Protein AF-A0A964C642-F1 (afdb_monomer)

Nearest PDB structures (foldseek):
  5cxl-assembly2_B  TM=8.408E-01  e=1.508E-03  Bordetella pertussis Tohama I
  6urg-assembly1_A  TM=4.905E-01  e=8.412E-07  Homo sapiens
  3a6z-assembly1_A  TM=4.124E-01  e=3.873E-06  Pseudomonas sp. MIS38
  3a70-assembly1_A  TM=3.440E-01  e=2.773E-06  Pseudomonas sp. MIS38
  7usl-assembly1_C  TM=4.100E-01  e=1.323E-04  Bordetella pertussis

Structure (mmCIF, N/CA/C/O backbone):
data_AF-A0A964C642-F1
#
_entry.id   AF-A0A964C642-F1
#
loop_
_atom_site.group_PDB
_atom_site.id
_atom_site.type_symbol
_atom_site.label_atom_id
_atom_site.label_alt_id
_atom_site.label_comp_id
_atom_site.label_asym_id
_atom_site.label_entity_id
_atom_site.label_seq_id
_atom_site.pdbx_PDB_ins_code
_atom_site.Cartn_x
_atom_site.Cartn_y
_atom_site.Cartn_z
_atom_site.occupancy
_atom_site.B_is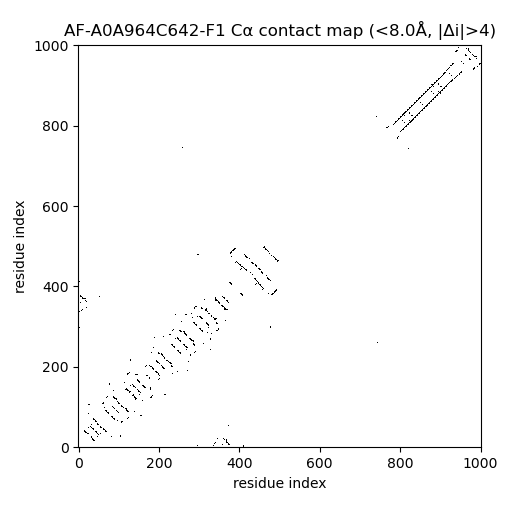o_or_equiv
_atom_site.auth_seq_id
_atom_site.auth_comp_id
_atom_site.auth_asym_id
_atom_site.auth_atom_id
_atom_site.pdbx_PDB_model_num
ATOM 1 N N . MET A 1 1 ? -15.856 13.511 9.702 1.00 34.72 1 MET A N 1
ATOM 2 C CA . MET A 1 1 ? -16.106 12.621 10.858 1.00 34.72 1 MET A CA 1
ATOM 3 C C . MET A 1 1 ? -15.027 11.555 10.798 1.00 34.72 1 MET A C 1
ATOM 5 O O . MET A 1 1 ? -15.091 10.746 9.889 1.00 34.72 1 MET A O 1
ATOM 9 N N . SER A 1 2 ? -13.972 11.632 11.616 1.00 45.75 2 SER A N 1
ATOM 10 C CA . SER A 1 2 ? -12.820 10.730 11.464 1.00 45.75 2 SER A CA 1
ATOM 11 C C . SER A 1 2 ? -13.131 9.355 12.061 1.00 45.75 2 SER A C 1
ATOM 13 O O . SER A 1 2 ? -13.118 9.194 13.283 1.00 45.75 2 SER A O 1
ATOM 15 N N . ASN A 1 3 ? -13.409 8.370 11.208 1.00 66.25 3 ASN A N 1
ATOM 16 C CA . ASN A 1 3 ? -13.066 6.992 11.540 1.00 66.25 3 ASN A CA 1
ATOM 17 C C . ASN A 1 3 ? -11.532 6.935 11.543 1.00 66.25 3 ASN A C 1
ATOM 19 O O . ASN A 1 3 ? -10.898 7.458 10.631 1.00 66.25 3 ASN A O 1
ATOM 23 N N . THR A 1 4 ? -10.928 6.412 12.604 1.00 78.56 4 THR A N 1
ATOM 24 C CA . THR A 1 4 ? -9.478 6.189 12.683 1.00 78.56 4 THR A CA 1
ATOM 25 C C . THR A 1 4 ? -9.256 4.704 12.903 1.00 78.56 4 THR A C 1
ATOM 27 O O . THR A 1 4 ? -10.106 4.042 13.501 1.00 78.56 4 THR A O 1
ATOM 30 N N . VAL A 1 5 ? -8.114 4.197 12.456 1.00 89.38 5 VAL A N 1
ATOM 31 C CA . VAL A 1 5 ? -7.668 2.835 12.754 1.00 89.38 5 VAL A CA 1
ATOM 32 C C . VAL A 1 5 ? -6.572 2.925 13.806 1.00 89.38 5 VAL A C 1
ATOM 34 O O . VAL A 1 5 ? -5.872 3.933 13.893 1.00 89.38 5 VAL A O 1
ATOM 37 N N . ASN A 1 6 ? -6.431 1.902 14.637 1.00 90.56 6 ASN A N 1
ATOM 38 C CA . ASN A 1 6 ? -5.343 1.833 15.594 1.00 90.56 6 ASN A CA 1
ATOM 39 C C . ASN A 1 6 ? -4.524 0.569 15.346 1.00 90.56 6 ASN A C 1
ATOM 41 O O . ASN A 1 6 ? -5.077 -0.511 15.168 1.00 90.56 6 ASN A O 1
ATOM 45 N N . PHE A 1 7 ? -3.206 0.703 15.374 1.00 94.31 7 PHE A N 1
ATOM 46 C CA . PHE A 1 7 ? -2.281 -0.414 15.258 1.00 94.31 7 PHE A CA 1
ATOM 47 C C . PHE A 1 7 ? -1.333 -0.416 16.451 1.00 94.31 7 PHE A C 1
ATOM 49 O O . PHE A 1 7 ? -0.973 0.634 16.990 1.00 94.31 7 PHE A O 1
ATOM 56 N N . SER A 1 8 ? -0.895 -1.605 16.858 1.00 94.06 8 SER A N 1
ATOM 57 C CA . SER A 1 8 ? 0.178 -1.741 17.831 1.00 94.06 8 SER A CA 1
ATOM 58 C C . SER A 1 8 ? 1.447 -1.058 17.312 1.00 94.06 8 SER A C 1
ATOM 60 O O . SER A 1 8 ? 1.675 -1.017 16.100 1.00 94.06 8 SER A O 1
ATOM 62 N N . PRO A 1 9 ? 2.351 -0.613 18.200 1.00 94.81 9 PRO A N 1
ATOM 63 C CA . PRO A 1 9 ? 3.713 -0.305 17.790 1.00 94.81 9 PRO A CA 1
ATOM 64 C C . PRO A 1 9 ? 4.333 -1.480 17.020 1.00 94.81 9 PRO A C 1
ATOM 66 O O . PRO A 1 9 ? 4.059 -2.644 17.333 1.00 94.81 9 PRO A O 1
ATOM 69 N N . ALA A 1 10 ? 5.178 -1.170 16.038 1.00 95.94 10 ALA A N 1
ATOM 70 C CA . ALA A 1 10 ? 5.844 -2.172 15.218 1.00 95.94 10 ALA A CA 1
ATOM 71 C C . ALA A 1 10 ? 6.668 -3.150 16.072 1.00 95.94 10 ALA A C 1
ATOM 73 O O . ALA A 1 10 ? 7.589 -2.752 16.791 1.00 95.94 10 ALA A O 1
ATOM 74 N N . THR A 1 11 ? 6.379 -4.444 15.944 1.00 97.31 11 THR A N 1
ATOM 75 C CA . THR A 1 11 ? 7.234 -5.518 16.457 1.00 97.31 11 THR A CA 1
ATOM 76 C C . THR A 1 11 ? 8.119 -6.021 15.324 1.00 97.31 11 THR A C 1
ATOM 78 O O . THR A 1 11 ? 7.616 -6.481 14.302 1.00 97.31 11 THR A O 1
ATOM 81 N N . ASN A 1 12 ? 9.439 -5.914 15.482 1.00 96.19 12 ASN A N 1
ATOM 82 C CA . ASN A 1 12 ? 10.389 -6.202 14.408 1.00 96.19 12 ASN A CA 1
ATOM 83 C C . ASN A 1 12 ? 11.005 -7.600 14.533 1.00 96.19 12 ASN A C 1
ATOM 85 O O . ASN A 1 12 ? 11.517 -7.961 15.594 1.00 96.19 12 ASN A O 1
ATOM 89 N N . PHE A 1 13 ? 11.040 -8.340 13.425 1.00 96.94 13 PHE A N 1
ATOM 90 C CA . PHE A 1 13 ? 11.681 -9.651 13.321 1.00 96.94 13 PHE A CA 1
ATOM 91 C C . PHE A 1 13 ? 12.785 -9.603 12.275 1.00 96.94 13 PHE A C 1
ATOM 93 O O . PHE A 1 13 ? 12.559 -9.200 11.134 1.00 96.94 13 PHE A O 1
ATOM 100 N N . ASN A 1 14 ? 13.993 -9.996 12.668 1.00 95.00 14 ASN A N 1
ATOM 101 C CA . ASN A 1 14 ? 15.132 -9.982 11.760 1.00 95.00 14 ASN A CA 1
ATOM 102 C C . ASN A 1 14 ? 14.922 -10.975 10.617 1.00 95.00 14 ASN A C 1
ATOM 104 O O . ASN A 1 14 ? 14.481 -12.105 10.823 1.00 95.00 14 ASN A O 1
ATOM 108 N N . THR A 1 15 ? 15.301 -10.540 9.424 1.00 93.88 15 THR A N 1
ATOM 109 C CA . THR A 1 15 ? 15.429 -11.381 8.238 1.00 93.88 15 THR A CA 1
ATOM 110 C C . THR A 1 15 ? 16.914 -11.466 7.887 1.00 93.88 15 THR A C 1
ATOM 112 O O . THR A 1 15 ? 17.777 -11.382 8.762 1.00 93.88 15 THR A O 1
ATOM 115 N N . GLN A 1 16 ? 17.230 -11.603 6.603 1.00 94.19 16 GLN A N 1
ATOM 116 C CA . GLN A 1 16 ? 18.567 -11.331 6.084 1.00 94.19 16 GLN A CA 1
ATOM 117 C C . GLN A 1 16 ? 18.626 -9.909 5.496 1.00 94.19 16 GLN A C 1
ATOM 119 O O . GLN A 1 16 ? 17.682 -9.124 5.627 1.00 94.19 16 GLN A O 1
ATOM 124 N N . SER A 1 17 ? 19.747 -9.550 4.879 1.00 94.38 17 SER A N 1
ATOM 125 C CA . SER A 1 17 ? 20.068 -8.185 4.467 1.00 94.38 17 SER A CA 1
ATOM 126 C C . SER A 1 17 ? 19.232 -7.706 3.276 1.00 94.38 17 SER A C 1
ATOM 128 O O . SER A 1 17 ? 19.173 -8.348 2.219 1.00 94.38 17 SER A O 1
ATOM 130 N N . LYS A 1 18 ? 18.668 -6.502 3.415 1.00 93.06 18 LYS A N 1
ATOM 131 C CA . LYS A 1 18 ? 17.821 -5.805 2.440 1.00 93.06 18 LYS A CA 1
ATOM 132 C C . LYS A 1 18 ? 16.620 -6.642 1.967 1.00 93.06 18 LYS A C 1
ATOM 134 O O . LYS A 1 18 ? 16.553 -6.946 0.769 1.00 93.06 18 LYS A O 1
ATOM 139 N N . PRO A 1 19 ? 15.678 -7.014 2.858 1.00 96.56 19 PRO A N 1
ATOM 140 C CA . PRO A 1 19 ? 14.419 -7.622 2.437 1.00 96.56 19 PRO A CA 1
ATOM 141 C C . PRO A 1 19 ? 13.673 -6.635 1.530 1.00 96.56 19 PRO A C 1
ATOM 143 O O . PRO A 1 19 ? 13.509 -5.470 1.885 1.00 96.56 19 PRO A O 1
ATOM 146 N N . ARG A 1 20 ? 13.293 -7.075 0.326 1.00 95.06 20 ARG A N 1
ATOM 147 C CA . ARG A 1 20 ? 12.647 -6.230 -0.699 1.00 95.06 20 ARG A CA 1
ATOM 148 C C . ARG A 1 20 ? 11.164 -6.507 -0.882 1.00 95.06 20 ARG A C 1
ATOM 150 O O . ARG A 1 20 ? 10.431 -5.630 -1.318 1.00 95.06 20 ARG A O 1
ATOM 157 N N . SER A 1 21 ? 10.740 -7.727 -0.583 1.00 97.81 21 SER A N 1
ATOM 158 C CA . SER A 1 21 ? 9.371 -8.185 -0.774 1.00 97.81 21 SER A CA 1
ATOM 159 C C . SER A 1 21 ? 9.038 -9.215 0.296 1.00 97.81 21 SER A C 1
ATOM 161 O O . SER A 1 21 ? 9.900 -10.031 0.641 1.00 97.81 21 SER A O 1
ATOM 163 N N . VAL A 1 22 ? 7.821 -9.141 0.836 1.00 98.38 22 VAL A N 1
ATOM 164 C CA . VAL A 1 22 ? 7.278 -10.084 1.818 1.00 98.38 22 VAL A CA 1
ATOM 165 C C . VAL A 1 22 ? 5.971 -10.674 1.305 1.00 98.38 22 VAL A C 1
ATOM 167 O O . VAL A 1 22 ? 5.148 -9.970 0.726 1.00 98.38 22 VAL A O 1
ATOM 170 N N . VAL A 1 23 ? 5.781 -11.971 1.532 1.00 98.31 23 VAL A N 1
ATOM 171 C CA . VAL A 1 23 ? 4.528 -12.685 1.265 1.00 98.31 23 VAL A CA 1
ATOM 172 C C . VAL A 1 23 ? 4.125 -13.531 2.461 1.00 98.31 23 VAL A C 1
ATOM 174 O O . VAL A 1 23 ? 4.962 -13.888 3.292 1.00 98.31 23 VAL A O 1
ATOM 177 N N . VAL A 1 24 ? 2.833 -13.845 2.528 1.00 97.88 24 VAL A N 1
ATOM 178 C CA . VAL A 1 24 ? 2.194 -14.502 3.668 1.00 97.88 24 VAL A CA 1
ATOM 179 C C . VAL A 1 24 ? 1.464 -15.756 3.199 1.00 97.88 24 VAL A C 1
ATOM 181 O O . VAL A 1 24 ? 0.648 -15.676 2.280 1.00 97.88 24 VAL A O 1
ATOM 184 N N . ALA A 1 25 ? 1.728 -16.894 3.837 1.00 96.12 25 ALA A N 1
ATOM 185 C CA . ALA A 1 25 ? 0.993 -18.148 3.655 1.00 96.12 25 ALA A CA 1
ATOM 186 C C . ALA A 1 25 ? 1.282 -19.103 4.820 1.00 96.12 25 ALA A C 1
ATOM 188 O O . ALA A 1 25 ? 2.211 -18.873 5.578 1.00 96.12 25 ALA A O 1
ATOM 189 N N . ASP A 1 26 ? 0.521 -20.185 4.957 1.00 94.62 26 ASP A N 1
ATOM 190 C CA . ASP A 1 26 ? 0.845 -21.271 5.892 1.00 94.62 26 ASP A CA 1
ATOM 191 C C . ASP A 1 26 ? 1.844 -22.241 5.231 1.00 94.62 26 ASP A C 1
ATOM 193 O O . ASP A 1 26 ? 1.455 -23.163 4.511 1.00 94.62 26 ASP A O 1
ATOM 197 N N . PHE A 1 27 ? 3.148 -22.010 5.414 1.00 92.62 27 PHE A N 1
ATOM 198 C CA . PHE A 1 27 ? 4.204 -22.803 4.766 1.00 92.62 27 PHE A CA 1
ATOM 199 C C . PHE A 1 27 ? 4.458 -24.142 5.464 1.00 92.62 27 PHE A C 1
ATOM 201 O O . PHE A 1 27 ? 5.180 -25.004 4.943 1.00 92.62 27 PHE A O 1
ATOM 208 N N . ASN A 1 28 ? 3.904 -24.328 6.661 1.00 90.06 28 ASN A N 1
ATOM 209 C CA . ASN A 1 28 ? 4.179 -25.487 7.495 1.00 90.06 28 ASN A CA 1
ATOM 210 C C . ASN A 1 28 ? 2.960 -26.407 7.711 1.00 90.06 28 ASN A C 1
ATOM 212 O O . ASN A 1 28 ? 3.155 -27.579 8.051 1.00 90.06 28 ASN A O 1
ATOM 216 N N . GLY A 1 29 ? 1.758 -25.935 7.382 1.00 90.12 29 GLY A N 1
ATOM 217 C CA . GLY A 1 29 ? 0.497 -26.667 7.430 1.00 90.12 29 GLY A CA 1
ATOM 218 C C . GLY A 1 29 ? -0.177 -26.671 8.806 1.00 90.12 29 GLY A C 1
ATOM 219 O O . GLY A 1 29 ? -1.003 -27.553 9.058 1.00 90.12 29 GLY A O 1
ATOM 220 N N . ASP A 1 30 ? 0.187 -25.761 9.715 1.00 91.88 30 ASP A N 1
ATOM 221 C CA . ASP A 1 30 ? -0.379 -25.674 11.069 1.00 91.88 30 ASP A CA 1
ATOM 222 C C . ASP A 1 30 ? -1.565 -24.704 11.192 1.00 91.88 30 ASP A C 1
ATOM 224 O O . ASP A 1 30 ? -2.068 -24.472 12.296 1.00 91.88 30 ASP A O 1
ATOM 228 N N . SER A 1 31 ? -2.069 -24.214 10.055 1.00 91.94 31 SER A N 1
ATOM 229 C CA . SER A 1 31 ? -3.160 -23.242 9.935 1.00 91.94 31 SER A CA 1
ATOM 230 C C . SER A 1 31 ? -2.842 -21.868 10.524 1.00 91.94 31 SER A C 1
ATOM 232 O O . SER A 1 31 ? -3.764 -21.090 10.778 1.00 91.94 31 SER A O 1
ATOM 234 N N . LYS A 1 32 ? -1.562 -21.554 10.736 1.00 94.69 32 LYS A N 1
ATOM 235 C CA . LYS A 1 32 ? -1.103 -20.221 11.123 1.00 94.69 32 LYS A CA 1
ATOM 236 C C . LYS A 1 32 ? -0.362 -19.591 9.960 1.00 94.69 32 LYS A C 1
ATOM 238 O O . LYS A 1 32 ? 0.229 -20.262 9.123 1.00 94.69 32 LYS A O 1
ATOM 243 N N . LEU A 1 33 ? -0.442 -18.271 9.887 1.00 96.44 33 LEU A N 1
ATOM 244 C CA . LEU A 1 33 ? 0.224 -17.535 8.829 1.00 96.44 33 LEU A CA 1
ATOM 245 C C . LEU A 1 33 ? 1.715 -17.413 9.132 1.00 96.44 33 LEU A C 1
ATOM 247 O O . LEU A 1 33 ? 2.104 -16.935 10.195 1.00 96.44 33 LEU A O 1
ATOM 251 N N . ASP A 1 34 ? 2.523 -17.798 8.155 1.00 96.50 34 ASP A N 1
ATOM 252 C CA . ASP A 1 34 ? 3.972 -17.667 8.123 1.00 96.50 34 ASP A CA 1
ATOM 253 C C . ASP A 1 34 ? 4.371 -16.579 7.107 1.00 96.50 34 ASP A C 1
ATOM 255 O O . ASP A 1 34 ? 3.566 -16.133 6.282 1.00 96.50 34 ASP A O 1
ATOM 259 N N . LEU A 1 35 ? 5.637 -16.158 7.137 1.00 97.69 35 LEU A N 1
ATOM 260 C CA . LEU A 1 35 ? 6.183 -15.135 6.241 1.00 97.69 35 LEU A CA 1
ATOM 261 C C . LEU A 1 35 ? 7.332 -15.694 5.408 1.00 97.69 35 LEU A C 1
ATOM 263 O O . LEU A 1 35 ? 8.164 -16.453 5.909 1.00 97.69 35 LEU A O 1
ATOM 267 N N . ALA A 1 36 ? 7.434 -15.233 4.163 1.00 97.44 36 ALA A N 1
ATOM 268 C CA . ALA A 1 36 ? 8.624 -15.405 3.341 1.00 97.44 36 ALA A CA 1
ATOM 269 C C . ALA A 1 36 ? 9.122 -14.048 2.834 1.00 97.44 36 ALA A C 1
ATOM 271 O O . ALA A 1 36 ? 8.326 -13.251 2.335 1.00 97.44 36 ALA A O 1
ATOM 272 N N . THR A 1 37 ? 10.429 -13.781 2.935 1.00 98.06 37 THR A N 1
ATOM 273 C CA . THR A 1 37 ? 11.024 -12.510 2.482 1.00 98.06 37 THR A CA 1
ATOM 274 C C . THR A 1 37 ? 12.146 -12.716 1.484 1.00 98.06 37 THR A C 1
ATOM 276 O O . THR A 1 37 ? 13.067 -13.488 1.734 1.00 98.06 37 THR A O 1
ATOM 279 N N . ALA A 1 38 ? 12.113 -11.989 0.367 1.00 97.31 38 ALA A N 1
ATOM 280 C CA . ALA A 1 38 ? 13.192 -11.976 -0.619 1.00 97.31 38 ALA A CA 1
ATOM 281 C C . ALA A 1 38 ? 14.292 -10.992 -0.182 1.00 97.31 38 ALA A C 1
ATOM 283 O O . ALA A 1 38 ? 14.067 -9.780 -0.151 1.00 97.31 38 ALA A O 1
ATOM 284 N N . ASN A 1 39 ? 15.481 -11.497 0.155 1.00 95.75 39 ASN A N 1
ATOM 285 C CA . ASN A 1 39 ? 16.574 -10.701 0.715 1.00 95.75 39 ASN A CA 1
ATOM 286 C C . ASN A 1 39 ? 17.621 -10.397 -0.358 1.00 95.75 39 ASN A C 1
ATOM 288 O O . ASN A 1 39 ? 18.432 -11.248 -0.744 1.00 95.75 39 ASN A O 1
ATOM 292 N N . ARG A 1 40 ? 17.593 -9.162 -0.863 1.00 93.81 40 ARG A N 1
ATOM 293 C CA . ARG A 1 40 ? 18.329 -8.771 -2.067 1.00 93.81 40 ARG A CA 1
ATOM 294 C C . ARG A 1 40 ? 19.838 -8.924 -1.911 1.00 93.81 40 ARG A C 1
ATOM 296 O O . ARG A 1 40 ? 20.487 -9.417 -2.827 1.00 93.81 40 ARG A O 1
ATOM 303 N N . ALA A 1 41 ? 20.402 -8.458 -0.797 1.00 92.31 41 ALA A N 1
ATOM 304 C CA . ALA A 1 41 ? 21.856 -8.404 -0.639 1.00 92.31 41 ALA A CA 1
ATOM 305 C C . ALA A 1 41 ? 22.467 -9.792 -0.384 1.00 92.31 41 ALA A C 1
ATOM 307 O O . ALA A 1 41 ? 23.551 -10.079 -0.891 1.00 92.31 41 ALA A O 1
ATOM 308 N N . ASP A 1 42 ? 21.740 -10.667 0.314 1.00 93.69 42 ASP A N 1
ATOM 309 C CA . ASP A 1 42 ? 22.218 -12.012 0.655 1.00 93.69 42 ASP A CA 1
ATOM 310 C C . ASP A 1 42 ? 21.810 -13.094 -0.358 1.00 93.69 42 ASP A C 1
ATOM 312 O O . ASP A 1 42 ? 22.215 -14.249 -0.227 1.00 93.69 42 ASP A O 1
ATOM 316 N N . ASN A 1 43 ? 21.078 -12.727 -1.418 1.00 92.62 43 ASN A N 1
ATOM 317 C CA . ASN A 1 43 ? 20.667 -13.623 -2.509 1.00 92.62 43 ASN A CA 1
ATOM 318 C C . ASN A 1 43 ? 19.876 -14.852 -2.021 1.00 92.62 43 ASN A C 1
ATOM 320 O O . ASN A 1 43 ? 20.092 -15.978 -2.479 1.00 92.62 43 ASN A O 1
ATOM 324 N N . ASN A 1 44 ? 18.990 -14.654 -1.047 1.00 93.62 44 ASN A N 1
ATOM 325 C CA . ASN A 1 44 ? 18.253 -15.735 -0.401 1.00 93.62 44 ASN A CA 1
ATOM 326 C C . ASN A 1 44 ? 16.815 -15.323 -0.048 1.00 93.62 44 ASN A C 1
ATOM 328 O O . ASN A 1 44 ? 16.420 -14.171 -0.235 1.00 93.62 44 ASN A O 1
ATOM 332 N N . VAL A 1 45 ? 16.037 -16.286 0.438 1.00 95.75 45 VAL A N 1
ATOM 333 C CA . VAL A 1 45 ? 14.694 -16.092 0.987 1.00 95.75 45 VAL A CA 1
ATOM 334 C C . VAL A 1 45 ? 14.686 -16.521 2.451 1.00 95.75 45 VAL A C 1
ATOM 336 O O . VAL A 1 45 ? 15.096 -17.639 2.759 1.00 95.75 45 VAL A O 1
ATOM 339 N N . SER A 1 46 ? 14.220 -15.665 3.358 1.00 95.75 46 SER A N 1
ATOM 340 C CA . SER A 1 46 ? 13.966 -16.061 4.752 1.00 95.75 46 SER A CA 1
ATOM 341 C C . SER A 1 46 ? 12.565 -16.635 4.882 1.00 95.75 46 SER A C 1
ATOM 343 O O . SER A 1 46 ? 11.650 -16.100 4.265 1.00 95.75 46 SER A O 1
ATOM 345 N N . ILE A 1 47 ? 12.397 -17.669 5.710 1.00 95.62 47 ILE A N 1
ATOM 346 C CA . ILE A 1 47 ? 11.083 -18.194 6.107 1.00 95.62 47 ILE A CA 1
ATOM 347 C C . ILE A 1 47 ? 10.934 -18.019 7.617 1.00 95.62 47 ILE A C 1
ATOM 349 O O . ILE A 1 47 ? 11.773 -18.493 8.388 1.00 95.62 47 ILE A O 1
ATOM 353 N N . LEU A 1 48 ? 9.870 -17.340 8.032 1.00 96.12 48 LEU A N 1
ATOM 354 C CA . LEU A 1 48 ? 9.550 -17.054 9.425 1.00 96.12 48 LEU A CA 1
ATOM 355 C C . LEU A 1 48 ? 8.205 -17.708 9.770 1.00 96.12 48 LEU A C 1
ATOM 357 O O . LEU A 1 48 ? 7.176 -17.309 9.236 1.00 96.12 48 LEU A O 1
ATOM 361 N N . LEU A 1 49 ? 8.220 -18.703 10.654 1.00 95.62 49 LEU A N 1
ATOM 362 C CA . LEU A 1 49 ? 7.035 -19.435 11.094 1.00 95.62 49 LEU A CA 1
ATOM 363 C C . LEU A 1 49 ? 6.276 -18.648 12.165 1.00 95.62 49 LEU A C 1
ATOM 365 O O . LEU A 1 49 ? 6.871 -18.229 13.166 1.00 95.62 49 LEU A O 1
ATOM 369 N N . GLY A 1 50 ? 4.980 -18.455 11.957 1.00 96.12 50 GLY A N 1
ATOM 370 C CA . GLY A 1 50 ? 4.095 -17.728 12.853 1.00 96.12 50 GLY A CA 1
ATOM 371 C C . GLY A 1 50 ? 3.576 -18.600 13.989 1.00 96.12 50 GLY A C 1
ATOM 372 O O . GLY A 1 50 ? 3.276 -19.780 13.835 1.00 96.12 50 GLY A O 1
ATOM 373 N N . ASN A 1 51 ? 3.424 -18.017 15.177 1.00 95.38 51 ASN A N 1
ATOM 374 C CA . ASN A 1 51 ? 2.827 -18.717 16.315 1.00 95.38 51 ASN A CA 1
ATOM 375 C C . ASN A 1 51 ? 1.304 -18.520 16.433 1.00 95.38 51 ASN A C 1
ATOM 377 O O . ASN A 1 51 ? 0.698 -19.156 17.305 1.00 95.38 51 ASN A O 1
ATOM 381 N N . GLY A 1 52 ? 0.700 -17.709 15.555 1.00 94.81 52 GLY A N 1
ATOM 382 C CA . GLY A 1 52 ? -0.725 -17.358 15.559 1.00 94.81 52 GLY A CA 1
ATOM 383 C C . GLY A 1 52 ? -1.110 -16.308 16.606 1.00 94.81 52 GLY A C 1
ATOM 384 O O . GLY A 1 52 ? -2.268 -16.225 16.980 1.00 94.81 52 GLY A O 1
ATOM 385 N N . ALA A 1 53 ? -0.135 -15.577 17.143 1.00 93.88 53 ALA A N 1
ATOM 386 C CA . ALA A 1 53 ? -0.328 -14.456 18.063 1.00 93.88 53 ALA A CA 1
ATOM 387 C C . ALA A 1 53 ? 0.498 -13.236 17.612 1.00 93.88 53 ALA A C 1
ATOM 389 O O . ALA A 1 53 ? 1.017 -12.493 18.447 1.00 93.88 53 ALA A O 1
ATOM 390 N N . GLY A 1 54 ? 0.739 -13.106 16.301 1.00 93.38 54 GLY A N 1
ATOM 391 C CA . GLY A 1 54 ? 1.572 -12.039 15.739 1.00 93.38 54 GLY A CA 1
ATOM 392 C C . GLY A 1 54 ? 3.082 -12.157 15.987 1.00 93.38 54 GLY A C 1
ATOM 393 O O . GLY A 1 54 ? 3.813 -11.205 15.716 1.00 93.38 54 GLY A O 1
ATOM 394 N N . LEU A 1 55 ? 3.578 -13.287 16.513 1.00 95.06 55 LEU A N 1
ATOM 395 C CA . LEU A 1 55 ? 5.014 -13.511 16.720 1.00 95.06 55 LEU A CA 1
ATOM 396 C C . LEU A 1 55 ? 5.567 -14.549 15.749 1.00 95.06 55 LEU A C 1
ATOM 398 O O . LEU A 1 55 ? 4.912 -15.545 15.444 1.00 95.06 55 LEU A O 1
ATOM 402 N N . PHE A 1 56 ? 6.822 -14.346 15.351 1.00 96.31 56 PHE A N 1
ATOM 403 C CA . PHE A 1 56 ? 7.476 -15.144 14.324 1.00 96.31 56 PHE A CA 1
ATOM 404 C C . PHE A 1 56 ? 8.848 -15.657 14.768 1.00 96.31 56 PHE A C 1
ATOM 406 O O . PHE A 1 56 ? 9.585 -14.979 15.489 1.00 96.31 56 PHE A O 1
ATOM 413 N N . GLY A 1 57 ? 9.199 -16.863 14.323 1.00 92.75 57 GLY A N 1
ATOM 414 C CA . GLY A 1 57 ? 10.509 -17.481 14.533 1.00 92.75 57 GLY A CA 1
ATOM 415 C C . GLY A 1 57 ? 11.070 -18.063 13.240 1.00 92.75 57 GLY A C 1
ATOM 416 O O . GLY A 1 57 ? 10.322 -18.450 12.355 1.00 92.75 57 GLY A O 1
ATOM 417 N N . GLU A 1 58 ? 12.390 -18.132 13.104 1.00 90.12 58 GLU A N 1
ATOM 418 C CA . GLU A 1 58 ? 13.013 -18.635 11.876 1.00 90.12 58 GLU A CA 1
ATOM 419 C C . GLU A 1 58 ? 12.748 -20.137 11.654 1.00 90.12 58 GLU A C 1
ATOM 421 O O . GLU A 1 58 ? 12.867 -20.951 12.576 1.00 90.12 58 GLU A O 1
ATOM 426 N N . ALA A 1 59 ? 12.398 -20.512 10.419 1.00 87.31 59 ALA A N 1
ATOM 427 C CA . ALA A 1 59 ? 12.204 -21.907 10.037 1.00 87.31 59 ALA A CA 1
ATOM 428 C C . ALA A 1 59 ? 13.540 -22.681 10.014 1.00 87.31 59 ALA A C 1
ATOM 430 O O . ALA A 1 59 ? 14.571 -22.116 9.647 1.00 87.31 59 ALA A O 1
ATOM 431 N N . PRO A 1 60 ? 13.558 -23.999 10.297 1.00 80.00 60 PRO A N 1
ATOM 432 C CA . PRO A 1 60 ? 14.803 -24.772 10.403 1.00 80.00 60 PRO A CA 1
ATOM 433 C C . PRO A 1 60 ? 15.711 -24.774 9.160 1.00 80.00 60 PRO A C 1
ATOM 435 O O . PRO A 1 60 ? 16.921 -24.945 9.296 1.00 80.00 60 PRO A O 1
ATOM 438 N N . THR A 1 61 ? 15.147 -24.627 7.957 1.00 79.19 61 THR A N 1
ATOM 439 C CA . THR A 1 61 ? 15.896 -24.594 6.685 1.00 79.19 61 THR A CA 1
ATOM 440 C C . THR A 1 61 ? 16.092 -23.186 6.124 1.00 79.19 61 THR A C 1
ATOM 442 O O . THR A 1 61 ? 16.589 -23.047 5.009 1.00 79.19 61 THR A O 1
ATOM 445 N N . SER A 1 62 ? 15.691 -22.149 6.861 1.00 86.44 62 SER A N 1
ATOM 446 C CA . SER A 1 62 ? 15.944 -20.755 6.493 1.00 86.44 62 SER A CA 1
ATOM 447 C C . SER A 1 62 ? 17.403 -20.361 6.802 1.00 86.44 62 SER A C 1
ATOM 449 O O . SER A 1 62 ? 17.987 -20.885 7.754 1.00 86.44 62 SER A O 1
ATOM 451 N N . PRO A 1 63 ? 18.013 -19.454 6.013 1.00 91.62 63 PRO A N 1
ATOM 452 C CA . PRO A 1 63 ? 17.504 -18.910 4.755 1.00 91.62 63 PRO A CA 1
ATOM 453 C C . PRO A 1 63 ? 17.709 -19.877 3.575 1.00 91.62 63 PRO A C 1
ATOM 455 O O . PRO A 1 63 ? 18.697 -20.607 3.488 1.00 91.62 63 PRO A O 1
ATOM 458 N N . LEU A 1 64 ? 16.784 -19.840 2.620 1.00 90.94 64 LEU A N 1
ATOM 459 C CA . LEU A 1 64 ? 16.793 -20.648 1.403 1.00 90.94 64 LEU A CA 1
ATOM 460 C C . LEU A 1 64 ? 17.552 -19.922 0.294 1.00 90.94 64 LEU A C 1
ATOM 462 O O . LEU A 1 64 ? 17.281 -18.756 0.016 1.00 90.94 64 LEU A O 1
ATOM 466 N N . ALA A 1 65 ? 18.474 -20.600 -0.387 1.00 89.38 65 ALA A N 1
ATOM 467 C CA . ALA A 1 65 ? 19.172 -19.999 -1.522 1.00 89.38 65 ALA A CA 1
ATOM 468 C C . ALA A 1 65 ? 18.188 -19.614 -2.643 1.00 89.38 65 ALA A C 1
ATOM 470 O O . ALA A 1 65 ? 17.365 -20.431 -3.062 1.00 89.38 65 ALA A O 1
ATOM 471 N N . ALA A 1 66 ? 18.322 -18.392 -3.156 1.00 88.81 66 ALA A N 1
ATOM 472 C CA . ALA A 1 66 ? 17.612 -17.897 -4.330 1.00 88.81 66 ALA A CA 1
ATOM 473 C C . ALA A 1 66 ? 18.618 -17.562 -5.447 1.00 88.81 66 ALA A C 1
ATOM 475 O O . ALA A 1 66 ? 19.813 -17.855 -5.345 1.00 88.81 66 ALA A O 1
ATOM 476 N N . GLY A 1 67 ? 18.143 -16.972 -6.545 1.00 86.75 67 GLY A N 1
ATOM 477 C CA . GLY A 1 67 ? 19.038 -16.366 -7.527 1.00 86.75 67 GLY A CA 1
ATOM 478 C C . GLY A 1 67 ? 19.640 -15.053 -7.016 1.00 86.75 67 GLY A C 1
ATOM 479 O O . GLY A 1 67 ? 19.424 -14.632 -5.881 1.00 86.75 67 GLY A O 1
ATOM 480 N N . LYS A 1 68 ? 20.439 -14.393 -7.860 1.00 88.88 68 LYS A N 1
ATOM 481 C CA . LYS A 1 68 ? 21.120 -13.144 -7.485 1.00 88.88 68 LYS A CA 1
ATOM 482 C C . LYS A 1 68 ? 20.156 -11.954 -7.431 1.00 88.88 68 LYS A C 1
ATOM 484 O O . LYS A 1 68 ? 19.381 -11.762 -8.360 1.00 88.88 68 LYS A O 1
ATOM 489 N N . ASN A 1 69 ? 20.281 -11.128 -6.393 1.00 89.88 69 ASN A N 1
ATOM 490 C CA . ASN A 1 69 ? 19.453 -9.958 -6.093 1.00 89.88 69 ASN A CA 1
ATOM 491 C C . ASN A 1 69 ? 17.942 -10.236 -6.213 1.00 89.88 69 ASN A C 1
ATOM 493 O O . ASN A 1 69 ? 17.287 -9.647 -7.078 1.00 89.88 69 ASN A O 1
ATOM 497 N N . PRO A 1 70 ? 17.365 -11.115 -5.381 1.00 93.69 70 PRO A N 1
ATOM 498 C CA . PRO A 1 70 ? 15.924 -11.320 -5.377 1.00 93.69 70 PRO A CA 1
ATOM 499 C C . PRO A 1 70 ? 15.213 -9.999 -5.036 1.00 93.69 70 PRO A C 1
ATOM 501 O O . PRO A 1 70 ? 15.578 -9.330 -4.065 1.00 93.69 70 PRO A O 1
ATOM 504 N N . LEU A 1 71 ? 14.249 -9.592 -5.866 1.00 93.19 71 LEU A N 1
ATOM 505 C CA . LEU A 1 71 ? 13.506 -8.333 -5.698 1.00 93.19 71 LEU A CA 1
ATOM 506 C C . LEU A 1 71 ? 12.049 -8.552 -5.306 1.00 93.19 71 LEU A C 1
ATOM 508 O O . LEU A 1 71 ? 11.562 -7.865 -4.413 1.00 93.19 71 LEU A O 1
ATOM 512 N N . ALA A 1 72 ? 11.381 -9.514 -5.936 1.00 96.00 72 ALA A N 1
ATOM 513 C CA . ALA A 1 72 ? 9.982 -9.827 -5.686 1.00 96.00 72 ALA A CA 1
ATOM 514 C C . ALA A 1 72 ? 9.800 -11.324 -5.455 1.00 96.00 72 ALA A C 1
ATOM 516 O O . ALA A 1 72 ? 10.505 -12.142 -6.055 1.00 96.00 72 ALA A O 1
ATOM 517 N N . ILE A 1 73 ? 8.848 -11.667 -4.595 1.00 97.12 73 ILE A N 1
ATOM 518 C CA . ILE A 1 73 ? 8.454 -13.037 -4.285 1.00 97.12 73 ILE A CA 1
ATOM 519 C C . ILE A 1 73 ? 6.930 -13.149 -4.357 1.00 97.12 73 ILE A C 1
ATOM 521 O O . ILE A 1 73 ? 6.224 -12.206 -4.013 1.00 97.12 73 ILE A O 1
ATOM 525 N N . VAL A 1 74 ? 6.426 -14.291 -4.819 1.00 97.44 74 VAL A N 1
ATOM 526 C CA . VAL A 1 74 ? 4.993 -14.594 -4.889 1.00 97.44 74 VAL A CA 1
ATOM 527 C C . VAL A 1 74 ? 4.732 -16.011 -4.387 1.00 97.44 74 VAL A C 1
ATOM 529 O O . VAL A 1 74 ? 5.563 -16.903 -4.573 1.00 97.44 74 VAL A O 1
ATOM 532 N N . VAL A 1 75 ? 3.579 -16.204 -3.747 1.00 96.88 75 VAL A N 1
ATOM 533 C CA . VAL A 1 75 ? 3.076 -17.520 -3.340 1.00 96.88 75 VAL A CA 1
ATOM 534 C C . VAL A 1 75 ? 2.213 -18.087 -4.457 1.00 96.88 75 VAL A C 1
ATOM 536 O O . VAL A 1 75 ? 1.369 -17.380 -5.006 1.00 96.88 75 VAL A O 1
ATOM 539 N N . GLY A 1 76 ? 2.389 -19.366 -4.764 1.00 94.06 76 GLY A N 1
ATOM 540 C CA . GLY A 1 76 ? 1.547 -20.079 -5.713 1.00 94.06 76 GLY A CA 1
ATOM 541 C C . GLY A 1 76 ? 1.536 -21.575 -5.447 1.00 94.06 76 GLY A C 1
ATOM 542 O O . GLY A 1 76 ? 2.187 -22.062 -4.531 1.00 94.06 76 GLY A O 1
ATOM 543 N N . ASN A 1 77 ? 0.784 -22.310 -6.252 1.00 92.12 77 ASN A N 1
ATOM 544 C CA . ASN A 1 77 ? 0.824 -23.766 -6.286 1.00 92.12 77 ASN A CA 1
ATOM 545 C C . ASN A 1 77 ? 1.336 -24.195 -7.662 1.00 92.12 77 ASN A C 1
ATOM 547 O O . ASN A 1 77 ? 0.584 -24.215 -8.640 1.00 92.12 77 ASN A O 1
ATOM 551 N N . PHE A 1 78 ? 2.630 -24.498 -7.752 1.00 92.06 78 PHE A N 1
ATOM 552 C CA . PHE A 1 78 ? 3.311 -24.716 -9.030 1.00 92.06 78 PHE A CA 1
ATOM 553 C C . PHE A 1 78 ? 3.454 -26.199 -9.382 1.00 92.06 78 PHE A C 1
ATOM 555 O O . PHE A 1 78 ? 3.805 -26.545 -10.517 1.00 92.06 78 PHE A O 1
ATOM 562 N N . ASN A 1 79 ? 3.172 -27.086 -8.429 1.00 90.44 79 ASN A N 1
ATOM 563 C CA . ASN A 1 79 ? 3.272 -28.539 -8.569 1.00 90.44 79 ASN A CA 1
ATOM 564 C C . ASN A 1 79 ? 1.929 -29.279 -8.341 1.00 90.44 79 ASN A C 1
ATOM 566 O O . ASN A 1 79 ? 1.894 -30.510 -8.379 1.00 90.44 79 ASN A O 1
ATOM 570 N N . SER A 1 80 ? 0.832 -28.535 -8.146 1.00 88.56 80 SER A N 1
ATOM 571 C CA . SER A 1 80 ? -0.521 -29.042 -7.872 1.00 88.56 80 SER A CA 1
ATOM 572 C C . SER A 1 80 ? -0.664 -29.857 -6.576 1.00 88.56 80 SER A C 1
ATOM 574 O O . SER A 1 80 ? -1.530 -30.734 -6.501 1.00 88.56 80 SER A O 1
ATOM 576 N N . ASP A 1 81 ? 0.159 -29.594 -5.559 1.00 88.94 81 ASP A N 1
ATOM 577 C CA . ASP A 1 81 ? -0.026 -30.148 -4.214 1.00 88.94 81 ASP A CA 1
ATOM 578 C C . ASP A 1 81 ? -0.873 -29.214 -3.320 1.00 88.94 81 ASP A C 1
ATOM 580 O O . ASP A 1 81 ? -1.593 -28.352 -3.818 1.00 88.94 81 ASP A O 1
ATOM 584 N N . THR A 1 82 ? -0.931 -29.455 -2.009 1.00 88.25 82 THR A N 1
ATOM 585 C CA . THR A 1 82 ? -1.713 -28.616 -1.077 1.00 88.25 82 THR A CA 1
ATOM 586 C C . THR A 1 82 ? -0.867 -27.583 -0.340 1.00 88.25 82 THR A C 1
ATOM 588 O O . THR A 1 82 ? -1.398 -26.869 0.506 1.00 88.25 82 THR A O 1
ATOM 591 N N . LEU A 1 83 ? 0.441 -27.563 -0.579 1.00 90.69 83 LEU A N 1
ATOM 592 C CA . LEU A 1 83 ? 1.393 -26.710 0.106 1.00 90.69 83 LEU A CA 1
ATOM 593 C C . LEU A 1 83 ? 1.656 -25.450 -0.736 1.00 90.69 83 LEU A C 1
ATOM 595 O O . LEU A 1 83 ? 1.742 -25.522 -1.959 1.00 90.69 83 LEU A O 1
ATOM 599 N N . PRO A 1 84 ? 1.780 -24.276 -0.102 1.00 94.00 84 PRO A N 1
ATOM 600 C CA . PRO A 1 84 ? 2.135 -23.060 -0.819 1.00 94.00 84 PRO A CA 1
ATOM 601 C C . PRO A 1 84 ? 3.611 -23.088 -1.234 1.00 94.00 84 PRO A C 1
ATOM 603 O O . PRO A 1 84 ? 4.511 -23.105 -0.394 1.00 94.00 84 PRO A O 1
ATOM 606 N N . ASP A 1 85 ? 3.851 -23.049 -2.541 1.00 94.38 85 ASP A N 1
ATOM 607 C CA . ASP A 1 85 ? 5.163 -22.896 -3.161 1.00 94.38 85 ASP A CA 1
ATOM 608 C C . ASP A 1 85 ? 5.526 -21.406 -3.327 1.00 94.38 85 ASP A C 1
ATOM 610 O O . ASP A 1 85 ? 4.684 -20.510 -3.213 1.00 94.38 85 ASP A O 1
ATOM 614 N N . LEU A 1 86 ? 6.792 -21.130 -3.654 1.00 95.56 86 LEU A N 1
ATOM 615 C CA . LEU A 1 86 ? 7.301 -19.773 -3.867 1.00 95.56 86 LEU A CA 1
ATOM 616 C C . LEU A 1 86 ? 7.943 -19.618 -5.246 1.00 95.56 86 LEU A C 1
ATOM 618 O O . LEU A 1 86 ? 8.689 -20.487 -5.700 1.00 95.56 86 LEU A O 1
ATOM 622 N N . ALA A 1 87 ? 7.715 -18.471 -5.883 1.00 95.19 87 ALA A N 1
ATOM 623 C CA . ALA A 1 87 ? 8.468 -18.031 -7.052 1.00 95.19 87 ALA A CA 1
ATOM 624 C C . ALA A 1 87 ? 9.110 -16.664 -6.783 1.00 95.19 87 ALA A C 1
ATOM 626 O O . ALA A 1 87 ? 8.506 -15.797 -6.158 1.00 95.19 87 ALA A O 1
ATOM 627 N N . VAL A 1 88 ? 10.351 -16.477 -7.235 1.00 95.00 88 VAL A N 1
ATOM 628 C CA . VAL A 1 88 ? 11.184 -15.307 -6.918 1.00 95.00 88 VAL A CA 1
ATOM 629 C C . VAL A 1 88 ? 11.776 -14.724 -8.195 1.00 95.00 88 VAL A C 1
ATOM 631 O O . VAL A 1 88 ? 12.422 -15.448 -8.955 1.00 95.00 88 VAL A O 1
ATOM 634 N N . ALA A 1 89 ? 11.608 -13.419 -8.413 1.00 93.75 89 ALA A N 1
ATOM 635 C CA . ALA A 1 89 ? 12.276 -12.679 -9.483 1.00 93.75 89 ALA A CA 1
ATOM 636 C C . ALA A 1 89 ? 13.689 -12.262 -9.049 1.00 93.75 89 ALA A C 1
ATOM 638 O O . ALA A 1 89 ? 13.856 -11.562 -8.047 1.00 93.75 89 ALA A O 1
ATOM 639 N N . ASN A 1 90 ? 14.705 -12.669 -9.814 1.00 90.62 90 ASN A N 1
ATOM 640 C CA . ASN A 1 90 ? 16.110 -12.411 -9.506 1.00 90.62 90 ASN A CA 1
ATOM 641 C C . ASN A 1 90 ? 16.699 -11.378 -10.478 1.00 90.62 90 ASN A C 1
ATOM 643 O O . ASN A 1 90 ? 16.871 -11.644 -11.675 1.00 90.62 90 ASN A O 1
ATOM 647 N N . TYR A 1 91 ? 17.043 -10.204 -9.953 1.00 86.50 91 TYR A N 1
ATOM 648 C CA . TYR A 1 91 ? 17.522 -9.071 -10.736 1.00 86.50 91 TYR A CA 1
ATOM 649 C C . TYR A 1 91 ? 19.014 -9.195 -11.074 1.00 86.50 91 TYR A C 1
ATOM 651 O O . TYR A 1 91 ? 19.909 -9.008 -10.243 1.00 86.50 91 TYR A O 1
ATOM 659 N N . ILE A 1 92 ? 19.318 -9.472 -12.337 1.00 78.75 92 ILE A N 1
ATOM 660 C CA . ILE A 1 92 ? 20.694 -9.487 -12.838 1.00 78.75 92 ILE A CA 1
ATOM 661 C C . ILE A 1 92 ? 20.725 -9.112 -14.324 1.00 78.75 92 ILE A C 1
ATOM 663 O O . ILE A 1 92 ? 19.814 -9.444 -15.084 1.00 78.75 92 ILE A O 1
ATOM 667 N N . ASN A 1 93 ? 21.794 -8.426 -14.729 1.00 67.19 93 ASN A N 1
ATOM 668 C CA . ASN A 1 93 ? 22.060 -8.043 -16.110 1.00 67.19 93 ASN A CA 1
ATOM 669 C C . ASN A 1 93 ? 23.560 -8.255 -16.430 1.00 67.19 93 ASN A C 1
ATOM 671 O O . ASN A 1 93 ? 24.388 -7.596 -15.797 1.00 67.19 93 ASN A O 1
ATOM 675 N N . PRO A 1 94 ? 23.943 -9.158 -17.361 1.00 66.44 94 PRO A N 1
ATOM 676 C CA . PRO A 1 94 ? 23.128 -10.198 -18.003 1.00 66.44 94 PRO A CA 1
ATOM 677 C C . PRO A 1 94 ? 22.904 -11.415 -17.081 1.00 66.44 94 PRO A C 1
ATOM 679 O O . PRO A 1 94 ? 23.632 -11.618 -16.109 1.00 66.44 94 PRO A O 1
ATOM 682 N N . GLY A 1 95 ? 21.938 -12.274 -17.424 1.00 68.75 95 GLY A N 1
ATOM 683 C CA . GLY A 1 95 ? 21.706 -13.561 -16.739 1.00 68.75 95 GLY A CA 1
ATOM 684 C C . GLY A 1 95 ? 20.424 -13.635 -15.908 1.00 68.75 95 GLY A C 1
ATOM 685 O O . GLY A 1 95 ? 20.368 -14.419 -14.960 1.00 68.75 95 GLY A O 1
ATOM 686 N N . ALA A 1 96 ? 19.448 -12.778 -16.228 1.00 73.81 96 ALA A N 1
ATOM 687 C CA . ALA A 1 96 ? 18.132 -12.702 -15.602 1.00 73.81 96 ALA A CA 1
ATOM 688 C C . ALA A 1 96 ? 17.528 -14.087 -15.345 1.00 73.81 96 ALA A C 1
ATOM 690 O O . ALA A 1 96 ? 17.579 -14.967 -16.207 1.00 73.81 96 ALA A O 1
ATOM 691 N N . SER A 1 97 ? 16.956 -14.288 -14.157 1.00 85.38 97 SER A N 1
ATOM 692 C CA . SER A 1 97 ? 16.357 -15.572 -13.795 1.00 85.38 97 SER A CA 1
ATOM 693 C C . SER A 1 97 ? 15.176 -15.406 -12.848 1.00 85.38 97 SER A C 1
ATOM 695 O O . SER A 1 97 ? 15.054 -14.399 -12.155 1.00 85.38 97 SER A O 1
ATOM 697 N N . ALA A 1 98 ? 14.335 -16.431 -12.795 1.00 89.06 98 ALA A N 1
ATOM 698 C CA . ALA A 1 98 ? 13.385 -16.635 -11.718 1.00 89.06 98 ALA A CA 1
ATOM 699 C C . ALA A 1 98 ? 13.719 -17.954 -11.015 1.00 89.06 98 ALA A C 1
ATOM 701 O O . ALA A 1 98 ? 14.211 -18.898 -11.643 1.00 89.06 98 ALA A O 1
ATOM 702 N N . SER A 1 99 ? 13.484 -18.006 -9.712 1.00 90.81 99 SER A N 1
ATOM 703 C CA . SER A 1 99 ? 13.666 -19.198 -8.886 1.00 90.81 99 SER A CA 1
ATOM 704 C C . SER A 1 99 ? 12.308 -19.719 -8.448 1.00 90.81 99 SER A C 1
ATOM 706 O O . SER A 1 99 ? 11.479 -18.930 -8.017 1.00 90.81 99 SER A O 1
ATOM 708 N N . VAL A 1 100 ? 12.105 -21.032 -8.514 1.00 92.44 100 VAL A N 1
ATOM 709 C CA . VAL A 1 100 ? 10.909 -21.709 -7.999 1.00 92.44 100 VAL A CA 1
ATOM 710 C C . VAL A 1 100 ? 11.340 -22.606 -6.845 1.00 92.44 100 VAL A C 1
ATOM 712 O O . VAL A 1 100 ? 12.227 -23.449 -7.006 1.00 92.44 100 VAL A O 1
ATOM 715 N N . LEU A 1 101 ? 10.749 -22.396 -5.673 1.00 92.38 101 LEU A N 1
ATOM 716 C CA . LEU A 1 101 ? 11.011 -23.150 -4.456 1.00 92.38 101 LEU A CA 1
ATOM 717 C C . LEU A 1 101 ? 9.741 -23.920 -4.110 1.00 92.38 101 LEU A C 1
ATOM 719 O O . LEU A 1 101 ? 8.749 -23.334 -3.686 1.00 92.38 101 LEU A O 1
ATOM 723 N N . LEU A 1 102 ? 9.787 -25.235 -4.314 1.00 91.44 102 LEU A N 1
ATOM 724 C CA . LEU A 1 102 ? 8.658 -26.112 -4.022 1.00 91.44 102 LEU A CA 1
ATOM 725 C C . LEU A 1 102 ? 8.655 -26.487 -2.544 1.00 91.44 102 LEU A C 1
ATOM 727 O O . LEU A 1 102 ? 9.689 -26.934 -2.025 1.00 91.44 102 LEU A O 1
ATOM 731 N N . ALA A 1 103 ? 7.516 -26.322 -1.886 1.00 90.75 103 ALA A N 1
ATOM 732 C CA . ALA A 1 103 ? 7.353 -26.683 -0.492 1.00 90.75 103 ALA A CA 1
ATOM 733 C C . ALA A 1 103 ? 7.406 -28.207 -0.311 1.00 90.75 103 ALA A C 1
ATOM 735 O O . ALA A 1 103 ? 7.007 -28.997 -1.162 1.00 90.75 103 ALA A O 1
ATOM 736 N N . THR A 1 104 ? 7.949 -28.637 0.823 1.00 88.25 104 THR A N 1
ATOM 737 C CA . THR A 1 104 ? 8.059 -30.058 1.203 1.00 88.25 104 THR A CA 1
ATOM 738 C C . THR A 1 104 ? 7.377 -30.359 2.540 1.00 88.25 104 THR A C 1
ATOM 740 O O . THR A 1 104 ? 7.350 -31.511 2.974 1.00 88.25 104 THR A O 1
ATOM 743 N N . GLY A 1 105 ? 6.792 -29.333 3.170 1.00 81.69 105 GLY A N 1
ATOM 744 C CA . GLY A 1 105 ? 6.067 -29.403 4.437 1.00 81.69 105 GLY A CA 1
ATOM 745 C C . GLY A 1 105 ? 6.917 -28.998 5.641 1.00 81.69 105 GLY A C 1
ATOM 746 O O . GLY A 1 105 ? 8.150 -28.972 5.577 1.00 81.69 105 GLY A O 1
ATOM 747 N N . ALA A 1 106 ? 6.251 -28.671 6.754 1.00 82.12 106 ALA A N 1
ATOM 748 C CA . ALA A 1 106 ? 6.881 -28.214 7.998 1.00 82.12 106 ALA A CA 1
ATOM 749 C C . ALA A 1 106 ? 7.843 -27.013 7.811 1.00 82.12 106 ALA A C 1
ATOM 751 O O . ALA A 1 106 ? 8.876 -26.937 8.477 1.00 82.12 106 ALA A O 1
ATOM 752 N N . GLY A 1 107 ? 7.538 -26.113 6.866 1.00 80.06 107 GLY A N 1
ATOM 753 C CA . GLY A 1 107 ? 8.348 -24.931 6.556 1.00 80.06 107 GLY A CA 1
ATOM 754 C C . GLY A 1 107 ? 9.600 -25.206 5.714 1.00 80.06 107 GLY A C 1
ATOM 755 O O . GLY A 1 107 ? 10.441 -24.320 5.567 1.00 80.06 107 GLY A O 1
ATOM 756 N N . ASN A 1 108 ? 9.756 -26.422 5.176 1.00 86.25 108 ASN A N 1
ATOM 757 C CA . ASN A 1 108 ? 10.916 -26.812 4.373 1.00 86.25 108 ASN A CA 1
ATOM 758 C C . ASN A 1 108 ? 10.635 -26.692 2.873 1.00 86.25 108 ASN A C 1
ATOM 760 O O . ASN A 1 108 ? 9.534 -27.000 2.414 1.00 86.25 108 ASN A O 1
ATOM 764 N N . PHE A 1 109 ? 11.667 -26.371 2.094 1.00 89.56 109 PHE A N 1
ATOM 765 C CA . PHE A 1 109 ? 11.587 -26.226 0.640 1.00 89.56 109 PHE A CA 1
ATOM 766 C C . PHE A 1 109 ? 12.704 -26.997 -0.061 1.00 89.56 109 PHE A C 1
ATOM 768 O O . PHE A 1 109 ? 13.810 -27.152 0.465 1.00 89.56 109 PHE A O 1
ATOM 775 N N . ASN A 1 110 ? 12.428 -27.448 -1.282 1.00 84.94 110 ASN A N 1
ATOM 776 C CA . ASN A 1 110 ? 13.457 -27.973 -2.169 1.00 84.94 110 ASN A CA 1
ATOM 777 C C . ASN A 1 110 ? 14.451 -26.871 -2.564 1.00 84.94 110 ASN A C 1
ATOM 779 O O . ASN A 1 110 ? 14.137 -25.680 -2.541 1.00 84.94 110 ASN A O 1
ATOM 783 N N . SER A 1 111 ? 15.658 -27.272 -2.977 1.00 73.12 111 SER A N 1
ATOM 784 C CA . SER A 1 111 ? 16.600 -26.330 -3.586 1.00 73.12 111 SER A CA 1
ATOM 785 C C . SER A 1 111 ? 15.951 -25.642 -4.784 1.00 73.12 111 SER A C 1
ATOM 787 O O . SER A 1 111 ? 15.322 -26.310 -5.605 1.00 73.12 111 SER A O 1
ATOM 789 N N . ALA A 1 112 ? 16.126 -24.323 -4.876 1.00 71.38 112 ALA A N 1
ATOM 790 C CA . ALA A 1 112 ? 15.517 -23.513 -5.918 1.00 71.38 112 ALA A CA 1
ATOM 791 C C . ALA A 1 112 ? 15.824 -24.074 -7.315 1.00 71.38 112 ALA A C 1
ATOM 793 O O . ALA A 1 112 ? 16.983 -24.127 -7.737 1.00 71.38 112 ALA A O 1
ATOM 794 N N . ALA A 1 113 ? 14.778 -24.455 -8.047 1.00 74.44 113 ALA A N 1
ATOM 795 C CA . ALA A 1 113 ? 14.889 -24.728 -9.468 1.00 74.44 113 ALA A CA 1
ATOM 796 C C . ALA A 1 113 ? 14.903 -23.381 -10.198 1.00 74.44 113 ALA A C 1
ATOM 798 O O . ALA A 1 113 ? 13.980 -22.576 -10.068 1.00 74.44 113 ALA A O 1
ATOM 799 N N . THR A 1 114 ? 15.972 -23.093 -10.937 1.00 69.06 114 THR A N 1
ATOM 800 C CA . THR A 1 114 ? 16.015 -21.902 -11.790 1.00 69.06 114 THR A CA 1
ATOM 801 C C . THR A 1 114 ? 15.158 -22.151 -13.022 1.00 69.06 114 THR A C 1
ATOM 803 O O . THR A 1 114 ? 15.351 -23.163 -13.699 1.00 69.06 114 THR A O 1
ATOM 806 N N . VAL A 1 115 ? 14.248 -21.228 -13.337 1.00 73.25 115 VAL A N 1
ATOM 807 C CA . VAL A 1 115 ? 13.491 -21.270 -14.592 1.00 73.25 115 VAL A CA 1
ATOM 808 C C . VAL A 1 115 ? 14.491 -21.199 -15.757 1.00 73.25 115 VAL A C 1
ATOM 810 O O . VAL A 1 115 ? 15.242 -20.220 -15.842 1.00 73.25 115 VAL A O 1
ATOM 813 N N . PRO A 1 116 ? 14.572 -22.222 -16.631 1.00 55.91 116 PRO A N 1
ATOM 814 C CA . PRO A 1 116 ? 15.556 -22.234 -17.709 1.00 55.91 116 PRO A CA 1
ATOM 815 C C . PRO A 1 116 ? 15.308 -21.094 -18.720 1.00 55.91 116 PRO A C 1
ATOM 817 O O . PRO A 1 116 ? 14.236 -21.024 -19.304 1.00 55.91 116 PRO A O 1
ATOM 820 N N . THR A 1 117 ? 16.321 -20.232 -18.893 1.00 55.59 117 THR A N 1
ATOM 821 C CA . THR A 1 117 ? 16.602 -19.182 -19.916 1.00 55.59 117 THR A CA 1
ATOM 822 C C . THR A 1 117 ? 15.645 -18.955 -21.116 1.00 55.59 117 THR A C 1
ATOM 824 O O . THR A 1 117 ? 15.218 -19.945 -21.707 1.00 55.59 117 THR A O 1
ATOM 827 N N . PRO A 1 118 ? 15.520 -17.717 -21.667 1.00 56.31 118 PRO A N 1
ATOM 828 C CA . PRO A 1 118 ? 16.022 -16.425 -21.198 1.00 56.31 118 PRO A CA 1
ATOM 829 C C . PRO A 1 118 ? 14.847 -15.520 -20.795 1.00 56.31 118 PRO A C 1
ATOM 831 O O . PRO A 1 118 ? 14.085 -15.056 -21.642 1.00 56.31 118 PRO A O 1
ATOM 834 N N . LEU A 1 119 ? 14.722 -15.226 -19.502 1.00 69.50 119 LEU A N 1
ATOM 835 C CA . LEU A 1 119 ? 14.001 -14.012 -19.128 1.00 69.50 119 LEU A CA 1
ATOM 836 C C . LEU A 1 119 ? 14.729 -12.816 -19.748 1.00 69.50 119 LEU A C 1
ATOM 838 O O . LEU A 1 119 ? 15.961 -12.837 -19.876 1.00 69.50 119 LEU A O 1
ATOM 842 N N . ALA A 1 120 ? 13.974 -11.794 -20.142 1.00 70.94 120 ALA A N 1
ATOM 843 C CA . ALA A 1 120 ? 14.576 -10.538 -20.556 1.00 70.94 120 ALA A CA 1
ATOM 844 C C . ALA A 1 120 ? 15.353 -9.918 -19.377 1.00 70.94 120 ALA A C 1
ATOM 846 O O . ALA A 1 120 ? 15.195 -10.310 -18.218 1.00 70.94 120 ALA A O 1
ATOM 847 N N . ASN A 1 121 ? 16.272 -8.998 -19.667 1.00 77.56 121 ASN A N 1
ATOM 848 C CA . ASN A 1 121 ? 17.180 -8.474 -18.651 1.00 77.56 121 ASN A CA 1
ATOM 849 C C . ASN A 1 121 ? 16.409 -7.758 -17.532 1.00 77.56 121 ASN A C 1
ATOM 851 O O . ASN A 1 121 ? 15.538 -6.930 -17.803 1.00 77.56 121 ASN A O 1
ATOM 855 N N . SER A 1 122 ? 16.819 -8.029 -16.289 1.00 84.62 122 SER A N 1
ATOM 856 C CA . SER A 1 122 ? 16.315 -7.406 -15.059 1.00 84.62 122 SER A CA 1
ATOM 857 C C . SER A 1 122 ? 14.838 -7.644 -14.695 1.00 84.62 122 SER A C 1
ATOM 859 O O . SER A 1 122 ? 14.080 -6.678 -14.595 1.00 84.62 122 SER A O 1
ATOM 861 N N . PRO A 1 123 ? 14.452 -8.893 -14.370 1.00 90.19 123 PRO A N 1
ATOM 862 C CA . PRO A 1 123 ? 13.203 -9.206 -13.682 1.00 90.19 123 PRO A CA 1
ATOM 863 C C . PRO A 1 123 ? 13.065 -8.344 -12.429 1.00 90.19 123 PRO A C 1
ATOM 865 O O . PRO A 1 123 ? 13.948 -8.362 -11.564 1.00 90.19 123 PRO A O 1
ATOM 868 N N . HIS A 1 124 ? 11.991 -7.566 -12.352 1.00 90.50 124 HIS A N 1
ATOM 869 C CA . HIS A 1 124 ? 11.773 -6.624 -11.254 1.00 90.50 124 HIS A CA 1
ATOM 870 C C . HIS A 1 124 ? 10.667 -7.082 -10.314 1.00 90.50 124 HIS A C 1
ATOM 872 O O . HIS A 1 124 ? 10.810 -6.997 -9.095 1.00 90.50 124 HIS A O 1
ATOM 878 N N . PHE A 1 125 ? 9.601 -7.626 -10.893 1.00 95.44 125 PHE A N 1
ATOM 879 C CA . PHE A 1 125 ? 8.435 -8.113 -10.177 1.00 95.44 125 PHE A CA 1
ATOM 880 C C . PHE A 1 125 ? 8.013 -9.488 -10.701 1.00 95.44 125 PHE A C 1
ATOM 882 O O . PHE A 1 125 ? 8.534 -9.962 -11.714 1.00 95.44 125 PHE A O 1
ATOM 889 N N . ILE A 1 126 ? 7.095 -10.149 -10.002 1.00 95.50 126 ILE A N 1
ATOM 890 C CA . ILE A 1 126 ? 6.526 -11.426 -10.429 1.00 95.50 126 ILE A CA 1
ATOM 891 C C . ILE A 1 126 ? 5.091 -11.554 -9.924 1.00 95.50 126 ILE A C 1
ATOM 893 O O . ILE A 1 126 ? 4.818 -11.291 -8.756 1.00 95.50 126 ILE A O 1
ATOM 897 N N . ALA A 1 127 ? 4.189 -11.965 -10.808 1.00 97.12 127 ALA A N 1
ATOM 898 C CA . ALA A 1 127 ? 2.808 -12.291 -10.481 1.00 97.12 127 ALA A CA 1
ATOM 899 C C . ALA A 1 127 ? 2.456 -13.693 -10.988 1.00 97.12 127 ALA A C 1
ATOM 901 O O . ALA A 1 127 ? 3.182 -14.279 -11.798 1.00 97.12 127 ALA A O 1
ATOM 902 N N . VAL A 1 128 ? 1.338 -14.220 -10.496 1.00 96.25 128 VAL A N 1
ATOM 903 C CA . VAL A 1 128 ? 0.877 -15.586 -10.747 1.00 96.25 128 VAL A CA 1
ATOM 904 C C . VAL A 1 128 ? -0.577 -15.590 -11.222 1.00 96.25 128 VAL A C 1
ATOM 906 O O . VAL A 1 128 ? -1.383 -14.793 -10.748 1.00 96.25 128 VAL A O 1
ATOM 909 N N . GLY A 1 129 ? -0.917 -16.487 -12.147 1.00 95.44 129 GLY A N 1
ATOM 910 C CA . GLY A 1 129 ? -2.286 -16.684 -12.633 1.00 95.44 129 GLY A CA 1
ATOM 911 C C . GLY A 1 129 ? -2.368 -17.800 -13.673 1.00 95.44 129 GLY A C 1
ATOM 912 O O . GLY A 1 129 ? -1.359 -18.144 -14.268 1.00 95.44 129 GLY A O 1
ATOM 913 N N . ASP A 1 130 ? -3.545 -18.382 -13.898 1.00 96.06 130 ASP A N 1
ATOM 914 C CA . ASP A 1 130 ? -3.773 -19.327 -15.006 1.00 96.06 130 ASP A CA 1
ATOM 915 C C . ASP A 1 130 ? -4.077 -18.538 -16.291 1.00 96.06 130 ASP A C 1
ATOM 917 O O . ASP A 1 130 ? -5.207 -18.117 -16.529 1.00 96.06 130 ASP A O 1
ATOM 921 N N . LEU A 1 131 ? -3.046 -18.236 -17.084 1.00 95.44 131 LEU A N 1
ATOM 922 C CA . LEU A 1 131 ? -3.138 -17.284 -18.205 1.00 95.44 131 LEU A CA 1
ATOM 923 C C . LEU A 1 131 ? -3.578 -17.964 -19.509 1.00 95.44 131 LEU A C 1
ATOM 925 O O . LEU A 1 131 ? -3.896 -17.304 -20.508 1.00 95.44 131 LEU A O 1
ATOM 929 N N . ASN A 1 132 ? -3.549 -19.296 -19.533 1.00 94.56 132 ASN A N 1
ATOM 930 C CA . ASN A 1 132 ? -3.913 -20.121 -20.679 1.00 94.56 132 ASN A CA 1
ATOM 931 C C . ASN A 1 132 ? -5.098 -21.067 -20.404 1.00 94.56 132 ASN A C 1
ATOM 933 O O . ASN A 1 132 ? -5.429 -21.881 -21.271 1.00 94.56 132 ASN A O 1
ATOM 937 N N . ASN A 1 133 ? -5.744 -20.922 -19.243 1.00 95.19 133 ASN A N 1
ATOM 938 C CA . ASN A 1 133 ? -6.894 -21.693 -18.784 1.00 95.19 133 ASN A CA 1
ATOM 939 C C . ASN A 1 133 ? -6.654 -23.216 -18.796 1.00 95.19 133 ASN A C 1
ATOM 941 O O . ASN A 1 133 ? -7.572 -23.990 -19.099 1.00 95.19 133 ASN A O 1
ATOM 945 N N . ASP A 1 134 ? -5.428 -23.664 -18.507 1.00 94.12 134 ASP A N 1
ATOM 946 C CA . ASP A 1 134 ? -5.084 -25.088 -18.414 1.00 94.12 134 ASP A CA 1
ATOM 947 C C . ASP A 1 134 ? -5.184 -25.658 -16.986 1.00 94.12 134 ASP A C 1
ATOM 949 O O . ASP A 1 134 ? -4.971 -26.860 -16.775 1.00 94.12 134 ASP A O 1
ATOM 953 N N . GLY A 1 135 ? -5.583 -24.818 -16.027 1.00 92.94 135 GLY A N 1
ATOM 954 C CA . GLY A 1 135 ? -5.759 -25.145 -14.619 1.00 92.94 135 GLY A CA 1
ATOM 955 C C . GLY A 1 135 ? -4.477 -25.049 -13.796 1.00 92.94 135 GLY A C 1
ATOM 956 O O . GLY A 1 135 ? -4.486 -25.462 -12.633 1.00 92.94 135 GLY A O 1
ATOM 957 N N . LYS A 1 136 ? -3.375 -24.552 -14.366 1.00 93.25 136 LYS A N 1
ATOM 958 C CA . LYS A 1 136 ? -2.090 -24.410 -13.677 1.00 93.25 136 LYS A CA 1
ATOM 959 C C . LYS A 1 136 ? -1.714 -22.947 -13.559 1.00 93.25 136 LYS A C 1
ATOM 961 O O . LYS A 1 136 ? -2.060 -22.111 -14.379 1.00 93.25 136 LYS A O 1
ATOM 966 N N . GLN A 1 137 ? -0.969 -22.651 -12.508 1.00 94.00 137 GLN A N 1
ATOM 967 C CA . GLN A 1 137 ? -0.517 -21.300 -12.237 1.00 94.00 137 GLN A CA 1
ATOM 968 C C . GLN A 1 137 ? 0.739 -20.974 -13.052 1.00 94.00 137 GLN A C 1
ATOM 970 O O . GLN A 1 137 ? 1.822 -21.486 -12.766 1.00 94.00 137 GLN A O 1
ATOM 975 N N . ASP A 1 138 ? 0.574 -20.116 -14.052 1.00 94.50 138 ASP A N 1
ATOM 976 C CA . ASP A 1 138 ? 1.627 -19.517 -14.868 1.00 94.50 138 ASP A CA 1
ATOM 977 C C . ASP A 1 138 ? 2.257 -18.304 -14.157 1.00 94.50 138 ASP A C 1
ATOM 979 O O . ASP A 1 138 ? 1.725 -17.792 -13.168 1.00 94.50 138 ASP A O 1
ATOM 983 N N . LEU A 1 139 ? 3.393 -17.818 -14.671 1.00 94.50 139 LEU A N 1
ATOM 984 C CA . LEU A 1 139 ? 4.079 -16.632 -14.142 1.00 94.50 139 LEU A CA 1
ATOM 985 C C . LEU A 1 139 ? 4.091 -15.484 -15.153 1.00 94.50 139 LEU A C 1
ATOM 987 O O . LEU A 1 139 ? 4.332 -15.681 -16.347 1.00 94.50 139 LEU A O 1
ATOM 991 N N . VAL A 1 140 ? 3.926 -14.269 -14.635 1.00 95.44 140 VAL A N 1
ATOM 992 C CA . VAL A 1 140 ? 4.067 -13.003 -15.363 1.00 95.44 140 VAL A CA 1
ATOM 993 C C . VAL A 1 140 ? 5.222 -12.227 -14.747 1.00 95.44 140 VAL A C 1
ATOM 995 O O . VAL A 1 140 ? 5.216 -11.955 -13.547 1.00 95.44 140 VAL A O 1
ATOM 998 N N . VAL A 1 141 ? 6.224 -11.879 -15.552 1.00 94.31 141 VAL A N 1
ATOM 999 C CA . VAL A 1 141 ? 7.477 -11.277 -15.074 1.00 94.31 141 VAL A CA 1
ATOM 1000 C C . VAL A 1 141 ? 7.779 -9.992 -15.847 1.00 94.31 141 VAL A C 1
ATOM 1002 O O . VAL A 1 141 ? 8.280 -10.067 -16.973 1.00 94.31 141 VAL A O 1
ATOM 1005 N N . PRO A 1 142 ? 7.496 -8.813 -15.267 1.00 93.31 142 PRO A N 1
ATOM 1006 C CA . PRO A 1 142 ? 7.968 -7.532 -15.779 1.00 93.31 142 PRO A CA 1
ATOM 1007 C C . PRO A 1 142 ? 9.492 -7.404 -15.693 1.00 93.31 142 PRO A C 1
ATOM 1009 O O . PRO A 1 142 ? 10.096 -7.681 -14.649 1.00 93.31 142 PRO A O 1
ATOM 1012 N N . ASN A 1 143 ? 10.108 -6.952 -16.784 1.00 88.44 143 ASN A N 1
ATOM 1013 C CA . ASN A 1 143 ? 11.553 -6.793 -16.912 1.00 88.44 143 ASN A CA 1
ATOM 1014 C C . ASN A 1 143 ? 11.905 -5.309 -17.073 1.00 88.44 143 ASN A C 1
ATOM 1016 O O . ASN A 1 143 ? 11.626 -4.700 -18.106 1.00 88.44 143 ASN A O 1
ATOM 1020 N N . LEU A 1 144 ? 12.555 -4.745 -16.051 1.00 85.50 144 LEU A N 1
ATOM 1021 C CA . LEU A 1 144 ? 12.736 -3.301 -15.872 1.00 85.50 144 LEU A CA 1
ATOM 1022 C C . LEU A 1 144 ? 13.397 -2.629 -17.072 1.00 85.50 144 LEU A C 1
ATOM 1024 O O . LEU A 1 144 ? 12.781 -1.791 -17.713 1.00 85.50 144 LEU A O 1
ATOM 1028 N N . TRP A 1 145 ? 14.631 -3.020 -17.396 1.00 80.12 145 TRP A N 1
ATOM 1029 C CA . TRP A 1 145 ? 15.425 -2.364 -18.444 1.00 80.12 145 TRP A CA 1
ATOM 1030 C C . TRP A 1 145 ? 15.137 -2.878 -19.851 1.00 80.12 145 TRP A C 1
ATOM 1032 O O . TRP A 1 145 ? 15.600 -2.285 -20.818 1.00 80.12 145 TRP A O 1
ATOM 1042 N N . SER A 1 146 ? 14.419 -3.996 -19.971 1.00 83.00 146 SER A N 1
ATOM 1043 C CA . SER A 1 146 ? 13.990 -4.505 -21.281 1.00 83.00 146 SER A CA 1
ATOM 1044 C C . SER A 1 146 ? 12.652 -3.902 -21.718 1.00 83.00 146 SER A C 1
ATOM 1046 O O . SER A 1 146 ? 12.267 -4.071 -22.871 1.00 83.00 146 SER A O 1
ATOM 1048 N N . ASN A 1 147 ? 11.967 -3.196 -20.808 1.00 84.25 147 ASN A N 1
ATOM 1049 C CA . ASN A 1 147 ? 10.643 -2.610 -21.003 1.00 84.25 147 ASN A CA 1
ATOM 1050 C C . ASN A 1 147 ? 9.629 -3.602 -21.602 1.00 84.25 147 ASN A C 1
ATOM 1052 O O . ASN A 1 147 ? 8.900 -3.309 -22.556 1.00 84.25 147 ASN A O 1
ATOM 1056 N N . ASP A 1 148 ? 9.639 -4.824 -21.075 1.00 89.31 148 ASP A N 1
ATOM 1057 C CA . ASP A 1 148 ? 8.778 -5.901 -21.531 1.00 89.31 148 ASP A CA 1
ATOM 1058 C C . ASP A 1 148 ? 8.250 -6.743 -20.365 1.00 89.31 148 ASP A C 1
ATOM 1060 O O . ASP A 1 148 ? 8.702 -6.645 -19.221 1.00 89.31 148 ASP A O 1
ATOM 1064 N N . VAL A 1 149 ? 7.263 -7.580 -20.666 1.00 93.00 149 VAL A N 1
ATOM 1065 C CA . VAL A 1 149 ? 6.713 -8.567 -19.739 1.00 93.00 149 VAL A CA 1
ATOM 1066 C C . VAL A 1 149 ? 6.892 -9.954 -20.334 1.00 93.00 149 VAL A C 1
ATOM 1068 O O . VAL A 1 149 ? 6.430 -10.237 -21.438 1.00 93.00 149 VAL A O 1
ATOM 1071 N N . SER A 1 150 ? 7.554 -10.837 -19.595 1.00 92.19 150 SER A N 1
ATOM 1072 C CA . SER A 1 150 ? 7.709 -12.247 -19.950 1.00 92.19 150 SER A CA 1
ATOM 1073 C C . SER A 1 150 ? 6.571 -13.079 -19.361 1.00 92.19 150 SER A C 1
ATOM 1075 O O . SER A 1 150 ? 6.327 -13.030 -18.157 1.00 92.19 150 SER A O 1
ATOM 1077 N N . ILE A 1 151 ? 5.913 -13.878 -20.200 1.00 93.06 151 ILE A N 1
ATOM 1078 C CA . ILE A 1 151 ? 4.901 -14.858 -19.796 1.00 93.06 151 ILE A CA 1
ATOM 1079 C C . ILE A 1 151 ? 5.542 -16.246 -19.776 1.00 93.06 151 ILE A C 1
ATOM 1081 O O . ILE A 1 151 ? 6.117 -16.686 -20.776 1.00 93.06 151 ILE A O 1
ATOM 1085 N N . LEU A 1 152 ? 5.446 -16.947 -18.650 1.00 91.88 152 LEU A N 1
ATOM 1086 C CA . LEU A 1 152 ? 6.013 -18.278 -18.457 1.00 91.88 152 LEU A CA 1
ATOM 1087 C C . LEU A 1 152 ? 4.902 -19.279 -18.150 1.00 91.88 152 LEU A C 1
ATOM 1089 O O . LEU A 1 152 ? 4.267 -19.196 -17.103 1.00 91.88 152 LEU A O 1
ATOM 1093 N N . LEU A 1 153 ? 4.706 -20.247 -19.042 1.00 91.62 153 LEU A N 1
ATOM 1094 C CA . LEU A 1 153 ? 3.634 -21.230 -18.928 1.00 91.62 153 LEU A CA 1
ATOM 1095 C C . LEU A 1 153 ? 4.084 -22.448 -18.121 1.00 91.62 153 LEU A C 1
ATOM 1097 O O . LEU A 1 153 ? 5.130 -23.044 -18.420 1.00 91.62 153 LEU A O 1
ATOM 1101 N N . ALA A 1 154 ? 3.293 -22.827 -17.125 1.00 91.25 154 ALA A N 1
ATOM 1102 C CA . ALA A 1 154 ? 3.580 -23.914 -16.207 1.00 91.25 154 ALA A CA 1
ATOM 1103 C C . ALA A 1 154 ? 3.265 -25.287 -16.809 1.00 91.25 154 ALA A C 1
ATOM 1105 O O . ALA A 1 154 ? 2.269 -25.507 -17.495 1.00 91.25 154 ALA A O 1
ATOM 1106 N N . ASN A 1 155 ? 4.094 -26.282 -16.488 1.00 88.31 155 ASN A N 1
ATOM 1107 C CA . ASN A 1 155 ? 3.781 -27.678 -16.793 1.00 88.31 155 ASN A CA 1
ATOM 1108 C C . ASN A 1 155 ? 3.047 -28.405 -15.653 1.00 88.31 155 ASN A C 1
ATOM 1110 O O . ASN A 1 155 ? 2.585 -29.527 -15.862 1.00 88.31 155 ASN A O 1
ATOM 1114 N N . GLY A 1 156 ? 2.930 -27.772 -14.479 1.00 85.25 156 GLY A N 1
ATOM 1115 C CA . GLY A 1 156 ? 2.236 -28.306 -13.299 1.00 85.25 156 GLY A CA 1
ATOM 1116 C C . GLY A 1 156 ? 3.091 -29.233 -12.438 1.00 85.25 156 GLY A C 1
ATOM 1117 O O . GLY A 1 156 ? 2.579 -29.871 -11.531 1.00 85.25 156 GLY A O 1
ATOM 1118 N N . ALA A 1 157 ? 4.388 -29.332 -12.727 1.00 87.12 157 ALA A N 1
ATOM 1119 C CA . ALA A 1 157 ? 5.371 -30.080 -11.948 1.00 87.12 157 ALA A CA 1
ATOM 1120 C C . ALA A 1 157 ? 6.506 -29.162 -11.457 1.00 87.12 157 ALA A C 1
ATOM 1122 O O . ALA A 1 157 ? 7.655 -29.594 -11.359 1.00 87.12 157 ALA A O 1
ATOM 1123 N N . GLY A 1 158 ? 6.215 -27.873 -11.257 1.00 85.25 158 GLY A N 1
ATOM 1124 C CA . GLY A 1 158 ? 7.185 -26.853 -10.858 1.00 85.25 158 GLY A CA 1
ATOM 1125 C C . GLY A 1 158 ? 8.150 -26.403 -11.958 1.00 85.25 158 GLY A C 1
ATOM 1126 O O . GLY A 1 158 ? 9.139 -25.743 -11.654 1.00 85.25 158 GLY A O 1
ATOM 1127 N N . ASN A 1 159 ? 7.905 -26.757 -13.228 1.00 87.25 159 ASN A N 1
ATOM 1128 C CA . ASN A 1 159 ? 8.715 -26.272 -14.348 1.00 87.25 159 ASN A CA 1
ATOM 1129 C C . ASN A 1 159 ? 7.899 -25.362 -15.260 1.00 87.25 159 ASN A C 1
ATOM 1131 O O . ASN A 1 159 ? 6.693 -25.541 -15.434 1.00 87.25 159 ASN A O 1
ATOM 1135 N N . PHE A 1 160 ? 8.609 -24.446 -15.910 1.00 88.31 160 PHE A N 1
ATOM 1136 C CA . PHE A 1 160 ? 8.028 -23.420 -16.757 1.00 88.31 160 PHE A CA 1
ATOM 1137 C C . PHE A 1 160 ? 8.699 -23.417 -18.124 1.00 88.31 160 PHE A C 1
ATOM 1139 O O . PHE A 1 160 ? 9.902 -23.660 -18.248 1.00 88.31 160 PHE A O 1
ATOM 1146 N N . SER A 1 161 ? 7.904 -23.139 -19.147 1.00 86.06 161 SER A N 1
ATOM 1147 C CA . SER A 1 161 ? 8.365 -22.896 -20.510 1.00 86.06 161 SER A CA 1
ATOM 1148 C C . SER A 1 161 ? 8.084 -21.449 -20.888 1.00 86.06 161 SER A C 1
ATOM 1150 O O . SER A 1 161 ? 7.098 -20.871 -20.432 1.00 86.06 161 SER A O 1
ATOM 1152 N N . GLN A 1 162 ? 8.942 -20.847 -21.710 1.00 80.38 162 GLN A N 1
ATOM 1153 C CA . GLN A 1 162 ? 8.681 -19.499 -22.202 1.00 80.38 162 GLN A CA 1
ATOM 1154 C C . GLN A 1 162 ? 7.438 -19.509 -23.099 1.00 80.38 162 GLN A C 1
ATOM 1156 O O . GLN A 1 162 ? 7.379 -20.258 -24.076 1.00 80.38 162 GLN A O 1
ATOM 1161 N N . GLY A 1 163 ? 6.456 -18.685 -22.740 1.00 80.56 163 GLY A N 1
ATOM 1162 C CA . GLY A 1 163 ? 5.310 -18.357 -23.571 1.00 80.56 163 GLY A CA 1
ATOM 1163 C C . GLY A 1 163 ? 5.671 -17.229 -24.533 1.00 80.56 163 GLY A C 1
ATOM 1164 O O . GLY A 1 163 ? 6.521 -17.393 -25.409 1.00 80.56 163 GLY A O 1
ATOM 1165 N N . ILE A 1 164 ? 5.027 -16.075 -24.364 1.00 86.44 164 ILE A N 1
ATOM 1166 C CA . ILE A 1 164 ? 5.297 -14.869 -25.154 1.00 86.44 164 ILE A CA 1
ATOM 1167 C C . ILE A 1 164 ? 5.998 -13.793 -24.318 1.00 86.44 164 ILE A C 1
ATOM 1169 O O . ILE A 1 164 ? 5.911 -13.788 -23.092 1.00 86.44 164 ILE A O 1
ATOM 1173 N N . THR A 1 165 ? 6.645 -12.851 -25.001 1.00 88.94 165 THR A N 1
ATOM 1174 C CA . THR A 1 165 ? 7.118 -11.596 -24.409 1.00 88.94 165 THR A CA 1
ATOM 1175 C C . THR A 1 165 ? 6.292 -10.449 -24.983 1.00 88.94 165 THR A C 1
ATOM 1177 O O . THR A 1 165 ? 6.120 -10.356 -26.200 1.00 88.94 165 THR A O 1
ATOM 1180 N N . ILE A 1 166 ? 5.760 -9.598 -24.110 1.00 90.19 166 ILE A N 1
ATOM 1181 C CA . ILE A 1 166 ? 4.952 -8.431 -24.462 1.00 90.19 166 ILE A CA 1
ATOM 1182 C C . ILE A 1 166 ? 5.839 -7.199 -24.320 1.00 90.19 166 ILE A C 1
ATOM 1184 O O . ILE A 1 166 ? 6.147 -6.791 -23.205 1.00 90.19 166 ILE A O 1
ATOM 1188 N N . SER A 1 167 ? 6.258 -6.609 -25.436 1.00 88.25 167 SER A N 1
ATOM 1189 C CA . SER A 1 167 ? 6.989 -5.339 -25.420 1.00 88.25 167 SER A CA 1
ATOM 1190 C C . SER A 1 167 ? 6.032 -4.177 -25.177 1.00 88.25 167 SER A C 1
ATOM 1192 O O . SER A 1 167 ? 4.973 -4.097 -25.811 1.00 88.25 167 SER A O 1
ATOM 1194 N N . LEU A 1 168 ? 6.410 -3.266 -24.285 1.00 84.19 168 LEU A N 1
ATOM 1195 C CA . LEU A 1 168 ? 5.654 -2.048 -24.029 1.00 84.19 168 LEU A CA 1
ATOM 1196 C C . LEU A 1 168 ? 6.174 -0.901 -24.903 1.00 84.19 168 LEU A C 1
ATOM 1198 O O . LEU A 1 168 ? 7.350 -0.881 -25.269 1.00 84.19 168 LEU A O 1
ATOM 1202 N N . PRO A 1 169 ? 5.306 0.055 -25.282 1.00 67.25 169 PRO A N 1
ATOM 1203 C CA . PRO A 1 169 ? 5.754 1.230 -26.011 1.00 67.25 169 PRO A CA 1
ATOM 1204 C C . PRO A 1 169 ? 6.720 2.051 -25.154 1.00 67.25 169 PRO A C 1
ATOM 1206 O O . PRO A 1 169 ? 6.466 2.309 -23.978 1.00 67.25 169 PRO A O 1
ATOM 1209 N N . SER A 1 170 ? 7.796 2.488 -25.782 1.00 64.75 170 SER A N 1
ATOM 1210 C CA . SER A 1 170 ? 8.744 3.484 -25.301 1.00 64.75 170 SER A CA 1
ATOM 1211 C C . SER A 1 170 ? 8.496 4.795 -26.048 1.00 64.75 170 SER A C 1
ATOM 1213 O O . SER A 1 170 ? 8.171 4.801 -27.240 1.00 64.75 170 SER A O 1
ATOM 1215 N N . ILE A 1 171 ? 8.630 5.924 -25.355 1.00 51.00 171 ILE A N 1
ATOM 1216 C CA . ILE A 1 171 ? 8.724 7.228 -26.010 1.00 51.00 171 ILE A CA 1
ATOM 1217 C C . ILE A 1 171 ? 10.208 7.559 -26.122 1.00 51.00 171 ILE A C 1
ATOM 1219 O O . ILE A 1 171 ? 10.948 7.516 -25.143 1.00 51.00 171 ILE A O 1
ATOM 1223 N N . SER A 1 172 ? 10.656 7.836 -27.344 1.00 45.81 172 SER A N 1
ATOM 1224 C CA . SER A 1 172 ? 12.016 8.296 -27.608 1.00 45.81 172 SER A CA 1
ATOM 1225 C C . SER A 1 172 ? 12.060 9.808 -27.421 1.00 45.81 172 SER A C 1
ATOM 1227 O O . SER A 1 172 ? 11.573 10.547 -28.280 1.00 45.81 172 SER A O 1
ATOM 1229 N N . PHE A 1 173 ? 12.704 10.267 -26.353 1.00 38.06 173 PHE A N 1
ATOM 1230 C CA . PHE A 1 173 ? 13.115 11.659 -26.210 1.00 38.06 173 PHE A CA 1
ATOM 1231 C C . PHE A 1 173 ? 14.577 11.774 -26.664 1.00 38.06 173 PHE A C 1
ATOM 1233 O O . PHE A 1 173 ? 15.425 10.996 -26.234 1.00 38.06 173 PHE A O 1
ATOM 1240 N N . LEU A 1 174 ? 14.870 12.664 -27.620 1.00 32.75 174 LEU A N 1
ATOM 1241 C CA . LEU A 1 174 ? 16.220 12.874 -28.186 1.00 32.75 174 LEU A CA 1
ATOM 1242 C C . LEU A 1 174 ? 16.928 11.610 -28.740 1.00 32.75 174 LEU A C 1
ATOM 1244 O O . LEU A 1 174 ? 18.146 11.591 -28.897 1.00 32.75 174 LEU A O 1
ATOM 1248 N N . GLY A 1 175 ? 16.180 10.558 -29.089 1.00 33.34 175 GLY A N 1
ATOM 1249 C CA . GLY A 1 175 ? 16.738 9.307 -29.620 1.00 33.34 175 GLY A CA 1
ATOM 1250 C C . GLY A 1 175 ? 17.207 8.311 -28.555 1.00 33.34 175 GLY A C 1
ATOM 1251 O O . GLY A 1 175 ? 17.799 7.293 -28.917 1.00 33.34 175 GLY A O 1
ATOM 1252 N N . GLN A 1 176 ? 16.941 8.574 -27.271 1.00 39.31 176 GLN A N 1
ATOM 1253 C CA . GLN A 1 176 ? 17.186 7.635 -26.181 1.00 39.31 176 GLN A CA 1
ATOM 1254 C C . GLN A 1 176 ? 15.846 7.064 -25.694 1.00 39.31 176 GLN A C 1
ATOM 1256 O O . GLN A 1 176 ? 14.957 7.799 -25.265 1.00 39.31 176 GLN A O 1
ATOM 1261 N N . GLU A 1 177 ? 15.669 5.747 -25.816 1.00 48.94 177 GLU A N 1
ATOM 1262 C CA . GLU A 1 177 ? 14.507 5.059 -25.252 1.00 48.94 177 GLU A CA 1
ATOM 1263 C C . GLU A 1 177 ? 14.740 4.811 -23.763 1.00 48.94 177 GLU A C 1
ATOM 1265 O O . GLU A 1 177 ? 15.643 4.066 -23.389 1.00 48.94 177 GLU A O 1
ATOM 1270 N N . SER A 1 178 ? 13.920 5.444 -22.927 1.00 61.25 178 SER A N 1
ATOM 1271 C CA . SER A 1 178 ? 14.096 5.470 -21.474 1.00 61.25 178 SER A CA 1
ATOM 1272 C C . SER A 1 178 ? 12.789 5.118 -20.765 1.00 61.25 178 SER A C 1
ATOM 1274 O O . SER A 1 178 ? 12.321 5.854 -19.908 1.00 61.25 178 SER A O 1
ATOM 1276 N N . ALA A 1 179 ? 12.158 4.007 -21.149 1.00 71.06 179 ALA A N 1
ATOM 1277 C CA . ALA A 1 179 ? 10.991 3.464 -20.453 1.00 71.06 179 ALA A CA 1
ATOM 1278 C C . ALA A 1 179 ? 11.382 2.216 -19.656 1.00 71.06 179 ALA A C 1
ATOM 1280 O O . ALA A 1 179 ? 12.187 1.406 -20.118 1.00 71.06 179 ALA A O 1
ATOM 1281 N N . VAL A 1 180 ? 10.805 2.060 -18.467 1.00 82.88 180 VAL A N 1
ATOM 1282 C CA . VAL A 1 180 ? 11.027 0.918 -17.582 1.00 82.88 180 VAL A CA 1
ATOM 1283 C C . VAL A 1 180 ? 9.710 0.304 -17.130 1.00 82.88 180 VAL A C 1
ATOM 1285 O O . VAL A 1 180 ? 8.739 1.012 -16.875 1.00 82.88 180 VAL A O 1
ATOM 1288 N N . THR A 1 181 ? 9.672 -1.022 -17.004 1.00 89.25 181 THR A N 1
ATOM 1289 C CA . THR A 1 181 ? 8.486 -1.760 -16.535 1.00 89.25 181 THR A CA 1
ATOM 1290 C C . THR A 1 181 ? 8.702 -2.287 -15.118 1.00 89.25 181 THR A C 1
ATOM 1292 O O . THR A 1 181 ? 9.645 -3.035 -14.867 1.00 89.25 181 THR A O 1
ATOM 1295 N N . THR A 1 182 ? 7.842 -1.912 -14.175 1.00 90.44 182 THR A N 1
ATOM 1296 C CA . THR A 1 182 ? 8.110 -2.097 -12.738 1.00 90.44 182 THR A CA 1
ATOM 1297 C C . THR A 1 182 ? 7.292 -3.219 -12.109 1.00 90.44 182 THR A C 1
ATOM 1299 O O . THR A 1 182 ? 7.873 -4.056 -11.422 1.00 90.44 182 THR A O 1
ATOM 1302 N N . SER A 1 183 ? 5.978 -3.267 -12.335 1.00 95.81 183 SER A N 1
ATOM 1303 C CA . SER A 1 183 ? 5.048 -4.184 -11.668 1.00 95.81 183 SER A CA 1
ATOM 1304 C C . SER A 1 183 ? 3.884 -4.581 -12.581 1.00 95.81 183 SER A C 1
ATOM 1306 O O . SER A 1 183 ? 3.700 -4.037 -13.672 1.00 95.81 183 SER A O 1
ATOM 1308 N N . VAL A 1 184 ? 3.123 -5.588 -12.156 1.00 97.56 184 VAL A N 1
ATOM 1309 C CA . VAL A 1 184 ? 1.952 -6.100 -12.867 1.00 97.56 184 VAL A CA 1
ATOM 1310 C C . VAL A 1 184 ? 0.913 -6.638 -11.888 1.00 97.56 184 VAL A C 1
ATOM 1312 O O . VAL A 1 184 ? 1.258 -7.307 -10.914 1.00 97.56 184 VAL A O 1
ATOM 1315 N N . SER A 1 185 ? -0.359 -6.390 -12.189 1.00 97.56 185 SER A N 1
ATOM 1316 C CA . SER A 1 185 ? -1.509 -7.028 -11.553 1.00 97.56 185 SER A CA 1
ATOM 1317 C C . SER A 1 185 ? -2.266 -7.886 -12.568 1.00 97.56 185 SER A C 1
ATOM 1319 O O . SER A 1 185 ? -2.278 -7.572 -13.761 1.00 97.56 185 SER A O 1
ATOM 1321 N N . VAL A 1 186 ? -2.866 -8.979 -12.091 1.00 97.75 186 VAL A N 1
ATOM 1322 C CA . VAL A 1 186 ? -3.559 -9.986 -12.903 1.00 97.75 186 VAL A CA 1
ATOM 1323 C C . VAL A 1 186 ? -4.989 -10.139 -12.388 1.00 97.75 186 VAL A C 1
ATOM 1325 O O . VAL A 1 186 ? -5.182 -10.529 -11.238 1.00 97.75 186 VAL A O 1
ATOM 1328 N N . ALA A 1 187 ? -5.982 -9.841 -13.225 1.00 97.00 187 ALA A N 1
ATOM 1329 C CA . ALA A 1 187 ? -7.408 -9.991 -12.914 1.00 97.00 187 ALA A CA 1
ATOM 1330 C C . ALA A 1 187 ? -8.242 -10.000 -14.202 1.00 97.00 187 ALA A C 1
ATOM 1332 O O . ALA A 1 187 ? -7.735 -9.664 -15.261 1.00 97.00 187 ALA A O 1
ATOM 1333 N N . ASP A 1 188 ? -9.512 -10.390 -14.123 1.00 97.00 188 ASP A N 1
ATOM 1334 C CA . ASP A 1 188 ? -10.458 -10.290 -15.243 1.00 97.00 188 ASP A CA 1
ATOM 1335 C C . ASP A 1 188 ? -11.100 -8.890 -15.257 1.00 97.00 188 ASP A C 1
ATOM 1337 O O . ASP A 1 188 ? -12.041 -8.623 -14.508 1.00 97.00 188 ASP A O 1
ATOM 1341 N N . PHE A 1 189 ? -10.572 -7.973 -16.074 1.00 96.75 189 PHE A N 1
ATOM 1342 C CA . PHE A 1 189 ? -11.015 -6.573 -16.104 1.00 96.75 189 PHE A CA 1
ATOM 1343 C C . PHE A 1 189 ? -12.240 -6.349 -17.002 1.00 96.75 189 PHE A C 1
ATOM 1345 O O . PHE A 1 189 ? -12.841 -5.266 -16.973 1.00 96.75 189 PHE A O 1
ATOM 1352 N N . ASN A 1 190 ? -12.607 -7.333 -17.828 1.00 95.44 190 ASN A N 1
ATOM 1353 C CA . ASN A 1 190 ? -13.689 -7.221 -18.810 1.00 95.44 190 ASN A CA 1
ATOM 1354 C C . ASN A 1 190 ? -14.854 -8.214 -18.594 1.00 95.44 190 ASN A C 1
ATOM 1356 O O . ASN A 1 190 ? -15.839 -8.173 -19.339 1.00 95.44 190 ASN A O 1
ATOM 1360 N N . GLY A 1 191 ? -14.762 -9.074 -17.578 1.00 95.31 191 GLY A N 1
ATOM 1361 C CA . GLY A 1 191 ? -15.783 -10.044 -17.192 1.00 95.31 191 GLY A CA 1
ATOM 1362 C C . GLY A 1 191 ? -15.906 -11.249 -18.130 1.00 95.31 191 GLY A C 1
ATOM 1363 O O . GLY A 1 191 ? -16.977 -11.865 -18.180 1.00 95.31 191 GLY A O 1
ATOM 1364 N N . ASP A 1 192 ? -14.872 -11.575 -18.914 1.00 95.62 192 ASP A N 1
ATOM 1365 C CA . ASP A 1 192 ? -14.882 -12.691 -19.869 1.00 95.62 192 ASP A CA 1
ATOM 1366 C C . ASP A 1 192 ? -14.319 -14.014 -19.314 1.00 95.62 192 ASP A C 1
ATOM 1368 O O . ASP A 1 192 ? -14.255 -15.016 -20.041 1.00 95.62 192 ASP A O 1
ATOM 1372 N N . ALA A 1 193 ? -14.006 -14.038 -18.014 1.00 94.75 193 ALA A N 1
ATOM 1373 C CA . ALA A 1 193 ? -13.419 -15.140 -17.260 1.00 94.75 193 ALA A CA 1
ATOM 1374 C C . ALA A 1 193 ? -12.011 -15.547 -17.723 1.00 94.75 193 ALA A C 1
ATOM 1376 O O . ALA A 1 193 ? -11.587 -16.685 -17.493 1.00 94.75 193 ALA A O 1
ATOM 1377 N N . LYS A 1 194 ? -11.278 -14.642 -18.374 1.00 96.44 194 LYS A N 1
ATOM 1378 C CA . LYS A 1 194 ? -9.856 -14.802 -18.680 1.00 96.44 194 LYS A CA 1
ATOM 1379 C C . LYS A 1 194 ? -9.072 -13.742 -17.929 1.00 96.44 194 LYS A C 1
ATOM 1381 O O . LYS A 1 194 ? -9.542 -12.637 -17.697 1.00 96.44 194 LYS A O 1
ATOM 1386 N N . LEU A 1 195 ? -7.863 -14.104 -17.528 1.00 97.50 195 LEU A N 1
ATOM 1387 C CA . LEU A 1 195 ? -7.004 -13.181 -16.807 1.00 97.50 195 LEU A CA 1
ATOM 1388 C C . LEU A 1 195 ? -6.370 -12.172 -17.769 1.00 97.50 195 LEU A C 1
ATOM 1390 O O . LEU A 1 195 ? -5.701 -12.548 -18.734 1.00 97.50 195 LEU A O 1
ATOM 1394 N N . ASP A 1 196 ? -6.560 -10.899 -17.454 1.00 97.69 196 ASP A N 1
ATOM 1395 C CA . ASP A 1 196 ? -5.972 -9.729 -18.091 1.00 97.69 196 ASP A CA 1
ATOM 1396 C C . ASP A 1 196 ? -4.795 -9.201 -17.250 1.00 97.69 196 ASP A C 1
ATOM 1398 O O . ASP A 1 196 ? -4.580 -9.619 -16.109 1.00 97.69 196 ASP A O 1
ATOM 1402 N N . LEU A 1 197 ? -4.021 -8.264 -17.807 1.00 97.88 197 LEU A N 1
ATOM 1403 C CA . LEU A 1 197 ? -2.864 -7.654 -17.147 1.00 97.88 197 LEU A CA 1
ATOM 1404 C C . LEU A 1 197 ? -3.003 -6.133 -17.070 1.00 97.88 197 LEU A C 1
ATOM 1406 O O . LEU A 1 197 ? -3.281 -5.478 -18.076 1.00 97.88 197 LEU A O 1
ATOM 1410 N N . ALA A 1 198 ? -2.706 -5.576 -15.899 1.00 97.62 198 ALA A N 1
ATOM 1411 C CA . ALA A 1 198 ? -2.439 -4.157 -15.706 1.00 97.62 198 ALA A CA 1
ATOM 1412 C C . ALA A 1 198 ? -0.956 -4.003 -15.364 1.00 97.62 198 ALA A C 1
ATOM 1414 O O . ALA A 1 198 ? -0.509 -4.480 -14.324 1.00 97.62 198 ALA A O 1
ATOM 1415 N N . VAL A 1 199 ? -0.181 -3.396 -16.259 1.00 96.62 199 VAL A N 1
ATOM 1416 C CA . VAL A 1 199 ? 1.285 -3.341 -16.176 1.00 96.62 199 VAL A CA 1
ATOM 1417 C C . VAL A 1 199 ? 1.725 -1.905 -15.949 1.00 96.62 199 VAL A C 1
ATOM 1419 O O . VAL A 1 199 ? 1.406 -1.038 -16.762 1.00 96.62 199 VAL A O 1
ATOM 1422 N N . THR A 1 200 ? 2.480 -1.642 -14.885 1.00 93.44 200 THR A N 1
ATOM 1423 C CA . THR A 1 200 ? 3.041 -0.310 -14.643 1.00 93.44 200 THR A CA 1
ATOM 1424 C C . THR A 1 200 ? 4.324 -0.115 -15.430 1.00 93.44 200 THR A C 1
ATOM 1426 O O . THR A 1 200 ? 5.235 -0.950 -15.417 1.00 93.44 200 THR A O 1
ATOM 1429 N N . ASN A 1 201 ? 4.393 1.016 -16.120 1.00 86.88 201 ASN A N 1
ATOM 1430 C CA . ASN A 1 201 ? 5.548 1.420 -16.893 1.00 86.88 201 ASN A CA 1
ATOM 1431 C C . ASN A 1 201 ? 5.788 2.918 -16.721 1.00 86.88 201 ASN A C 1
ATOM 1433 O O . ASN A 1 201 ? 4.851 3.711 -16.769 1.00 86.88 201 ASN A O 1
ATOM 1437 N N . SER A 1 202 ? 7.043 3.300 -16.548 1.00 81.75 202 SER A N 1
ATOM 1438 C CA . SER A 1 202 ? 7.439 4.680 -16.272 1.00 81.75 202 SER A CA 1
ATOM 1439 C C . SER A 1 202 ? 8.535 5.098 -17.230 1.00 81.75 202 SER A C 1
ATOM 1441 O O . SER A 1 202 ? 9.388 4.291 -17.593 1.00 81.75 202 SER A O 1
ATOM 1443 N N . GLU A 1 203 ? 8.518 6.354 -17.644 1.00 73.31 203 GLU A N 1
ATOM 1444 C CA . GLU A 1 203 ? 9.622 6.954 -18.387 1.00 73.31 203 GLU A CA 1
ATOM 1445 C C . GLU A 1 203 ? 10.641 7.519 -17.374 1.00 73.31 203 GLU A C 1
ATOM 1447 O O . GLU A 1 203 ? 10.260 8.014 -16.316 1.00 73.31 203 GLU A O 1
ATOM 1452 N N . LEU A 1 204 ? 11.946 7.377 -17.638 1.00 57.66 204 LEU A N 1
ATOM 1453 C CA . LEU A 1 204 ? 13.023 7.815 -16.731 1.00 57.66 204 LEU A CA 1
ATOM 1454 C C . LEU A 1 204 ? 13.183 9.342 -16.700 1.00 57.66 204 LEU A C 1
ATOM 1456 O O . LEU A 1 204 ? 13.912 9.852 -15.856 1.00 57.66 204 LEU A O 1
ATOM 1460 N N . LEU A 1 205 ? 12.522 10.056 -17.615 1.00 54.06 205 LEU A N 1
ATOM 1461 C CA . LEU A 1 205 ? 12.454 11.513 -17.645 1.00 54.06 205 LEU A CA 1
ATOM 1462 C C . LEU A 1 205 ? 11.005 11.943 -17.363 1.00 54.06 205 LEU A C 1
ATOM 1464 O O . LEU A 1 205 ? 10.094 11.410 -18.004 1.00 54.06 205 LEU A O 1
ATOM 1468 N N . PRO A 1 206 ? 10.771 12.876 -16.422 1.00 51.00 206 PRO A N 1
ATOM 1469 C CA . PRO A 1 206 ? 9.446 13.424 -16.176 1.00 51.00 206 PRO A CA 1
ATOM 1470 C C . PRO A 1 206 ? 8.842 14.093 -17.419 1.00 51.00 206 PRO A C 1
ATOM 1472 O O . PRO A 1 206 ? 9.574 14.588 -18.278 1.00 51.00 206 PRO A O 1
ATOM 1475 N N . PRO A 1 207 ? 7.506 14.208 -17.472 1.00 47.25 207 PRO A N 1
ATOM 1476 C CA . PRO A 1 207 ? 6.519 13.534 -16.626 1.00 47.25 207 PRO A CA 1
ATOM 1477 C C . PRO A 1 207 ? 6.136 12.182 -17.259 1.00 47.25 207 PRO A C 1
ATOM 1479 O O . PRO A 1 207 ? 6.302 12.036 -18.463 1.00 47.25 207 PRO A O 1
ATOM 1482 N N . ASN A 1 208 ? 5.577 11.227 -16.500 1.00 69.25 208 ASN A N 1
ATOM 1483 C CA . ASN A 1 208 ? 4.603 10.186 -16.922 1.00 69.25 208 ASN A CA 1
ATOM 1484 C C . ASN A 1 208 ? 4.941 8.765 -16.418 1.00 69.25 208 ASN A C 1
ATOM 1486 O O . ASN A 1 208 ? 5.441 7.917 -17.164 1.00 69.25 208 ASN A O 1
ATOM 1490 N N . GLY A 1 209 ? 4.515 8.448 -15.194 1.00 80.19 209 GLY A N 1
ATOM 1491 C CA . GLY A 1 209 ? 4.140 7.082 -14.844 1.00 80.19 209 GLY A CA 1
ATOM 1492 C C . GLY A 1 209 ? 2.865 6.691 -15.594 1.00 80.19 209 GLY A C 1
ATOM 1493 O O . GLY A 1 209 ? 1.975 7.517 -15.827 1.00 80.19 209 GLY A O 1
ATOM 1494 N N . ARG A 1 210 ? 2.769 5.430 -16.015 1.00 87.81 210 ARG A N 1
ATOM 1495 C CA . ARG A 1 210 ? 1.609 4.894 -16.731 1.00 87.81 210 ARG A CA 1
ATOM 1496 C C . ARG A 1 210 ? 1.246 3.504 -16.230 1.00 87.81 210 ARG A C 1
ATOM 1498 O O . ARG A 1 210 ? 2.094 2.754 -15.749 1.00 87.81 210 ARG A O 1
ATOM 1505 N N . VAL A 1 211 ? -0.012 3.134 -16.438 1.00 92.94 211 VAL A N 1
ATOM 1506 C CA . VAL A 1 211 ? -0.470 1.745 -16.395 1.00 92.94 211 VAL A CA 1
ATOM 1507 C C . VAL A 1 211 ? -1.035 1.355 -17.762 1.00 92.94 211 VAL A C 1
ATOM 1509 O O . VAL A 1 211 ? -1.907 2.029 -18.313 1.00 92.94 211 VAL A O 1
ATOM 1512 N N . SER A 1 212 ? -0.487 0.290 -18.344 1.00 92.81 212 SER A N 1
ATOM 1513 C CA . SER A 1 212 ? -0.879 -0.275 -19.637 1.00 92.81 212 SER A CA 1
ATOM 1514 C C . SER A 1 212 ? -1.751 -1.513 -19.423 1.00 92.81 212 SER A C 1
ATOM 1516 O O . SER A 1 212 ? -1.368 -2.410 -18.671 1.00 92.81 212 SER A O 1
ATOM 1518 N N . ILE A 1 213 ? -2.898 -1.583 -20.101 1.00 95.50 213 ILE A N 1
ATOM 1519 C CA . ILE A 1 213 ? -3.870 -2.676 -19.959 1.00 95.50 213 ILE A CA 1
ATOM 1520 C C . ILE A 1 213 ? -3.788 -3.637 -21.145 1.00 95.50 213 ILE A C 1
ATOM 1522 O O . ILE A 1 213 ? -3.805 -3.226 -22.311 1.00 95.50 213 ILE A O 1
ATOM 1526 N N . PHE A 1 214 ? -3.744 -4.933 -20.845 1.00 96.06 214 PHE A N 1
ATOM 1527 C CA . PHE A 1 214 ? -3.689 -6.010 -21.824 1.00 96.06 214 PHE A CA 1
ATOM 1528 C C . PHE A 1 214 ? -4.765 -7.054 -21.540 1.00 96.06 214 PHE A C 1
ATOM 1530 O O . PHE A 1 214 ? -4.734 -7.701 -20.500 1.00 96.06 214 PHE A O 1
ATOM 1537 N N . LEU A 1 215 ? -5.673 -7.260 -22.492 1.00 96.38 215 LEU A N 1
ATOM 1538 C CA . LEU A 1 215 ? -6.727 -8.261 -22.382 1.00 96.38 215 LEU A CA 1
ATOM 1539 C C . LEU A 1 215 ? -6.209 -9.651 -22.753 1.00 96.38 215 LEU A C 1
ATOM 1541 O O . LEU A 1 215 ? -5.581 -9.825 -23.804 1.00 96.38 215 LEU A O 1
ATOM 1545 N N . GLY A 1 216 ? -6.474 -10.637 -21.907 1.00 96.06 216 GLY A N 1
ATOM 1546 C CA . GLY A 1 216 ? -6.091 -12.024 -22.089 1.00 96.06 216 GLY A CA 1
ATOM 1547 C C . GLY A 1 216 ? -6.986 -12.740 -23.093 1.00 96.06 216 GLY A C 1
ATOM 1548 O O . GLY A 1 216 ? -8.210 -12.725 -23.021 1.00 96.06 216 GLY A O 1
ATOM 1549 N N . ASN A 1 217 ? -6.377 -13.465 -24.027 1.00 95.19 217 ASN A N 1
ATOM 1550 C CA . ASN A 1 217 ? -7.119 -14.335 -24.943 1.00 95.19 217 ASN A CA 1
ATOM 1551 C C . ASN A 1 217 ? -7.374 -15.736 -24.356 1.00 95.19 217 ASN A C 1
ATOM 1553 O O . ASN A 1 217 ? -8.019 -16.557 -25.012 1.00 95.19 217 ASN A O 1
ATOM 1557 N N . GLY A 1 218 ? -6.887 -16.019 -23.138 1.00 93.88 218 GLY A N 1
ATOM 1558 C CA . GLY A 1 218 ? -7.087 -17.295 -22.432 1.00 93.88 218 GLY A CA 1
ATOM 1559 C C . GLY A 1 218 ? -6.275 -18.448 -23.018 1.00 93.88 218 GLY A C 1
ATOM 1560 O O . GLY A 1 218 ? -6.623 -19.609 -22.858 1.00 93.88 218 GLY A O 1
ATOM 1561 N N . ASN A 1 219 ? -5.220 -18.132 -23.764 1.00 92.06 219 ASN A N 1
ATOM 1562 C CA . ASN A 1 219 ? -4.282 -19.091 -24.350 1.00 92.06 219 ASN A CA 1
ATOM 1563 C C . ASN A 1 219 ? -2.819 -18.662 -24.118 1.00 92.06 219 ASN A C 1
ATOM 1565 O O . ASN A 1 219 ? -1.933 -19.069 -24.869 1.00 92.06 219 ASN A O 1
ATOM 1569 N N . GLY A 1 220 ? -2.583 -17.784 -23.136 1.00 90.50 220 GLY A N 1
ATOM 1570 C CA . GLY A 1 220 ? -1.286 -17.164 -22.866 1.00 90.50 220 GLY A CA 1
ATOM 1571 C C . GLY A 1 220 ? -0.911 -16.004 -23.798 1.00 90.50 220 GLY A C 1
ATOM 1572 O O . GLY A 1 220 ? 0.190 -15.473 -23.673 1.00 90.50 220 GLY A O 1
ATOM 1573 N N . SER A 1 221 ? -1.781 -15.603 -24.736 1.00 93.44 221 SER A N 1
ATOM 1574 C CA . SER A 1 221 ? -1.592 -14.397 -25.558 1.00 93.44 221 SER A CA 1
ATOM 1575 C C . SER A 1 221 ? -2.477 -13.241 -25.105 1.00 93.44 221 SER A C 1
ATOM 1577 O O . SER A 1 221 ? -3.553 -13.460 -24.551 1.00 93.44 221 SER A O 1
ATOM 1579 N N . PHE A 1 222 ? -2.038 -12.016 -25.402 1.00 94.38 222 PHE A N 1
ATOM 1580 C CA . PHE A 1 222 ? -2.672 -10.795 -24.921 1.00 94.38 222 PHE A CA 1
ATOM 1581 C C . PHE A 1 222 ? -2.851 -9.763 -26.033 1.00 94.38 222 PHE A C 1
ATOM 1583 O O . PHE A 1 222 ? -2.014 -9.644 -26.931 1.00 94.38 222 PHE A O 1
ATOM 1590 N N . GLN A 1 223 ? -3.934 -8.995 -25.954 1.00 91.81 223 GLN A N 1
ATOM 1591 C CA . GLN A 1 223 ? -4.200 -7.844 -26.804 1.00 91.81 223 GLN A CA 1
ATOM 1592 C C . GLN A 1 223 ? -4.084 -6.567 -25.975 1.00 91.81 223 GLN A C 1
ATOM 1594 O O . GLN A 1 223 ? -4.791 -6.397 -24.988 1.00 91.81 223 GLN A O 1
ATOM 1599 N N . LYS A 1 224 ? -3.239 -5.629 -26.407 1.00 86.56 224 LYS A N 1
ATOM 1600 C CA . LYS A 1 224 ? -3.188 -4.303 -25.790 1.00 86.56 224 LYS A CA 1
ATOM 1601 C C . LYS A 1 224 ? -4.520 -3.571 -25.988 1.00 86.56 224 LYS A C 1
ATOM 1603 O O . LYS A 1 224 ? -5.005 -3.506 -27.120 1.00 86.56 224 LYS A O 1
ATOM 1608 N N . LEU A 1 225 ? -5.062 -3.008 -24.911 1.00 84.81 225 LEU A N 1
ATOM 1609 C CA . LEU A 1 225 ? -6.264 -2.183 -24.942 1.00 84.81 225 LEU A CA 1
ATOM 1610 C C . LEU A 1 225 ? -5.904 -0.696 -24.893 1.00 84.81 225 LEU A C 1
ATOM 1612 O O . LEU A 1 225 ? -5.958 -0.036 -25.925 1.00 84.81 225 LEU A O 1
ATOM 1616 N N . ASP A 1 226 ? -5.468 -0.205 -23.732 1.00 83.94 226 ASP A N 1
ATOM 1617 C CA . ASP A 1 226 ? -5.281 1.224 -23.459 1.00 83.94 226 ASP A CA 1
ATOM 1618 C C . ASP A 1 226 ? -4.123 1.486 -22.485 1.00 83.94 226 ASP A C 1
ATOM 1620 O O . ASP A 1 226 ? -3.601 0.568 -21.850 1.00 83.94 226 ASP A O 1
ATOM 1624 N N . ASN A 1 227 ? -3.726 2.758 -22.385 1.00 87.50 227 ASN A N 1
ATOM 1625 C CA . ASN A 1 227 ? -2.744 3.259 -21.426 1.00 87.50 227 ASN A CA 1
ATOM 1626 C C . ASN A 1 227 ? -3.351 4.420 -20.631 1.00 87.50 227 ASN A C 1
ATOM 1628 O O . ASN A 1 227 ? -3.938 5.326 -21.223 1.00 87.50 227 ASN A O 1
ATOM 1632 N N . TYR A 1 228 ? -3.114 4.442 -19.324 1.00 89.06 228 TYR A N 1
ATOM 1633 C CA . TYR A 1 228 ? -3.554 5.510 -18.431 1.00 89.06 228 TYR A CA 1
ATOM 1634 C C . TYR A 1 228 ? -2.339 6.172 -17.796 1.00 89.06 228 TYR A C 1
ATOM 1636 O O . TYR A 1 228 ? -1.475 5.486 -17.254 1.00 89.06 228 TYR A O 1
ATOM 1644 N N . ASN A 1 229 ? -2.258 7.498 -17.881 1.00 88.31 229 ASN A N 1
ATOM 1645 C CA . ASN A 1 229 ? -1.228 8.259 -17.178 1.00 88.31 229 ASN A CA 1
ATOM 1646 C C . ASN A 1 229 ? -1.596 8.329 -15.694 1.00 88.31 229 ASN A C 1
ATOM 1648 O O . ASN A 1 229 ? -2.762 8.551 -15.378 1.00 88.31 229 ASN A O 1
ATOM 1652 N N . VAL A 1 230 ? -0.616 8.156 -14.814 1.00 89.31 230 VAL A N 1
ATOM 1653 C CA . VAL A 1 230 ? -0.771 8.179 -13.351 1.00 89.31 230 VAL A CA 1
ATOM 1654 C C . VAL A 1 230 ? 0.209 9.195 -12.744 1.00 89.31 230 VAL A C 1
ATOM 1656 O O . VAL A 1 230 ? 0.431 10.254 -13.341 1.00 89.31 230 VAL A O 1
ATOM 1659 N N . GLY A 1 231 ? 0.731 8.968 -11.538 1.00 79.88 231 GLY A N 1
ATOM 1660 C CA . GLY A 1 231 ? 1.734 9.837 -10.923 1.00 79.88 231 GLY A CA 1
ATOM 1661 C C . GLY A 1 231 ? 3.109 9.770 -11.603 1.00 79.88 231 GLY A C 1
ATOM 1662 O O . GLY A 1 231 ? 3.244 9.338 -12.748 1.00 79.88 231 GLY A O 1
ATOM 1663 N N . LEU A 1 232 ? 4.140 10.267 -10.915 1.00 77.44 232 LEU A N 1
ATOM 1664 C CA . LEU A 1 232 ? 5.472 10.492 -11.494 1.00 77.44 232 LEU A CA 1
ATOM 1665 C C . LEU A 1 232 ? 6.184 9.196 -11.896 1.00 77.44 232 LEU A C 1
ATOM 1667 O O . LEU A 1 232 ? 6.630 9.085 -13.035 1.00 77.44 232 LEU A O 1
ATOM 1671 N N . PHE A 1 233 ? 6.258 8.215 -10.994 1.00 82.81 233 PHE A N 1
ATOM 1672 C CA . PHE A 1 233 ? 6.880 6.923 -11.267 1.00 82.81 233 PHE A CA 1
ATOM 1673 C C . PHE A 1 233 ? 6.003 5.784 -10.740 1.00 82.81 233 PHE A C 1
ATOM 1675 O O . PHE A 1 233 ? 6.012 5.456 -9.558 1.00 82.81 233 PHE A O 1
ATOM 1682 N N . ALA A 1 234 ? 5.245 5.145 -11.631 1.00 90.38 234 ALA A N 1
ATOM 1683 C CA . ALA A 1 234 ? 4.379 4.021 -11.289 1.00 90.38 234 ALA A CA 1
ATOM 1684 C C . ALA A 1 234 ? 5.230 2.811 -10.858 1.00 90.38 234 ALA A C 1
ATOM 1686 O O . ALA A 1 234 ? 5.804 2.115 -11.699 1.00 90.38 234 ALA A O 1
ATOM 1687 N N . TYR A 1 235 ? 5.360 2.567 -9.554 1.00 90.31 235 TYR A N 1
ATOM 1688 C CA . TYR A 1 235 ? 6.257 1.546 -9.003 1.00 90.31 235 TYR A CA 1
ATOM 1689 C C . TYR A 1 235 ? 5.554 0.201 -8.800 1.00 90.31 235 TYR A C 1
ATOM 1691 O O . TYR A 1 235 ? 6.116 -0.855 -9.094 1.00 90.31 235 TYR A O 1
ATOM 1699 N N . PHE A 1 236 ? 4.318 0.237 -8.305 1.00 95.69 236 PHE A N 1
ATOM 1700 C CA . PHE A 1 236 ? 3.547 -0.948 -7.941 1.00 95.69 236 PHE A CA 1
ATOM 1701 C C . PHE A 1 236 ? 2.075 -0.773 -8.301 1.00 95.69 236 PHE A C 1
ATOM 1703 O O . PHE A 1 236 ? 1.554 0.329 -8.182 1.00 95.69 236 PHE A O 1
ATOM 1710 N N . VAL A 1 237 ? 1.400 -1.857 -8.689 1.00 97.81 237 VAL A N 1
A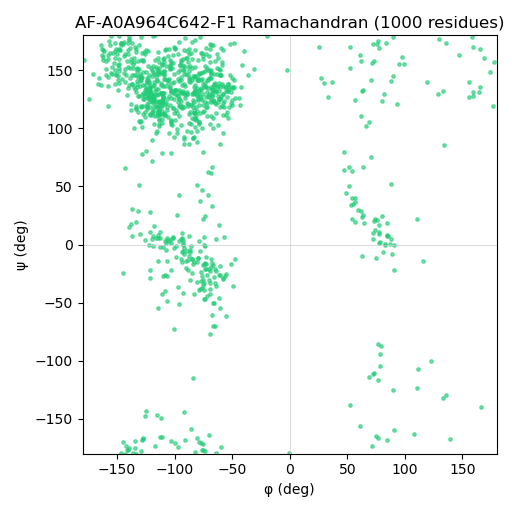TOM 1711 C CA . VAL A 1 237 ? -0.045 -1.875 -8.947 1.00 97.81 237 VAL A CA 1
ATOM 1712 C C . VAL A 1 237 ? -0.712 -3.032 -8.212 1.00 97.81 237 VAL A C 1
ATOM 1714 O O . VAL A 1 237 ? -0.218 -4.159 -8.224 1.00 97.81 237 VAL A O 1
ATOM 1717 N N . ALA A 1 238 ? -1.860 -2.754 -7.603 1.00 97.56 238 ALA A N 1
ATOM 1718 C CA . ALA A 1 238 ? -2.781 -3.747 -7.067 1.00 97.56 238 ALA A CA 1
ATOM 1719 C C . ALA A 1 238 ? -4.185 -3.538 -7.641 1.00 97.56 238 ALA A C 1
ATOM 1721 O O . ALA A 1 238 ? -4.499 -2.486 -8.199 1.00 97.56 238 ALA A O 1
ATOM 1722 N N . THR A 1 239 ? -5.020 -4.564 -7.497 1.00 97.50 239 THR A N 1
ATOM 1723 C CA . THR A 1 239 ? -6.409 -4.554 -7.953 1.00 97.50 239 THR A CA 1
ATOM 1724 C C . THR A 1 239 ? -7.339 -5.013 -6.841 1.00 97.50 239 THR A C 1
ATOM 1726 O O . THR A 1 239 ? -7.000 -5.920 -6.077 1.00 97.50 239 THR A O 1
ATOM 1729 N N . ALA A 1 240 ? -8.487 -4.355 -6.739 1.00 97.25 240 ALA A N 1
ATOM 1730 C CA . ALA A 1 240 ? -9.584 -4.675 -5.836 1.00 97.25 240 ALA A CA 1
ATOM 1731 C C . ALA A 1 240 ? -10.847 -3.945 -6.314 1.00 97.25 240 ALA A C 1
ATOM 1733 O O . ALA A 1 240 ? -10.758 -3.123 -7.212 1.00 97.25 240 ALA A O 1
ATOM 1734 N N . ASP A 1 241 ? -12.007 -4.230 -5.733 1.00 97.25 241 ASP A N 1
ATOM 1735 C CA . ASP A 1 241 ? -13.250 -3.496 -6.002 1.00 97.25 241 ASP A CA 1
ATOM 1736 C C . ASP A 1 241 ? -13.457 -2.441 -4.901 1.00 97.25 241 ASP A C 1
ATOM 1738 O O . ASP A 1 241 ? -13.920 -2.759 -3.803 1.00 97.25 241 ASP A O 1
ATOM 1742 N N . PHE A 1 242 ? -13.035 -1.200 -5.153 1.00 97.00 242 PHE A N 1
ATOM 1743 C CA . PHE A 1 242 ? -13.035 -0.120 -4.157 1.00 97.00 242 PHE A CA 1
ATOM 1744 C C . PHE A 1 242 ? -14.396 0.577 -4.030 1.00 97.00 242 PHE A C 1
ATOM 1746 O O . PHE A 1 242 ? -14.621 1.314 -3.067 1.00 97.00 242 PHE A O 1
ATOM 1753 N N . ASN A 1 243 ? -15.299 0.365 -4.991 1.00 95.69 243 ASN A N 1
ATOM 1754 C CA . ASN A 1 243 ? -16.625 0.988 -5.028 1.00 95.69 243 ASN A CA 1
ATOM 1755 C C . ASN A 1 243 ? -17.797 -0.014 -4.912 1.00 95.69 243 ASN A C 1
ATOM 1757 O O . ASN A 1 243 ? -18.962 0.380 -5.014 1.00 95.69 243 ASN A O 1
ATOM 1761 N N . GLN A 1 244 ? -17.488 -1.292 -4.670 1.00 95.69 244 GLN A N 1
ATOM 1762 C CA . GLN A 1 244 ? -18.427 -2.405 -4.503 1.00 95.69 244 GLN A CA 1
ATOM 1763 C C . GLN A 1 244 ? -19.342 -2.660 -5.714 1.00 95.69 244 GLN A C 1
ATOM 1765 O O . GLN A 1 244 ? -20.476 -3.137 -5.562 1.00 95.69 244 GLN A O 1
ATOM 1770 N N . ASP A 1 245 ? -18.885 -2.354 -6.929 1.00 95.69 245 ASP A N 1
ATOM 1771 C CA . ASP A 1 245 ? -19.657 -2.578 -8.152 1.00 95.69 245 ASP A CA 1
ATOM 1772 C C . ASP A 1 245 ? -19.391 -3.942 -8.826 1.00 95.69 245 ASP A C 1
ATOM 1774 O O . ASP A 1 245 ? -20.022 -4.273 -9.838 1.00 95.69 245 ASP A O 1
ATOM 1778 N N . ASN A 1 246 ? -18.571 -4.784 -8.187 1.00 94.44 246 ASN A N 1
ATOM 1779 C CA . ASN A 1 246 ? -18.075 -6.092 -8.622 1.00 94.44 246 ASN A CA 1
ATOM 1780 C C . ASN A 1 246 ? -17.201 -6.049 -9.879 1.00 94.44 246 ASN A C 1
ATOM 1782 O O . ASN A 1 246 ? -17.118 -7.048 -10.603 1.00 94.44 246 ASN A O 1
ATOM 1786 N N . LYS A 1 247 ? -16.550 -4.920 -10.155 1.00 95.75 247 LYS A N 1
ATOM 1787 C CA . LYS A 1 247 ? -15.550 -4.808 -11.215 1.00 95.75 247 LYS A CA 1
ATOM 1788 C C . LYS A 1 247 ? -14.198 -4.509 -10.582 1.00 95.75 247 LYS A C 1
ATOM 1790 O O . LYS A 1 247 ? -14.130 -3.749 -9.622 1.00 95.75 247 LYS A O 1
ATOM 1795 N N . PRO A 1 248 ? -13.106 -5.096 -11.091 1.00 96.75 248 PRO A N 1
ATOM 1796 C CA . PRO A 1 248 ? -11.804 -4.783 -10.537 1.00 96.75 248 PRO A CA 1
ATOM 1797 C C . PRO A 1 248 ? -11.387 -3.357 -10.911 1.00 96.75 248 PRO A C 1
ATOM 1799 O O . PRO A 1 248 ? -11.348 -2.989 -12.087 1.00 96.75 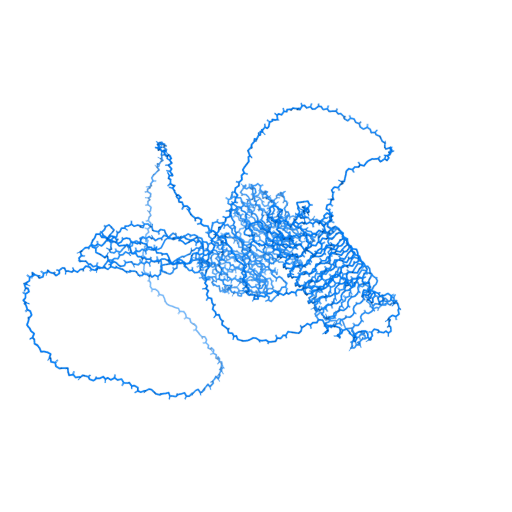248 PRO A O 1
ATOM 1802 N N . ASP A 1 249 ? -11.026 -2.592 -9.894 1.00 98.25 249 ASP A N 1
ATOM 1803 C CA . ASP A 1 249 ? -10.382 -1.289 -9.961 1.00 98.25 249 ASP A CA 1
ATOM 1804 C C . ASP A 1 249 ? -8.860 -1.446 -9.803 1.00 98.25 249 ASP A C 1
ATOM 1806 O O . ASP A 1 249 ? -8.343 -2.537 -9.524 1.00 98.25 249 ASP A O 1
ATOM 1810 N N . LEU A 1 250 ? -8.121 -0.349 -9.969 1.00 98.31 250 LEU A N 1
ATOM 1811 C CA . LEU A 1 250 ? -6.668 -0.307 -9.815 1.00 98.31 250 LEU A CA 1
ATOM 1812 C C . LEU A 1 250 ? -6.246 0.720 -8.774 1.00 98.31 250 LEU A C 1
ATOM 1814 O O . LEU A 1 250 ? -6.785 1.824 -8.717 1.00 98.31 250 LEU A O 1
ATOM 1818 N N . VAL A 1 251 ? -5.213 0.369 -8.013 1.00 97.94 251 VAL A N 1
ATOM 1819 C CA . VAL A 1 251 ? -4.451 1.293 -7.174 1.00 97.94 251 VAL A CA 1
ATOM 1820 C C . VAL A 1 251 ? -2.974 1.192 -7.531 1.00 97.94 251 VAL A C 1
ATOM 1822 O O . VAL A 1 251 ? -2.434 0.092 -7.668 1.00 97.94 251 VAL A O 1
ATOM 1825 N N . ILE A 1 252 ? -2.323 2.337 -7.714 1.00 96.94 252 ILE A N 1
ATOM 1826 C CA . ILE A 1 252 ? -0.926 2.439 -8.119 1.00 96.94 252 ILE A CA 1
ATOM 1827 C C . ILE A 1 252 ? -0.156 3.203 -7.047 1.00 96.94 252 ILE A C 1
ATOM 1829 O O . ILE A 1 252 ? -0.555 4.299 -6.662 1.00 96.94 252 ILE A O 1
ATOM 1833 N N . ALA A 1 253 ? 0.958 2.633 -6.586 1.00 94.50 253 ALA A N 1
ATOM 1834 C CA . ALA A 1 253 ? 1.963 3.371 -5.833 1.00 94.50 253 ALA A CA 1
ATOM 1835 C C . ALA A 1 253 ? 2.811 4.164 -6.828 1.00 94.50 253 ALA A C 1
ATOM 1837 O O . ALA A 1 253 ? 3.626 3.585 -7.554 1.00 94.50 253 ALA A O 1
ATOM 1838 N N . ASP A 1 254 ? 2.597 5.472 -6.880 1.00 89.88 254 ASP A N 1
ATOM 1839 C CA . ASP A 1 254 ? 3.396 6.371 -7.693 1.00 89.88 254 ASP A CA 1
ATOM 1840 C C . ASP A 1 254 ? 4.536 6.890 -6.826 1.00 89.88 254 ASP A C 1
ATOM 1842 O O . ASP A 1 254 ? 4.389 7.885 -6.110 1.00 89.88 254 ASP A O 1
ATOM 1846 N N . SER A 1 255 ? 5.671 6.191 -6.850 1.00 82.06 255 SER A N 1
ATOM 1847 C CA . SER A 1 255 ? 6.833 6.652 -6.108 1.00 82.06 255 SER A CA 1
ATOM 1848 C C . SER A 1 255 ? 7.237 8.031 -6.631 1.00 82.06 255 SER A C 1
ATOM 1850 O O . SER A 1 255 ? 7.140 8.317 -7.831 1.00 82.06 255 SER A O 1
ATOM 1852 N N . GLY A 1 256 ? 7.729 8.885 -5.736 1.00 68.94 256 GLY A N 1
ATOM 1853 C CA . GLY A 1 256 ? 8.564 9.991 -6.177 1.00 68.94 256 GLY A CA 1
ATOM 1854 C C . GLY A 1 256 ? 9.795 9.437 -6.892 1.00 68.94 256 GLY A C 1
ATOM 1855 O O . GLY A 1 256 ? 10.050 8.224 -6.892 1.00 68.94 256 GLY A O 1
ATOM 1856 N N . LEU A 1 257 ? 10.551 10.307 -7.547 1.00 57.03 257 LEU A N 1
ATOM 1857 C CA . LEU A 1 257 ? 11.838 9.930 -8.117 1.00 57.03 257 LEU A CA 1
ATOM 1858 C C . LEU A 1 257 ? 12.899 10.082 -7.018 1.00 57.03 257 LEU A C 1
ATOM 1860 O O . LEU A 1 257 ? 13.296 11.205 -6.727 1.00 57.03 257 LEU A O 1
ATOM 1864 N N . PRO A 1 258 ? 13.390 9.002 -6.382 1.00 39.75 258 PRO A N 1
ATOM 1865 C CA . PRO A 1 258 ? 14.598 9.109 -5.583 1.00 39.75 258 PRO A CA 1
ATOM 1866 C C . PRO A 1 258 ? 15.773 9.390 -6.535 1.00 39.75 258 PRO A C 1
ATOM 1868 O O . PRO A 1 258 ? 15.935 8.644 -7.508 1.00 39.75 258 PRO A O 1
ATOM 1871 N N . PRO A 1 259 ? 16.590 10.427 -6.296 1.00 38.66 259 PRO A N 1
ATOM 1872 C CA . PRO A 1 259 ? 16.738 11.165 -5.040 1.00 38.66 259 PRO A CA 1
ATOM 1873 C C . PRO A 1 259 ? 16.122 12.579 -4.987 1.00 38.66 259 PRO A C 1
ATOM 1875 O O . PRO A 1 259 ? 16.280 13.235 -3.968 1.00 38.66 259 PRO A O 1
ATOM 1878 N N . VAL A 1 260 ? 15.418 13.046 -6.022 1.00 36.62 260 VAL A N 1
ATOM 1879 C CA . VAL A 1 260 ? 14.997 14.455 -6.223 1.00 36.62 260 VAL A CA 1
ATOM 1880 C C . VAL A 1 260 ? 13.845 14.948 -5.323 1.00 36.62 260 VAL A C 1
ATOM 1882 O O . VAL A 1 260 ? 13.094 15.825 -5.730 1.00 36.62 260 VAL A O 1
ATOM 1885 N N . GLY A 1 261 ? 13.629 14.339 -4.153 1.00 45.12 261 GLY A N 1
ATOM 1886 C CA . GLY A 1 261 ? 12.684 14.817 -3.126 1.00 45.12 261 GLY A CA 1
ATOM 1887 C C . GLY A 1 261 ? 11.188 14.871 -3.491 1.00 45.12 261 GLY A C 1
ATOM 1888 O O . GLY A 1 261 ? 10.362 15.042 -2.599 1.00 45.12 261 GLY A O 1
ATOM 1889 N N . LEU A 1 262 ? 10.805 14.686 -4.764 1.00 54.16 262 LEU A N 1
ATOM 1890 C CA . LEU A 1 262 ? 9.431 14.894 -5.226 1.00 54.16 262 LEU A CA 1
ATOM 1891 C C . LEU A 1 262 ? 8.440 14.015 -4.448 1.00 54.16 262 LEU A C 1
ATOM 1893 O O . LEU A 1 262 ? 8.639 12.794 -4.372 1.00 54.16 262 LEU A O 1
ATOM 1897 N N . PRO A 1 263 ? 7.346 14.589 -3.914 1.00 63.12 263 PRO A N 1
ATOM 1898 C CA . PRO A 1 263 ? 6.377 13.823 -3.155 1.00 63.12 263 PRO A CA 1
ATOM 1899 C C . PRO A 1 263 ? 5.751 12.750 -4.048 1.00 63.12 263 PRO A C 1
ATOM 1901 O O . PRO A 1 263 ? 5.259 13.009 -5.150 1.00 63.12 263 PRO A O 1
ATOM 1904 N N . GLY A 1 264 ? 5.788 11.511 -3.564 1.00 75.00 264 GLY A N 1
ATOM 1905 C CA . GLY A 1 264 ? 5.062 10.414 -4.185 1.00 75.00 264 GLY A CA 1
ATOM 1906 C C . GLY A 1 264 ? 3.557 10.527 -3.933 1.00 75.00 264 GLY A C 1
ATOM 1907 O O . GLY A 1 264 ? 3.098 11.254 -3.056 1.00 75.00 264 GLY A O 1
ATOM 1908 N N . SER A 1 265 ? 2.771 9.784 -4.704 1.00 87.50 265 SER A N 1
ATOM 1909 C CA . SER A 1 265 ? 1.311 9.766 -4.583 1.00 87.50 265 SER A CA 1
ATOM 1910 C C . SER A 1 265 ? 0.768 8.353 -4.762 1.00 87.50 265 SER A C 1
ATOM 1912 O O . SER A 1 265 ? 1.502 7.418 -5.085 1.00 87.50 265 SER A O 1
ATOM 1914 N N . VAL A 1 266 ? -0.527 8.183 -4.536 1.00 93.75 266 VAL A N 1
ATOM 1915 C CA . VAL A 1 266 ? -1.242 6.960 -4.893 1.00 93.75 266 VAL A CA 1
ATOM 1916 C C . VAL A 1 266 ? -2.330 7.310 -5.897 1.00 93.75 266 VAL A C 1
ATOM 1918 O O . VAL A 1 266 ? -3.162 8.169 -5.619 1.00 93.75 266 VAL A O 1
ATOM 1921 N N . SER A 1 267 ? -2.342 6.651 -7.053 1.00 94.50 267 SER A N 1
ATOM 1922 C CA . SER A 1 267 ? -3.399 6.820 -8.056 1.00 94.50 267 SER A CA 1
ATOM 1923 C C . SER A 1 267 ? -4.420 5.692 -7.964 1.00 94.50 267 SER A C 1
ATOM 1925 O O . SER A 1 267 ? -4.048 4.522 -8.012 1.00 94.50 267 SER A O 1
ATOM 1927 N N . VAL A 1 268 ? -5.708 6.029 -7.897 1.00 96.88 268 VAL A N 1
ATOM 1928 C CA . VAL A 1 268 ? -6.829 5.075 -7.948 1.00 96.88 268 VAL A CA 1
ATOM 1929 C C . VAL A 1 268 ? -7.605 5.261 -9.246 1.00 96.88 268 VAL A C 1
ATOM 1931 O O . VAL A 1 268 ? -7.967 6.383 -9.597 1.00 96.88 268 VAL A O 1
ATOM 1934 N N . LEU A 1 269 ? -7.864 4.177 -9.976 1.00 97.69 269 LEU A N 1
ATOM 1935 C CA . LEU A 1 269 ? -8.654 4.197 -11.206 1.00 97.69 269 LEU A CA 1
ATOM 1936 C C . LEU A 1 269 ? -9.783 3.172 -11.112 1.00 97.69 269 LEU A C 1
ATOM 1938 O O . LEU A 1 269 ? -9.524 1.987 -10.909 1.00 97.69 269 LEU A O 1
ATOM 1942 N N . LEU A 1 270 ? -11.021 3.617 -11.322 1.00 97.88 270 LEU A N 1
ATOM 1943 C CA . LEU A 1 270 ? -12.203 2.764 -11.235 1.00 97.88 270 LEU A CA 1
ATOM 1944 C C . LEU A 1 270 ? -12.455 2.039 -12.558 1.00 97.88 270 LEU A C 1
ATOM 1946 O O . LEU A 1 270 ? -12.487 2.664 -13.624 1.00 97.88 270 LEU A O 1
ATOM 1950 N N . GLY A 1 271 ? -12.634 0.726 -12.491 1.00 96.56 271 GLY A N 1
ATOM 1951 C CA . GLY A 1 271 ? -12.890 -0.154 -13.614 1.00 96.56 271 GLY A CA 1
ATOM 1952 C C . GLY A 1 271 ? -14.305 0.021 -14.156 1.00 96.56 271 GLY A C 1
ATOM 1953 O O . GLY A 1 271 ? -15.298 0.059 -13.437 1.00 96.56 271 GLY A O 1
ATOM 1954 N N . ASN A 1 272 ? -14.432 0.090 -15.478 1.00 94.38 272 ASN A N 1
ATOM 1955 C CA . ASN A 1 272 ? -15.738 0.129 -16.135 1.00 94.38 272 ASN A CA 1
ATOM 1956 C C . ASN A 1 272 ? -16.295 -1.272 -16.455 1.00 94.38 272 ASN A C 1
ATOM 1958 O O . ASN A 1 272 ? -17.442 -1.381 -16.898 1.00 94.38 272 ASN A O 1
ATOM 1962 N N . GLY A 1 273 ? -15.504 -2.330 -16.220 1.00 93.31 273 GLY A N 1
ATOM 1963 C CA . GLY A 1 273 ? -15.877 -3.736 -16.426 1.00 93.31 273 GLY A CA 1
ATOM 1964 C C . GLY A 1 273 ? -15.838 -4.194 -17.881 1.00 93.31 273 GLY A C 1
ATOM 1965 O O . GLY A 1 273 ? -16.350 -5.256 -18.206 1.00 93.31 273 GLY A O 1
ATOM 1966 N N . SER A 1 274 ? -15.269 -3.387 -18.775 1.00 91.75 274 SER A N 1
ATOM 1967 C CA . SER A 1 274 ? -14.991 -3.738 -20.175 1.00 91.75 274 SER A CA 1
ATOM 1968 C C . SER A 1 274 ? -13.490 -3.710 -20.490 1.00 91.75 274 SER A C 1
ATOM 1970 O O . SER A 1 274 ? -13.102 -3.665 -21.655 1.00 91.75 274 SER A O 1
ATOM 1972 N N . GLY A 1 275 ? -12.650 -3.703 -19.449 1.00 90.56 275 GLY A N 1
ATOM 1973 C CA . GLY A 1 275 ? -11.201 -3.513 -19.529 1.00 90.56 275 GLY A CA 1
ATOM 1974 C C . GLY A 1 275 ? -10.736 -2.055 -19.455 1.00 90.56 275 GLY A C 1
ATOM 1975 O O . GLY A 1 275 ? -9.538 -1.811 -19.371 1.00 90.56 275 GLY A O 1
ATOM 1976 N N . GLY A 1 276 ? -11.652 -1.082 -19.496 1.00 93.81 276 GLY A N 1
ATOM 1977 C CA . GLY A 1 276 ? -11.313 0.338 -19.388 1.00 93.81 276 GLY A CA 1
ATOM 1978 C C . GLY A 1 276 ? -11.431 0.872 -17.960 1.00 93.81 276 GLY A C 1
ATOM 1979 O O . GLY A 1 276 ? -12.176 0.331 -17.146 1.00 93.81 276 GLY A O 1
ATOM 1980 N N . PHE A 1 277 ? -10.747 1.980 -17.689 1.00 96.12 277 PHE A N 1
ATOM 1981 C CA . PHE A 1 277 ? -10.659 2.611 -16.373 1.00 96.12 277 PHE A CA 1
ATOM 1982 C C . PHE A 1 277 ? -10.982 4.112 -16.413 1.00 96.12 277 PHE A C 1
ATOM 1984 O O . PHE A 1 277 ? -10.921 4.750 -17.470 1.00 96.12 277 PHE A O 1
ATOM 1991 N N . SER A 1 278 ? -11.356 4.679 -15.263 1.00 94.44 278 SER A N 1
ATOM 1992 C CA . SER A 1 278 ? -11.565 6.118 -15.082 1.00 94.44 278 SER A CA 1
ATOM 1993 C C . SER A 1 278 ? -10.259 6.912 -15.203 1.00 94.44 278 SER A C 1
ATOM 1995 O O . SER A 1 278 ? -9.160 6.358 -15.225 1.00 94.44 278 SER A O 1
ATOM 1997 N N . SER A 1 279 ? -10.364 8.244 -15.223 1.00 90.38 279 SER A N 1
ATOM 1998 C CA . SER A 1 279 ? -9.214 9.094 -14.904 1.00 90.38 279 SER A CA 1
ATOM 1999 C C . SER A 1 279 ? -8.713 8.794 -13.482 1.00 90.38 279 SER A C 1
ATOM 2001 O O . SER A 1 279 ? -9.548 8.504 -12.617 1.00 90.38 279 SER A O 1
ATOM 2003 N N . PRO A 1 280 ? -7.397 8.882 -13.224 1.00 91.38 280 PRO A N 1
ATOM 2004 C CA . PRO A 1 280 ? -6.833 8.610 -11.907 1.00 91.38 280 PRO A CA 1
ATOM 2005 C C . PRO A 1 280 ? -7.266 9.657 -10.877 1.00 91.38 280 PRO A C 1
ATOM 2007 O O . PRO A 1 280 ? -7.124 10.861 -11.099 1.00 91.38 280 PRO A O 1
ATOM 2010 N N . LEU A 1 281 ? -7.745 9.188 -9.730 1.00 91.38 281 LEU A N 1
ATOM 2011 C CA . LEU A 1 281 ? -7.833 9.960 -8.497 1.00 91.38 281 LEU A CA 1
ATOM 2012 C C . LEU A 1 281 ? -6.470 9.899 -7.803 1.00 91.38 281 LEU A C 1
ATOM 2014 O O . LEU A 1 281 ? -6.040 8.820 -7.403 1.00 91.38 281 LEU A O 1
ATOM 2018 N N . LYS A 1 282 ? -5.791 11.042 -7.673 1.00 88.25 282 LYS A N 1
ATOM 2019 C CA . LYS A 1 282 ? -4.506 11.133 -6.970 1.00 88.25 282 LYS A CA 1
ATOM 2020 C C . LYS A 1 282 ? -4.730 11.407 -5.490 1.00 88.25 282 LYS A C 1
ATOM 2022 O O . LYS A 1 282 ? -5.450 12.336 -5.131 1.00 88.25 282 LYS A O 1
ATOM 2027 N N . LEU A 1 283 ? -4.096 10.601 -4.654 1.00 87.81 283 LEU A N 1
ATOM 2028 C CA . LEU A 1 283 ? -4.167 10.655 -3.204 1.00 87.81 283 LEU A CA 1
ATOM 2029 C C . LEU A 1 283 ? -2.780 10.952 -2.642 1.00 87.81 283 LEU A C 1
ATOM 2031 O O . LEU A 1 283 ? -1.779 10.389 -3.096 1.00 87.81 283 LEU A O 1
ATOM 2035 N N . ASN A 1 284 ? -2.739 11.795 -1.616 1.00 81.25 284 ASN A N 1
ATOM 2036 C CA . ASN A 1 284 ? -1.517 12.042 -0.869 1.00 81.25 284 ASN A CA 1
ATOM 2037 C C . ASN A 1 284 ? -1.250 10.842 0.046 1.00 81.25 284 ASN A C 1
ATOM 2039 O O . ASN A 1 284 ? -2.067 10.501 0.902 1.00 81.25 284 ASN A O 1
ATOM 2043 N N . ALA A 1 285 ? -0.106 10.197 -0.149 1.00 75.56 285 ALA A N 1
ATOM 2044 C CA . ALA A 1 285 ? 0.413 9.164 0.740 1.00 75.56 285 ALA A CA 1
ATOM 2045 C C . ALA A 1 285 ? 1.664 9.694 1.465 1.00 75.56 285 ALA A C 1
ATOM 2047 O O . ALA A 1 285 ? 1.888 10.904 1.520 1.00 75.56 285 ALA A O 1
ATOM 2048 N N . GLY A 1 286 ? 2.455 8.820 2.091 1.00 72.44 286 GLY A N 1
ATOM 2049 C CA . GLY A 1 286 ? 3.746 9.223 2.636 1.00 72.44 286 GLY A CA 1
ATOM 2050 C C . GLY A 1 286 ? 4.821 9.376 1.556 1.00 72.44 286 GLY A C 1
ATOM 2051 O O . GLY A 1 286 ? 4.558 9.354 0.354 1.00 72.44 286 GLY A O 1
ATOM 2052 N N . ILE A 1 287 ? 6.061 9.554 2.009 1.00 75.94 287 ILE A N 1
ATOM 2053 C CA . ILE A 1 287 ? 7.222 9.792 1.147 1.00 75.94 287 ILE A CA 1
ATOM 2054 C C . ILE A 1 287 ? 7.499 8.530 0.322 1.00 75.94 287 ILE A C 1
ATOM 2056 O O . ILE A 1 287 ? 7.710 7.459 0.885 1.00 75.94 287 ILE A O 1
ATOM 2060 N N . ASN A 1 288 ? 7.518 8.666 -1.007 1.00 82.50 288 ASN A N 1
ATOM 2061 C CA . ASN A 1 288 ? 7.795 7.596 -1.973 1.00 82.50 288 ASN A CA 1
ATOM 2062 C C . ASN A 1 288 ? 7.030 6.278 -1.713 1.00 82.50 288 ASN A C 1
ATOM 2064 O O . ASN A 1 288 ? 7.609 5.305 -1.222 1.00 82.50 288 ASN A O 1
ATOM 2068 N N . PRO A 1 289 ? 5.752 6.188 -2.103 1.00 90.94 289 PRO A N 1
ATOM 2069 C CA . PRO A 1 289 ? 4.987 4.945 -2.076 1.00 90.94 289 PRO A CA 1
ATOM 2070 C C . PRO A 1 289 ? 5.654 3.844 -2.913 1.00 90.94 289 PRO A C 1
ATOM 2072 O O . PRO A 1 289 ? 5.864 4.012 -4.112 1.00 90.94 289 PRO A O 1
ATOM 2075 N N . PHE A 1 290 ? 5.981 2.703 -2.301 1.00 91.50 290 PHE A N 1
ATOM 2076 C CA . PHE A 1 290 ? 6.618 1.565 -2.992 1.00 91.50 290 PHE A CA 1
ATOM 2077 C C . PHE A 1 290 ? 5.695 0.353 -3.156 1.00 91.50 290 PHE A C 1
ATOM 2079 O O . PHE A 1 290 ? 5.887 -0.456 -4.058 1.00 91.50 290 PHE A O 1
ATOM 2086 N N . SER A 1 291 ? 4.713 0.182 -2.276 1.00 96.12 291 SER A N 1
ATOM 2087 C CA . SER A 1 291 ? 3.826 -0.984 -2.269 1.00 96.12 291 SER A CA 1
ATOM 2088 C C . SER A 1 291 ? 2.513 -0.621 -1.600 1.00 96.12 291 SER A C 1
ATOM 2090 O O . SER A 1 291 ? 2.512 0.155 -0.646 1.00 96.12 291 SER A O 1
ATOM 2092 N N . VAL A 1 292 ? 1.419 -1.233 -2.056 1.00 97.69 292 VAL A N 1
ATOM 2093 C CA . VAL A 1 292 ? 0.082 -1.064 -1.471 1.00 97.69 292 VAL A CA 1
ATOM 2094 C C . VAL A 1 292 ? -0.490 -2.427 -1.096 1.00 97.69 292 VAL A C 1
ATOM 2096 O O . VAL A 1 292 ? -0.433 -3.360 -1.895 1.00 97.69 292 VAL A O 1
ATOM 2099 N N . ALA A 1 293 ? -1.051 -2.535 0.104 1.00 98.06 293 ALA A N 1
ATOM 2100 C CA . ALA A 1 293 ? -1.911 -3.632 0.524 1.00 98.06 293 ALA A CA 1
ATOM 2101 C C . ALA A 1 293 ? -3.343 -3.117 0.700 1.00 98.06 293 ALA A C 1
ATOM 2103 O O . ALA A 1 293 ? -3.548 -1.968 1.086 1.00 98.06 293 ALA A O 1
ATOM 2104 N N . VAL A 1 294 ? -4.318 -3.979 0.419 1.00 97.81 294 VAL A N 1
ATOM 2105 C CA . VAL A 1 294 ? -5.745 -3.648 0.468 1.00 97.81 294 VAL A CA 1
ATOM 2106 C C . VAL A 1 294 ? -6.440 -4.573 1.460 1.00 97.81 294 VAL A C 1
ATOM 2108 O O . VAL A 1 294 ? -6.295 -5.795 1.359 1.00 97.81 294 VAL A O 1
ATOM 2111 N N . ALA A 1 295 ? -7.176 -4.000 2.408 1.00 96.94 295 ALA A N 1
ATOM 2112 C CA . ALA A 1 295 ? -8.033 -4.710 3.356 1.00 96.94 295 ALA A CA 1
ATOM 2113 C C . ALA A 1 295 ? -9.015 -3.724 4.001 1.00 96.94 295 ALA A C 1
ATOM 2115 O O . ALA A 1 295 ? -8.786 -2.527 3.957 1.00 96.94 295 ALA A O 1
ATOM 2116 N N . ASP A 1 296 ? -10.083 -4.217 4.619 1.00 94.69 296 ASP A N 1
ATOM 2117 C CA . ASP A 1 296 ? -10.922 -3.411 5.514 1.00 94.69 296 ASP A CA 1
ATOM 2118 C C . ASP A 1 296 ? -10.250 -3.370 6.899 1.00 94.69 296 ASP A C 1
ATOM 2120 O O . ASP A 1 296 ? -10.265 -4.363 7.637 1.00 94.69 296 ASP A O 1
ATOM 2124 N N . PHE A 1 297 ? -9.573 -2.266 7.227 1.00 94.25 297 PHE A N 1
ATOM 2125 C CA . PHE A 1 297 ? -8.804 -2.152 8.469 1.00 94.25 297 PHE A CA 1
ATOM 2126 C C . PHE A 1 297 ? -9.644 -1.647 9.639 1.00 94.25 297 PHE A C 1
ATOM 2128 O O . PHE A 1 297 ? -9.258 -1.869 10.789 1.00 94.25 297 PHE A O 1
ATOM 2135 N N . ASN A 1 298 ? -10.763 -0.970 9.373 1.00 90.50 298 ASN A N 1
ATOM 2136 C CA . ASN A 1 298 ? -11.620 -0.373 10.397 1.00 90.50 298 ASN A CA 1
ATOM 2137 C C . ASN A 1 298 ? -12.966 -1.123 10.579 1.00 90.50 298 ASN A C 1
ATOM 2139 O O . ASN A 1 298 ? -13.789 -0.720 11.402 1.00 90.50 298 ASN A O 1
ATOM 2143 N N . ALA A 1 299 ? -13.175 -2.228 9.861 1.00 89.94 299 ALA A N 1
ATOM 2144 C CA . ALA A 1 299 ? -14.385 -3.046 9.864 1.00 89.94 299 ALA A CA 1
ATOM 2145 C C . ALA A 1 299 ? -15.675 -2.280 9.506 1.00 89.94 299 ALA A C 1
ATOM 2147 O O . ALA A 1 299 ? -16.741 -2.548 10.080 1.00 89.94 299 ALA A O 1
ATOM 2148 N N . ASP A 1 300 ? -15.599 -1.318 8.582 1.00 87.81 300 ASP A N 1
ATOM 2149 C CA . ASP A 1 300 ? -16.757 -0.602 8.033 1.00 87.81 300 ASP A CA 1
ATOM 2150 C C . ASP A 1 300 ? -17.292 -1.200 6.720 1.00 87.81 300 ASP A C 1
ATOM 2152 O O . ASP A 1 300 ? -18.296 -0.721 6.186 1.00 87.81 300 ASP A O 1
ATOM 2156 N N . SER A 1 301 ? -16.724 -2.335 6.296 1.00 90.44 301 SER A N 1
ATOM 2157 C CA . SER A 1 301 ? -17.010 -3.071 5.059 1.00 90.44 301 SER A CA 1
ATOM 2158 C C . SER A 1 301 ? -16.495 -2.413 3.779 1.00 90.44 301 SER A C 1
ATOM 2160 O O . SER A 1 301 ? -16.765 -2.940 2.695 1.00 90.44 301 SER A O 1
ATOM 2162 N N . TYR A 1 302 ? -15.753 -1.309 3.866 1.00 93.69 302 TYR A N 1
ATOM 2163 C CA . TYR A 1 302 ? -15.073 -0.705 2.727 1.00 93.69 302 TYR A CA 1
ATOM 2164 C C . TYR A 1 302 ? -13.594 -1.083 2.719 1.00 93.69 302 TYR A C 1
ATOM 2166 O O . TYR A 1 302 ? -12.975 -1.325 3.749 1.00 93.69 302 TYR A O 1
ATOM 2174 N N . LEU A 1 303 ? -13.033 -1.217 1.518 1.00 96.44 303 LEU A N 1
ATOM 2175 C CA . LEU A 1 303 ? -11.620 -1.536 1.375 1.00 96.44 303 LEU A CA 1
ATOM 2176 C C . LEU A 1 303 ? -10.782 -0.277 1.581 1.00 96.44 303 LEU A C 1
ATOM 2178 O O . LEU A 1 303 ? -10.990 0.734 0.913 1.00 96.44 303 LEU A O 1
ATOM 2182 N N . ASP A 1 304 ? -9.793 -0.391 2.454 1.00 96.50 304 ASP A N 1
ATOM 2183 C CA . ASP A 1 304 ? -8.809 0.630 2.774 1.00 96.50 304 ASP A CA 1
ATOM 2184 C C . ASP A 1 304 ? -7.454 0.297 2.128 1.00 96.50 304 ASP A C 1
ATOM 2186 O O . ASP A 1 304 ? -7.206 -0.821 1.658 1.00 96.50 304 ASP A O 1
ATOM 2190 N N . LEU A 1 305 ? -6.537 1.266 2.146 1.00 97.69 305 LEU A N 1
ATOM 2191 C CA . LEU A 1 305 ? -5.179 1.121 1.625 1.00 97.69 305 LEU A CA 1
ATOM 2192 C C . LEU A 1 305 ? -4.156 1.226 2.751 1.00 97.69 305 LEU A C 1
ATOM 2194 O O . LEU A 1 305 ? -4.194 2.171 3.534 1.00 97.69 305 LEU A O 1
ATOM 2198 N N . ALA A 1 306 ? -3.192 0.310 2.771 1.00 97.81 306 ALA A N 1
ATOM 2199 C CA . ALA A 1 306 ? -1.950 0.442 3.523 1.00 97.81 306 ALA A CA 1
ATOM 2200 C C . ALA A 1 306 ? -0.783 0.606 2.547 1.00 97.81 306 ALA A C 1
ATOM 2202 O O . ALA A 1 306 ? -0.580 -0.237 1.674 1.00 97.81 306 ALA A O 1
ATOM 2203 N N . VAL A 1 307 ? -0.014 1.680 2.690 1.00 97.19 307 VAL A N 1
ATOM 2204 C CA . VAL A 1 307 ? 1.011 2.106 1.732 1.00 97.19 307 VAL A CA 1
ATOM 2205 C C . VAL A 1 307 ? 2.374 2.111 2.411 1.00 97.19 307 VAL A C 1
ATOM 2207 O O . VAL A 1 307 ? 2.552 2.783 3.420 1.00 97.19 307 VAL A O 1
ATOM 2210 N N . ALA A 1 308 ? 3.336 1.353 1.884 1.00 95.25 308 ALA A N 1
ATOM 2211 C CA . ALA A 1 308 ? 4.716 1.378 2.366 1.00 95.25 308 ALA A CA 1
ATOM 2212 C C . ALA A 1 308 ? 5.440 2.618 1.819 1.00 95.25 308 ALA A C 1
ATOM 2214 O O . ALA A 1 308 ? 5.689 2.696 0.612 1.00 95.25 308 ALA A O 1
ATOM 2215 N N . ASP A 1 309 ? 5.796 3.547 2.707 1.00 89.56 309 ASP A N 1
ATOM 2216 C CA . ASP A 1 309 ? 6.387 4.842 2.363 1.00 89.56 309 ASP A CA 1
ATOM 2217 C C . ASP A 1 309 ? 7.915 4.779 2.506 1.00 89.56 309 ASP A C 1
ATOM 2219 O O . ASP A 1 309 ? 8.479 4.830 3.609 1.00 89.56 309 ASP A O 1
ATOM 2223 N N . ASN A 1 310 ? 8.611 4.593 1.385 1.00 84.56 310 ASN A N 1
ATOM 2224 C CA . ASN A 1 310 ? 10.047 4.373 1.384 1.00 84.56 310 ASN A CA 1
ATOM 2225 C C . ASN A 1 310 ? 10.830 5.684 1.525 1.00 84.56 310 ASN A C 1
ATOM 2227 O O . ASN A 1 310 ? 11.140 6.355 0.543 1.00 84.56 310 ASN A O 1
ATOM 2231 N N . ASN A 1 311 ? 11.265 6.006 2.739 1.00 74.06 311 ASN A N 1
ATOM 2232 C CA . ASN A 1 311 ? 12.195 7.114 2.935 1.00 74.06 311 ASN A CA 1
ATOM 2233 C C . ASN A 1 311 ? 13.625 6.728 2.495 1.00 74.06 311 ASN A C 1
ATOM 2235 O O . ASN A 1 311 ? 14.469 6.372 3.310 1.00 74.06 311 ASN A O 1
ATOM 2239 N N . THR A 1 312 ? 13.911 6.755 1.190 1.00 61.22 312 THR A N 1
ATOM 2240 C CA . THR A 1 312 ? 15.247 6.445 0.646 1.00 61.22 312 THR A CA 1
ATOM 2241 C C . THR A 1 312 ? 16.330 7.434 1.071 1.00 61.22 312 THR A C 1
ATOM 2243 O O . THR A 1 312 ? 17.512 7.079 1.006 1.00 61.22 312 THR A O 1
ATOM 2246 N N . ASN A 1 313 ? 15.927 8.640 1.473 1.00 50.72 313 ASN A N 1
ATOM 2247 C CA . ASN A 1 313 ? 16.801 9.788 1.703 1.00 50.72 313 ASN A CA 1
ATOM 2248 C C . ASN A 1 313 ? 17.414 9.761 3.110 1.00 50.72 313 ASN A C 1
ATOM 2250 O O . ASN A 1 313 ? 18.456 10.366 3.340 1.00 50.72 313 ASN A O 1
ATOM 2254 N N . ASP A 1 314 ? 16.849 8.960 4.019 1.00 52.94 314 ASP A N 1
ATOM 2255 C CA . ASP A 1 314 ? 17.355 8.810 5.376 1.00 52.94 314 ASP A CA 1
ATOM 2256 C C . ASP A 1 314 ? 17.534 7.337 5.774 1.00 52.94 314 ASP A C 1
ATOM 2258 O O . ASP A 1 314 ? 16.591 6.605 6.064 1.00 52.94 314 ASP A O 1
ATOM 2262 N N . ARG A 1 315 ? 18.796 6.893 5.835 1.00 56.34 315 ARG A N 1
ATOM 2263 C CA . ARG A 1 315 ? 19.156 5.521 6.244 1.00 56.34 315 ARG A CA 1
ATOM 2264 C C . ARG A 1 315 ? 19.116 5.297 7.758 1.00 56.34 315 ARG A C 1
ATOM 2266 O O . ARG A 1 315 ? 19.508 4.219 8.211 1.00 56.34 315 ARG A O 1
ATOM 2273 N N . THR A 1 316 ? 18.722 6.300 8.532 1.00 57.91 316 THR A N 1
ATOM 2274 C CA . THR A 1 316 ? 18.744 6.294 9.997 1.00 57.91 316 THR A CA 1
ATOM 2275 C C . THR A 1 316 ? 17.372 6.527 10.619 1.00 57.91 316 THR A C 1
ATOM 2277 O O . THR A 1 316 ? 17.110 5.959 11.682 1.00 57.91 316 THR A O 1
ATOM 2280 N N . ASN A 1 317 ? 16.477 7.259 9.950 1.00 69.44 317 ASN A N 1
ATOM 2281 C CA . ASN A 1 317 ? 15.112 7.453 10.425 1.00 69.44 317 ASN A CA 1
ATOM 2282 C C . ASN A 1 317 ? 14.195 6.263 10.093 1.00 69.44 317 ASN A C 1
ATOM 2284 O O . ASN A 1 317 ? 14.293 5.660 9.019 1.00 69.44 317 ASN A O 1
ATOM 2288 N N . PRO A 1 318 ? 13.286 5.898 11.017 1.00 74.56 318 PRO A N 1
ATOM 2289 C CA . PRO A 1 318 ? 12.264 4.899 10.740 1.00 74.56 318 PRO A CA 1
ATOM 2290 C C . PRO A 1 318 ? 11.373 5.375 9.586 1.00 74.56 318 PRO A C 1
ATOM 2292 O O . PRO A 1 318 ? 10.964 6.534 9.550 1.00 74.56 318 PRO A O 1
ATOM 2295 N N . GLY A 1 319 ? 11.067 4.479 8.646 1.00 84.94 319 GLY A N 1
ATOM 2296 C CA . GLY A 1 319 ? 10.068 4.751 7.616 1.00 84.94 319 GLY A CA 1
ATOM 2297 C C . GLY A 1 319 ? 8.647 4.647 8.172 1.00 84.94 319 GLY A C 1
ATOM 2298 O O . GLY A 1 319 ? 8.446 4.372 9.361 1.00 84.94 319 GLY A O 1
ATOM 2299 N N . SER A 1 320 ? 7.650 4.815 7.303 1.00 91.38 320 SER A N 1
ATOM 2300 C CA . SER A 1 320 ? 6.239 4.700 7.684 1.00 91.38 320 SER A CA 1
ATOM 2301 C C . SER A 1 320 ? 5.449 3.743 6.800 1.00 91.38 320 SER A C 1
ATOM 2303 O O . SER A 1 320 ? 5.816 3.435 5.665 1.00 91.38 320 SER A O 1
ATOM 2305 N N . VAL A 1 321 ? 4.331 3.280 7.349 1.00 95.19 321 VAL A N 1
ATOM 2306 C CA . VAL A 1 321 ? 3.190 2.810 6.570 1.00 95.19 321 VAL A CA 1
ATOM 2307 C C . VAL A 1 321 ? 2.046 3.813 6.732 1.00 95.19 321 VAL A C 1
ATOM 2309 O O . VAL A 1 321 ? 1.690 4.170 7.858 1.00 95.19 321 VAL A O 1
ATOM 2312 N N . SER A 1 322 ? 1.496 4.291 5.619 1.00 94.38 322 SER A N 1
ATOM 2313 C CA . SER A 1 322 ? 0.348 5.202 5.574 1.00 94.38 322 SER A CA 1
ATOM 2314 C C . SER A 1 322 ? -0.948 4.421 5.369 1.00 94.38 322 SER A C 1
ATOM 2316 O O . SER A 1 322 ? -1.018 3.587 4.471 1.00 94.38 322 SER A O 1
ATOM 2318 N N . ILE A 1 323 ? -1.987 4.715 6.154 1.00 95.56 323 ILE A N 1
ATOM 2319 C CA . ILE A 1 323 ? -3.333 4.153 5.984 1.00 95.56 323 ILE A CA 1
ATOM 2320 C C . ILE A 1 323 ? -4.276 5.207 5.416 1.00 95.56 323 ILE A C 1
ATOM 2322 O O . ILE A 1 323 ? -4.421 6.282 6.005 1.00 95.56 323 ILE A O 1
ATOM 2326 N N . LEU A 1 324 ? -4.936 4.884 4.304 1.00 94.94 324 LEU A N 1
ATOM 2327 C CA . LEU A 1 324 ? -5.994 5.689 3.699 1.00 94.94 324 LEU A CA 1
ATOM 2328 C C . LEU A 1 324 ? -7.302 4.903 3.775 1.00 94.94 324 LEU A C 1
ATOM 2330 O O . LEU A 1 324 ? -7.388 3.806 3.228 1.00 94.94 324 LEU A O 1
ATOM 2334 N N . LEU A 1 325 ? -8.299 5.455 4.464 1.00 93.69 325 LEU A N 1
ATOM 2335 C CA . LEU A 1 325 ? -9.574 4.773 4.679 1.00 93.69 325 LEU A CA 1
ATOM 2336 C C . LEU A 1 325 ? -10.506 4.986 3.489 1.00 93.69 325 LEU A C 1
ATOM 2338 O O . LEU A 1 325 ? -10.684 6.130 3.062 1.00 93.69 325 LEU A O 1
ATOM 2342 N N . GLY A 1 326 ? -11.081 3.910 2.968 1.00 94.06 326 GLY A N 1
ATOM 2343 C CA . GLY A 1 326 ? -12.030 3.939 1.865 1.00 94.06 326 GLY A CA 1
ATOM 2344 C C . GLY A 1 326 ? -13.397 4.457 2.303 1.00 94.06 326 GLY A C 1
ATOM 2345 O O . GLY A 1 326 ? -13.822 4.278 3.441 1.00 94.06 326 GLY A O 1
ATOM 2346 N N . ASP A 1 327 ? -14.111 5.108 1.388 1.00 91.50 327 ASP A N 1
ATOM 2347 C CA . ASP A 1 327 ? -15.492 5.558 1.620 1.00 91.50 327 ASP A CA 1
ATOM 2348 C C . ASP A 1 327 ? -16.552 4.677 0.936 1.00 91.50 327 ASP A C 1
ATOM 2350 O O . ASP A 1 327 ? -17.750 4.962 1.015 1.00 91.50 327 ASP A O 1
ATOM 2354 N N . GLY A 1 328 ? -16.110 3.619 0.247 1.00 92.12 328 GLY A N 1
ATOM 2355 C CA . GLY A 1 328 ? -16.965 2.690 -0.492 1.00 92.12 328 GLY A CA 1
ATOM 2356 C C . GLY A 1 328 ? -17.465 3.198 -1.840 1.00 92.12 328 GLY A C 1
ATOM 2357 O O . GLY A 1 328 ? -18.221 2.500 -2.507 1.00 92.12 328 GLY A O 1
ATOM 2358 N N . THR A 1 329 ? -17.075 4.402 -2.256 1.00 92.50 329 THR A N 1
ATOM 2359 C CA . THR A 1 329 ? -17.425 4.981 -3.562 1.00 92.50 329 THR A CA 1
ATOM 2360 C C . THR A 1 329 ? -16.252 4.964 -4.544 1.00 92.50 329 THR A C 1
ATOM 2362 O O . THR A 1 329 ? -16.373 5.464 -5.664 1.00 92.50 329 THR A O 1
ATOM 2365 N N . GLY A 1 330 ? -15.119 4.381 -4.134 1.00 89.81 330 GLY A N 1
ATOM 2366 C CA . GLY A 1 330 ? -13.823 4.528 -4.793 1.00 89.81 330 GLY A CA 1
ATOM 2367 C C . GLY A 1 330 ? -13.026 5.751 -4.321 1.00 89.81 330 GLY A C 1
ATOM 2368 O O . GLY A 1 330 ? -11.927 5.991 -4.823 1.00 89.81 330 GLY A O 1
ATOM 2369 N N . GLY A 1 331 ? -13.575 6.530 -3.382 1.00 91.00 331 GLY A N 1
ATOM 2370 C CA . GLY A 1 331 ? -12.892 7.618 -2.696 1.00 91.00 331 GLY A CA 1
ATOM 2371 C C . GLY A 1 331 ? -12.186 7.139 -1.428 1.00 91.00 331 GLY A C 1
ATOM 2372 O O . GLY A 1 331 ? -12.492 6.081 -0.874 1.00 91.00 331 GLY A O 1
ATOM 2373 N N . PHE A 1 332 ? -11.225 7.939 -0.971 1.00 92.81 332 PHE A N 1
ATOM 2374 C CA . PHE A 1 332 ? -10.414 7.654 0.210 1.00 92.81 332 PHE A CA 1
ATOM 2375 C C . PHE A 1 332 ? -10.230 8.912 1.060 1.00 92.81 332 PHE A C 1
ATOM 2377 O O . PHE A 1 332 ? -10.369 10.039 0.579 1.00 92.81 332 PHE A O 1
ATOM 2384 N N . SER A 1 333 ? -9.886 8.724 2.332 1.00 85.19 333 SER A N 1
ATOM 2385 C CA . SER A 1 333 ? -9.556 9.810 3.251 1.00 85.19 333 SER A CA 1
ATOM 2386 C C . SER A 1 333 ? -8.439 10.701 2.698 1.00 85.19 333 SER A C 1
ATOM 2388 O O . SER A 1 333 ? -7.387 10.206 2.302 1.00 85.19 333 SER A O 1
ATOM 2390 N N . THR A 1 334 ? -8.633 12.021 2.749 1.00 74.44 334 THR A N 1
ATOM 2391 C CA . THR A 1 334 ? -7.648 13.011 2.273 1.00 74.44 334 THR A CA 1
ATOM 2392 C C . THR A 1 334 ? -6.401 13.112 3.152 1.00 74.44 334 THR A C 1
ATOM 2394 O O . THR A 1 334 ? -5.363 13.573 2.691 1.00 74.44 334 THR A O 1
ATOM 2397 N N . LEU A 1 335 ? -6.495 12.677 4.411 1.00 75.50 335 LEU A N 1
ATOM 2398 C CA . LEU A 1 335 ? -5.378 12.586 5.347 1.00 75.50 335 LEU A CA 1
ATOM 2399 C C . LEU A 1 335 ? -5.052 11.117 5.600 1.00 75.50 335 LEU A C 1
ATOM 2401 O O . LEU A 1 335 ? -5.936 10.354 5.997 1.00 75.50 335 LEU A O 1
ATOM 2405 N N . SER A 1 336 ? -3.787 10.738 5.416 1.00 83.06 336 SER A N 1
ATOM 2406 C CA . SER A 1 336 ? -3.309 9.405 5.767 1.00 83.06 336 SER A CA 1
ATOM 2407 C C . SER A 1 336 ? -2.918 9.315 7.246 1.00 83.06 336 SER A C 1
ATOM 2409 O O . SER A 1 336 ? -2.351 10.242 7.828 1.00 83.06 336 SER A O 1
ATOM 2411 N N . GLN A 1 337 ? -3.216 8.178 7.875 1.00 90.62 337 GLN A N 1
ATOM 2412 C CA . GLN A 1 337 ? -2.714 7.849 9.212 1.00 90.62 337 GLN A CA 1
ATOM 2413 C C . GLN A 1 337 ? -1.363 7.148 9.077 1.00 90.62 337 GLN A C 1
ATOM 2415 O O . GLN A 1 337 ? -1.288 6.086 8.467 1.00 90.62 337 GLN A O 1
ATOM 2420 N N . LYS A 1 338 ? -0.298 7.728 9.635 1.00 90.88 338 LYS A N 1
ATOM 2421 C CA . LYS A 1 338 ? 1.067 7.196 9.517 1.00 90.88 338 LYS A CA 1
ATOM 2422 C C . LYS A 1 338 ? 1.466 6.401 10.757 1.00 90.88 338 LYS A C 1
ATOM 2424 O O . LYS A 1 338 ? 1.325 6.887 11.878 1.00 90.88 338 LYS A O 1
ATOM 2429 N N . PHE A 1 339 ? 2.027 5.215 10.547 1.00 93.19 339 PHE A N 1
ATOM 2430 C CA . PHE A 1 339 ? 2.582 4.369 11.602 1.00 93.19 339 PHE A CA 1
ATOM 2431 C C . PHE A 1 339 ? 4.057 4.083 11.331 1.00 93.19 339 PHE A C 1
ATOM 2433 O O . PHE A 1 339 ? 4.427 3.699 10.223 1.00 93.19 339 PHE A O 1
ATOM 2440 N N . ASN A 1 340 ? 4.901 4.256 12.349 1.00 93.31 340 ASN A N 1
ATOM 2441 C CA . ASN A 1 340 ? 6.342 4.044 12.220 1.00 93.31 340 ASN A CA 1
ATOM 2442 C C . ASN A 1 340 ? 6.669 2.555 12.076 1.00 93.31 340 ASN A C 1
ATOM 2444 O O . ASN A 1 340 ? 6.188 1.722 12.848 1.00 93.31 340 ASN A O 1
ATOM 2448 N N . VAL A 1 341 ? 7.547 2.246 11.128 1.00 95.06 341 VAL A N 1
ATOM 2449 C CA . VAL A 1 341 ? 8.064 0.901 10.850 1.00 95.06 341 VAL A CA 1
ATOM 2450 C C . VAL A 1 341 ? 9.595 0.931 10.815 1.00 95.06 341 VAL A C 1
ATOM 2452 O O . VAL A 1 341 ? 10.226 1.885 11.273 1.00 95.06 341 VAL A O 1
ATOM 2455 N N . GLY A 1 342 ? 10.224 -0.141 10.336 1.00 91.00 342 GLY A N 1
ATOM 2456 C CA . GLY A 1 342 ? 11.664 -0.153 10.098 1.00 91.00 342 GLY A CA 1
ATOM 2457 C C . GLY A 1 342 ? 12.112 0.838 9.015 1.00 91.00 342 GLY A C 1
ATOM 2458 O O . GLY A 1 342 ? 11.332 1.575 8.418 1.00 91.00 342 GLY A O 1
ATOM 2459 N N . ILE A 1 343 ? 13.415 0.860 8.758 1.00 90.75 343 ILE A N 1
ATOM 2460 C CA . ILE A 1 343 ? 14.048 1.811 7.837 1.00 90.75 343 ILE A CA 1
ATOM 2461 C C . ILE A 1 343 ? 13.856 1.324 6.390 1.00 90.75 343 ILE A C 1
ATOM 2463 O O . ILE A 1 343 ? 14.079 0.145 6.096 1.00 90.75 343 ILE A O 1
ATOM 2467 N N . ASN A 1 344 ? 13.483 2.229 5.482 1.00 89.19 344 ASN A N 1
ATOM 2468 C CA . ASN A 1 344 ? 13.204 1.993 4.055 1.00 89.19 344 ASN A CA 1
ATOM 2469 C C . ASN A 1 344 ? 12.209 0.837 3.809 1.00 89.19 344 ASN A C 1
ATOM 2471 O O . ASN A 1 344 ? 12.603 -0.199 3.252 1.00 89.19 344 ASN A O 1
ATOM 2475 N N . PRO A 1 345 ? 10.932 0.977 4.204 1.00 94.00 345 PRO A N 1
ATOM 2476 C CA . PRO A 1 345 ? 9.902 -0.021 3.935 1.00 94.00 345 PRO A CA 1
ATOM 2477 C C . PRO A 1 345 ? 9.665 -0.161 2.425 1.00 94.00 345 PRO A C 1
ATOM 2479 O O . PRO A 1 345 ? 9.559 0.820 1.699 1.00 94.00 345 PRO A O 1
ATOM 2482 N N . THR A 1 346 ? 9.641 -1.390 1.918 1.00 93.88 346 THR A N 1
ATOM 2483 C CA . THR A 1 346 ? 9.627 -1.679 0.466 1.00 93.88 346 THR A CA 1
ATOM 2484 C C . THR A 1 346 ? 8.427 -2.491 0.008 1.00 93.88 346 THR A C 1
ATOM 2486 O O . THR A 1 346 ? 8.089 -2.463 -1.169 1.00 93.88 346 THR A O 1
ATOM 2489 N N . SER A 1 347 ? 7.795 -3.224 0.918 1.00 97.94 347 SER A N 1
ATOM 2490 C CA . SER A 1 347 ? 6.675 -4.109 0.621 1.00 97.94 347 SER A CA 1
ATOM 2491 C C . SER A 1 347 ? 5.795 -4.213 1.853 1.00 97.94 347 SER A C 1
ATOM 2493 O O . SER A 1 347 ? 6.320 -4.304 2.961 1.00 97.94 347 SER A O 1
ATOM 2495 N N . VAL A 1 348 ? 4.481 -4.186 1.652 1.00 98.38 348 VAL A N 1
ATOM 2496 C CA . VAL A 1 348 ? 3.469 -4.331 2.703 1.00 98.38 348 VAL A CA 1
ATOM 2497 C C . VAL A 1 348 ? 2.468 -5.408 2.296 1.00 98.38 348 VAL A C 1
ATOM 2499 O O . VAL A 1 348 ? 2.107 -5.508 1.124 1.00 98.38 348 VAL A O 1
ATOM 2502 N N . ALA A 1 349 ? 2.020 -6.210 3.259 1.00 98.31 349 ALA A N 1
ATOM 2503 C CA . ALA A 1 349 ? 0.921 -7.155 3.098 1.00 98.31 349 ALA A CA 1
ATOM 2504 C C . ALA A 1 349 ? -0.016 -7.094 4.312 1.00 98.31 349 ALA A C 1
ATOM 2506 O O . ALA A 1 349 ? 0.422 -6.773 5.418 1.00 98.31 349 ALA A O 1
ATOM 2507 N N . ALA A 1 350 ? -1.295 -7.416 4.091 1.00 97.94 350 ALA A N 1
ATOM 2508 C CA . ALA A 1 350 ? -2.342 -7.355 5.108 1.00 97.94 350 ALA A CA 1
ATOM 2509 C C . ALA A 1 350 ? -3.030 -8.713 5.307 1.00 97.94 350 ALA A C 1
ATOM 2511 O O . ALA A 1 350 ? -3.563 -9.291 4.349 1.00 97.94 350 ALA A O 1
ATOM 2512 N N . ARG A 1 351 ? -3.011 -9.226 6.540 1.00 97.25 351 ARG A N 1
ATOM 2513 C CA . ARG A 1 351 ? -3.652 -10.480 6.975 1.00 97.25 351 ARG A CA 1
ATOM 2514 C C . ARG A 1 351 ? -3.837 -10.474 8.491 1.00 97.25 351 ARG A C 1
ATOM 2516 O O . ARG A 1 351 ? -3.103 -9.783 9.168 1.00 97.25 351 ARG A O 1
ATOM 2523 N N . ASP A 1 352 ? -4.767 -11.267 9.004 1.00 96.69 352 ASP A N 1
ATOM 2524 C CA . ASP A 1 352 ? -4.964 -11.484 10.445 1.00 96.69 352 ASP A CA 1
ATOM 2525 C C . ASP A 1 352 ? -3.912 -12.479 10.991 1.00 96.69 352 ASP A C 1
ATOM 2527 O O . ASP A 1 352 ? -3.967 -13.677 10.695 1.00 96.69 352 ASP A O 1
ATOM 2531 N N . PHE A 1 353 ? -2.905 -11.984 11.720 1.00 96.81 353 PHE A N 1
ATOM 2532 C CA . PHE A 1 353 ? -1.785 -12.772 12.252 1.00 96.81 353 PHE A CA 1
ATOM 2533 C C . PHE A 1 353 ? -2.010 -13.267 13.688 1.00 96.81 353 PHE A C 1
ATOM 2535 O O . PHE A 1 353 ? -1.251 -14.136 14.150 1.00 96.81 353 PHE A O 1
ATOM 2542 N N . ASP A 1 354 ? -2.992 -12.722 14.409 1.00 94.94 354 ASP A N 1
ATOM 2543 C CA . ASP A 1 354 ? -3.323 -13.109 15.787 1.00 94.94 354 ASP A CA 1
ATOM 2544 C C . ASP A 1 354 ? -4.694 -13.803 15.943 1.00 94.94 354 ASP A C 1
ATOM 2546 O O . ASP A 1 354 ? -5.022 -14.304 17.024 1.00 94.94 354 ASP A O 1
ATOM 2550 N N . GLY A 1 355 ? -5.434 -13.944 14.843 1.00 93.00 355 GLY A N 1
ATOM 2551 C CA . GLY A 1 355 ? -6.698 -14.664 14.751 1.00 93.00 355 GLY A CA 1
ATOM 2552 C C . GLY A 1 355 ? -7.878 -13.911 15.361 1.00 93.00 355 GLY A C 1
ATOM 2553 O O . GLY A 1 355 ? -8.857 -14.556 15.757 1.00 93.00 355 GLY A O 1
ATOM 2554 N N . ASP A 1 356 ? -7.787 -12.588 15.511 1.00 90.25 356 ASP A N 1
ATOM 2555 C CA . ASP A 1 356 ? -8.826 -11.774 16.139 1.00 90.25 356 ASP A CA 1
ATOM 2556 C C . ASP A 1 356 ? -9.940 -11.311 15.181 1.00 90.25 356 ASP A C 1
ATOM 2558 O O . ASP A 1 356 ? -10.947 -10.749 15.632 1.00 90.25 356 ASP A O 1
ATOM 2562 N N . GLY A 1 357 ? -9.803 -11.615 13.888 1.00 91.31 357 GLY A N 1
ATOM 2563 C CA . GLY A 1 357 ? -10.745 -11.282 12.825 1.00 91.31 357 GLY A CA 1
ATOM 2564 C C . GLY A 1 357 ? -10.488 -9.941 12.137 1.00 91.31 357 GLY A C 1
ATOM 2565 O O . GLY A 1 357 ? -11.237 -9.606 11.216 1.00 91.31 357 GLY A O 1
ATOM 2566 N N . PHE A 1 358 ? -9.466 -9.184 12.540 1.00 93.38 358 PHE A N 1
ATOM 2567 C CA . PHE A 1 358 ? -9.091 -7.906 11.941 1.00 93.38 358 PHE A CA 1
ATOM 2568 C C . PHE A 1 358 ? -7.779 -8.051 11.168 1.00 93.38 358 PHE A C 1
ATOM 2570 O O . PHE A 1 358 ? -6.873 -8.780 11.550 1.00 93.38 358 PHE A O 1
ATOM 2577 N N . SER A 1 359 ? -7.671 -7.375 10.021 1.00 95.88 359 SER A N 1
ATOM 2578 C CA . SER A 1 359 ? -6.447 -7.467 9.220 1.00 95.88 359 SER A CA 1
ATOM 2579 C C . SER A 1 359 ? -5.316 -6.676 9.874 1.00 95.88 359 SER A C 1
ATOM 2581 O O . SER A 1 359 ? -5.436 -5.463 10.059 1.00 95.88 359 SER A O 1
ATOM 2583 N N . ASP A 1 360 ? -4.212 -7.359 10.155 1.00 98.00 360 ASP A N 1
ATOM 2584 C CA . ASP A 1 360 ? -2.942 -6.798 10.606 1.00 98.00 360 ASP A CA 1
ATOM 2585 C C . ASP A 1 360 ? -2.032 -6.473 9.415 1.00 98.00 360 ASP A C 1
ATOM 2587 O O . ASP A 1 360 ? -2.354 -6.759 8.258 1.00 98.00 360 ASP A O 1
ATOM 2591 N N . LEU A 1 361 ? -0.855 -5.907 9.696 1.00 98.56 361 LEU A N 1
ATOM 2592 C CA . LEU A 1 361 ? 0.129 -5.531 8.684 1.00 98.56 361 LEU A CA 1
ATOM 2593 C C . LEU A 1 361 ? 1.493 -6.175 8.920 1.00 98.56 361 LEU A C 1
ATOM 2595 O O . LEU A 1 361 ? 1.997 -6.222 10.044 1.00 98.56 361 LEU A O 1
ATOM 2599 N N . VAL A 1 362 ? 2.125 -6.592 7.821 1.00 98.69 362 VAL A N 1
ATOM 2600 C CA . VAL A 1 362 ? 3.551 -6.930 7.755 1.00 98.69 362 VAL A CA 1
ATOM 2601 C C . VAL A 1 362 ? 4.248 -6.060 6.719 1.00 98.69 362 VAL A C 1
ATOM 2603 O O . VAL A 1 362 ? 3.751 -5.896 5.606 1.00 98.69 362 VAL A O 1
ATOM 2606 N N . ILE A 1 363 ? 5.407 -5.506 7.077 1.00 98.44 363 ILE A N 1
ATOM 2607 C CA . ILE A 1 363 ? 6.185 -4.610 6.219 1.00 98.44 363 ILE A CA 1
ATOM 2608 C C . ILE A 1 363 ? 7.628 -5.104 6.125 1.00 98.44 363 ILE A C 1
ATOM 2610 O O . ILE A 1 363 ? 8.261 -5.321 7.153 1.00 98.44 363 ILE A O 1
ATOM 2614 N N . ALA A 1 364 ? 8.172 -5.252 4.915 1.00 98.12 364 ALA A N 1
ATOM 2615 C CA . ALA A 1 364 ? 9.591 -5.536 4.685 1.00 98.12 364 ALA A CA 1
ATOM 2616 C C . ALA A 1 364 ? 10.422 -4.249 4.667 1.00 98.12 364 ALA A C 1
ATOM 2618 O O . ALA A 1 364 ? 10.216 -3.389 3.807 1.00 98.12 364 ALA A O 1
ATOM 2619 N N . ASN A 1 365 ? 11.406 -4.146 5.560 1.00 95.38 365 ASN A N 1
ATOM 2620 C CA . ASN A 1 365 ? 12.218 -2.945 5.741 1.00 95.38 365 ASN A CA 1
ATOM 2621 C C . ASN A 1 365 ? 13.652 -3.180 5.265 1.00 95.38 365 ASN A C 1
ATOM 2623 O O . ASN A 1 365 ? 14.466 -3.834 5.929 1.00 95.38 365 ASN A O 1
ATOM 2627 N N . ALA A 1 366 ? 13.976 -2.636 4.095 1.00 92.75 366 ALA A N 1
ATOM 2628 C CA . ALA A 1 366 ? 15.246 -2.900 3.437 1.00 92.75 366 ALA A CA 1
ATOM 2629 C C . ALA A 1 366 ? 16.442 -2.267 4.165 1.00 92.75 366 ALA A C 1
ATOM 2631 O O . ALA A 1 366 ? 17.548 -2.799 4.090 1.00 92.75 366 ALA A O 1
ATOM 2632 N N . GLY A 1 367 ? 16.241 -1.135 4.841 1.00 90.25 367 GLY A N 1
ATOM 2633 C CA . GLY A 1 367 ? 17.291 -0.412 5.559 1.00 90.25 367 GLY A CA 1
ATOM 2634 C C . GLY A 1 367 ? 17.634 -1.048 6.904 1.00 90.25 367 GLY A C 1
ATOM 2635 O O . GLY A 1 367 ? 18.808 -1.140 7.255 1.00 90.25 367 GLY A O 1
ATOM 2636 N N . SER A 1 368 ? 16.630 -1.554 7.627 1.00 91.62 368 SER A N 1
ATOM 2637 C CA . SER A 1 368 ? 16.808 -2.175 8.948 1.00 91.62 368 SER A CA 1
ATOM 2638 C C . SER A 1 368 ? 16.930 -3.703 8.928 1.00 91.62 368 SER A C 1
ATOM 2640 O O . SER A 1 368 ? 17.056 -4.305 9.992 1.00 91.62 368 SER A O 1
ATOM 2642 N N . ASN A 1 369 ? 16.934 -4.337 7.747 1.00 94.19 369 ASN A N 1
ATOM 2643 C CA . ASN A 1 369 ? 17.112 -5.788 7.559 1.00 94.19 369 ASN A CA 1
ATOM 2644 C C . ASN A 1 369 ? 16.124 -6.649 8.371 1.00 94.19 369 ASN A C 1
ATOM 2646 O O . ASN A 1 369 ? 16.491 -7.667 8.964 1.00 94.19 369 ASN A O 1
ATOM 2650 N N . ASN A 1 370 ? 14.872 -6.207 8.442 1.00 95.31 370 ASN A N 1
ATOM 2651 C CA . ASN A 1 370 ? 13.834 -6.859 9.229 1.00 95.31 370 ASN A CA 1
ATOM 2652 C C . ASN A 1 370 ? 12.461 -6.726 8.564 1.00 95.31 370 ASN A C 1
ATOM 2654 O O . ASN A 1 370 ? 12.293 -6.003 7.578 1.00 95.31 370 ASN A O 1
ATOM 2658 N N . VAL A 1 371 ? 11.477 -7.412 9.136 1.00 98.19 371 VAL A N 1
ATOM 2659 C CA . VAL A 1 371 ? 10.058 -7.138 8.910 1.00 98.19 371 VAL A CA 1
ATOM 2660 C C . VAL A 1 371 ? 9.434 -6.513 10.153 1.00 98.19 371 VAL A C 1
ATOM 2662 O O . VAL A 1 371 ? 9.775 -6.906 11.268 1.00 98.19 371 VAL A O 1
ATOM 2665 N N . SER A 1 372 ? 8.525 -5.559 9.968 1.00 98.06 372 SER A N 1
ATOM 2666 C CA . SER A 1 372 ? 7.692 -4.980 11.029 1.00 98.06 372 SER A CA 1
ATOM 2667 C C . SER A 1 372 ? 6.306 -5.610 11.008 1.00 98.06 372 SER A C 1
ATOM 2669 O O . SER A 1 372 ? 5.699 -5.674 9.944 1.00 98.06 372 SER A O 1
ATOM 2671 N N . ILE A 1 373 ? 5.803 -6.025 12.171 1.00 98.44 373 ILE A N 1
ATOM 2672 C CA . ILE A 1 373 ? 4.427 -6.494 12.380 1.00 98.44 373 ILE A CA 1
ATOM 2673 C C . ILE A 1 373 ? 3.667 -5.464 13.204 1.00 98.44 373 ILE A C 1
ATOM 2675 O O . ILE A 1 373 ? 4.134 -5.058 14.272 1.00 98.44 373 ILE A O 1
ATOM 2679 N N . LEU A 1 374 ? 2.513 -5.040 12.700 1.00 98.38 374 LEU A N 1
ATOM 2680 C CA . LEU A 1 374 ? 1.600 -4.124 13.371 1.00 98.38 374 LEU A CA 1
ATOM 2681 C C . LEU A 1 374 ? 0.256 -4.831 13.507 1.00 98.38 374 LEU A C 1
ATOM 2683 O O . LEU A 1 374 ? -0.410 -5.070 12.502 1.00 98.38 374 LEU A O 1
ATOM 2687 N N . LEU A 1 375 ? -0.118 -5.167 14.741 1.00 97.19 375 LEU A N 1
ATOM 2688 C CA . LEU A 1 375 ? -1.396 -5.809 15.033 1.00 97.19 375 LEU A CA 1
ATOM 2689 C C . LEU A 1 375 ? -2.494 -4.759 15.113 1.00 97.19 375 LEU A C 1
ATOM 2691 O O . LEU A 1 375 ? -2.315 -3.725 15.760 1.00 97.19 375 LEU A O 1
ATOM 2695 N N . ASN A 1 376 ? -3.613 -5.013 14.460 1.00 95.44 376 ASN A N 1
ATOM 2696 C CA . ASN A 1 376 ? -4.780 -4.161 14.453 1.00 95.44 376 ASN A CA 1
ATOM 2697 C C . ASN A 1 376 ? -5.409 -4.143 15.859 1.00 95.44 376 ASN A C 1
ATOM 2699 O O . ASN A 1 376 ? -5.528 -5.163 16.536 1.00 95.44 376 ASN A O 1
ATOM 2703 N N . GLN A 1 377 ? -5.754 -2.957 16.361 1.00 92.44 377 GLN A N 1
ATOM 2704 C CA . GLN A 1 377 ? -6.227 -2.754 17.732 1.00 92.44 377 GLN A CA 1
ATOM 2705 C C . GLN A 1 377 ? -7.641 -2.161 17.760 1.00 92.44 377 GLN A C 1
ATOM 2707 O O . GLN A 1 377 ? -7.817 -1.000 18.150 1.00 92.44 377 GLN A O 1
ATOM 2712 N N . PRO A 1 378 ? -8.670 -2.954 17.401 1.00 92.44 378 PRO A N 1
ATOM 2713 C CA . PRO A 1 378 ? -10.062 -2.544 17.533 1.00 92.44 378 PRO A CA 1
ATOM 2714 C C . PRO A 1 378 ? -10.445 -2.307 19.001 1.00 92.44 378 PRO A C 1
ATOM 2716 O O . PRO A 1 378 ? -9.789 -2.763 19.943 1.00 92.44 378 PRO A O 1
ATOM 2719 N N . SER A 1 379 ? -11.567 -1.616 19.212 1.00 92.19 379 SER A N 1
ATOM 2720 C CA . SER A 1 379 ? -12.089 -1.371 20.562 1.00 92.19 379 SER A CA 1
ATOM 2721 C C . SER A 1 379 ? -12.471 -2.681 21.257 1.00 92.19 379 SER A C 1
ATOM 2723 O O . SER A 1 379 ? -12.972 -3.609 20.639 1.00 92.19 379 SER A O 1
ATOM 2725 N N . ILE A 1 380 ? -12.311 -2.757 22.570 1.00 93.38 380 ILE A N 1
ATOM 2726 C CA . ILE A 1 380 ? -12.639 -3.944 23.358 1.00 93.38 380 ILE A CA 1
ATOM 2727 C C . ILE A 1 380 ? -13.954 -3.711 24.097 1.00 93.38 380 ILE A C 1
ATOM 2729 O O . ILE A 1 380 ? -14.083 -2.734 24.840 1.00 93.38 380 ILE A O 1
ATOM 2733 N N . LEU A 1 381 ? -14.911 -4.626 23.920 1.00 96.00 381 LEU A N 1
ATOM 2734 C CA . LEU A 1 381 ? -16.202 -4.637 24.612 1.00 96.00 381 LEU A CA 1
ATOM 2735 C C . LEU A 1 381 ? -16.276 -5.810 25.596 1.00 96.00 381 LEU A C 1
ATOM 2737 O O . LEU A 1 381 ? -16.135 -6.973 25.215 1.00 96.00 381 LEU A O 1
ATOM 2741 N N . GLU A 1 382 ? -16.515 -5.514 26.872 1.00 97.12 382 GLU A N 1
ATOM 2742 C CA . GLU A 1 382 ? -16.674 -6.522 27.930 1.00 97.12 382 GLU A CA 1
ATOM 2743 C C . GLU A 1 382 ? -17.542 -6.001 29.082 1.00 97.12 382 GLU A C 1
ATOM 2745 O O . GLU A 1 382 ? -17.771 -4.795 29.214 1.00 97.12 382 GLU A O 1
ATOM 2750 N N . PHE A 1 383 ? -18.024 -6.895 29.945 1.00 97.56 383 PHE A N 1
ATOM 2751 C CA . PHE A 1 383 ? -18.665 -6.480 31.191 1.00 97.56 383 PHE A CA 1
ATOM 2752 C C . PHE A 1 383 ? -17.651 -5.849 32.152 1.00 97.56 383 PHE A C 1
ATOM 2754 O O . PHE A 1 383 ? -16.470 -6.200 32.176 1.00 97.56 383 PHE A O 1
ATOM 2761 N N . THR A 1 384 ? -18.110 -4.919 32.990 1.00 97.06 384 THR A N 1
ATOM 2762 C CA . THR A 1 384 ? -17.263 -4.324 34.040 1.00 97.06 384 THR A CA 1
ATOM 2763 C C . THR A 1 384 ? -16.977 -5.287 35.194 1.00 97.06 384 THR A C 1
ATOM 2765 O O . THR A 1 384 ? -16.008 -5.088 35.924 1.00 97.06 384 THR A O 1
ATOM 2768 N N . SER A 1 385 ? -17.813 -6.316 35.365 1.00 95.88 385 SER A N 1
ATOM 2769 C CA . SER A 1 385 ? -17.694 -7.363 36.380 1.00 95.88 385 SER A CA 1
ATOM 2770 C C . SER A 1 385 ? -18.282 -8.679 35.848 1.00 95.88 385 SER A C 1
ATOM 2772 O O . SER A 1 385 ? -19.293 -8.638 35.148 1.00 95.88 385 SER A O 1
ATOM 2774 N N . PRO A 1 386 ? -17.719 -9.851 36.194 1.00 96.06 386 PRO A N 1
ATOM 2775 C CA . PRO A 1 386 ? -18.333 -11.146 35.884 1.00 96.06 386 PRO A CA 1
ATOM 2776 C C . PRO A 1 386 ? -19.550 -11.459 36.770 1.00 96.06 386 PRO A C 1
ATOM 2778 O O . PRO A 1 386 ? -20.311 -12.377 36.475 1.00 96.06 386 PRO A O 1
ATOM 2781 N N . ILE A 1 387 ? -19.721 -10.738 37.882 1.00 95.00 387 ILE A N 1
ATOM 2782 C CA . ILE A 1 387 ? -20.815 -10.947 38.835 1.00 95.00 387 ILE A CA 1
ATOM 2783 C C . ILE A 1 387 ? -21.428 -9.596 39.194 1.00 95.00 387 ILE A C 1
ATOM 2785 O O . ILE A 1 387 ? -20.719 -8.654 39.561 1.00 95.00 387 ILE A O 1
ATOM 2789 N N . TYR A 1 388 ? -22.749 -9.529 39.122 1.00 95.19 388 TYR A N 1
ATOM 2790 C CA . TYR A 1 388 ? -23.574 -8.436 39.616 1.00 95.19 388 TYR A CA 1
ATOM 2791 C C . TYR A 1 388 ? -24.579 -9.001 40.613 1.00 95.19 388 TYR A C 1
ATOM 2793 O O . TYR A 1 388 ? -24.932 -10.175 40.547 1.00 95.19 388 TYR A O 1
ATOM 2801 N N . SER A 1 389 ? -25.039 -8.180 41.548 1.00 93.69 389 SER A N 1
ATOM 2802 C CA . SER A 1 389 ? -26.053 -8.606 42.504 1.00 93.69 389 SER A CA 1
ATOM 2803 C C . SER A 1 389 ? -26.782 -7.412 43.084 1.00 93.69 389 SER A C 1
ATOM 2805 O O . SER A 1 389 ? -26.149 -6.392 43.366 1.00 93.69 389 SER A O 1
ATOM 2807 N N . ASP A 1 390 ? -28.071 -7.571 43.335 1.00 91.75 390 ASP A N 1
ATOM 2808 C CA . ASP A 1 390 ? -28.891 -6.617 44.074 1.00 91.75 390 ASP A CA 1
ATOM 2809 C C . ASP A 1 390 ? -30.110 -7.358 44.635 1.00 91.75 390 ASP A C 1
ATOM 2811 O O . ASP A 1 390 ? -30.400 -8.481 44.214 1.00 91.75 390 ASP A O 1
ATOM 2815 N N . SER A 1 391 ? -30.794 -6.761 45.608 1.00 88.12 391 SER A N 1
ATOM 2816 C CA . SER A 1 391 ? -31.989 -7.376 46.184 1.00 88.12 391 SER A CA 1
ATOM 2817 C C . SER A 1 391 ? -33.174 -7.353 45.222 1.00 88.12 391 SER A C 1
ATOM 2819 O O . SER A 1 391 ? -33.267 -6.432 44.403 1.00 88.12 391 SER A O 1
ATOM 2821 N N . GLU A 1 392 ? -34.075 -8.327 45.316 1.00 86.62 392 GLU A N 1
ATOM 2822 C CA . GLU A 1 392 ? -35.296 -8.361 44.499 1.00 86.62 392 GLU A CA 1
ATOM 2823 C C . GLU A 1 392 ? -36.257 -7.200 44.810 1.00 86.62 392 GLU A C 1
ATOM 2825 O O . GLU A 1 392 ? -36.844 -6.620 43.892 1.00 86.62 392 GLU A O 1
ATOM 2830 N N . GLY A 1 393 ? -36.295 -6.753 46.072 1.00 82.25 393 GLY A N 1
ATOM 2831 C CA . GLY A 1 393 ? -37.090 -5.616 46.526 1.00 82.25 393 GLY A CA 1
ATOM 2832 C C . GLY A 1 393 ? -38.551 -5.964 46.836 1.00 82.25 393 GLY A C 1
ATOM 2833 O O . GLY A 1 393 ? -39.021 -7.065 46.593 1.00 82.25 393 GLY A O 1
ATOM 2834 N N . ASP A 1 394 ? -39.293 -4.992 47.381 1.00 72.38 394 ASP A N 1
ATOM 2835 C CA . ASP A 1 394 ? -40.635 -5.237 47.929 1.00 72.38 394 ASP A CA 1
ATOM 2836 C C . ASP A 1 394 ? -41.709 -5.579 46.868 1.00 72.38 394 ASP A C 1
ATOM 2838 O O . ASP A 1 394 ? -41.769 -5.001 45.775 1.00 72.38 394 ASP A O 1
ATOM 2842 N N . THR A 1 395 ? -42.660 -6.418 47.287 1.00 70.50 395 THR A N 1
ATOM 2843 C CA . THR A 1 395 ? -43.760 -6.996 46.499 1.00 70.50 395 THR A CA 1
ATOM 2844 C C . THR A 1 395 ? -44.486 -6.020 45.571 1.00 70.50 395 THR A C 1
ATOM 2846 O O . THR A 1 395 ? -45.083 -5.026 46.001 1.00 70.50 395 THR A O 1
ATOM 2849 N N . GLY A 1 396 ? -44.563 -6.386 44.289 1.00 63.09 396 GLY A N 1
ATOM 2850 C CA . GLY A 1 396 ? -45.403 -5.711 43.294 1.00 63.09 396 GLY A CA 1
ATOM 2851 C C . GLY A 1 396 ? -44.745 -4.523 42.588 1.00 63.09 396 GLY A C 1
ATOM 2852 O O . GLY A 1 396 ? -45.407 -3.869 41.778 1.00 63.09 396 GLY A O 1
ATOM 2853 N N . ASN A 1 397 ? -43.461 -4.267 42.850 1.00 68.88 397 ASN A N 1
ATOM 2854 C CA . ASN A 1 397 ? -42.649 -3.324 42.090 1.00 68.88 397 ASN A CA 1
ATOM 2855 C C . ASN A 1 397 ? -41.669 -4.069 41.176 1.00 68.88 397 ASN A C 1
ATOM 2857 O O . ASN A 1 397 ? -41.046 -5.047 41.572 1.00 68.88 397 ASN A O 1
ATOM 2861 N N . VAL A 1 398 ? -41.503 -3.565 39.952 1.00 79.00 398 VAL A N 1
ATOM 2862 C CA . VAL A 1 398 ? -40.411 -3.986 39.070 1.00 79.00 398 VAL A CA 1
ATOM 2863 C C . VAL A 1 398 ? -39.199 -3.120 39.395 1.00 79.00 398 VAL A C 1
ATOM 2865 O O . VAL A 1 398 ? -39.231 -1.905 39.176 1.00 79.00 398 VAL A O 1
ATOM 2868 N N . LYS A 1 399 ? -38.140 -3.726 39.930 1.00 82.31 399 LYS A N 1
ATOM 2869 C CA . LYS A 1 399 ? -36.874 -3.046 40.204 1.00 82.31 399 LYS A CA 1
ATOM 2870 C C . LYS A 1 399 ? -35.996 -3.120 38.962 1.00 82.31 399 LYS A C 1
ATOM 2872 O O . LYS A 1 399 ? -35.672 -4.202 38.487 1.00 82.31 399 LYS A O 1
ATOM 2877 N N . ILE A 1 400 ? -35.601 -1.968 38.427 1.00 81.75 400 ILE A N 1
ATOM 2878 C CA . ILE A 1 400 ? -34.611 -1.926 37.349 1.00 81.75 400 ILE A CA 1
ATOM 2879 C C . ILE A 1 400 ? -33.227 -1.993 37.975 1.00 81.75 400 ILE A C 1
ATOM 2881 O O . ILE A 1 400 ? -32.809 -1.067 38.672 1.00 81.75 400 ILE A O 1
ATOM 2885 N N . VAL A 1 401 ? -32.530 -3.092 37.720 1.00 81.69 401 VAL A N 1
ATOM 2886 C CA . VAL A 1 401 ? -31.146 -3.270 38.142 1.00 81.69 401 VAL A CA 1
ATOM 2887 C C . VAL A 1 401 ? -30.191 -3.105 36.968 1.00 81.69 401 VAL A C 1
ATOM 2889 O O . VAL A 1 401 ? -30.580 -3.219 35.807 1.00 81.69 401 VAL A O 1
ATOM 2892 N N . ALA A 1 402 ? -28.929 -2.810 37.273 1.00 86.88 402 ALA A N 1
ATOM 2893 C CA . ALA A 1 402 ? -27.929 -2.436 36.284 1.00 86.88 402 ALA A CA 1
ATOM 2894 C C . ALA A 1 402 ? -26.761 -3.430 36.249 1.00 86.88 402 ALA A C 1
ATOM 2896 O O . ALA A 1 402 ? -25.999 -3.530 37.213 1.00 86.88 402 ALA A O 1
ATOM 2897 N N . ALA A 1 403 ? -26.562 -4.085 35.106 1.00 92.31 403 ALA A N 1
ATOM 2898 C CA . ALA A 1 403 ? -25.234 -4.539 34.691 1.00 92.31 403 ALA A CA 1
ATOM 2899 C C . ALA A 1 403 ? -24.555 -3.425 33.874 1.00 92.31 403 ALA A C 1
ATOM 2901 O O . ALA A 1 403 ? -25.203 -2.450 33.486 1.00 92.31 403 ALA A O 1
ATOM 2902 N N . LYS A 1 404 ? -23.243 -3.519 33.627 1.00 95.94 404 LYS A N 1
ATOM 2903 C CA . LYS A 1 404 ? -22.535 -2.515 32.817 1.00 95.94 404 LYS A CA 1
ATOM 2904 C C . LYS A 1 404 ? -21.607 -3.156 31.801 1.00 95.94 404 LYS A C 1
ATOM 2906 O O . LYS A 1 404 ? -20.816 -4.029 32.147 1.00 95.94 404 LYS A O 1
ATOM 2911 N N . VAL A 1 405 ? -21.667 -2.660 30.573 1.00 97.50 405 VAL A N 1
ATOM 2912 C CA . VAL A 1 405 ? -20.714 -2.974 29.506 1.00 97.50 405 VAL A CA 1
ATOM 2913 C C . VAL A 1 405 ? -19.779 -1.784 29.360 1.00 97.50 405 VAL A C 1
ATOM 2915 O O . VAL A 1 405 ? -20.238 -0.644 29.299 1.00 97.50 405 VAL A O 1
ATOM 2918 N N . LYS A 1 406 ? -18.477 -2.039 29.308 1.00 95.94 406 LYS A N 1
ATOM 2919 C CA . LYS A 1 406 ? -17.457 -1.015 29.081 1.00 95.94 406 LYS A CA 1
ATOM 2920 C C . LYS A 1 406 ? -16.832 -1.172 27.702 1.00 95.94 406 LYS A C 1
ATOM 2922 O O . LYS A 1 406 ? -16.699 -2.291 27.201 1.00 95.94 406 LYS A O 1
ATOM 2927 N N . ARG A 1 407 ? -16.415 -0.040 27.136 1.00 95.06 407 ARG A N 1
ATOM 2928 C CA . ARG A 1 407 ? -15.587 0.056 25.932 1.00 95.06 407 ARG A CA 1
ATOM 2929 C C . ARG A 1 407 ? -14.217 0.593 26.325 1.00 95.06 407 ARG A C 1
ATOM 2931 O O . ARG A 1 407 ? -14.131 1.596 27.026 1.00 95.06 407 ARG A O 1
ATOM 2938 N N . HIS A 1 408 ? -13.147 -0.059 25.886 1.00 92.19 408 HIS A N 1
ATOM 2939 C CA . HIS A 1 408 ? -11.772 0.427 26.064 1.00 92.19 408 HIS A CA 1
ATOM 2940 C C . HIS A 1 408 ? -10.892 0.024 24.874 1.00 92.19 408 HIS A C 1
ATOM 2942 O O . HIS A 1 408 ? -11.403 -0.524 23.906 1.00 92.19 408 HIS A O 1
ATOM 2948 N N . GLY A 1 409 ? -9.601 0.368 24.870 1.00 83.25 409 GLY A N 1
ATOM 2949 C CA . GLY A 1 409 ? -8.701 0.115 23.726 1.00 83.25 409 GLY A CA 1
ATOM 2950 C C . GLY A 1 409 ? -8.893 1.055 22.524 1.00 83.25 409 GLY A C 1
ATOM 2951 O O . GLY A 1 409 ? -8.034 1.117 21.656 1.00 83.25 409 GLY A O 1
ATOM 2952 N N . GLY A 1 410 ? -9.975 1.838 22.508 1.00 84.31 410 GLY A N 1
ATOM 2953 C CA . GLY A 1 410 ? -10.264 2.870 21.516 1.00 84.31 410 GLY A CA 1
ATOM 2954 C C . GLY A 1 410 ? -11.704 3.370 21.652 1.00 84.31 410 GLY A C 1
ATOM 2955 O O . GLY A 1 410 ? -12.548 2.700 22.253 1.00 84.31 410 GLY A O 1
ATOM 2956 N N . SER A 1 411 ? -11.989 4.556 21.115 1.00 86.81 411 SER A N 1
ATOM 2957 C CA . SER A 1 411 ? -13.352 5.108 21.045 1.00 86.81 411 SER A CA 1
ATOM 2958 C C . SER A 1 411 ? -13.773 5.518 19.631 1.00 86.81 411 SER A C 1
ATOM 2960 O O . SER A 1 411 ? -14.882 6.012 19.444 1.00 86.81 411 SER A O 1
ATOM 2962 N N . SER A 1 412 ? -12.933 5.269 18.626 1.00 83.50 412 SER A N 1
ATOM 2963 C CA . SER A 1 412 ? -13.197 5.623 17.231 1.00 83.50 412 SER A CA 1
ATOM 2964 C C . SER A 1 412 ? -14.247 4.726 16.586 1.00 83.50 412 SER A C 1
ATOM 2966 O O . SER A 1 412 ? -14.262 3.513 16.790 1.00 83.50 412 SER A O 1
ATOM 2968 N N . GLY A 1 413 ? -15.131 5.323 15.797 1.00 84.25 413 GLY A N 1
ATOM 2969 C CA . GLY A 1 413 ? -16.236 4.631 15.150 1.00 84.25 413 GLY A CA 1
ATOM 2970 C C . GLY A 1 413 ? -17.356 4.239 16.119 1.00 84.25 413 GLY A C 1
ATOM 2971 O O . GLY A 1 413 ? -17.185 4.136 17.342 1.00 84.25 413 GLY A O 1
ATOM 2972 N N . LYS A 1 414 ? -18.543 4.031 15.549 1.00 90.38 414 LYS A N 1
ATOM 2973 C CA . LYS A 1 414 ? -19.702 3.498 16.266 1.00 90.38 414 LYS A CA 1
ATOM 2974 C C . LYS A 1 414 ? -19.558 1.985 16.399 1.00 90.38 414 LYS A C 1
ATOM 2976 O O . LYS A 1 414 ? -19.345 1.303 15.402 1.00 90.38 414 LYS A O 1
ATOM 2981 N N . VAL A 1 415 ? -19.748 1.459 17.605 1.00 92.88 415 VAL A N 1
ATOM 2982 C CA . VAL A 1 415 ? -19.704 0.014 17.871 1.00 92.88 415 VAL A CA 1
ATOM 2983 C C . VAL A 1 415 ? -20.966 -0.423 18.598 1.00 92.88 415 VAL A C 1
ATOM 2985 O O . VAL A 1 415 ? -21.589 0.350 19.331 1.00 92.88 415 VAL A O 1
ATOM 2988 N N . THR A 1 416 ? -21.402 -1.653 18.357 1.00 94.00 416 THR A N 1
ATOM 2989 C CA . THR A 1 416 ? -22.590 -2.221 19.006 1.00 94.00 416 THR A CA 1
ATOM 2990 C C . THR A 1 416 ? -22.309 -3.650 19.439 1.00 94.00 416 THR A C 1
ATOM 2992 O O . THR A 1 416 ? -21.565 -4.365 18.777 1.00 94.00 416 THR A O 1
ATOM 2995 N N . VAL A 1 417 ? -22.894 -4.050 20.565 1.00 96.69 417 VAL A N 1
ATOM 2996 C CA . VAL A 1 417 ? -22.873 -5.419 21.084 1.00 96.69 417 VAL A CA 1
ATOM 2997 C C . VAL A 1 417 ? -24.247 -5.770 21.639 1.00 96.69 417 VAL A C 1
ATOM 2999 O O . VAL A 1 417 ? -24.920 -4.923 22.225 1.00 96.69 417 VAL A O 1
ATOM 3002 N N . ALA A 1 418 ? -24.683 -7.011 21.460 1.00 96.75 418 ALA A N 1
ATOM 3003 C CA . ALA A 1 418 ? -25.897 -7.521 22.078 1.00 96.75 418 ALA A CA 1
ATOM 3004 C C . ALA A 1 418 ? -25.571 -8.213 23.405 1.00 96.75 418 ALA A C 1
ATOM 3006 O O . ALA A 1 418 ? -24.624 -8.992 23.492 1.00 96.75 418 ALA A O 1
ATOM 3007 N N . VAL A 1 419 ? -26.384 -7.973 24.429 1.00 96.44 419 VAL A N 1
ATOM 3008 C CA . VAL A 1 419 ? -26.437 -8.802 25.634 1.00 96.44 419 VAL A CA 1
ATOM 3009 C C . VAL A 1 419 ? -27.560 -9.811 25.443 1.00 96.44 419 VAL A C 1
ATOM 3011 O O . VAL A 1 419 ? -28.717 -9.423 25.281 1.00 96.44 419 VAL A O 1
ATOM 3014 N N . ASN A 1 420 ? -27.226 -11.097 25.472 1.00 94.62 420 ASN A N 1
ATOM 3015 C CA . ASN A 1 420 ? -28.156 -12.209 25.304 1.00 94.62 420 ASN A CA 1
ATOM 3016 C C . ASN A 1 420 ? -28.222 -13.039 26.583 1.00 94.62 420 ASN A C 1
ATOM 3018 O O . ASN A 1 420 ? -27.235 -13.144 27.308 1.00 94.62 420 ASN A O 1
ATOM 3022 N N . LEU A 1 421 ? -29.351 -13.710 26.815 1.00 91.69 421 LEU A N 1
ATOM 3023 C CA . LEU A 1 421 ? -29.370 -14.825 27.760 1.00 91.69 421 LEU A CA 1
ATOM 3024 C C . LEU A 1 421 ? -28.369 -15.896 27.304 1.00 91.69 421 LEU A C 1
ATOM 3026 O O . LEU A 1 421 ? -28.264 -16.182 26.110 1.00 91.69 421 LEU A O 1
ATOM 3030 N N . SER A 1 422 ? -27.628 -16.459 28.254 1.00 85.56 422 SER A N 1
ATOM 3031 C CA . SER A 1 422 ? -26.729 -17.586 27.986 1.00 85.56 422 SER A CA 1
ATOM 3032 C C . SER A 1 422 ? -27.512 -18.896 27.834 1.00 85.56 422 SER A C 1
ATOM 3034 O O . SER A 1 422 ? -28.663 -18.993 28.264 1.00 85.56 422 SER A O 1
ATOM 3036 N N . ASP A 1 423 ? -26.876 -19.931 27.280 1.00 76.69 423 ASP A N 1
ATOM 3037 C CA . ASP A 1 423 ? -27.498 -21.255 27.095 1.00 76.69 423 ASP A CA 1
ATOM 3038 C C . ASP A 1 423 ? -27.927 -21.907 28.422 1.00 76.69 423 ASP A C 1
ATOM 3040 O O . ASP A 1 423 ? -28.861 -22.708 28.469 1.00 76.69 423 ASP A O 1
ATOM 3044 N N . SER A 1 424 ? -27.262 -21.538 29.519 1.00 84.25 424 SER A N 1
ATOM 3045 C CA . SER A 1 424 ? -27.634 -21.903 30.883 1.00 84.25 424 SER A CA 1
ATOM 3046 C C . SER A 1 424 ? -28.121 -20.659 31.614 1.00 84.25 424 SER A C 1
ATOM 3048 O O . SER A 1 424 ? -27.379 -20.100 32.420 1.00 84.25 424 SER A O 1
ATOM 3050 N N . VAL A 1 425 ? -29.370 -20.260 31.358 1.00 75.88 425 VAL A N 1
ATOM 3051 C CA . VAL A 1 425 ? -29.997 -19.006 31.831 1.00 75.88 425 VAL A CA 1
ATOM 3052 C C . VAL A 1 425 ? -29.895 -18.730 33.335 1.00 75.88 425 VAL A C 1
ATOM 3054 O O . VAL A 1 425 ? -30.047 -17.582 33.731 1.00 75.88 425 VAL A O 1
ATOM 3057 N N . GLY A 1 426 ? -29.574 -19.732 34.154 1.00 86.88 426 GLY A N 1
ATOM 3058 C CA . GLY A 1 426 ? -29.448 -19.626 35.606 1.00 86.88 426 GLY A CA 1
ATOM 3059 C C . GLY A 1 426 ? -30.605 -20.327 36.312 1.00 86.88 426 GLY A C 1
ATOM 3060 O O . GLY A 1 426 ? -31.260 -21.184 35.716 1.00 86.88 426 GLY A O 1
ATOM 3061 N N . SER A 1 427 ? -30.808 -20.020 37.594 1.00 91.94 427 SER A N 1
ATOM 3062 C CA . SER A 1 427 ? -31.911 -20.581 38.389 1.00 91.94 427 SER A CA 1
ATOM 3063 C C . SER A 1 427 ? -33.189 -19.743 38.345 1.00 91.94 427 SER A C 1
ATOM 3065 O O . SER A 1 427 ? -34.247 -20.302 38.611 1.00 91.94 427 SER A O 1
ATOM 3067 N N . ALA A 1 428 ? -33.090 -18.458 37.986 1.00 90.50 428 ALA A N 1
ATOM 3068 C CA . ALA A 1 428 ? -34.230 -17.553 37.911 1.00 90.50 428 ALA A CA 1
ATOM 3069 C C . ALA A 1 428 ? -35.134 -17.884 36.715 1.00 90.50 428 ALA A C 1
ATOM 3071 O O . ALA A 1 428 ? -34.672 -18.204 35.613 1.00 90.50 428 ALA A O 1
ATOM 3072 N N . THR A 1 429 ? -36.437 -17.766 36.916 1.00 89.56 429 THR A N 1
ATOM 3073 C CA . THR A 1 429 ? -37.494 -18.031 35.943 1.00 89.56 429 THR A CA 1
ATOM 3074 C C . THR A 1 429 ? -38.062 -16.724 35.377 1.00 89.56 429 THR A C 1
ATOM 3076 O O . THR A 1 429 ? -38.431 -15.775 36.067 1.00 89.56 429 THR A O 1
ATOM 3079 N N . SER A 1 430 ? -38.159 -16.652 34.047 1.00 90.12 430 SER A N 1
ATOM 3080 C CA . SER A 1 430 ? -38.729 -15.473 33.395 1.00 90.12 430 SER A CA 1
ATOM 3081 C C . SER A 1 430 ? -40.230 -15.340 33.667 1.00 90.12 430 SER A C 1
ATOM 3083 O O . SER A 1 430 ? -40.993 -16.296 33.524 1.00 90.12 430 SER A O 1
ATOM 3085 N N . GLY A 1 431 ? -40.661 -14.121 33.980 1.00 85.62 431 GLY A N 1
ATOM 3086 C CA . GLY A 1 431 ? -42.042 -13.760 34.282 1.00 85.62 431 GLY A CA 1
ATOM 3087 C C . GLY A 1 431 ? -42.400 -13.867 35.764 1.00 85.62 431 GLY A C 1
ATOM 3088 O O . GLY A 1 431 ? -43.347 -13.198 36.172 1.00 85.62 431 GLY A O 1
ATOM 3089 N N . THR A 1 432 ? -41.656 -14.658 36.544 1.00 87.50 432 THR A N 1
ATOM 3090 C CA . THR A 1 432 ? -41.730 -14.692 38.014 1.00 87.50 432 THR A CA 1
ATOM 3091 C C . THR A 1 432 ? -40.667 -13.806 38.632 1.00 87.50 432 THR A C 1
ATOM 3093 O O . THR A 1 432 ? -41.039 -12.904 39.365 1.00 87.50 432 THR A O 1
ATOM 3096 N N . ASP A 1 433 ? -39.409 -13.969 38.221 1.00 87.56 433 ASP A N 1
ATOM 3097 C CA . ASP A 1 433 ? -38.266 -13.387 38.944 1.00 87.56 433 ASP A CA 1
ATOM 3098 C C . ASP A 1 433 ? -37.667 -12.212 38.151 1.00 87.56 433 ASP A C 1
ATOM 3100 O O . ASP A 1 433 ? -37.113 -11.253 38.687 1.00 87.56 433 ASP A O 1
ATOM 3104 N N . TYR A 1 434 ? -37.840 -12.226 36.824 1.00 91.19 434 TYR A N 1
ATOM 3105 C CA . TYR A 1 434 ? -37.454 -11.121 35.944 1.00 91.19 434 TYR A CA 1
ATOM 3106 C C . TYR A 1 434 ? -38.299 -11.039 34.669 1.00 91.19 434 TYR A C 1
ATOM 3108 O O . TYR A 1 434 ? -38.833 -12.034 34.168 1.00 91.19 434 TYR A O 1
ATOM 3116 N N . ILE A 1 435 ? -38.374 -9.850 34.069 1.00 90.94 435 ILE A N 1
ATOM 3117 C CA . ILE A 1 435 ? -39.006 -9.646 32.759 1.00 90.94 435 ILE A CA 1
ATOM 3118 C C . ILE A 1 435 ? -37.957 -9.854 31.666 1.00 90.94 435 ILE A C 1
ATOM 3120 O O . ILE A 1 435 ? -36.946 -9.153 31.623 1.00 90.94 435 ILE A O 1
ATOM 3124 N N . ASN A 1 436 ? -38.198 -10.795 30.748 1.00 89.62 436 ASN A N 1
ATOM 3125 C CA . ASN A 1 436 ? -37.269 -11.036 29.647 1.00 89.62 436 ASN A CA 1
ATOM 3126 C C . ASN A 1 436 ? -37.308 -9.888 28.626 1.00 89.62 436 ASN A C 1
ATOM 3128 O O . ASN A 1 436 ? -38.281 -9.728 27.889 1.00 89.62 436 ASN A O 1
ATOM 3132 N N . VAL A 1 437 ? -36.219 -9.125 28.586 1.00 90.94 437 VAL A N 1
ATOM 3133 C CA . VAL A 1 437 ? -35.972 -8.013 27.655 1.00 90.94 437 VAL A CA 1
ATOM 3134 C C . VAL A 1 437 ? -34.803 -8.300 26.701 1.00 90.94 437 VAL A C 1
ATOM 3136 O O . VAL A 1 437 ? -34.372 -7.414 25.970 1.00 90.94 437 VAL A O 1
ATOM 3139 N N . PHE A 1 438 ? -34.276 -9.528 26.701 1.00 90.81 438 PHE A N 1
ATOM 3140 C CA . PHE A 1 438 ? -33.149 -9.922 25.859 1.00 90.81 438 PHE A CA 1
ATOM 3141 C C . PHE A 1 438 ? -33.617 -10.292 24.436 1.00 90.81 438 PHE A C 1
ATOM 3143 O O . PHE A 1 438 ? -34.685 -10.894 24.281 1.00 90.81 438 PHE A O 1
ATOM 3150 N N . PRO A 1 439 ? -32.821 -10.001 23.388 1.00 94.00 439 PRO A N 1
ATOM 3151 C CA . PRO A 1 439 ? -31.491 -9.389 23.428 1.00 94.00 439 PRO A CA 1
ATOM 3152 C C . PRO A 1 439 ? -31.532 -7.869 23.671 1.00 94.00 439 PRO A C 1
ATOM 3154 O O . PRO A 1 439 ? -32.374 -7.171 23.110 1.00 94.00 439 PRO A O 1
ATOM 3157 N N . ILE A 1 440 ? -30.590 -7.348 24.462 1.00 94.62 440 ILE A N 1
ATOM 3158 C CA . ILE A 1 440 ? -30.437 -5.904 24.706 1.00 94.62 440 ILE A CA 1
ATOM 3159 C C . ILE A 1 440 ? -29.275 -5.389 23.855 1.00 94.62 440 ILE A C 1
ATOM 3161 O O . ILE A 1 440 ? -28.135 -5.807 24.052 1.00 94.62 440 ILE A O 1
ATOM 3165 N N . ALA A 1 441 ? -29.542 -4.479 22.919 1.00 94.94 441 ALA A N 1
ATOM 3166 C CA . ALA A 1 441 ? -28.492 -3.836 22.132 1.00 94.94 441 ALA A CA 1
ATOM 3167 C C . ALA A 1 441 ? -27.824 -2.711 22.935 1.00 94.94 441 ALA A C 1
ATOM 3169 O O . ALA A 1 441 ? -28.492 -1.790 23.405 1.00 94.94 441 ALA A O 1
ATOM 3170 N N . VAL A 1 442 ? -26.502 -2.774 23.060 1.00 96.75 442 VAL A N 1
ATOM 3171 C CA . VAL A 1 442 ? -25.666 -1.746 23.679 1.00 96.75 442 VAL A CA 1
ATOM 3172 C C . VAL A 1 442 ? -24.836 -1.084 22.590 1.00 96.75 442 VAL A C 1
ATOM 3174 O O . VAL A 1 442 ? -24.028 -1.739 21.935 1.00 96.75 442 VAL A O 1
ATOM 3177 N N . THR A 1 443 ? -25.024 0.219 22.408 1.00 96.06 443 THR A N 1
ATOM 3178 C CA . THR A 1 443 ? -24.335 1.008 21.383 1.00 96.06 443 THR A CA 1
ATOM 3179 C C . THR A 1 443 ? -23.447 2.063 22.032 1.00 96.06 443 THR A C 1
ATOM 3181 O O . THR A 1 443 ? -23.877 2.780 22.938 1.00 96.06 443 THR A O 1
ATOM 3184 N N . PHE A 1 444 ? -22.220 2.167 21.529 1.00 94.88 444 PHE A N 1
ATOM 3185 C CA . PHE A 1 444 ? -21.293 3.255 21.810 1.00 94.88 444 PHE A CA 1
A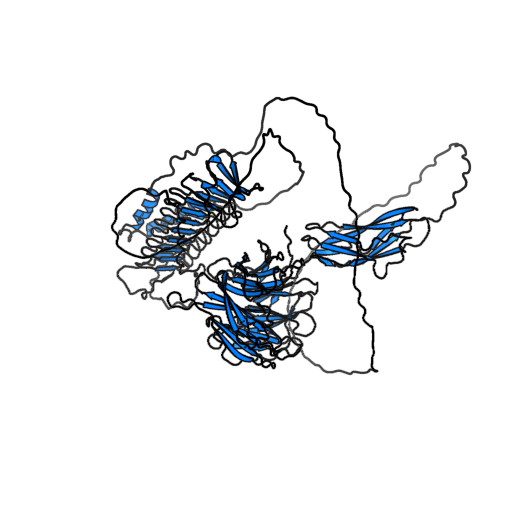TOM 3186 C C . PHE A 1 444 ? -21.122 4.054 20.521 1.00 94.88 444 PHE A C 1
ATOM 3188 O O . PHE A 1 444 ? -20.707 3.502 19.498 1.00 94.88 444 PHE A O 1
ATOM 3195 N N . ASP A 1 445 ? -21.470 5.337 20.555 1.00 93.00 445 ASP A N 1
ATOM 3196 C CA . ASP A 1 445 ? -21.253 6.229 19.418 1.00 93.00 445 ASP A CA 1
ATOM 3197 C C . ASP A 1 445 ? -19.760 6.573 19.266 1.00 93.00 445 ASP A C 1
ATOM 3199 O O . ASP A 1 445 ? -18.932 6.268 20.130 1.00 93.00 445 ASP A O 1
ATOM 3203 N N . ASN A 1 446 ? -19.393 7.198 18.146 1.00 89.00 446 ASN A N 1
ATOM 3204 C CA . ASN A 1 446 ? -18.016 7.634 17.914 1.00 89.00 446 ASN A CA 1
ATOM 3205 C C . ASN A 1 446 ? -17.546 8.596 19.023 1.00 89.00 446 ASN A C 1
ATOM 3207 O O . ASN A 1 446 ? -18.223 9.577 19.329 1.00 89.00 446 ASN A O 1
ATOM 3211 N N . GLY A 1 447 ? -16.378 8.324 19.601 1.00 88.06 447 GLY A N 1
ATOM 3212 C CA . GLY A 1 447 ? -15.791 9.059 20.722 1.00 88.06 447 GLY A CA 1
ATOM 3213 C C . GLY A 1 447 ? -16.335 8.668 22.101 1.00 88.06 447 GLY A C 1
ATOM 3214 O O . GLY A 1 447 ? -15.794 9.117 23.112 1.00 88.06 447 GLY A O 1
ATOM 3215 N N . ASP A 1 448 ? -17.362 7.818 22.176 1.00 91.88 448 ASP A N 1
ATOM 3216 C CA . ASP A 1 448 ? -17.975 7.417 23.439 1.00 91.88 448 ASP A CA 1
ATOM 3217 C C . ASP A 1 448 ? -17.188 6.292 24.121 1.00 91.88 448 ASP A C 1
ATOM 3219 O O . ASP A 1 448 ? -17.135 5.161 23.634 1.00 91.88 448 ASP A O 1
ATOM 3223 N N . ALA A 1 449 ? -16.589 6.615 25.266 1.00 89.19 449 ALA A N 1
ATOM 3224 C CA . ALA A 1 449 ? -15.832 5.690 26.107 1.00 89.19 449 ALA A CA 1
ATOM 3225 C C . ALA A 1 449 ? -16.505 5.420 27.468 1.00 89.19 449 ALA A C 1
ATOM 3227 O O . ALA A 1 449 ? -15.903 4.787 28.333 1.00 89.19 449 ALA A O 1
ATOM 3228 N N . ALA A 1 450 ? -17.720 5.928 27.704 1.00 94.56 450 ALA A N 1
ATOM 3229 C CA . ALA A 1 450 ? -18.390 5.776 28.992 1.00 94.56 450 ALA A CA 1
ATOM 3230 C C . ALA A 1 450 ? -19.111 4.425 29.098 1.00 94.56 450 ALA A C 1
ATOM 3232 O O . ALA A 1 450 ? -19.848 4.039 28.190 1.00 94.56 450 ALA A O 1
ATOM 3233 N N . ASP A 1 451 ? -18.962 3.743 30.239 1.00 96.00 451 ASP A N 1
ATOM 3234 C CA . ASP A 1 451 ? -19.678 2.497 30.533 1.00 96.00 451 ASP A CA 1
ATOM 3235 C C . ASP A 1 451 ? -21.189 2.647 30.300 1.00 96.00 451 ASP A C 1
ATOM 3237 O O . ASP A 1 451 ? -21.837 3.564 30.820 1.00 96.00 451 ASP A O 1
ATOM 3241 N N . LYS A 1 452 ? -21.770 1.698 29.568 1.00 96.00 452 LYS A N 1
ATOM 3242 C CA . LYS A 1 452 ? -23.203 1.648 29.287 1.00 96.00 452 LYS A CA 1
ATOM 3243 C C . LYS A 1 452 ? -23.905 0.741 30.274 1.00 96.00 452 LYS A C 1
ATOM 3245 O O . LYS A 1 452 ? -23.486 -0.390 30.518 1.00 96.00 452 LYS A O 1
ATOM 3250 N N . VAL A 1 453 ? -24.989 1.258 30.836 1.00 93.88 453 VAL A N 1
ATOM 3251 C CA . VAL A 1 453 ? -25.857 0.516 31.745 1.00 93.88 453 VAL A CA 1
ATOM 3252 C C . VAL A 1 453 ? -26.773 -0.397 30.938 1.00 93.88 453 VAL A C 1
ATOM 3254 O O . VAL A 1 453 ? -27.382 0.026 29.960 1.00 93.88 453 VAL A O 1
ATOM 3257 N N . VAL A 1 454 ? -26.862 -1.648 31.374 1.00 93.81 454 VAL A N 1
ATOM 3258 C CA . VAL A 1 454 ? -27.792 -2.659 30.882 1.00 93.81 454 VAL A CA 1
ATOM 3259 C C . VAL A 1 454 ? -28.860 -2.831 31.948 1.00 93.81 454 VAL A C 1
ATOM 3261 O O . VAL A 1 454 ? -28.579 -3.331 33.039 1.00 93.81 454 VAL A O 1
ATOM 3264 N N . GLU A 1 455 ? -30.063 -2.372 31.634 1.00 92.56 455 GLU A N 1
ATOM 3265 C CA . GLU A 1 455 ? -31.203 -2.386 32.544 1.00 92.56 455 GLU A CA 1
ATOM 3266 C C . GLU A 1 455 ? -31.930 -3.733 32.477 1.00 92.56 455 GLU A C 1
ATOM 3268 O O . GLU A 1 455 ? -32.422 -4.137 31.423 1.00 92.56 455 GLU A O 1
ATOM 3273 N N . ILE A 1 456 ? -31.998 -4.427 33.614 1.00 90.81 456 ILE A N 1
ATOM 3274 C CA . ILE A 1 456 ? -32.682 -5.713 33.765 1.00 90.81 456 ILE A CA 1
ATOM 3275 C C . ILE A 1 456 ? -33.857 -5.503 34.731 1.00 90.81 456 ILE A C 1
ATOM 3277 O O . ILE A 1 456 ? -33.632 -5.106 35.875 1.00 90.81 456 ILE A O 1
ATOM 3281 N N . PRO A 1 457 ? -35.114 -5.722 34.312 1.00 92.06 457 PRO A N 1
ATOM 3282 C CA . PRO A 1 457 ? -36.256 -5.590 35.208 1.00 92.06 457 PRO A CA 1
ATOM 3283 C C . PRO A 1 457 ? -36.432 -6.852 36.065 1.00 92.06 457 PRO A C 1
ATOM 3285 O O . PRO A 1 457 ? -36.808 -7.902 35.542 1.00 92.06 457 PRO A O 1
ATOM 3288 N N . ILE A 1 458 ? -36.189 -6.732 37.369 1.00 91.50 458 ILE A N 1
ATOM 3289 C CA . ILE A 1 458 ? -36.409 -7.769 38.388 1.00 91.50 458 ILE A CA 1
ATOM 3290 C C . ILE A 1 458 ? -37.813 -7.613 38.970 1.00 91.50 458 ILE A C 1
ATOM 3292 O O . ILE A 1 458 ? -38.275 -6.491 39.197 1.00 91.50 458 ILE A O 1
ATOM 3296 N N . VAL A 1 459 ? -38.510 -8.727 39.166 1.00 90.06 459 VAL A N 1
ATOM 3297 C CA . VAL A 1 459 ? -39.869 -8.767 39.711 1.00 90.06 459 VAL A CA 1
ATOM 3298 C C . VAL A 1 459 ? -39.763 -9.207 41.168 1.00 90.06 459 VAL A C 1
ATOM 3300 O O . VAL A 1 459 ? -39.523 -10.375 41.418 1.00 90.06 459 VAL A O 1
ATOM 3303 N N . GLY A 1 460 ? -39.907 -8.271 42.109 1.00 85.94 460 GLY A N 1
ATOM 3304 C CA . GLY A 1 460 ? -39.848 -8.592 43.539 1.00 85.94 460 GLY A CA 1
ATOM 3305 C C . GLY A 1 460 ? -41.180 -9.116 44.075 1.00 85.94 460 GLY A C 1
ATOM 3306 O O . GLY A 1 460 ? -42.257 -8.640 43.662 1.00 85.94 460 GLY A O 1
ATOM 3307 N N . ASP A 1 461 ? -41.123 -10.060 45.017 1.00 83.38 461 ASP A N 1
ATOM 3308 C CA . ASP A 1 461 ? -42.307 -10.605 45.674 1.00 83.38 461 ASP A CA 1
ATOM 3309 C C . ASP A 1 461 ? -42.306 -10.521 47.224 1.00 83.38 461 ASP A C 1
ATOM 3311 O O . ASP A 1 461 ? -42.083 -9.445 47.774 1.00 83.38 461 ASP A O 1
ATOM 3315 N N . SER A 1 462 ? -42.840 -11.521 47.926 1.00 86.31 462 SER A N 1
ATOM 3316 C CA . SER A 1 462 ? -42.838 -11.613 49.405 1.00 86.31 462 SER A CA 1
ATOM 3317 C C . SER A 1 462 ? -42.571 -13.052 49.880 1.00 86.31 462 SER A C 1
ATOM 3319 O O . SER A 1 462 ? -42.922 -13.438 51.008 1.00 86.31 462 SER A O 1
ATOM 3321 N N . VAL A 1 463 ? -42.079 -13.898 48.978 1.00 83.94 463 VAL A N 1
ATOM 3322 C CA . VAL A 1 463 ? -41.864 -15.321 49.162 1.00 83.94 463 VAL A CA 1
ATOM 3323 C C . VAL A 1 463 ? -40.431 -15.517 49.624 1.00 83.94 463 VAL A C 1
ATOM 3325 O O . VAL A 1 463 ? -39.465 -15.296 48.917 1.00 83.94 463 VAL A O 1
ATOM 3328 N N . VAL A 1 464 ? -40.277 -16.049 50.836 1.00 86.69 464 VAL A N 1
ATOM 3329 C CA . VAL A 1 464 ? -38.945 -16.421 51.316 1.00 86.69 464 VAL A CA 1
ATOM 3330 C C . VAL A 1 464 ? -38.431 -17.625 50.525 1.00 86.69 464 VAL A C 1
ATOM 3332 O O . VAL A 1 464 ? -38.821 -18.765 50.801 1.00 86.69 464 VAL A O 1
ATOM 3335 N N . GLU A 1 465 ? -37.511 -17.371 49.603 1.00 87.00 465 GLU A N 1
ATOM 3336 C CA . GLU A 1 465 ? -36.829 -18.377 48.794 1.00 87.00 465 GLU A CA 1
ATOM 3337 C C . GLU A 1 465 ? -35.295 -18.261 48.834 1.00 87.00 465 GLU A C 1
ATOM 3339 O O . GLU A 1 465 ? -34.733 -17.653 49.748 1.00 87.00 465 GLU A O 1
ATOM 3344 N N . ASN A 1 466 ? -34.593 -18.962 47.941 1.00 90.19 466 ASN A N 1
ATOM 3345 C CA . ASN A 1 466 ? -33.133 -18.877 47.854 1.00 90.19 466 ASN A CA 1
ATOM 3346 C C . ASN A 1 466 ? -32.745 -17.813 46.829 1.00 90.19 466 ASN A C 1
ATOM 3348 O O . ASN A 1 466 ? -33.473 -17.633 45.864 1.00 90.19 466 ASN A O 1
ATOM 3352 N N . ASP A 1 467 ? -31.559 -17.220 46.977 1.00 92.50 467 ASP A N 1
ATOM 3353 C CA . ASP A 1 467 ? -30.992 -16.351 45.943 1.00 92.50 467 ASP A CA 1
ATOM 3354 C C . ASP A 1 467 ? -30.972 -17.056 44.582 1.00 92.50 467 ASP A C 1
ATOM 3356 O O . ASP A 1 467 ? -30.550 -18.216 44.455 1.00 92.50 467 ASP A O 1
ATOM 3360 N N . GLU A 1 468 ? -31.377 -16.320 43.555 1.00 93.44 468 GLU A N 1
ATOM 3361 C CA . GLU A 1 468 ? -31.485 -16.826 42.199 1.00 93.44 468 GLU A CA 1
ATOM 3362 C C . GLU A 1 468 ? -30.494 -16.153 41.259 1.00 93.44 468 GLU A C 1
ATOM 3364 O O . GLU A 1 468 ? -29.868 -15.145 41.580 1.00 93.44 468 GLU A O 1
ATOM 3369 N N . THR A 1 469 ? -30.298 -16.728 40.075 1.00 94.56 469 THR A N 1
ATOM 3370 C CA . THR A 1 469 ? -29.308 -16.231 39.118 1.00 94.56 469 THR A CA 1
ATOM 3371 C C . THR A 1 469 ? -29.876 -16.105 37.718 1.00 94.56 469 THR A C 1
ATOM 3373 O O . THR A 1 469 ? -30.585 -16.997 37.256 1.00 94.56 469 THR A O 1
ATOM 3376 N N . ILE A 1 470 ? -29.487 -15.029 37.032 1.00 93.75 470 ILE A N 1
ATOM 3377 C CA . ILE A 1 470 ? -29.635 -14.847 35.589 1.00 93.75 470 ILE A CA 1
ATOM 3378 C C . ILE A 1 470 ? -28.233 -14.825 34.978 1.00 93.75 470 ILE A C 1
ATOM 3380 O O . ILE A 1 470 ? -27.411 -13.985 35.339 1.00 93.75 470 ILE A O 1
ATOM 3384 N N . ASN A 1 471 ? -27.954 -15.711 34.029 1.00 94.31 471 ASN A N 1
ATOM 3385 C CA . ASN A 1 471 ? -26.690 -15.744 33.298 1.00 94.31 471 ASN A CA 1
ATOM 3386 C C . ASN A 1 471 ? -26.877 -15.193 31.883 1.00 94.31 471 ASN A C 1
ATOM 3388 O O . ASN A 1 471 ? -27.710 -15.687 31.113 1.00 94.31 471 ASN A O 1
ATOM 3392 N N . PHE A 1 472 ? -26.049 -14.226 31.508 1.00 94.00 472 PHE A N 1
ATOM 3393 C CA . PHE A 1 472 ? -26.072 -13.579 30.198 1.00 94.00 472 PHE A CA 1
ATOM 3394 C C . PHE A 1 472 ? -24.662 -13.427 29.637 1.00 94.00 472 PHE A C 1
ATOM 3396 O O . PHE A 1 472 ? -23.660 -13.497 30.349 1.00 94.00 472 PHE A O 1
ATOM 3403 N N . GLN A 1 473 ? -24.598 -13.244 28.326 1.00 96.06 473 GLN A N 1
ATOM 3404 C CA . GLN A 1 473 ? -23.364 -13.168 27.564 1.00 96.06 473 GLN A CA 1
ATOM 3405 C C . GLN A 1 473 ? -23.445 -12.096 26.483 1.00 96.06 473 GLN A C 1
ATOM 3407 O O . GLN A 1 473 ? -24.524 -11.779 25.979 1.00 96.06 473 GLN A O 1
ATOM 3412 N N . LEU A 1 474 ? -22.292 -11.552 26.118 1.00 96.50 474 LEU A N 1
ATOM 3413 C CA . LEU A 1 474 ? -22.153 -10.677 24.970 1.00 96.50 474 LEU A CA 1
ATOM 3414 C C . LEU A 1 474 ? -22.174 -11.497 23.673 1.00 96.50 474 LEU A C 1
ATOM 3416 O O . LEU A 1 474 ? -21.644 -12.605 23.612 1.00 96.50 474 LEU A O 1
ATOM 3420 N N . ALA A 1 475 ? -22.795 -10.950 22.635 1.00 95.31 475 ALA A N 1
ATOM 3421 C CA . ALA A 1 475 ? -22.921 -11.558 21.316 1.00 95.31 475 ALA A CA 1
ATOM 3422 C C . ALA A 1 475 ? -23.034 -10.475 20.231 1.00 95.31 475 ALA A C 1
ATOM 3424 O O . ALA A 1 475 ? -23.315 -9.318 20.536 1.00 95.31 475 ALA A O 1
ATOM 3425 N N . ASN A 1 476 ? -22.877 -10.867 18.962 1.00 92.69 476 ASN A N 1
ATOM 3426 C CA . ASN A 1 476 ? -23.146 -10.016 17.794 1.00 92.69 476 ASN A CA 1
ATOM 3427 C C . ASN A 1 476 ? -22.453 -8.642 17.865 1.00 92.69 476 ASN A C 1
ATOM 3429 O O . ASN A 1 476 ? -23.109 -7.609 17.727 1.00 92.69 476 ASN A O 1
ATOM 3433 N N . VAL A 1 477 ? -21.145 -8.630 18.137 1.00 92.50 477 VAL A N 1
ATOM 3434 C CA . VAL A 1 477 ? -20.357 -7.393 18.060 1.00 92.50 477 VAL A CA 1
ATOM 3435 C C . VAL A 1 477 ? -20.301 -6.928 16.607 1.00 92.50 477 VAL A C 1
ATOM 3437 O O . VAL A 1 477 ? -20.151 -7.743 15.700 1.00 92.50 477 VAL A O 1
ATOM 3440 N N . SER A 1 478 ? -20.451 -5.625 16.396 1.00 90.62 478 SER A N 1
ATOM 3441 C CA . SER A 1 478 ? -20.368 -4.990 15.081 1.00 90.62 478 SER A CA 1
ATOM 3442 C C . SER A 1 478 ? -19.604 -3.669 15.141 1.00 90.62 478 SER A C 1
ATOM 3444 O O . SER A 1 478 ? -19.694 -2.953 16.149 1.00 90.62 478 SER A O 1
ATOM 3446 N N . GLY A 1 479 ? -18.975 -3.306 14.022 1.00 88.75 479 GLY A N 1
ATOM 3447 C CA . GLY A 1 479 ? -18.067 -2.167 13.897 1.00 88.75 479 GLY A CA 1
ATOM 3448 C C . GLY A 1 479 ? -16.647 -2.533 14.328 1.00 88.75 479 GLY A C 1
ATOM 3449 O O . GLY A 1 479 ? -16.348 -3.703 14.563 1.00 88.75 479 GLY A O 1
ATOM 3450 N N . TYR A 1 480 ? -15.794 -1.520 14.483 1.00 91.88 480 TYR A N 1
ATOM 3451 C CA . TYR A 1 480 ? -14.387 -1.657 14.870 1.00 91.88 480 TYR A CA 1
ATOM 3452 C C . TYR A 1 480 ? -14.189 -2.071 16.344 1.00 91.88 480 TYR A C 1
ATOM 3454 O O . TYR A 1 480 ? -13.661 -1.315 17.173 1.00 91.88 480 TYR A O 1
ATOM 3462 N N . ALA A 1 481 ? -14.686 -3.254 16.712 1.00 92.88 481 ALA A N 1
ATOM 3463 C CA . ALA A 1 481 ? -14.620 -3.788 18.064 1.00 92.88 481 ALA A CA 1
ATOM 3464 C C . ALA A 1 481 ? -14.518 -5.316 18.128 1.00 92.88 481 ALA A C 1
ATOM 3466 O O . ALA A 1 481 ? -15.133 -6.028 17.341 1.00 92.88 481 ALA A O 1
ATOM 3467 N N . LYS A 1 482 ? -13.840 -5.810 19.167 1.00 92.94 482 LYS A N 1
ATOM 3468 C CA . LYS A 1 482 ? -13.777 -7.223 19.553 1.00 92.94 482 LYS A CA 1
ATOM 3469 C C . LYS A 1 482 ? -14.207 -7.445 21.001 1.00 92.94 482 LYS A C 1
ATOM 3471 O O . LYS A 1 482 ? -14.345 -6.510 21.793 1.00 92.94 482 LYS A O 1
ATOM 3476 N N . PHE A 1 483 ? -14.432 -8.705 21.357 1.00 95.06 483 PHE A N 1
ATOM 3477 C CA . PHE A 1 483 ? -14.719 -9.085 22.737 1.00 95.06 483 PHE A CA 1
ATOM 3478 C C . PHE A 1 483 ? -13.487 -8.941 23.635 1.00 95.06 483 PHE A C 1
ATOM 3480 O O . PHE A 1 483 ? -12.365 -9.237 23.230 1.00 95.06 483 PHE A O 1
ATOM 3487 N N . GLY A 1 484 ? -13.712 -8.524 24.880 1.00 93.38 484 GLY A N 1
ATOM 3488 C CA . GLY A 1 484 ? -12.705 -8.602 25.933 1.00 93.38 484 GLY A CA 1
ATOM 3489 C C . GLY A 1 484 ? -12.684 -9.955 26.639 1.00 93.38 484 GLY A C 1
ATOM 3490 O O . GLY A 1 484 ? -13.155 -10.971 26.136 1.00 93.38 484 GLY A O 1
ATOM 3491 N N . THR A 1 485 ? -12.142 -9.958 27.852 1.00 94.38 485 THR A N 1
ATOM 3492 C CA . THR A 1 485 ? -11.984 -11.176 28.661 1.00 94.38 485 THR A CA 1
ATOM 3493 C C . THR A 1 485 ? -13.272 -11.574 29.374 1.00 94.38 485 THR A C 1
ATOM 3495 O O . THR A 1 485 ? -13.535 -12.758 29.572 1.00 94.38 485 THR A O 1
ATOM 3498 N N . THR A 1 486 ? -14.085 -10.587 29.761 1.00 96.38 486 THR A N 1
ATOM 3499 C CA . THR A 1 486 ? -15.315 -10.810 30.533 1.00 96.38 486 THR A CA 1
ATOM 3500 C C . THR A 1 486 ? -16.538 -10.709 29.623 1.00 96.38 486 THR A C 1
ATOM 3502 O O . THR A 1 486 ? -17.217 -9.684 29.574 1.00 96.38 486 THR A O 1
ATOM 3505 N N . THR A 1 487 ? -16.812 -11.775 28.870 1.00 96.50 487 THR A N 1
ATOM 3506 C CA . THR A 1 487 ? -17.929 -11.840 27.905 1.00 96.50 487 THR A CA 1
ATOM 3507 C C . THR A 1 487 ? -19.198 -12.463 28.464 1.00 96.50 487 THR A C 1
ATOM 3509 O O . THR A 1 487 ? -20.248 -12.346 27.843 1.00 96.50 487 THR A O 1
ATOM 3512 N N . ALA A 1 488 ? -19.123 -13.099 29.629 1.00 95.44 488 ALA A N 1
ATOM 3513 C CA . ALA A 1 488 ? -20.264 -13.645 30.345 1.00 95.44 488 ALA A CA 1
ATOM 3514 C C . ALA A 1 488 ? -20.328 -13.033 31.742 1.00 95.44 488 ALA A C 1
ATOM 3516 O O . ALA A 1 488 ? -19.295 -12.748 32.355 1.00 95.44 488 ALA A O 1
ATOM 3517 N N . ALA A 1 489 ? -21.545 -12.841 32.235 1.00 95.62 489 ALA A N 1
ATOM 3518 C CA . ALA A 1 489 ? -21.785 -12.368 33.581 1.00 95.62 489 ALA A CA 1
ATOM 3519 C C . ALA A 1 489 ? -23.020 -13.037 34.189 1.00 95.62 489 ALA A C 1
ATOM 3521 O O . ALA A 1 489 ? -23.968 -13.414 33.495 1.00 95.62 489 ALA A O 1
ATOM 3522 N N . THR A 1 490 ? -22.989 -13.162 35.510 1.00 95.25 490 THR A N 1
ATOM 3523 C CA . THR A 1 490 ? -24.104 -13.648 36.319 1.00 95.25 490 THR A CA 1
ATOM 3524 C C . THR A 1 490 ? -24.668 -12.490 37.126 1.00 95.25 490 THR A C 1
ATOM 3526 O O . THR A 1 490 ? -23.924 -11.781 37.804 1.00 95.25 490 THR A O 1
ATOM 3529 N N . TYR A 1 491 ? -25.982 -12.308 37.077 1.00 94.88 491 TYR A N 1
ATOM 3530 C CA . TYR A 1 491 ? -26.707 -11.433 37.985 1.00 94.88 491 TYR A CA 1
ATOM 3531 C C . TYR A 1 491 ? -27.377 -12.279 39.060 1.00 94.88 491 TYR A C 1
ATOM 3533 O O . TYR A 1 491 ? -28.222 -13.112 38.742 1.00 94.88 491 TYR A O 1
ATOM 3541 N N . THR A 1 492 ? -26.994 -12.080 40.316 1.00 95.06 492 THR A N 1
ATOM 3542 C CA . THR A 1 492 ? -27.619 -12.728 41.470 1.00 95.06 492 THR A CA 1
ATOM 3543 C C . THR A 1 492 ? -28.737 -11.846 42.009 1.00 95.06 492 THR A C 1
ATOM 3545 O O . THR A 1 492 ? -28.492 -10.720 42.445 1.00 95.06 492 THR A O 1
ATOM 3548 N N . ILE A 1 493 ? -29.956 -12.369 41.977 1.00 92.25 493 ILE A N 1
ATOM 3549 C CA . ILE A 1 493 ? -31.127 -11.783 42.618 1.00 92.25 493 ILE A CA 1
ATOM 3550 C C . ILE A 1 493 ? -31.075 -12.224 44.080 1.00 92.25 493 ILE A C 1
ATOM 3552 O O . ILE A 1 493 ? -31.214 -13.411 44.374 1.00 92.25 493 ILE A O 1
ATOM 3556 N N . ILE A 1 494 ? -30.767 -11.290 44.979 1.00 91.56 494 ILE A N 1
ATOM 3557 C CA . ILE A 1 494 ? -30.673 -11.581 46.413 1.00 91.56 494 ILE A CA 1
ATOM 3558 C C . ILE A 1 494 ? -32.076 -11.508 47.005 1.00 91.56 494 ILE A C 1
ATOM 3560 O O . ILE A 1 494 ? -32.711 -10.454 46.926 1.00 91.56 494 ILE A O 1
ATOM 3564 N N . ASN A 1 495 ? -32.513 -12.581 47.657 1.00 88.56 495 ASN A N 1
ATOM 3565 C CA . ASN A 1 495 ? -33.771 -12.561 48.388 1.00 88.56 495 ASN A CA 1
ATOM 3566 C C . ASN A 1 495 ? -33.620 -11.705 49.663 1.00 88.56 495 ASN A C 1
ATOM 3568 O O . ASN A 1 495 ? -32.799 -12.006 50.540 1.00 88.56 495 ASN A O 1
ATOM 3572 N N . ASP A 1 496 ? -34.394 -10.622 49.777 1.00 86.44 496 ASP A N 1
ATOM 3573 C CA . ASP A 1 496 ? -34.443 -9.758 50.963 1.00 86.44 496 ASP A CA 1
ATOM 3574 C C . ASP A 1 496 ? -35.685 -9.960 51.850 1.00 86.44 496 ASP A C 1
ATOM 3576 O O . ASP A 1 496 ? -35.810 -9.310 52.904 1.00 86.44 496 ASP A O 1
ATOM 3580 N N . ASP A 1 497 ? -36.528 -10.941 51.524 1.00 85.12 497 ASP A N 1
ATOM 3581 C CA . ASP A 1 497 ? -37.702 -11.293 52.302 1.00 85.12 497 ASP A CA 1
ATOM 3582 C C . ASP A 1 497 ? -37.374 -11.968 53.627 1.00 85.12 497 ASP A C 1
ATOM 3584 O O . ASP A 1 497 ? -36.489 -12.814 53.799 1.00 85.12 497 ASP A O 1
ATOM 3588 N N . ARG A 1 498 ? -38.166 -11.606 54.635 1.00 78.12 498 ARG A N 1
ATOM 3589 C CA . ARG A 1 498 ? -38.035 -12.141 55.989 1.00 78.12 498 ARG A CA 1
ATOM 3590 C C . ARG A 1 498 ? -39.225 -13.011 56.323 1.00 78.12 498 ARG A C 1
ATOM 3592 O O . ARG A 1 498 ? -40.374 -12.624 56.130 1.00 78.12 498 ARG A O 1
ATOM 3599 N N . VAL A 1 499 ? -38.952 -14.138 56.982 1.00 68.38 499 VAL A N 1
ATOM 3600 C CA . VAL A 1 499 ? -39.993 -14.954 57.616 1.00 68.38 499 VAL A CA 1
ATOM 3601 C C . VAL A 1 499 ? -40.787 -14.062 58.570 1.00 68.38 499 VAL A C 1
ATOM 3603 O O . VAL A 1 499 ? -40.247 -13.569 59.564 1.00 68.38 499 VAL A O 1
ATOM 3606 N N . GLY A 1 500 ? -42.067 -13.843 58.260 1.00 57.19 500 GLY A N 1
ATOM 3607 C CA . GLY A 1 500 ? -42.955 -13.015 59.063 1.00 57.19 500 GLY A CA 1
ATOM 3608 C C . GLY A 1 500 ? -42.964 -13.475 60.519 1.00 57.19 500 GLY A C 1
ATOM 3609 O O . GLY A 1 500 ? -43.504 -14.529 60.853 1.00 57.19 500 GLY A O 1
ATOM 3610 N N . ILE A 1 501 ? -42.372 -12.678 61.409 1.00 55.22 501 ILE A N 1
ATOM 3611 C CA . ILE A 1 501 ? -42.575 -12.847 62.846 1.00 55.22 501 ILE A CA 1
ATOM 3612 C C . ILE A 1 501 ? -44.009 -12.374 63.119 1.00 55.22 501 ILE A C 1
ATOM 3614 O O . ILE A 1 501 ? -44.319 -11.220 62.807 1.00 55.22 501 ILE A O 1
ATOM 3618 N N . PRO A 1 502 ? -44.904 -13.206 63.684 1.00 44.53 502 PRO A N 1
ATOM 3619 C CA . PRO A 1 502 ? -46.251 -12.759 64.002 1.00 44.53 502 PRO A CA 1
ATOM 3620 C C . PRO A 1 502 ? -46.168 -11.597 64.996 1.00 44.53 502 PRO A C 1
ATOM 3622 O O . PRO A 1 502 ? -45.544 -11.697 66.055 1.00 44.53 502 PRO A O 1
ATOM 3625 N N . THR A 1 503 ? -46.785 -10.477 64.634 1.00 41.06 503 THR A N 1
ATOM 3626 C CA . THR A 1 503 ? -46.881 -9.269 65.451 1.00 41.06 503 THR A CA 1
ATOM 3627 C C . THR A 1 503 ? -47.470 -9.602 66.828 1.00 41.06 503 THR A C 1
ATOM 3629 O O . THR A 1 503 ? -48.548 -10.198 66.906 1.00 41.06 503 THR A O 1
ATOM 3632 N N . PRO A 1 504 ? -46.814 -9.230 67.946 1.00 45.78 504 PRO A N 1
ATOM 3633 C CA . PRO A 1 504 ? -47.418 -9.387 69.258 1.00 45.78 504 PRO A CA 1
ATOM 3634 C C . PRO A 1 504 ? -48.607 -8.425 69.393 1.00 45.78 504 PRO A C 1
ATOM 3636 O O . PRO A 1 504 ? -48.525 -7.240 69.071 1.00 45.78 504 PRO A O 1
ATOM 3639 N N . ILE A 1 505 ? -49.720 -8.968 69.881 1.00 47.53 505 ILE A N 1
ATOM 3640 C CA . ILE A 1 505 ? -50.967 -8.270 70.222 1.00 47.53 505 ILE A CA 1
ATOM 3641 C C . ILE A 1 505 ? -50.650 -7.035 71.097 1.00 47.53 505 ILE A C 1
ATOM 3643 O O . ILE A 1 505 ? -49.881 -7.163 72.057 1.00 47.53 505 ILE A O 1
ATOM 3647 N N . PRO A 1 506 ? -51.239 -5.849 70.835 1.00 45.31 506 PRO A N 1
ATOM 3648 C CA . PRO A 1 506 ? -50.921 -4.643 71.588 1.00 45.31 506 PRO A CA 1
ATOM 3649 C C . PRO A 1 506 ? -51.441 -4.788 73.021 1.00 45.31 506 PRO A C 1
ATOM 3651 O O . PRO A 1 506 ? -52.647 -4.798 73.265 1.00 45.31 506 PRO A O 1
ATOM 3654 N N . THR A 1 507 ? -50.527 -4.907 73.983 1.00 41.03 507 THR A N 1
ATOM 3655 C CA . THR A 1 507 ? -50.871 -4.855 75.407 1.00 41.03 507 THR A CA 1
ATOM 3656 C C . THR A 1 507 ? -50.690 -3.427 75.902 1.00 41.03 507 THR A C 1
ATOM 3658 O O . THR A 1 507 ? -49.679 -2.782 75.632 1.00 41.03 507 THR A O 1
ATOM 3661 N N . ALA A 1 508 ? -51.723 -2.939 76.584 1.00 41.41 508 ALA A N 1
ATOM 3662 C CA . ALA A 1 508 ? -51.896 -1.572 77.043 1.00 41.41 508 ALA A CA 1
ATOM 3663 C C . ALA A 1 508 ? -50.692 -0.994 77.805 1.00 41.41 508 ALA A C 1
ATOM 3665 O O . ALA A 1 508 ? -50.057 -1.653 78.627 1.00 41.41 508 ALA A O 1
ATOM 3666 N N . THR A 1 509 ? -50.468 0.294 77.568 1.00 46.22 509 THR A N 1
ATOM 3667 C CA . THR A 1 509 ? -49.591 1.202 78.306 1.00 46.22 509 THR A CA 1
ATOM 3668 C C . THR A 1 509 ? -49.897 1.218 79.809 1.00 46.22 509 THR A C 1
ATOM 3670 O O . THR A 1 509 ? -51.041 1.478 80.191 1.00 46.22 509 THR A O 1
ATOM 3673 N N . PRO A 1 510 ? -48.873 1.097 80.676 1.00 42.06 510 PRO A N 1
ATOM 3674 C CA . PRO A 1 510 ? -48.912 1.673 82.011 1.00 42.06 510 PRO A CA 1
ATOM 3675 C C . PRO A 1 510 ? -47.967 2.879 82.145 1.00 42.06 510 PRO A C 1
ATOM 3677 O O . PRO A 1 510 ? -46.908 2.975 81.533 1.00 42.06 510 PRO A O 1
ATOM 3680 N N . ILE A 1 511 ? -48.435 3.797 82.981 1.00 42.56 511 ILE A N 1
ATOM 3681 C CA . ILE A 1 511 ? -47.961 5.138 83.351 1.00 42.56 511 ILE A CA 1
ATOM 3682 C C . ILE A 1 511 ? -46.548 5.122 83.987 1.00 42.56 511 ILE A C 1
ATOM 3684 O O . ILE A 1 511 ? -46.217 4.158 84.679 1.00 42.56 511 ILE A O 1
ATOM 3688 N N . PRO A 1 512 ? -45.725 6.187 83.834 1.00 45.66 512 PRO A N 1
ATOM 3689 C CA . PRO A 1 512 ? -44.383 6.252 84.412 1.00 45.66 512 PRO A CA 1
ATOM 3690 C C . PRO A 1 512 ? -44.400 6.622 85.906 1.00 45.66 512 PRO A C 1
ATOM 3692 O O . PRO A 1 512 ? -45.139 7.510 86.331 1.00 45.66 512 PRO A O 1
ATOM 3695 N N . ILE A 1 513 ? -43.512 6.001 86.690 1.00 37.97 513 ILE A N 1
ATOM 3696 C CA . ILE A 1 513 ? -43.077 6.471 88.018 1.00 37.97 513 ILE A CA 1
ATOM 3697 C C . ILE A 1 513 ? -41.534 6.398 88.054 1.00 37.97 513 ILE A C 1
ATOM 3699 O O . ILE A 1 513 ? -40.979 5.406 87.579 1.00 37.97 513 ILE A O 1
ATOM 3703 N N . PRO A 1 514 ? -40.821 7.424 88.564 1.00 50.47 514 PRO A N 1
ATOM 3704 C CA . PRO A 1 514 ? -39.376 7.569 88.391 1.00 50.47 514 PRO A CA 1
ATOM 3705 C C . PRO A 1 514 ? -38.595 7.029 89.593 1.00 50.47 514 PRO A C 1
ATOM 3707 O O . PRO A 1 514 ? -38.996 7.302 90.722 1.00 50.47 514 PRO A O 1
ATOM 3710 N N . THR A 1 515 ? -37.430 6.391 89.401 1.00 37.28 515 THR A N 1
ATOM 3711 C CA . THR A 1 515 ? -36.294 6.548 90.340 1.00 37.28 515 THR A CA 1
ATOM 3712 C C . THR A 1 515 ? -34.947 6.017 89.825 1.00 37.28 515 THR A C 1
ATOM 3714 O O . THR A 1 515 ? -34.853 4.908 89.318 1.00 37.28 515 THR A O 1
ATOM 3717 N N . ALA A 1 516 ? -33.921 6.829 90.107 1.00 35.84 516 ALA A N 1
ATOM 3718 C CA . ALA A 1 516 ? -32.538 6.507 90.475 1.00 35.84 516 ALA A CA 1
ATOM 3719 C C . ALA A 1 516 ? -31.596 5.821 89.463 1.00 35.84 516 ALA A C 1
ATOM 3721 O O . ALA A 1 516 ? -31.525 4.604 89.323 1.00 35.84 516 ALA A O 1
ATOM 3722 N N . THR A 1 517 ? -30.740 6.668 88.897 1.00 46.78 517 THR A N 1
ATOM 3723 C CA . THR A 1 517 ? -29.390 6.404 88.386 1.00 46.78 517 THR A CA 1
ATOM 3724 C C . THR A 1 517 ? -28.493 5.662 89.391 1.00 46.78 517 THR A C 1
ATOM 3726 O O . THR A 1 517 ? -28.378 6.106 90.537 1.00 46.78 517 THR A O 1
ATOM 3729 N N . PRO A 1 518 ? -27.741 4.635 88.948 1.00 44.53 518 PRO A N 1
ATOM 3730 C CA . PRO A 1 518 ? -26.490 4.231 89.579 1.00 44.53 518 PRO A CA 1
ATOM 3731 C C . PRO A 1 518 ? -25.256 4.471 88.684 1.00 44.53 518 PRO A C 1
ATOM 3733 O O . PRO A 1 518 ? -25.326 4.595 87.466 1.00 44.53 518 PRO A O 1
ATOM 3736 N N . ILE A 1 519 ? -24.130 4.568 89.383 1.00 43.44 519 ILE A N 1
ATOM 3737 C CA . ILE A 1 519 ? -22.798 5.091 89.045 1.00 43.44 519 ILE A CA 1
ATOM 3738 C C . ILE A 1 519 ? -21.981 4.134 88.141 1.00 43.44 519 ILE A C 1
ATOM 3740 O O . ILE A 1 519 ? -22.104 2.920 88.307 1.00 43.44 519 ILE A O 1
ATOM 3744 N N . PRO A 1 520 ? -21.100 4.636 87.244 1.00 46.84 520 PRO A N 1
ATOM 3745 C CA . PRO A 1 520 ? -20.230 3.807 86.402 1.00 46.84 520 PRO A CA 1
ATOM 3746 C C . PRO A 1 520 ? -18.931 3.364 87.108 1.00 46.84 520 PRO A C 1
ATOM 3748 O O . PRO A 1 520 ? -18.327 4.120 87.869 1.00 46.84 520 PRO A O 1
ATOM 3751 N N . ILE A 1 521 ? -18.474 2.146 86.798 1.00 40.16 521 ILE A N 1
ATOM 3752 C CA . ILE A 1 521 ? -17.161 1.582 87.166 1.00 40.16 521 ILE A CA 1
ATOM 3753 C C . ILE A 1 521 ? -16.261 1.609 85.910 1.00 40.16 521 ILE A C 1
ATOM 3755 O O . ILE A 1 521 ? -16.749 1.254 84.835 1.00 40.16 521 ILE A O 1
ATOM 3759 N N . PRO A 1 522 ? -14.978 2.020 85.993 1.00 46.94 522 PRO A N 1
ATOM 3760 C CA . PRO A 1 522 ? -14.116 2.192 84.823 1.00 46.94 522 PRO A CA 1
ATOM 3761 C C . PRO A 1 522 ? -13.345 0.912 84.457 1.00 46.94 522 PRO A C 1
ATOM 3763 O O . PRO A 1 522 ? -12.915 0.161 85.331 1.00 46.94 522 PRO A O 1
ATOM 3766 N N . THR A 1 523 ? -13.107 0.710 83.158 1.00 40.53 523 THR A N 1
ATOM 3767 C CA . THR A 1 523 ? -12.242 -0.351 82.598 1.00 40.53 523 THR A CA 1
ATOM 3768 C C . THR A 1 523 ? -11.076 0.317 81.846 1.00 40.53 523 THR A C 1
ATOM 3770 O O . THR A 1 523 ? -11.329 1.320 81.175 1.00 40.53 523 THR A O 1
ATOM 3773 N N . PRO A 1 524 ? -9.814 -0.150 81.958 1.00 49.38 524 PRO A N 1
ATOM 3774 C CA . PRO A 1 524 ? -8.661 0.571 81.415 1.00 49.38 524 PRO A CA 1
ATOM 3775 C C . PRO A 1 524 ? -8.337 0.236 79.947 1.00 49.38 524 PRO A C 1
ATOM 3777 O O . PRO A 1 524 ? -8.526 -0.881 79.474 1.00 49.38 524 PRO A O 1
ATOM 3780 N N . ILE A 1 525 ? -7.799 1.254 79.274 1.00 45.91 525 ILE A N 1
ATOM 3781 C CA . ILE A 1 525 ? -7.304 1.334 77.889 1.00 45.91 525 ILE A CA 1
ATOM 3782 C C . ILE A 1 525 ? -5.841 0.848 77.809 1.00 45.91 525 ILE A C 1
ATOM 3784 O O . ILE A 1 525 ? -5.092 1.086 78.760 1.00 45.91 525 ILE A O 1
ATOM 3788 N N . PRO A 1 526 ? -5.378 0.306 76.663 1.00 40.56 526 PRO A N 1
ATOM 3789 C CA . PRO A 1 526 ? -3.963 0.403 76.296 1.00 40.56 526 PRO A CA 1
ATOM 3790 C C . PRO A 1 526 ? -3.712 1.046 74.911 1.00 40.56 526 PRO A C 1
ATOM 3792 O O . PRO A 1 526 ? -4.444 0.831 73.948 1.00 40.56 526 PRO A O 1
ATOM 3795 N N . THR A 1 527 ? -2.633 1.830 74.818 1.00 39.78 527 THR A N 1
ATOM 3796 C CA . THR A 1 527 ? -1.938 2.324 73.598 1.00 39.78 527 THR A CA 1
ATOM 3797 C C . THR A 1 527 ? -0.519 2.811 74.025 1.00 39.78 527 THR A C 1
ATOM 3799 O O . THR A 1 527 ? -0.350 3.067 75.218 1.00 39.78 527 THR A O 1
ATOM 3802 N N . PRO A 1 528 ? 0.477 3.086 73.143 1.00 52.28 528 PRO A N 1
ATOM 3803 C CA . PRO A 1 528 ? 1.256 2.214 72.228 1.00 52.28 528 PRO A CA 1
ATOM 3804 C C . PRO A 1 528 ? 2.822 2.368 72.382 1.00 52.28 528 PRO A C 1
ATOM 3806 O O . PRO A 1 528 ? 3.262 3.056 73.299 1.00 52.28 528 PRO A O 1
ATOM 3809 N N . ILE A 1 529 ? 3.624 1.833 71.413 1.00 35.75 529 ILE A N 1
ATOM 3810 C CA . ILE A 1 529 ? 5.015 2.240 70.953 1.00 35.75 529 ILE A CA 1
ATOM 3811 C C . ILE A 1 529 ? 6.237 1.481 71.588 1.00 35.75 529 ILE A C 1
ATOM 3813 O O . ILE A 1 529 ? 6.067 1.035 72.721 1.00 35.75 529 ILE A O 1
ATOM 3817 N N . PRO A 1 530 ? 7.484 1.345 71.000 1.00 48.81 530 PRO A N 1
ATOM 3818 C CA . PRO A 1 530 ? 8.076 1.622 69.648 1.00 48.81 530 PRO A CA 1
ATOM 3819 C C . PRO A 1 530 ? 8.921 0.487 68.975 1.00 48.81 530 PRO A C 1
ATOM 3821 O O . PRO A 1 530 ? 9.367 -0.463 69.614 1.00 48.81 530 PRO A O 1
ATOM 3824 N N . THR A 1 531 ? 9.282 0.704 67.698 1.00 43.59 531 THR A N 1
ATOM 3825 C CA . THR A 1 531 ? 10.353 0.049 66.896 1.00 43.59 531 THR A CA 1
ATOM 3826 C C . THR A 1 531 ? 11.680 0.844 66.930 1.00 43.59 531 THR A C 1
ATOM 3828 O O . THR A 1 531 ? 11.629 2.067 67.082 1.00 43.59 531 THR A O 1
ATOM 3831 N N . PRO A 1 532 ? 12.852 0.220 66.668 1.00 51.59 532 PRO A N 1
ATOM 3832 C CA . PRO A 1 532 ? 13.940 0.933 65.977 1.00 51.59 532 PRO A CA 1
ATOM 3833 C C . PRO A 1 532 ? 14.656 0.142 64.851 1.00 51.59 532 PRO A C 1
ATOM 3835 O O . PRO A 1 532 ? 14.659 -1.085 64.816 1.00 51.59 532 PRO A O 1
ATOM 3838 N N . ILE A 1 533 ? 15.270 0.916 63.945 1.00 41.84 533 ILE A N 1
ATOM 3839 C CA . ILE A 1 533 ? 16.073 0.589 62.739 1.00 41.84 533 ILE A CA 1
ATOM 3840 C C . ILE A 1 533 ? 17.556 0.328 63.131 1.00 41.84 533 ILE A C 1
ATOM 3842 O O . ILE A 1 533 ? 17.956 0.787 64.206 1.00 41.84 533 ILE A O 1
ATOM 3846 N N . PRO A 1 534 ? 18.392 -0.376 62.322 1.00 46.62 534 PRO A N 1
ATOM 3847 C CA . PRO A 1 534 ? 19.408 0.329 61.496 1.00 46.62 534 PRO A CA 1
ATOM 3848 C C . PRO A 1 534 ? 19.798 -0.329 60.129 1.00 46.62 534 PRO A C 1
ATOM 3850 O O . PRO A 1 534 ? 19.723 -1.541 59.956 1.00 46.62 534 PRO A O 1
ATOM 3853 N N . THR A 1 535 ? 20.264 0.501 59.179 1.00 46.00 535 THR A N 1
ATOM 3854 C CA . THR A 1 535 ? 21.026 0.246 57.908 1.00 46.00 535 THR A CA 1
ATOM 3855 C C . THR A 1 535 ? 22.557 0.075 58.181 1.00 46.00 535 THR A C 1
ATOM 3857 O O . THR A 1 535 ? 22.895 0.223 59.359 1.00 46.00 535 THR A O 1
ATOM 3860 N N . PRO A 1 536 ? 23.534 -0.140 57.230 1.00 54.59 536 PRO A N 1
ATOM 3861 C CA . PRO A 1 536 ? 23.547 -0.091 55.739 1.00 54.59 536 PRO A CA 1
ATOM 3862 C C . PRO A 1 536 ? 24.353 -1.195 54.941 1.00 54.59 536 PRO A C 1
ATOM 3864 O O . PRO A 1 536 ? 24.988 -2.076 55.508 1.00 54.59 536 PRO A O 1
ATOM 3867 N N . ILE A 1 537 ? 24.288 -1.062 53.598 1.00 40.16 537 ILE A N 1
ATOM 3868 C CA . ILE A 1 537 ? 24.975 -1.606 52.365 1.00 40.16 537 ILE A CA 1
ATOM 3869 C C . ILE A 1 537 ? 26.539 -1.751 52.464 1.00 40.16 537 ILE A C 1
ATOM 3871 O O . ILE A 1 537 ? 27.080 -0.985 53.266 1.00 40.16 537 ILE A O 1
ATOM 3875 N N . PRO A 1 538 ? 27.310 -2.638 51.727 1.00 49.53 538 PRO A N 1
ATOM 3876 C CA . PRO A 1 538 ? 27.475 -2.693 50.239 1.00 49.53 538 PRO A CA 1
ATOM 3877 C C . PRO A 1 538 ? 27.777 -4.030 49.481 1.00 49.53 538 PRO A C 1
ATOM 3879 O O . PRO A 1 538 ? 28.117 -5.055 50.062 1.00 49.53 538 PRO A O 1
ATOM 3882 N N . THR A 1 539 ? 27.655 -3.943 48.139 1.00 45.28 539 THR A N 1
ATOM 3883 C CA . THR A 1 539 ? 27.984 -4.844 46.984 1.00 45.28 539 THR A CA 1
ATOM 3884 C C . THR A 1 539 ? 29.484 -5.256 46.890 1.00 45.28 539 THR A C 1
ATOM 3886 O O . THR A 1 539 ? 30.269 -4.605 47.583 1.00 45.28 539 THR A O 1
ATOM 3889 N N . PRO A 1 540 ? 29.956 -6.254 46.068 1.00 53.56 540 PRO A N 1
ATOM 3890 C CA . PRO A 1 540 ? 29.935 -6.233 44.576 1.00 53.56 540 PRO A CA 1
ATOM 3891 C C . PRO A 1 540 ? 29.865 -7.598 43.796 1.00 53.56 540 PRO A C 1
ATOM 3893 O O . PRO A 1 540 ? 29.968 -8.685 44.355 1.00 53.56 540 PRO A O 1
ATOM 3896 N N . ILE A 1 541 ? 29.705 -7.475 42.466 1.00 38.38 541 ILE A N 1
ATOM 3897 C CA . ILE A 1 541 ? 29.830 -8.413 41.298 1.00 38.38 541 ILE A CA 1
ATOM 3898 C C . ILE A 1 541 ? 31.347 -8.787 41.089 1.00 38.38 541 ILE A C 1
ATOM 3900 O O . ILE A 1 541 ? 32.137 -7.965 41.565 1.00 38.38 541 ILE A O 1
ATOM 3904 N N . PRO A 1 542 ? 31.852 -9.903 40.448 1.00 49.94 542 PRO A N 1
ATOM 3905 C CA . PRO A 1 542 ? 31.611 -10.286 39.034 1.00 49.94 542 PRO A CA 1
ATOM 3906 C C . PRO A 1 542 ? 31.763 -11.758 38.532 1.00 49.94 542 PRO A C 1
ATOM 3908 O O . PRO A 1 542 ? 32.173 -12.677 39.231 1.00 49.94 542 PRO A O 1
ATOM 3911 N N . ALA A 1 543 ? 31.402 -11.882 37.243 1.00 33.97 543 ALA A N 1
ATOM 3912 C CA . ALA A 1 543 ? 31.486 -12.933 36.212 1.00 33.97 543 ALA A CA 1
ATOM 3913 C C . ALA A 1 543 ? 32.655 -13.954 36.195 1.00 33.97 543 ALA A C 1
ATOM 3915 O O . ALA A 1 543 ? 33.790 -13.602 36.497 1.00 33.97 543 ALA A O 1
ATOM 3916 N N . ALA A 1 544 ? 32.387 -15.173 35.679 1.00 31.78 544 ALA A N 1
ATOM 3917 C CA . ALA A 1 544 ? 32.886 -15.717 34.387 1.00 31.78 544 ALA A CA 1
ATOM 3918 C C . ALA A 1 544 ? 32.934 -17.276 34.323 1.00 31.78 544 ALA A C 1
ATOM 3920 O O . ALA A 1 544 ? 33.319 -17.952 35.271 1.00 31.78 544 ALA A O 1
ATOM 3921 N N . THR A 1 545 ? 32.545 -17.798 33.152 1.00 39.91 545 THR A N 1
ATOM 3922 C CA . THR A 1 545 ? 32.610 -19.151 32.515 1.00 39.91 545 THR A CA 1
ATOM 3923 C C . THR A 1 545 ? 34.016 -19.821 32.488 1.00 39.91 545 THR A C 1
ATOM 3925 O O . THR A 1 545 ? 34.957 -19.091 32.797 1.00 39.91 545 THR A O 1
ATOM 3928 N N . PRO A 1 546 ? 34.256 -21.117 32.080 1.00 44.31 546 PRO A N 1
ATOM 3929 C CA . PRO A 1 546 ? 33.604 -21.893 30.988 1.00 44.31 546 PRO A CA 1
ATOM 3930 C C . PRO A 1 546 ? 33.437 -23.450 31.122 1.00 44.31 546 PRO A C 1
ATOM 3932 O O . PRO A 1 546 ? 33.822 -24.072 32.105 1.00 44.31 546 PRO A O 1
ATOM 3935 N N . THR A 1 547 ? 32.826 -24.019 30.065 1.00 42.12 547 THR A N 1
ATOM 3936 C CA . THR A 1 547 ? 32.476 -25.401 29.596 1.00 42.12 547 THR A CA 1
ATOM 3937 C C . THR A 1 547 ? 33.516 -26.538 29.826 1.00 42.12 547 THR A C 1
ATOM 3939 O O . THR A 1 547 ? 34.671 -26.202 30.085 1.00 42.12 547 THR A O 1
ATOM 3942 N N . PRO A 1 548 ? 33.203 -27.871 29.696 1.00 51.06 548 PRO A N 1
ATOM 3943 C CA . PRO A 1 548 ? 32.694 -28.543 28.469 1.00 51.06 548 PRO A CA 1
ATOM 3944 C C . PRO A 1 548 ? 31.693 -29.734 28.633 1.00 51.06 548 PRO A C 1
ATOM 3946 O O . PRO A 1 548 ? 31.419 -30.225 29.723 1.00 51.06 548 PRO A O 1
ATOM 3949 N N . ILE A 1 549 ? 31.172 -30.184 27.479 1.00 41.81 549 ILE A N 1
ATOM 3950 C CA . ILE A 1 549 ? 30.260 -31.319 27.170 1.00 41.81 549 ILE A CA 1
ATOM 3951 C C . ILE A 1 549 ? 30.968 -32.695 27.370 1.00 41.81 549 ILE A C 1
ATOM 3953 O O . ILE A 1 549 ? 32.202 -32.723 27.368 1.00 41.81 549 ILE A O 1
ATOM 3957 N N . PRO A 1 550 ? 30.259 -33.847 27.496 1.00 47.91 550 PRO A N 1
ATOM 3958 C CA . PRO A 1 550 ? 29.974 -34.677 26.305 1.00 47.91 550 PRO A CA 1
ATOM 3959 C C . PRO A 1 550 ? 28.594 -35.392 26.282 1.00 47.91 550 PRO A C 1
ATOM 3961 O O . PRO A 1 550 ? 27.920 -35.562 27.293 1.00 47.91 550 PRO A O 1
ATOM 3964 N N . ALA A 1 551 ? 28.214 -35.812 25.071 1.00 38.34 551 ALA A N 1
ATOM 3965 C CA . ALA A 1 551 ? 26.954 -36.421 24.634 1.00 38.34 551 ALA A CA 1
ATOM 3966 C C . ALA A 1 551 ? 26.728 -37.900 25.029 1.00 38.34 551 ALA A C 1
ATOM 3968 O O . ALA A 1 551 ? 27.699 -38.632 25.205 1.00 38.34 551 ALA A O 1
ATOM 3969 N N . ALA A 1 552 ? 25.456 -38.348 25.023 1.00 34.03 552 ALA A N 1
ATOM 3970 C CA . ALA A 1 552 ? 25.004 -39.650 24.484 1.00 34.03 552 ALA A CA 1
ATOM 3971 C C . ALA A 1 552 ? 23.456 -39.815 24.505 1.00 34.03 552 ALA A C 1
ATOM 3973 O O . ALA A 1 552 ? 22.825 -39.738 25.554 1.00 34.03 552 ALA A O 1
ATOM 3974 N N . THR A 1 553 ? 22.868 -40.119 23.344 1.00 37.81 553 THR A N 1
ATOM 3975 C CA . THR A 1 553 ? 21.592 -40.853 23.097 1.00 37.81 553 THR A CA 1
ATOM 3976 C C . THR A 1 553 ? 21.903 -42.370 22.929 1.00 37.81 553 THR A C 1
ATOM 3978 O O . THR A 1 553 ? 23.095 -42.634 22.732 1.00 37.81 553 THR A O 1
ATOM 3981 N N . PRO A 1 554 ? 20.971 -43.383 22.926 1.00 43.53 554 PRO A N 1
ATOM 3982 C CA . PRO A 1 554 ? 19.627 -43.362 22.287 1.00 43.53 554 PRO A CA 1
ATOM 3983 C C . PRO A 1 554 ? 18.466 -44.304 22.802 1.00 43.53 554 PRO A C 1
ATOM 3985 O O . PRO A 1 554 ? 18.676 -45.231 23.577 1.00 43.53 554 PRO A O 1
ATOM 3988 N N . THR A 1 555 ? 17.257 -44.048 22.247 1.00 37.47 555 THR A N 1
ATOM 3989 C CA . THR A 1 555 ? 16.107 -44.931 21.830 1.00 37.47 555 THR A CA 1
ATOM 3990 C C . THR A 1 555 ? 15.138 -45.684 22.810 1.00 37.47 555 THR A C 1
ATOM 3992 O O . THR A 1 555 ? 15.483 -45.929 23.961 1.00 37.47 555 THR A O 1
ATOM 3995 N N . PRO A 1 556 ? 13.885 -46.027 22.357 1.00 56.75 556 PRO A N 1
ATOM 3996 C CA . PRO A 1 556 ? 12.646 -46.118 23.163 1.00 56.75 556 PRO A CA 1
ATOM 3997 C C . PRO A 1 556 ? 11.987 -47.525 23.244 1.00 56.75 556 PRO A C 1
ATOM 3999 O O . PRO A 1 556 ? 12.441 -48.471 22.602 1.00 56.75 556 PRO A O 1
ATOM 4002 N N . ILE A 1 557 ? 10.857 -47.646 23.972 1.00 34.66 557 ILE A N 1
ATOM 4003 C CA . ILE A 1 557 ? 9.967 -48.836 24.016 1.00 34.66 557 ILE A CA 1
ATOM 4004 C C . ILE A 1 557 ? 8.464 -48.417 23.969 1.00 34.66 557 ILE A C 1
ATOM 4006 O O . ILE A 1 557 ? 8.117 -47.457 24.657 1.00 34.66 557 ILE A O 1
ATOM 4010 N N . PRO A 1 558 ? 7.575 -49.113 23.208 1.00 51.75 558 PRO A N 1
ATOM 4011 C CA . PRO A 1 558 ? 6.146 -48.774 23.017 1.00 51.75 558 PRO A CA 1
ATOM 4012 C C . PRO A 1 558 ? 5.125 -49.781 23.638 1.00 51.75 558 PRO A C 1
ATOM 4014 O O . PRO A 1 558 ? 5.524 -50.688 24.370 1.00 51.75 558 PRO A O 1
ATOM 4017 N N . THR A 1 559 ? 3.839 -49.659 23.217 1.00 38.38 559 THR A N 1
ATOM 4018 C CA . THR A 1 559 ? 2.622 -50.557 23.234 1.00 38.38 559 THR A CA 1
ATOM 4019 C C . THR A 1 559 ? 1.545 -50.375 24.343 1.00 38.38 559 THR A C 1
ATOM 4021 O O . THR A 1 559 ? 1.939 -50.002 25.445 1.00 38.38 559 THR A O 1
ATOM 4024 N N . PRO A 1 560 ? 0.233 -50.763 24.171 1.00 55.06 560 PRO A N 1
ATOM 4025 C CA . PRO A 1 560 ? -0.626 -51.074 22.982 1.00 55.06 560 PRO A CA 1
ATOM 4026 C C . PRO A 1 560 ? -2.093 -50.486 22.964 1.00 55.06 560 PRO A C 1
ATOM 4028 O O . PRO A 1 560 ? -2.530 -49.820 23.896 1.00 55.06 560 PRO A O 1
ATOM 4031 N N . ILE A 1 561 ? -2.826 -50.812 21.873 1.00 41.38 561 ILE A N 1
ATOM 4032 C CA . ILE A 1 561 ? -4.198 -50.482 21.348 1.00 41.38 561 ILE A CA 1
ATOM 4033 C C . ILE A 1 561 ? -5.353 -51.343 21.976 1.00 41.38 561 ILE A C 1
ATOM 4035 O O . ILE A 1 561 ? -5.002 -52.238 22.751 1.00 41.38 561 ILE A O 1
ATOM 4039 N N . PRO A 1 562 ? -6.689 -51.156 21.697 1.00 50.50 562 PRO A N 1
ATOM 4040 C CA . PRO A 1 562 ? -7.410 -51.649 20.465 1.00 50.50 562 PRO A CA 1
ATOM 4041 C C . PRO A 1 562 ? -8.569 -50.725 19.921 1.00 50.50 562 PRO A C 1
ATOM 4043 O O . PRO A 1 562 ? -9.145 -49.969 20.693 1.00 50.50 562 PRO A O 1
ATOM 4046 N N . THR A 1 563 ? -8.815 -50.532 18.601 1.00 40.75 563 THR A N 1
ATOM 4047 C CA . THR A 1 563 ? -9.688 -51.260 17.599 1.00 40.75 563 THR A CA 1
ATOM 4048 C C . THR A 1 563 ? -11.191 -51.347 17.998 1.00 40.75 563 THR A C 1
ATOM 4050 O O . THR A 1 563 ? -11.457 -51.769 19.112 1.00 40.75 563 THR A O 1
ATOM 4053 N N . GLU A 1 564 ? -12.226 -50.910 17.238 1.00 36.00 564 GLU A N 1
ATOM 4054 C CA . GLU A 1 564 ? -12.728 -51.356 15.906 1.00 36.00 564 GLU A CA 1
ATOM 4055 C C . GLU A 1 564 ? -13.667 -50.345 15.151 1.00 36.00 564 GLU A C 1
ATOM 4057 O O . GLU A 1 564 ? -14.246 -49.438 15.738 1.00 36.00 564 GLU A O 1
ATOM 4062 N N . THR A 1 565 ? -13.798 -50.565 13.829 1.00 33.16 565 THR A N 1
ATOM 4063 C CA . THR A 1 565 ? -14.621 -49.992 12.705 1.00 33.16 565 THR A CA 1
ATOM 4064 C C . THR A 1 565 ? -16.087 -50.546 12.615 1.00 33.16 565 THR A C 1
ATOM 4066 O O . THR A 1 565 ? -16.398 -51.327 13.509 1.00 33.16 565 THR A O 1
ATOM 4069 N N . PRO A 1 566 ? -16.968 -50.398 11.556 1.00 46.31 566 PRO A N 1
ATOM 4070 C CA . PRO A 1 566 ? -17.139 -49.484 10.373 1.00 46.31 566 PRO A CA 1
ATOM 4071 C C . PRO A 1 566 ? -18.614 -48.973 10.036 1.00 46.31 566 PRO A C 1
ATOM 4073 O O . PRO A 1 566 ? -19.582 -49.443 10.619 1.00 46.31 566 PRO A O 1
ATOM 4076 N N . THR A 1 567 ? -18.724 -48.039 9.051 1.00 34.78 567 THR A N 1
ATOM 4077 C CA . THR A 1 567 ? -19.755 -47.563 8.024 1.00 34.78 567 THR A CA 1
ATOM 4078 C C . THR A 1 567 ? -21.189 -48.194 7.842 1.00 34.78 567 THR A C 1
ATOM 4080 O O . THR A 1 567 ? -21.415 -49.258 8.405 1.00 34.78 567 THR A O 1
ATOM 4083 N N . PRO A 1 568 ? -22.123 -47.772 6.904 1.00 54.91 568 PRO A N 1
ATOM 4084 C CA . PRO A 1 568 ? -22.560 -46.474 6.262 1.00 54.91 568 PRO A CA 1
ATOM 4085 C C . PRO A 1 568 ? -24.125 -46.243 6.008 1.00 54.91 568 PRO A C 1
ATOM 4087 O O . PRO A 1 568 ? -24.851 -47.221 5.891 1.00 54.91 568 PRO A O 1
ATOM 4090 N N . ILE A 1 569 ? -24.582 -44.976 5.740 1.00 34.34 569 ILE A N 1
ATOM 4091 C CA . ILE A 1 569 ? -25.664 -44.446 4.787 1.00 34.34 569 ILE A CA 1
ATOM 4092 C C . ILE A 1 569 ? -27.175 -44.907 4.968 1.00 34.34 569 ILE A C 1
ATOM 4094 O O . ILE A 1 569 ? -27.332 -45.948 5.597 1.00 34.34 569 ILE A O 1
ATOM 4098 N N . PRO A 1 570 ? -28.318 -44.304 4.443 1.00 47.28 570 PRO A N 1
ATOM 4099 C CA . PRO A 1 570 ? -28.677 -43.051 3.671 1.00 47.28 570 PRO A CA 1
ATOM 4100 C C . PRO A 1 570 ? -29.910 -42.160 4.132 1.00 47.28 570 PRO A C 1
ATOM 4102 O O . PRO A 1 570 ? -30.739 -42.629 4.898 1.00 47.28 570 PRO A O 1
ATOM 4105 N N . THR A 1 571 ? -30.026 -40.927 3.551 1.00 37.41 571 THR A N 1
ATOM 4106 C CA . THR A 1 571 ? -31.161 -40.052 3.007 1.00 37.41 571 THR A CA 1
ATOM 4107 C C . THR A 1 571 ? -32.647 -40.171 3.504 1.00 37.41 571 THR A C 1
ATOM 4109 O O . THR A 1 571 ? -32.964 -41.189 4.106 1.00 37.41 571 THR A O 1
ATOM 4112 N N . PRO A 1 572 ? -33.653 -39.280 3.184 1.00 48.88 572 PRO A N 1
ATOM 4113 C CA . PRO A 1 572 ? -33.705 -37.984 2.446 1.00 48.88 572 PRO A CA 1
ATOM 4114 C C . PRO A 1 572 ? -34.634 -36.861 3.026 1.00 48.88 572 PRO A C 1
ATOM 4116 O O . PRO A 1 572 ? -35.399 -37.098 3.954 1.00 48.88 572 PRO A O 1
ATOM 4119 N N . ILE A 1 573 ? -34.663 -35.656 2.417 1.00 35.44 573 ILE A N 1
ATOM 4120 C CA . ILE A 1 573 ? -35.715 -34.622 2.631 1.00 35.44 573 ILE A CA 1
ATOM 4121 C C . ILE A 1 573 ? -36.144 -33.984 1.282 1.00 35.44 573 ILE A C 1
ATOM 4123 O O . ILE A 1 573 ? -35.269 -33.730 0.452 1.00 35.44 573 ILE A O 1
ATOM 4127 N N . PRO A 1 574 ? -37.455 -33.740 1.032 1.00 43.56 574 PRO A N 1
ATOM 4128 C CA . PRO A 1 574 ? -37.984 -33.234 -0.237 1.00 43.56 574 PRO A CA 1
ATOM 4129 C C . PRO A 1 574 ? -38.288 -31.720 -0.267 1.00 43.56 574 PRO A C 1
ATOM 4131 O O . PRO A 1 574 ? -38.350 -31.033 0.748 1.00 43.56 574 PRO A O 1
ATOM 4134 N N . THR A 1 575 ? -38.527 -31.256 -1.493 1.00 44.34 575 THR A N 1
ATOM 4135 C CA . THR A 1 575 ? -38.841 -29.908 -1.997 1.00 44.34 575 THR A CA 1
ATOM 4136 C C . THR A 1 575 ? -40.309 -29.488 -1.790 1.00 44.34 575 THR A C 1
ATOM 4138 O O . THR A 1 575 ? -41.193 -30.321 -1.979 1.00 44.34 575 THR A O 1
ATOM 4141 N N . ALA A 1 576 ? -40.586 -28.192 -1.555 1.00 33.19 576 ALA A N 1
ATOM 4142 C CA . ALA A 1 576 ? -41.816 -27.504 -2.001 1.00 33.19 576 ALA A CA 1
ATOM 4143 C C . ALA A 1 576 ? -41.693 -25.959 -1.941 1.00 33.19 576 ALA A C 1
ATOM 4145 O O . ALA A 1 576 ? -41.191 -25.403 -0.970 1.00 33.19 576 ALA A O 1
ATOM 4146 N N . THR A 1 577 ? -42.181 -25.287 -2.988 1.00 41.28 577 THR A N 1
ATOM 4147 C CA . THR A 1 577 ? -42.327 -23.827 -3.204 1.00 41.28 577 THR A CA 1
ATOM 4148 C C . THR A 1 577 ? -43.637 -23.256 -2.630 1.00 41.28 577 THR A C 1
ATOM 4150 O O . THR A 1 577 ? -44.574 -24.022 -2.394 1.00 41.28 577 THR A O 1
ATOM 4153 N N . PRO A 1 578 ? -43.760 -21.914 -2.472 1.00 37.69 578 PRO A N 1
ATOM 4154 C CA . PRO A 1 578 ? -44.965 -21.228 -2.990 1.00 37.69 578 PRO A CA 1
ATOM 4155 C C . PRO A 1 578 ? -44.790 -19.761 -3.489 1.00 37.69 578 PRO A C 1
ATOM 4157 O O . PRO A 1 578 ? -43.804 -19.085 -3.218 1.00 37.69 578 PRO A O 1
ATOM 4160 N N . THR A 1 579 ? -45.820 -19.269 -4.194 1.00 39.81 579 THR A N 1
ATOM 4161 C CA . THR A 1 579 ? -46.164 -17.878 -4.629 1.00 39.81 579 THR A CA 1
ATOM 4162 C C . THR A 1 579 ? -47.647 -17.608 -4.198 1.00 39.81 579 THR A C 1
ATOM 4164 O O . THR A 1 579 ? -48.274 -18.595 -3.805 1.00 39.81 579 THR A O 1
ATOM 4167 N N . PRO A 1 580 ? -48.370 -16.473 -4.452 1.00 55.31 580 PRO A N 1
ATOM 4168 C CA . PRO A 1 580 ? -48.220 -15.000 -4.218 1.00 55.31 580 PRO A CA 1
ATOM 4169 C C . PRO A 1 580 ? -49.383 -14.295 -3.391 1.00 55.31 580 PRO A C 1
ATOM 4171 O O . PRO A 1 580 ? -50.474 -14.846 -3.346 1.00 55.31 580 PRO A O 1
ATOM 4174 N N . ILE A 1 581 ? -49.183 -13.029 -2.901 1.00 35.88 581 ILE A N 1
ATOM 4175 C CA . ILE A 1 581 ? -50.115 -11.819 -2.753 1.00 35.88 581 ILE A CA 1
ATOM 4176 C C . ILE A 1 581 ? -51.404 -11.911 -1.831 1.00 35.88 581 ILE A C 1
ATOM 4178 O O . ILE A 1 581 ? -51.861 -13.040 -1.685 1.00 35.88 581 ILE A O 1
ATOM 4182 N N . PRO A 1 582 ? -52.095 -10.848 -1.245 1.00 46.03 582 PRO A N 1
ATOM 4183 C CA . PRO A 1 582 ? -52.022 -9.338 -1.263 1.00 46.03 582 PRO A CA 1
ATOM 4184 C C . PRO A 1 582 ? -52.105 -8.527 0.098 1.00 46.03 582 PRO A C 1
ATOM 4186 O O . PRO A 1 582 ? -52.290 -9.086 1.171 1.00 46.03 582 PRO A O 1
ATOM 4189 N N . THR A 1 583 ? -52.033 -7.177 -0.028 1.00 38.50 583 THR A N 1
ATOM 4190 C CA . THR A 1 583 ? -52.275 -5.956 0.838 1.00 38.50 583 THR A CA 1
ATOM 4191 C C . THR A 1 583 ? -53.608 -5.883 1.657 1.00 38.50 583 THR A C 1
ATOM 4193 O O . THR A 1 583 ? -54.441 -6.743 1.365 1.00 38.50 583 THR A O 1
ATOM 4196 N N . PRO A 1 584 ? -53.926 -4.906 2.598 1.00 49.28 584 PRO A N 1
ATOM 4197 C CA . PRO A 1 584 ? -53.825 -3.402 2.505 1.00 49.28 584 PRO A CA 1
ATOM 4198 C C . PRO A 1 584 ? -53.594 -2.505 3.802 1.00 49.28 584 PRO A C 1
ATOM 4200 O O . PRO A 1 584 ? -53.863 -2.940 4.911 1.00 49.28 584 PRO A O 1
ATOM 4203 N N . ILE A 1 585 ? -53.114 -1.240 3.619 1.00 38.47 585 ILE A N 1
ATOM 4204 C CA . ILE A 1 585 ? -53.554 0.143 4.090 1.00 38.47 585 ILE A CA 1
ATOM 4205 C C . ILE A 1 585 ? -54.165 0.318 5.534 1.00 38.47 585 ILE A C 1
ATOM 4207 O O . ILE A 1 585 ? -55.017 -0.505 5.858 1.00 38.47 585 ILE A O 1
ATOM 4211 N N . PRO A 1 586 ? -53.894 1.378 6.384 1.00 44.06 586 PRO A N 1
ATOM 4212 C CA . PRO A 1 586 ? -54.133 2.821 6.095 1.00 44.06 586 PRO A CA 1
ATOM 4213 C C . PRO A 1 586 ? -53.261 3.957 6.712 1.00 44.06 586 PRO A C 1
ATOM 4215 O O . PRO A 1 586 ? -52.572 3.825 7.714 1.00 44.06 586 PRO A O 1
ATOM 4218 N N . THR A 1 587 ? -53.425 5.122 6.065 1.00 42.69 587 THR A N 1
ATOM 4219 C CA . THR A 1 587 ? -53.070 6.541 6.330 1.00 42.69 587 THR A CA 1
ATOM 4220 C C . THR A 1 587 ? -53.721 7.216 7.553 1.00 42.69 587 THR A C 1
ATOM 4222 O O . THR A 1 587 ? -54.900 6.969 7.794 1.00 42.69 587 THR A O 1
ATOM 4225 N N . ALA A 1 588 ? -53.044 8.220 8.154 1.00 30.73 588 ALA A N 1
ATOM 4226 C CA . ALA A 1 588 ? -53.652 9.470 8.675 1.00 30.73 588 ALA A CA 1
ATOM 4227 C C . ALA A 1 588 ? -52.624 10.603 8.991 1.00 30.73 588 ALA A C 1
ATOM 4229 O O . ALA A 1 588 ? -51.545 10.352 9.514 1.00 30.73 588 ALA A O 1
ATOM 4230 N N . THR A 1 589 ? -53.023 11.852 8.719 1.00 33.38 589 THR A N 1
ATOM 4231 C CA . THR A 1 589 ? -52.513 13.199 9.131 1.00 33.38 589 THR A CA 1
ATOM 4232 C C . THR A 1 589 ? -53.732 14.009 9.683 1.00 33.38 589 THR A C 1
ATOM 4234 O O . THR A 1 589 ? -54.829 13.455 9.539 1.00 33.38 589 THR A O 1
ATOM 4237 N N . PRO A 1 590 ? -53.718 15.286 10.201 1.00 46.56 590 PRO A N 1
ATOM 4238 C CA . PRO A 1 590 ? -52.680 16.262 10.683 1.00 46.56 590 PRO A CA 1
ATOM 4239 C C . PRO A 1 590 ? -53.025 17.144 11.973 1.00 46.56 590 PRO A C 1
ATOM 4241 O O . PRO A 1 590 ? -54.154 17.118 12.454 1.00 46.56 590 PRO A O 1
ATOM 4244 N N . THR A 1 591 ? -52.113 18.083 12.384 1.00 32.50 591 THR A N 1
ATOM 4245 C CA . THR A 1 591 ? -52.286 19.482 13.000 1.00 32.50 591 THR A CA 1
ATOM 4246 C C . THR A 1 591 ? -52.659 19.731 14.521 1.00 32.50 591 THR A C 1
ATOM 4248 O O . THR A 1 591 ? -53.169 18.798 15.127 1.00 32.50 591 THR A O 1
ATOM 4251 N N . PRO A 1 592 ? -52.611 20.972 15.145 1.00 51.44 592 PRO A N 1
ATOM 4252 C CA . PRO A 1 592 ? -51.519 21.964 15.484 1.00 51.44 592 PRO A CA 1
ATOM 4253 C C . PRO A 1 592 ? -51.577 22.701 16.907 1.00 51.44 592 PRO A C 1
ATOM 4255 O O . PRO A 1 592 ? -52.544 22.532 17.635 1.00 51.44 592 PRO A O 1
ATOM 4258 N N . ILE A 1 593 ? -50.552 23.542 17.256 1.00 32.53 593 ILE A N 1
ATOM 4259 C CA . ILE A 1 593 ? -50.424 24.885 17.992 1.00 32.53 593 ILE A CA 1
ATOM 4260 C C . ILE A 1 593 ? -51.436 25.315 19.125 1.00 32.53 593 ILE A C 1
ATOM 4262 O O . ILE A 1 593 ? -52.627 25.140 18.867 1.00 32.53 593 ILE A O 1
ATOM 4266 N N . PRO A 1 594 ? -51.081 25.943 20.317 1.00 40.47 594 PRO A N 1
ATOM 4267 C CA . PRO A 1 594 ? -50.739 27.409 20.559 1.00 40.47 594 PRO A CA 1
ATOM 4268 C C . PRO A 1 594 ? -49.810 27.801 21.773 1.00 40.47 594 PRO A C 1
ATOM 4270 O O . PRO A 1 594 ? -49.709 27.047 22.730 1.00 40.47 594 PRO A O 1
ATOM 4273 N N . THR A 1 595 ? -48.943 28.847 21.744 1.00 33.78 595 THR A N 1
ATOM 4274 C CA . THR A 1 595 ? -49.038 30.345 21.947 1.00 33.78 595 THR A CA 1
ATOM 4275 C C . THR A 1 595 ? -49.077 30.882 23.408 1.00 33.78 595 THR A C 1
ATOM 4277 O O . THR A 1 595 ? -50.035 30.569 24.103 1.00 33.78 595 THR A O 1
ATOM 4280 N N . ALA A 1 596 ? -48.143 31.784 23.820 1.00 29.12 596 ALA A N 1
ATOM 4281 C CA . ALA A 1 596 ? -48.381 33.067 24.562 1.00 29.12 596 ALA A CA 1
ATOM 4282 C C . ALA A 1 596 ? -47.097 33.835 25.036 1.00 29.12 596 ALA A C 1
ATOM 4284 O O . ALA A 1 596 ? -46.089 33.235 25.381 1.00 29.12 596 ALA A O 1
ATOM 4285 N N . ILE A 1 597 ? -47.208 35.178 25.077 1.00 29.69 597 ILE A N 1
ATOM 4286 C CA . ILE A 1 597 ? -46.281 36.319 25.377 1.00 29.69 597 ILE A CA 1
ATOM 4287 C C . ILE A 1 597 ? -46.861 37.069 26.628 1.00 29.69 597 ILE A C 1
ATOM 4289 O O . ILE A 1 597 ? -48.083 36.948 26.777 1.00 29.69 597 ILE A O 1
ATOM 4293 N N . PRO A 1 598 ? -46.140 37.812 27.535 1.00 35.09 598 PRO A N 1
ATOM 4294 C CA . PRO A 1 598 ? -45.740 39.226 27.311 1.00 35.09 598 PRO A CA 1
ATOM 4295 C C . PRO A 1 598 ? -44.525 39.854 28.044 1.00 35.09 598 PRO A C 1
ATOM 4297 O O . PRO A 1 598 ? -43.994 39.366 29.034 1.00 35.09 598 PRO A O 1
ATOM 4300 N N . THR A 1 599 ? -44.148 41.002 27.468 1.00 29.84 599 THR A N 1
ATOM 4301 C CA . THR A 1 599 ? -43.028 41.952 27.625 1.00 29.84 599 THR A CA 1
ATOM 4302 C C . THR A 1 599 ? -43.153 42.950 28.796 1.00 29.84 599 THR A C 1
ATOM 4304 O O . THR A 1 599 ? -44.270 43.318 29.155 1.00 29.84 599 THR A O 1
ATOM 4307 N N . ALA A 1 600 ? -42.024 43.526 29.258 1.00 27.20 600 ALA A N 1
ATOM 4308 C CA . ALA A 1 600 ? -41.922 44.905 29.788 1.00 27.20 600 ALA A CA 1
ATOM 4309 C C . ALA A 1 600 ? -40.473 45.482 29.726 1.00 27.20 600 ALA A C 1
ATOM 4311 O O . ALA A 1 600 ? -39.508 44.804 30.055 1.00 27.20 600 ALA A O 1
ATOM 4312 N N . THR A 1 601 ? -40.374 46.745 29.290 1.00 23.81 601 THR A N 1
ATOM 4313 C CA . THR A 1 601 ? -39.263 47.740 29.144 1.00 23.81 601 THR A CA 1
ATOM 4314 C C . THR A 1 601 ? -38.794 48.380 30.490 1.00 23.81 601 THR A C 1
ATOM 4316 O O . THR A 1 601 ? -39.411 48.025 31.494 1.00 23.81 601 THR A O 1
ATOM 4319 N N . PRO A 1 602 ? -37.913 49.436 30.598 1.00 37.66 602 PRO A N 1
ATOM 4320 C CA . PRO A 1 602 ? -36.873 50.060 29.718 1.00 37.66 602 PRO A CA 1
ATOM 4321 C C . PRO A 1 602 ? -35.555 50.564 30.440 1.00 37.66 602 PRO A C 1
ATOM 4323 O O . PRO A 1 602 ? -35.441 50.511 31.662 1.00 37.66 602 PRO A O 1
ATOM 4326 N N . THR A 1 603 ? -34.664 51.253 29.684 1.00 26.88 603 THR A N 1
ATOM 4327 C CA . THR A 1 603 ? -33.912 52.530 29.980 1.00 26.88 603 THR A CA 1
ATOM 4328 C C . THR A 1 603 ? -32.362 52.517 30.007 1.00 26.88 603 THR A C 1
ATOM 4330 O O . THR A 1 603 ? -31.730 51.601 30.510 1.00 26.88 603 THR A O 1
ATOM 4333 N N . ALA A 1 604 ? -31.778 53.590 29.447 1.00 26.66 604 ALA A N 1
ATOM 4334 C CA . ALA A 1 604 ? -30.374 53.835 29.091 1.00 26.66 604 ALA A CA 1
ATOM 4335 C C . ALA A 1 604 ? -29.538 54.632 30.126 1.00 26.66 604 ALA A C 1
ATOM 4337 O O . ALA A 1 604 ? -30.103 55.389 30.914 1.00 26.66 604 ALA A O 1
ATOM 4338 N N . GLY A 1 605 ? -28.198 54.589 29.986 1.00 24.89 605 GLY A N 1
ATOM 4339 C CA . GLY A 1 605 ? -27.282 55.711 30.283 1.00 24.89 605 GLY A CA 1
ATOM 4340 C C . GLY A 1 605 ? -26.020 55.401 31.114 1.00 24.89 605 GLY A C 1
ATOM 4341 O O . GLY A 1 605 ? -26.129 54.852 32.203 1.00 24.89 605 GLY A O 1
ATOM 4342 N N . GLY A 1 606 ? -24.848 55.880 30.658 1.00 24.84 606 GLY A N 1
ATOM 4343 C CA . GLY A 1 606 ? -23.721 56.270 31.533 1.00 24.84 606 GLY A CA 1
ATOM 4344 C C . GLY A 1 606 ? -22.337 55.677 31.219 1.00 24.84 606 GLY A C 1
ATOM 4345 O O . GLY A 1 606 ? -22.195 54.472 31.094 1.00 24.84 606 GLY A O 1
ATOM 4346 N N . ALA A 1 607 ? -21.322 56.544 31.128 1.00 25.55 607 ALA A N 1
ATOM 4347 C CA . ALA A 1 607 ? -19.938 56.296 30.704 1.00 25.55 607 ALA A CA 1
ATOM 4348 C C . ALA A 1 607 ? -18.909 56.176 31.860 1.00 25.55 607 ALA A C 1
ATOM 4350 O O . ALA A 1 607 ? -19.147 56.718 32.937 1.00 25.55 607 ALA A O 1
ATOM 4351 N N . GLY A 1 608 ? -17.727 55.602 31.550 1.00 25.42 608 GLY A N 1
ATOM 4352 C CA . GLY A 1 608 ? -16.434 55.705 32.276 1.00 25.42 608 GLY A CA 1
ATOM 4353 C C . GLY A 1 608 ? -16.216 54.666 33.396 1.00 25.42 608 GLY A C 1
ATOM 4354 O O . GLY A 1 608 ? -17.154 54.382 34.123 1.00 25.42 608 GLY A O 1
ATOM 4355 N N . THR A 1 609 ? -15.050 54.050 33.652 1.00 26.78 609 THR A N 1
ATOM 4356 C CA . THR A 1 609 ? -13.629 54.275 33.288 1.00 26.78 609 THR A CA 1
ATOM 4357 C C . THR A 1 609 ? -12.758 53.064 33.714 1.00 26.78 609 THR A C 1
ATOM 4359 O O . THR A 1 609 ? -12.997 52.568 34.811 1.00 26.78 609 THR A O 1
ATOM 4362 N N . GLY A 1 610 ? -11.695 52.725 32.950 1.00 24.06 610 GLY A N 1
ATOM 4363 C CA . GLY A 1 610 ? -10.432 52.042 33.371 1.00 24.06 610 GLY A CA 1
ATOM 4364 C C . GLY A 1 610 ? -10.512 50.547 33.757 1.00 24.06 610 GLY A C 1
ATOM 4365 O O . GLY A 1 610 ? -11.469 50.146 34.395 1.00 24.06 610 GLY A O 1
ATOM 4366 N N . THR A 1 611 ? -9.573 49.641 33.445 1.00 28.67 611 THR A N 1
ATOM 4367 C CA . THR A 1 611 ? -8.132 49.725 33.110 1.00 28.67 611 THR A CA 1
ATOM 4368 C C . THR A 1 611 ? -7.647 48.458 32.360 1.00 28.67 611 THR A C 1
ATOM 4370 O O . THR A 1 611 ? -8.107 47.364 32.674 1.00 28.67 611 THR A O 1
ATOM 4373 N N . SER A 1 612 ? -6.694 48.643 31.428 1.00 26.92 612 SER A N 1
ATOM 4374 C CA . SER A 1 612 ? -5.903 47.661 30.627 1.00 26.92 612 SER A CA 1
ATOM 4375 C C . SER A 1 612 ? -4.898 46.836 31.480 1.00 26.92 612 SER A C 1
ATOM 4377 O O . SER A 1 612 ? -4.769 47.188 32.659 1.00 26.92 612 SER A O 1
ATOM 4379 N N . PRO A 1 613 ? -4.188 45.779 30.989 1.00 36.31 613 PRO A N 1
ATOM 4380 C CA . PRO A 1 613 ? -3.170 45.792 29.893 1.00 36.31 613 PRO A CA 1
ATOM 4381 C C . PRO A 1 613 ? -3.281 44.564 28.924 1.00 36.31 613 PRO A C 1
ATOM 4383 O O . PRO A 1 613 ? -4.025 43.644 29.228 1.00 36.31 613 PRO A O 1
ATOM 4386 N N . LEU A 1 614 ? -2.646 44.400 27.750 1.00 25.92 614 LEU A N 1
ATOM 4387 C CA . LEU A 1 614 ? -1.451 44.937 27.081 1.00 25.92 614 LEU A CA 1
ATOM 4388 C C . LEU A 1 614 ? -1.743 45.155 25.577 1.00 25.92 614 LEU A C 1
ATOM 4390 O O . LEU A 1 614 ? -2.240 44.259 24.905 1.00 25.92 614 LEU A O 1
ATOM 4394 N N . GLN A 1 615 ? -1.344 46.311 25.049 1.00 26.42 615 GLN A N 1
ATOM 4395 C CA . GLN A 1 615 ? -1.229 46.609 23.620 1.00 26.42 615 GLN A CA 1
ATOM 4396 C C . GLN A 1 615 ? 0.157 47.240 23.429 1.00 26.42 615 GLN A C 1
ATOM 4398 O O . GLN A 1 615 ? 0.505 48.163 24.170 1.00 26.42 615 GLN A O 1
ATOM 4403 N N . ILE A 1 616 ? 0.961 46.719 22.499 1.00 25.36 616 ILE A N 1
ATOM 4404 C CA . ILE A 1 616 ? 2.227 47.334 22.074 1.00 25.36 616 ILE A CA 1
ATOM 4405 C C . ILE A 1 616 ? 1.868 48.462 21.092 1.00 25.36 616 ILE A C 1
ATOM 4407 O O . ILE A 1 616 ? 1.160 48.191 20.123 1.00 25.36 616 ILE A O 1
ATOM 4411 N N . PRO A 1 617 ? 2.293 49.717 21.318 1.00 25.73 617 PRO A N 1
ATOM 4412 C CA . PRO A 1 617 ? 2.106 50.792 20.355 1.00 25.73 617 PRO A CA 1
ATOM 4413 C C . PRO A 1 617 ? 3.337 50.912 19.448 1.00 25.73 617 PRO A C 1
ATOM 4415 O O . PRO A 1 617 ? 4.458 51.039 19.940 1.00 25.73 617 PRO A O 1
ATOM 4418 N N . ILE A 1 618 ? 3.120 50.949 18.134 1.00 27.22 618 ILE A N 1
ATOM 4419 C CA . ILE A 1 618 ? 4.096 51.463 17.169 1.00 27.22 618 ILE A CA 1
ATOM 4420 C C . ILE A 1 618 ? 3.422 52.639 16.461 1.00 27.22 618 ILE A C 1
ATOM 4422 O O . ILE A 1 618 ? 2.726 52.472 15.466 1.00 27.22 618 ILE A O 1
ATOM 4426 N N . ASP A 1 619 ? 3.585 53.835 17.024 1.00 25.70 619 ASP A N 1
ATOM 4427 C CA . ASP A 1 619 ? 3.362 55.082 16.297 1.00 25.70 619 ASP A CA 1
ATOM 4428 C C . ASP A 1 619 ? 4.701 55.525 15.691 1.00 25.70 619 ASP A C 1
ATOM 4430 O O . ASP A 1 619 ? 5.716 55.615 16.384 1.00 25.70 619 ASP A O 1
ATOM 4434 N N . SER A 1 620 ? 4.665 55.876 14.404 1.00 27.23 620 SER A N 1
ATOM 4435 C CA . SER A 1 620 ? 5.715 56.540 13.615 1.00 27.23 620 SER A CA 1
ATOM 4436 C C . SER A 1 620 ? 6.978 55.735 13.271 1.00 27.23 620 SER A C 1
ATOM 4438 O O . SER A 1 620 ? 8.076 56.036 13.727 1.00 27.23 620 SER A O 1
ATOM 4440 N N . ILE A 1 621 ? 6.854 54.822 12.307 1.00 25.44 621 ILE A N 1
ATOM 4441 C CA . ILE A 1 621 ? 7.888 54.705 11.272 1.00 25.44 621 ILE A CA 1
ATOM 4442 C C . ILE A 1 621 ? 7.296 55.370 10.035 1.00 25.44 621 ILE A C 1
ATOM 4444 O O . ILE A 1 621 ? 6.331 54.898 9.440 1.00 25.44 621 ILE A O 1
ATOM 4448 N N . ALA A 1 622 ? 7.806 56.555 9.718 1.00 22.73 622 ALA A N 1
ATOM 4449 C CA . ALA A 1 622 ? 7.554 57.166 8.431 1.00 22.73 622 ALA A CA 1
ATOM 4450 C C . ALA A 1 622 ? 8.151 56.244 7.358 1.00 22.73 622 ALA A C 1
ATOM 4452 O O . ALA A 1 622 ? 9.351 55.990 7.386 1.00 22.73 622 ALA A O 1
ATOM 4453 N N . PHE A 1 623 ? 7.336 55.791 6.405 1.00 30.02 623 PHE A N 1
ATOM 4454 C CA . PHE A 1 623 ? 7.791 55.247 5.120 1.00 30.02 623 PHE A CA 1
ATOM 4455 C C . PHE A 1 623 ? 8.405 56.373 4.266 1.00 30.02 623 PHE A C 1
ATOM 4457 O O . PHE A 1 623 ? 7.902 56.755 3.214 1.00 30.02 623 PHE A O 1
ATOM 4464 N N . GLN A 1 624 ? 9.476 56.977 4.771 1.00 26.53 624 GLN A N 1
ATOM 4465 C CA . GLN A 1 624 ? 10.411 57.791 4.012 1.00 26.53 624 GLN A CA 1
ATOM 4466 C C . GLN A 1 624 ? 11.806 57.421 4.499 1.00 26.53 624 GLN A C 1
ATOM 4468 O O . GLN A 1 624 ? 12.110 57.592 5.679 1.00 26.53 624 GLN A O 1
ATOM 4473 N N . ASN A 1 625 ? 12.633 56.947 3.566 1.00 26.45 625 ASN A N 1
ATOM 4474 C CA . ASN A 1 625 ? 13.985 56.409 3.743 1.00 26.45 625 ASN A CA 1
ATOM 4475 C C . ASN A 1 625 ? 14.054 54.901 4.050 1.00 26.45 625 ASN A C 1
ATOM 4477 O O . ASN A 1 625 ? 14.769 54.485 4.956 1.00 26.45 625 ASN A O 1
ATOM 4481 N N . ILE A 1 626 ? 13.394 54.077 3.232 1.00 25.53 626 ILE A N 1
ATOM 4482 C CA . ILE A 1 626 ? 14.107 52.890 2.732 1.00 25.53 626 ILE A CA 1
ATOM 4483 C C . ILE A 1 626 ? 15.159 53.453 1.765 1.00 25.53 626 ILE A C 1
ATOM 4485 O O . ILE A 1 626 ? 14.797 54.324 0.960 1.00 25.53 626 ILE A O 1
ATOM 4489 N N . PRO A 1 627 ? 16.451 53.096 1.865 1.00 23.77 627 PRO A N 1
ATOM 4490 C CA . PRO A 1 627 ? 17.418 53.539 0.878 1.00 23.77 627 PRO A CA 1
ATOM 4491 C C . PRO A 1 627 ? 16.998 52.962 -0.476 1.00 23.77 627 PRO A C 1
ATOM 4493 O O . PRO A 1 627 ? 17.212 51.796 -0.761 1.00 23.77 627 PRO A O 1
ATOM 4496 N N . THR A 1 628 ? 16.409 53.797 -1.325 1.00 35.34 628 THR A N 1
ATOM 4497 C CA . THR A 1 628 ? 16.238 53.548 -2.763 1.00 35.34 628 THR A CA 1
ATOM 4498 C C . THR A 1 628 ? 17.574 53.770 -3.476 1.00 35.34 628 THR A C 1
ATOM 4500 O O . THR A 1 628 ? 17.662 54.518 -4.446 1.00 35.34 628 THR A O 1
ATOM 4503 N N . SER A 1 629 ? 18.656 53.203 -2.935 1.00 29.20 629 SER A N 1
ATOM 4504 C CA . SER A 1 629 ? 20.006 53.447 -3.428 1.00 29.20 629 SER A CA 1
ATOM 4505 C C . SER A 1 629 ? 20.605 52.156 -3.982 1.00 29.20 629 SER A C 1
ATOM 4507 O O . SER A 1 629 ? 20.849 51.235 -3.204 1.00 29.20 629 SER A O 1
ATOM 4509 N N . PRO A 1 630 ? 20.961 52.130 -5.277 1.00 33.38 630 PRO A N 1
ATOM 4510 C CA . PRO A 1 630 ? 21.846 51.135 -5.879 1.00 33.38 630 PRO A CA 1
ATOM 4511 C C . PRO A 1 630 ? 23.236 51.039 -5.215 1.00 33.38 630 PRO A C 1
ATOM 4513 O O . PRO A 1 630 ? 24.108 50.376 -5.748 1.00 33.38 630 PRO A O 1
ATOM 4516 N N . GLU A 1 631 ? 23.521 51.727 -4.103 1.00 31.42 631 GLU A N 1
ATOM 4517 C CA . GLU A 1 631 ? 24.862 51.824 -3.507 1.00 31.42 631 GLU A CA 1
ATOM 4518 C C . GLU A 1 631 ? 25.328 50.577 -2.748 1.00 31.42 631 GLU A C 1
ATOM 4520 O O . GLU A 1 631 ? 26.538 50.362 -2.698 1.00 31.42 631 GLU A O 1
ATOM 4525 N N . LEU A 1 632 ? 24.432 49.753 -2.185 1.00 31.14 632 LEU A N 1
ATOM 4526 C CA . LEU A 1 632 ? 24.841 48.509 -1.508 1.00 31.14 632 LEU A CA 1
ATOM 4527 C C . LEU A 1 632 ? 25.205 47.416 -2.526 1.00 31.14 632 LEU A C 1
ATOM 4529 O O . LEU A 1 632 ? 26.196 46.715 -2.355 1.00 31.14 632 LEU A O 1
ATOM 4533 N N . ILE A 1 633 ? 24.451 47.362 -3.629 1.00 37.69 633 ILE A N 1
ATOM 4534 C CA . ILE A 1 633 ? 24.703 46.479 -4.770 1.00 37.69 633 ILE A CA 1
ATOM 4535 C C . ILE A 1 633 ? 25.896 47.009 -5.572 1.00 37.69 633 ILE A C 1
ATOM 4537 O O . ILE A 1 633 ? 26.853 46.275 -5.748 1.00 37.69 633 ILE A O 1
ATOM 4541 N N . ASN A 1 634 ? 25.981 48.308 -5.893 1.00 31.36 634 ASN A N 1
ATOM 4542 C CA . ASN A 1 634 ? 27.134 48.867 -6.619 1.00 31.36 634 ASN A CA 1
ATOM 4543 C C . ASN A 1 634 ? 28.471 48.716 -5.876 1.00 31.36 634 ASN A C 1
ATOM 4545 O O . ASN A 1 634 ? 29.500 48.654 -6.541 1.00 31.36 634 ASN A O 1
ATOM 4549 N N . THR A 1 635 ? 28.500 48.631 -4.537 1.00 29.20 635 THR A N 1
ATOM 4550 C CA . THR A 1 635 ? 29.759 48.338 -3.820 1.00 29.20 635 THR A CA 1
ATOM 4551 C C . THR A 1 635 ? 30.194 46.875 -3.924 1.00 29.20 635 THR A C 1
ATOM 4553 O O . THR A 1 635 ? 31.372 46.600 -3.711 1.00 29.20 635 THR A O 1
ATOM 4556 N N . LEU A 1 636 ? 29.299 45.962 -4.306 1.00 31.23 636 LEU A N 1
ATOM 4557 C CA . LEU A 1 636 ? 29.597 44.558 -4.604 1.00 31.23 636 LEU A CA 1
ATOM 4558 C C . LEU A 1 636 ? 29.777 44.335 -6.123 1.00 31.23 636 LEU A C 1
ATOM 4560 O O . LEU A 1 636 ? 30.711 43.650 -6.535 1.00 31.23 636 LEU A O 1
ATOM 4564 N N . THR A 1 637 ? 29.012 45.028 -6.975 1.00 33.38 637 THR A N 1
ATOM 4565 C CA . THR A 1 637 ? 29.120 44.963 -8.446 1.00 33.38 637 THR A CA 1
ATOM 4566 C C . THR A 1 637 ? 30.338 45.727 -9.008 1.00 33.38 637 THR A C 1
ATOM 4568 O O . THR A 1 637 ? 30.918 45.301 -10.012 1.00 33.38 637 THR A O 1
ATOM 4571 N N . GLU A 1 638 ? 30.815 46.816 -8.373 1.00 29.69 638 GLU A N 1
ATOM 4572 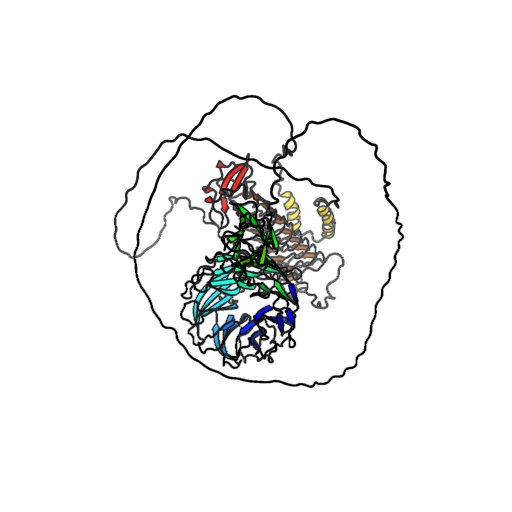C CA . GLU A 1 638 ? 32.101 47.456 -8.751 1.00 29.69 638 GLU A CA 1
ATOM 4573 C C . GLU A 1 638 ? 33.319 46.582 -8.400 1.00 29.69 638 GLU A C 1
ATOM 4575 O O . GLU A 1 638 ? 34.379 46.730 -9.014 1.00 29.69 638 GLU A O 1
ATOM 4580 N N . VAL A 1 639 ? 33.189 45.650 -7.448 1.00 30.42 639 VAL A N 1
ATOM 4581 C CA . VAL A 1 639 ? 34.268 44.713 -7.088 1.00 30.42 639 VAL A CA 1
ATOM 4582 C C . VAL A 1 639 ? 34.394 43.590 -8.128 1.00 30.42 639 VAL A C 1
ATOM 4584 O O . VAL A 1 639 ? 35.513 43.163 -8.415 1.00 30.42 639 VAL A O 1
ATOM 4587 N N . ALA A 1 640 ? 33.290 43.192 -8.770 1.00 32.28 640 ALA A N 1
ATOM 4588 C CA . ALA A 1 640 ? 33.240 42.104 -9.754 1.00 32.28 640 ALA A CA 1
ATOM 4589 C C . ALA A 1 640 ? 33.699 42.491 -11.178 1.00 32.28 640 ALA A C 1
ATOM 4591 O O . ALA A 1 640 ? 33.990 41.622 -11.995 1.00 32.28 640 ALA A O 1
ATOM 4592 N N . THR A 1 641 ? 33.810 43.786 -11.505 1.00 31.94 641 THR A N 1
ATOM 4593 C CA . THR A 1 641 ? 34.081 44.239 -12.891 1.00 31.94 641 THR A CA 1
ATOM 4594 C C . THR A 1 641 ? 35.471 44.847 -13.116 1.00 31.94 641 THR A C 1
ATOM 4596 O O . THR A 1 641 ? 35.831 45.185 -14.248 1.00 31.94 641 THR A O 1
ATOM 4599 N N . SER A 1 642 ? 36.307 44.963 -12.078 1.00 28.89 642 SER A N 1
ATOM 4600 C CA . SER A 1 642 ? 37.652 45.542 -12.195 1.00 28.89 642 SER A CA 1
ATOM 4601 C C . SER A 1 642 ? 38.732 44.471 -12.378 1.00 28.89 642 SER A C 1
ATOM 4603 O O . SER A 1 642 ? 39.132 43.789 -11.437 1.00 28.89 642 SER A O 1
ATOM 4605 N N . THR A 1 643 ? 39.322 44.409 -13.575 1.00 33.38 643 THR A N 1
ATOM 4606 C CA . THR A 1 643 ? 40.503 43.591 -13.936 1.00 33.38 643 THR A CA 1
ATOM 4607 C C . THR A 1 643 ? 41.795 43.922 -13.151 1.00 33.38 643 THR A C 1
ATOM 4609 O O . THR A 1 643 ? 42.888 43.574 -13.591 1.00 33.38 643 THR A O 1
ATOM 4612 N N . GLN A 1 644 ? 41.720 44.627 -12.016 1.00 34.22 644 GLN A N 1
ATOM 4613 C CA . GLN A 1 644 ? 42.875 44.993 -11.181 1.00 34.22 644 GLN A CA 1
ATOM 4614 C C . GLN A 1 644 ? 42.906 44.348 -9.784 1.00 34.22 644 GLN A C 1
ATOM 4616 O O . GLN A 1 644 ? 43.808 44.660 -9.010 1.00 34.22 644 GLN A O 1
ATOM 4621 N N . LEU A 1 645 ? 41.991 43.433 -9.441 1.00 33.88 645 LEU A N 1
ATOM 4622 C CA . LEU A 1 645 ? 41.928 42.870 -8.080 1.00 33.88 645 LEU A CA 1
ATOM 4623 C C . LEU A 1 645 ? 42.812 41.639 -7.798 1.00 33.88 645 LEU A C 1
ATOM 4625 O O . LEU A 1 645 ? 42.740 41.089 -6.703 1.00 33.88 645 LEU A O 1
ATOM 4629 N N . ILE A 1 646 ? 43.688 41.230 -8.720 1.00 34.81 646 ILE A N 1
ATOM 4630 C CA . ILE A 1 646 ? 44.513 40.014 -8.550 1.00 34.81 646 ILE A CA 1
ATOM 4631 C C . ILE A 1 646 ? 45.551 40.155 -7.408 1.00 34.81 646 ILE A C 1
ATOM 4633 O O . ILE A 1 646 ? 46.000 39.153 -6.861 1.00 34.81 646 ILE A O 1
ATOM 4637 N N . ASP A 1 647 ? 45.859 41.375 -6.950 1.00 31.61 647 ASP A N 1
ATOM 4638 C CA . ASP A 1 647 ? 46.931 41.607 -5.967 1.00 31.61 647 ASP A CA 1
ATOM 4639 C C . ASP A 1 647 ? 46.473 41.814 -4.500 1.00 31.61 647 ASP A C 1
ATOM 4641 O O . ASP A 1 647 ? 47.332 41.939 -3.627 1.00 31.61 647 ASP A O 1
ATOM 4645 N N . ASN A 1 648 ? 45.164 41.844 -4.175 1.00 34.62 648 ASN A N 1
ATOM 4646 C CA . ASN A 1 648 ? 44.683 42.214 -2.819 1.00 34.62 648 ASN A CA 1
ATOM 4647 C C . ASN A 1 648 ? 43.660 41.265 -2.143 1.00 34.62 648 ASN A C 1
ATOM 4649 O O . ASN A 1 648 ? 43.178 41.586 -1.052 1.00 34.62 648 ASN A O 1
ATOM 4653 N N . LEU A 1 649 ? 43.379 40.081 -2.702 1.00 34.44 649 LEU A N 1
ATOM 4654 C CA . LEU A 1 649 ? 42.461 39.080 -2.115 1.00 34.44 649 LEU A CA 1
ATOM 4655 C C . LEU A 1 649 ? 42.695 38.729 -0.618 1.00 34.44 649 LEU A C 1
ATOM 4657 O O . LEU A 1 649 ? 41.712 38.576 0.108 1.00 34.44 649 LEU A O 1
ATOM 4661 N N . PRO A 1 650 ? 43.933 38.674 -0.079 1.00 33.81 650 PRO A N 1
ATOM 4662 C CA . PRO A 1 650 ? 44.142 38.274 1.319 1.00 33.81 650 PRO A CA 1
ATOM 4663 C C . PRO A 1 650 ? 43.617 39.277 2.363 1.00 33.81 650 PRO A C 1
ATOM 4665 O O . PRO A 1 650 ? 43.451 38.927 3.531 1.00 33.81 650 PRO A O 1
ATOM 4668 N N . ALA A 1 651 ? 43.385 40.541 1.992 1.00 30.78 651 ALA A N 1
ATOM 4669 C CA . ALA A 1 651 ? 42.915 41.569 2.926 1.00 30.78 651 ALA A CA 1
ATOM 4670 C C . ALA A 1 651 ? 41.383 41.572 3.097 1.00 30.78 651 ALA A C 1
ATOM 4672 O O . ALA A 1 651 ? 40.885 41.996 4.141 1.00 30.78 651 ALA A O 1
ATOM 4673 N N . ILE A 1 652 ? 40.649 41.070 2.099 1.00 35.59 652 ILE A N 1
ATOM 4674 C CA . ILE A 1 652 ? 39.180 41.047 2.075 1.00 35.59 652 ILE A CA 1
ATOM 4675 C C . ILE A 1 652 ? 38.656 39.825 2.850 1.00 35.59 652 ILE A C 1
ATOM 4677 O O . ILE A 1 652 ? 37.806 39.988 3.724 1.00 35.59 652 ILE A O 1
ATOM 4681 N N . ALA A 1 653 ? 39.270 38.649 2.668 1.00 33.53 653 ALA A N 1
ATOM 4682 C CA . ALA A 1 653 ? 38.930 37.414 3.394 1.00 33.53 653 ALA A CA 1
ATOM 4683 C C . ALA A 1 653 ? 39.041 37.539 4.932 1.00 33.53 653 ALA A C 1
ATOM 4685 O O . ALA A 1 653 ? 38.279 36.933 5.678 1.00 33.53 653 ALA A O 1
ATOM 4686 N N . ASN A 1 654 ? 39.937 38.398 5.435 1.00 32.94 654 ASN A N 1
ATOM 4687 C CA . ASN A 1 654 ? 40.126 38.609 6.877 1.00 32.94 654 ASN A CA 1
ATOM 4688 C C . ASN A 1 654 ? 39.050 39.495 7.545 1.00 32.94 654 ASN A C 1
ATOM 4690 O O . ASN A 1 654 ? 39.085 39.670 8.764 1.00 32.94 654 ASN A O 1
ATOM 4694 N N . SER A 1 655 ? 38.119 40.078 6.780 1.00 32.06 655 SER A N 1
ATOM 4695 C CA . SER A 1 655 ? 37.127 41.042 7.292 1.00 32.06 655 SER A CA 1
ATOM 4696 C C . SER A 1 655 ? 35.703 40.474 7.394 1.00 32.06 655 SER A C 1
ATOM 4698 O O . SER A 1 655 ? 34.864 41.058 8.078 1.00 32.06 655 SER A O 1
ATOM 4700 N N . ILE A 1 656 ? 35.433 39.330 6.760 1.00 34.16 656 ILE A N 1
ATOM 4701 C CA . ILE A 1 656 ? 34.090 38.742 6.615 1.00 34.16 656 ILE A CA 1
ATOM 4702 C C . ILE A 1 656 ? 33.556 38.102 7.917 1.00 34.16 656 ILE A C 1
ATOM 4704 O O . ILE A 1 656 ? 32.412 38.387 8.277 1.00 34.16 656 ILE A O 1
ATOM 4708 N N . PRO A 1 657 ? 34.359 37.401 8.749 1.00 34.12 657 PRO A N 1
ATOM 4709 C CA . PRO A 1 657 ? 33.859 36.854 10.020 1.00 34.12 657 PRO A CA 1
ATOM 4710 C C . PRO A 1 657 ? 33.407 37.932 11.025 1.00 34.12 657 PRO A C 1
ATOM 4712 O O . PRO A 1 657 ? 32.610 37.672 11.926 1.00 34.12 657 PRO A O 1
ATOM 4715 N N . GLN A 1 658 ? 33.914 39.166 10.890 1.00 30.64 658 GLN A N 1
ATOM 4716 C CA . GLN A 1 658 ? 33.522 40.301 11.735 1.00 30.64 658 GLN A CA 1
ATOM 4717 C C . GLN A 1 658 ? 32.160 40.890 11.339 1.00 30.64 658 GLN A C 1
ATOM 4719 O O . GLN A 1 658 ? 31.521 41.490 12.199 1.00 30.64 658 GLN A O 1
ATOM 4724 N N . LEU A 1 659 ? 31.703 40.718 10.090 1.00 30.75 659 LEU A N 1
ATOM 4725 C CA . LEU A 1 659 ? 30.366 41.146 9.659 1.00 30.75 659 LEU A CA 1
ATOM 4726 C C . LEU A 1 659 ? 29.280 40.152 10.103 1.00 30.75 659 LEU A C 1
ATOM 4728 O O . LEU A 1 659 ? 28.233 40.581 10.584 1.00 30.75 659 LEU A O 1
ATOM 4732 N N . ILE A 1 660 ? 29.566 38.848 10.039 1.00 32.56 660 ILE A N 1
ATOM 4733 C CA . ILE A 1 660 ? 28.630 37.768 10.405 1.00 32.56 660 ILE A CA 1
ATOM 4734 C C . ILE A 1 660 ? 28.272 37.819 11.907 1.00 32.56 660 ILE A C 1
ATOM 4736 O O . ILE A 1 660 ? 27.117 37.656 12.294 1.00 32.56 660 ILE A O 1
ATOM 4740 N N . SER A 1 661 ? 29.222 38.188 12.778 1.00 28.11 661 SER A N 1
ATOM 4741 C CA . SER A 1 661 ? 28.982 38.310 14.229 1.00 28.11 661 SER A CA 1
ATOM 4742 C C . SER A 1 661 ? 28.046 39.463 14.640 1.00 28.11 661 SER A C 1
ATOM 4744 O O . SER A 1 661 ? 27.648 39.519 15.807 1.00 28.11 661 SER A O 1
ATOM 4746 N N . ILE A 1 662 ? 27.723 40.407 13.749 1.00 29.50 662 ILE A N 1
ATOM 4747 C CA . ILE A 1 662 ? 26.887 41.578 14.074 1.00 29.50 662 ILE A CA 1
ATOM 4748 C C . ILE A 1 662 ? 25.394 41.277 13.826 1.00 29.50 662 ILE A C 1
ATOM 4750 O O . ILE A 1 662 ? 24.539 41.999 14.341 1.00 29.50 662 ILE A O 1
ATOM 4754 N N . LEU A 1 663 ? 25.069 40.190 13.112 1.00 27.89 663 LEU A N 1
ATOM 4755 C CA . LEU A 1 663 ? 23.712 39.896 12.630 1.00 27.89 663 LEU A CA 1
ATOM 4756 C C . LEU A 1 663 ? 22.984 38.748 13.361 1.00 27.89 663 LEU A C 1
ATOM 4758 O O . LEU A 1 663 ? 21.791 38.569 13.147 1.00 27.89 663 LEU A O 1
ATOM 4762 N N . THR A 1 664 ? 23.622 38.028 14.293 1.00 26.69 664 THR A N 1
ATOM 4763 C CA . THR A 1 664 ? 22.986 36.904 15.018 1.00 26.69 664 THR A CA 1
ATOM 4764 C C . THR A 1 664 ? 22.745 37.203 16.514 1.00 26.69 664 THR A C 1
ATOM 4766 O O . THR A 1 664 ? 23.713 37.474 17.235 1.00 26.69 664 THR A O 1
ATOM 4769 N N . PRO A 1 665 ? 21.514 37.109 17.062 1.00 29.02 665 PRO A N 1
ATOM 4770 C CA . PRO A 1 665 ? 21.287 37.169 18.509 1.00 29.02 665 PRO A CA 1
ATOM 4771 C C . PRO A 1 665 ? 21.540 35.806 19.188 1.00 29.02 665 PRO A C 1
ATOM 4773 O O . PRO A 1 665 ? 21.048 34.769 18.759 1.00 29.02 665 PRO A O 1
ATOM 4776 N N . THR A 1 666 ? 22.299 35.800 20.288 1.00 26.66 666 THR A N 1
ATOM 4777 C CA . THR A 1 666 ? 22.717 34.587 21.027 1.00 26.66 666 THR A CA 1
ATOM 4778 C C . THR A 1 666 ? 21.604 34.035 21.949 1.00 26.66 666 THR A C 1
ATOM 4780 O O . THR A 1 666 ? 20.953 34.834 22.630 1.00 26.66 666 THR A O 1
ATOM 4783 N N . PRO A 1 667 ? 21.408 32.702 22.085 1.00 29.86 667 PRO A N 1
ATOM 4784 C CA . PRO A 1 667 ? 20.347 32.132 22.923 1.00 29.86 667 PRO A CA 1
ATOM 4785 C C . PRO A 1 667 ? 20.758 31.961 24.401 1.00 29.86 667 PRO A C 1
ATOM 4787 O O . PRO A 1 667 ? 21.871 31.540 24.722 1.00 29.86 667 PRO A O 1
ATOM 4790 N N . ALA A 1 668 ? 19.837 32.262 25.326 1.00 28.36 668 ALA A N 1
ATOM 4791 C CA . ALA A 1 668 ? 20.011 32.094 26.775 1.00 28.36 668 ALA A CA 1
ATOM 4792 C C . ALA A 1 668 ? 19.506 30.722 27.277 1.00 28.36 668 ALA A C 1
ATOM 4794 O O . ALA A 1 668 ? 18.527 30.175 26.777 1.00 28.36 668 ALA A O 1
ATOM 4795 N N . THR A 1 669 ? 20.169 30.174 28.298 1.00 31.00 669 THR A N 1
ATOM 4796 C CA . THR A 1 669 ? 20.064 28.784 28.774 1.00 31.00 669 THR A CA 1
ATOM 4797 C C . THR A 1 669 ? 19.064 28.537 29.930 1.00 31.00 669 THR A C 1
ATOM 4799 O O . THR A 1 669 ? 19.039 29.271 30.912 1.00 31.00 669 THR A O 1
ATOM 4802 N N . THR A 1 670 ? 18.369 27.383 29.852 1.00 26.31 670 THR A N 1
ATOM 4803 C CA . THR A 1 670 ? 17.729 26.509 30.893 1.00 26.31 670 THR A CA 1
ATOM 4804 C C . THR A 1 670 ? 16.573 27.001 31.807 1.00 26.31 670 THR A C 1
ATOM 4806 O O . THR A 1 670 ? 16.734 27.994 32.512 1.00 26.31 670 THR A O 1
ATOM 4809 N N . PRO A 1 671 ? 15.464 26.220 31.958 1.00 39.09 671 PRO A N 1
ATOM 4810 C CA . PRO A 1 671 ? 14.368 26.508 32.896 1.00 39.09 671 PRO A CA 1
ATOM 4811 C C . PRO A 1 671 ? 14.273 25.540 34.102 1.00 39.09 671 PRO A C 1
ATOM 4813 O O . PRO A 1 671 ? 14.726 24.396 34.066 1.00 39.09 671 PRO A O 1
ATOM 4816 N N . THR A 1 672 ? 13.608 25.967 35.182 1.00 24.64 672 THR A N 1
ATOM 4817 C CA . THR A 1 672 ? 12.900 25.096 36.157 1.00 24.64 672 THR A CA 1
ATOM 4818 C C . THR A 1 672 ? 11.824 25.924 36.906 1.00 24.64 672 THR A C 1
ATOM 4820 O O . THR A 1 672 ? 11.876 27.151 36.849 1.00 24.64 672 THR A O 1
ATOM 4823 N N . PRO A 1 673 ? 10.791 25.315 37.530 1.00 46.12 673 PRO A N 1
ATOM 4824 C CA . PRO A 1 673 ? 9.385 25.478 37.127 1.00 46.12 673 PRO A CA 1
ATOM 4825 C C . PRO A 1 673 ? 8.512 26.105 38.239 1.00 46.12 673 PRO A C 1
ATOM 4827 O O . PRO A 1 673 ? 9.023 26.332 39.330 1.00 46.12 673 PRO A O 1
ATOM 4830 N N . VAL A 1 674 ? 7.201 26.327 38.004 1.00 23.02 674 VAL A N 1
ATOM 4831 C CA . VAL A 1 674 ? 6.091 26.037 38.961 1.00 23.02 674 VAL A CA 1
ATOM 4832 C C . VAL A 1 674 ? 4.696 26.472 38.437 1.00 23.02 674 VAL A C 1
ATOM 4834 O O . VAL A 1 674 ? 4.426 27.645 38.219 1.00 23.02 674 VAL A O 1
ATOM 4837 N N . GLN A 1 675 ? 3.845 25.443 38.313 1.00 22.22 675 GLN A N 1
ATOM 4838 C CA . GLN A 1 675 ? 2.412 25.235 38.628 1.00 22.22 675 GLN A CA 1
ATOM 4839 C C . GLN A 1 675 ? 1.204 25.969 37.991 1.00 22.22 675 GLN A C 1
ATOM 4841 O O . GLN A 1 675 ? 1.072 27.185 37.961 1.00 22.22 675 GLN A O 1
ATOM 4846 N N . ILE A 1 676 ? 0.257 25.084 37.635 1.00 30.11 676 ILE A N 1
ATOM 4847 C CA . ILE A 1 676 ? -1.126 25.187 37.127 1.00 30.11 676 ILE A CA 1
ATOM 4848 C C . ILE A 1 676 ? -2.100 25.614 38.259 1.00 30.11 676 ILE A C 1
ATOM 4850 O O . ILE A 1 676 ? -1.834 25.287 39.420 1.00 30.11 676 ILE A O 1
ATOM 4854 N N . PRO A 1 677 ? -3.246 26.277 37.967 1.00 24.39 677 PRO A N 1
ATOM 4855 C CA . PRO A 1 677 ? -4.513 25.524 37.875 1.00 24.39 677 PRO A CA 1
ATOM 4856 C C . PRO A 1 677 ? -5.519 26.007 36.792 1.00 24.39 677 PRO A C 1
ATOM 4858 O O . PRO A 1 677 ? -5.649 27.192 36.499 1.00 24.39 677 PRO A O 1
ATOM 4861 N N . THR A 1 678 ? -6.269 25.040 36.255 1.00 23.55 678 THR A N 1
ATOM 4862 C CA . THR A 1 678 ? -7.524 25.083 35.461 1.00 23.55 678 THR A CA 1
ATOM 4863 C C . THR A 1 678 ? -8.771 25.299 36.372 1.00 23.55 678 THR A C 1
ATOM 4865 O O . THR A 1 678 ? -8.600 25.381 37.589 1.00 23.55 678 THR A O 1
ATOM 4868 N N . PRO A 1 679 ? -10.047 25.175 35.922 1.00 44.03 679 PRO A N 1
ATOM 4869 C CA . PRO A 1 679 ? -10.794 25.796 34.796 1.00 44.03 679 PRO A CA 1
ATOM 4870 C C . PRO A 1 679 ? -12.234 26.258 35.210 1.00 44.03 679 PRO A C 1
ATOM 4872 O O . PRO A 1 679 ? -12.816 25.616 36.076 1.00 44.03 679 PRO A O 1
ATOM 4875 N N . VAL A 1 680 ? -12.909 27.242 34.574 1.00 22.28 680 VAL A N 1
ATOM 4876 C CA . VAL A 1 680 ? -14.404 27.373 34.659 1.00 22.28 680 VAL A CA 1
ATOM 4877 C C . VAL A 1 680 ? -15.036 28.023 33.401 1.00 22.28 680 VAL A C 1
ATOM 4879 O O . VAL A 1 680 ? -14.433 28.872 32.758 1.00 22.28 680 VAL A O 1
ATOM 4882 N N . GLN A 1 681 ? -16.256 27.569 33.081 1.00 23.30 681 GLN A N 1
ATOM 4883 C CA . GLN A 1 681 ? -17.019 27.532 31.822 1.00 23.30 681 GLN A CA 1
ATOM 4884 C C . GLN A 1 681 ? -17.910 28.749 31.427 1.00 23.30 681 GLN A C 1
ATOM 4886 O O . GLN A 1 681 ? -18.447 29.425 32.298 1.00 23.30 681 GLN A O 1
ATOM 4891 N N . ILE A 1 682 ? -18.101 28.911 30.096 1.00 31.94 682 ILE A N 1
ATOM 4892 C CA . ILE A 1 682 ? -19.333 29.064 29.241 1.00 31.94 682 ILE A CA 1
ATOM 4893 C C . ILE A 1 682 ? -20.551 29.810 29.866 1.00 31.94 682 ILE A C 1
ATOM 4895 O O . ILE A 1 682 ? -21.018 29.356 30.912 1.00 31.94 682 ILE A O 1
ATOM 4899 N N . PRO A 1 683 ? -21.158 30.868 29.238 1.00 24.89 683 PRO A N 1
ATOM 4900 C CA . PRO A 1 683 ? -22.051 30.672 28.070 1.00 24.89 683 PRO A CA 1
ATOM 4901 C C . PRO A 1 683 ? -22.259 31.808 27.026 1.00 24.89 683 PRO A C 1
ATOM 4903 O O . PRO A 1 683 ? -22.216 32.999 27.314 1.00 24.89 683 PRO A O 1
ATOM 4906 N N . THR A 1 684 ? -22.579 31.381 25.797 1.00 27.52 684 THR A N 1
ATOM 4907 C CA . THR A 1 684 ? -23.369 32.041 24.719 1.00 27.52 684 THR A CA 1
ATOM 4908 C C . THR A 1 684 ? -24.896 31.934 25.011 1.00 27.52 684 THR A C 1
ATOM 4910 O O . THR A 1 684 ? -25.209 31.263 25.995 1.00 27.52 684 THR A O 1
ATOM 4913 N N . PRO A 1 685 ? -25.898 32.456 24.229 1.00 38.28 685 PRO A N 1
ATOM 4914 C CA . PRO A 1 685 ? -25.896 33.025 22.852 1.00 38.28 685 PRO A CA 1
ATOM 4915 C C . PRO A 1 685 ? -26.890 34.221 22.574 1.00 38.28 685 PRO A C 1
ATOM 4917 O O . PRO A 1 685 ? -27.595 34.679 23.470 1.00 38.28 685 PRO A O 1
ATOM 4920 N N . VAL A 1 686 ? -27.035 34.584 21.272 1.00 24.92 686 VAL A N 1
ATOM 4921 C CA . VAL A 1 686 ? -28.210 35.179 20.534 1.00 24.92 686 VAL A CA 1
ATOM 4922 C C . VAL A 1 686 ? -28.315 36.727 20.490 1.00 24.92 686 VAL A C 1
ATOM 4924 O O . VAL A 1 686 ? -28.082 37.367 21.502 1.00 24.92 686 VAL A O 1
ATOM 4927 N N . GLN A 1 687 ? -28.787 37.472 19.468 1.00 27.75 687 GLN A N 1
ATOM 4928 C CA . GLN A 1 687 ? -28.967 37.463 17.988 1.00 27.75 687 GLN A CA 1
ATOM 4929 C C . GLN A 1 687 ? -30.089 38.496 17.623 1.00 27.75 687 GLN A C 1
ATOM 4931 O O . GLN A 1 687 ? -31.184 38.389 18.163 1.00 27.75 687 GLN A O 1
ATOM 4936 N N . ILE A 1 688 ? -29.792 39.421 16.680 1.00 40.72 688 ILE A N 1
ATOM 4937 C CA . ILE A 1 688 ? -30.606 40.139 15.636 1.00 40.72 688 ILE A CA 1
ATOM 4938 C C . ILE A 1 688 ? -31.918 40.900 16.016 1.00 40.72 688 ILE A C 1
ATOM 4940 O O . ILE A 1 688 ? -32.617 40.535 16.956 1.00 40.72 688 ILE A O 1
ATOM 4944 N N . PRO A 1 689 ? -32.311 41.964 15.264 1.00 29.44 689 PRO A N 1
ATOM 4945 C CA . PRO A 1 689 ? -33.371 41.757 14.252 1.00 29.44 689 PRO A CA 1
ATOM 4946 C C . PRO A 1 689 ? -33.304 42.627 12.961 1.00 29.44 689 PRO A C 1
ATOM 4948 O O . PRO A 1 689 ? -32.864 43.773 12.951 1.00 29.44 689 PRO A O 1
ATOM 4951 N N . THR A 1 690 ? -33.850 42.066 11.880 1.00 34.97 690 THR A N 1
ATOM 4952 C CA . THR A 1 690 ? -34.425 42.688 10.652 1.00 34.97 690 THR A CA 1
ATOM 4953 C C . THR A 1 690 ? -35.980 42.622 10.757 1.00 34.97 690 THR A C 1
ATOM 4955 O O . THR A 1 690 ? -36.433 42.207 11.828 1.00 34.97 690 THR A O 1
ATOM 4958 N N . PRO A 1 691 ? -36.874 42.884 9.754 1.00 52.00 691 PRO A N 1
ATOM 4959 C CA . PRO A 1 691 ? -36.804 43.487 8.391 1.00 52.00 691 PRO A CA 1
ATOM 4960 C C . PRO A 1 691 ? -38.011 44.426 8.039 1.00 52.00 691 PRO A C 1
ATOM 4962 O O . PRO A 1 691 ? -38.937 44.566 8.831 1.00 52.00 691 PRO A O 1
ATOM 4965 N N . VAL A 1 692 ? -38.095 44.947 6.794 1.00 24.53 692 VAL A N 1
ATOM 4966 C CA . VAL A 1 692 ? -39.369 45.102 6.026 1.00 24.53 692 VAL A CA 1
ATOM 4967 C C . VAL A 1 692 ? -39.144 44.836 4.516 1.00 24.53 692 VAL A C 1
ATOM 4969 O O . VAL A 1 692 ? -38.132 45.241 3.957 1.00 24.53 692 VAL A O 1
ATOM 4972 N N . GLN A 1 693 ? -40.110 44.137 3.897 1.00 31.03 693 GLN A N 1
ATOM 4973 C CA . GLN A 1 693 ? -40.213 43.620 2.513 1.00 31.03 693 GLN A CA 1
ATOM 4974 C C . GLN A 1 693 ? -40.758 44.617 1.457 1.00 31.03 693 GLN A C 1
ATOM 4976 O O . GLN A 1 693 ? -41.298 45.649 1.837 1.00 31.03 693 GLN A O 1
ATOM 4981 N N . ILE A 1 694 ? -40.757 44.220 0.160 1.00 27.70 694 ILE A N 1
ATOM 4982 C CA . ILE A 1 694 ? -41.937 44.112 -0.756 1.00 27.70 694 ILE A CA 1
ATOM 4983 C C . ILE A 1 694 ? -41.601 43.218 -1.997 1.00 27.70 694 ILE A C 1
ATOM 4985 O O . ILE A 1 694 ? -40.440 42.975 -2.300 1.00 27.70 694 ILE A O 1
ATOM 4989 N N . LEU A 1 695 ? -42.648 42.686 -2.653 1.00 29.70 695 LEU A N 1
ATOM 4990 C CA . LEU A 1 695 ? -42.817 41.432 -3.420 1.00 29.70 695 LEU A CA 1
ATOM 4991 C C . LEU A 1 695 ? -42.895 41.530 -4.984 1.00 29.70 695 LEU A C 1
ATOM 4993 O O . LEU A 1 695 ? -43.692 42.310 -5.490 1.00 29.70 695 LEU A O 1
ATOM 4997 N N . THR A 1 696 ? -42.279 40.551 -5.692 1.00 28.58 696 THR A N 1
ATOM 4998 C CA . THR A 1 696 ? -42.811 39.642 -6.783 1.00 28.58 696 THR A CA 1
ATOM 4999 C C . THR A 1 696 ? -43.134 40.152 -8.238 1.00 28.58 696 THR A C 1
ATOM 5001 O O . THR A 1 696 ? -43.078 41.351 -8.470 1.00 28.58 696 THR A O 1
ATOM 5004 N N . PRO A 1 697 ? -43.471 39.281 -9.248 1.00 50.91 697 PRO A N 1
ATOM 5005 C CA . PRO A 1 697 ? -42.565 38.617 -10.231 1.00 50.91 697 PRO A CA 1
ATOM 5006 C C . PRO A 1 697 ? -43.094 38.668 -11.712 1.00 50.91 697 PRO A C 1
ATOM 5008 O O . PRO A 1 697 ? -44.076 39.358 -11.948 1.00 50.91 697 PRO A O 1
ATOM 5011 N N . ILE A 1 698 ? -42.513 37.933 -12.699 1.00 27.36 698 ILE A N 1
ATOM 5012 C CA . ILE A 1 698 ? -43.183 37.249 -13.867 1.00 27.36 698 ILE A CA 1
ATOM 5013 C C . ILE A 1 698 ? -42.165 36.556 -14.831 1.00 27.36 698 ILE A C 1
ATOM 5015 O O . ILE A 1 698 ? -40.986 36.882 -14.853 1.00 27.36 698 ILE A O 1
ATOM 5019 N N . ARG A 1 699 ? -42.657 35.555 -15.590 1.00 29.53 699 ARG A N 1
ATOM 5020 C CA . ARG A 1 699 ? -42.030 34.391 -16.266 1.00 29.53 699 ARG A CA 1
ATOM 5021 C C . ARG A 1 699 ? -42.134 34.424 -17.825 1.00 29.53 699 ARG A C 1
ATOM 5023 O O . ARG A 1 699 ? -43.180 34.826 -18.312 1.00 29.53 699 ARG A O 1
ATOM 5030 N N . ILE A 1 700 ? -41.081 33.929 -18.521 1.00 34.19 700 ILE A N 1
ATOM 5031 C CA . ILE A 1 700 ? -40.875 33.200 -19.834 1.00 34.19 700 ILE A CA 1
ATOM 5032 C C . ILE A 1 700 ? -41.878 33.383 -21.020 1.00 34.19 700 ILE A C 1
ATOM 5034 O O . ILE A 1 700 ? -43.085 33.395 -20.786 1.00 34.19 700 ILE A O 1
ATOM 5038 N N . PRO A 1 701 ? -41.428 33.407 -22.309 1.00 37.97 701 PRO A N 1
ATOM 5039 C CA . PRO A 1 701 ? -41.475 32.195 -23.180 1.00 37.97 701 PRO A CA 1
ATOM 5040 C C . PRO A 1 701 ? -40.352 32.039 -24.264 1.00 37.97 701 PRO A C 1
ATOM 5042 O O . PRO A 1 701 ? -39.793 33.014 -24.753 1.00 37.97 701 PRO A O 1
ATOM 5045 N N . THR A 1 702 ? -40.085 30.790 -24.683 1.00 34.19 702 THR A N 1
ATOM 5046 C CA . THR A 1 702 ? -39.439 30.305 -25.948 1.00 34.19 702 THR A CA 1
ATOM 5047 C C . THR A 1 702 ? -40.532 29.842 -26.959 1.00 34.19 702 THR A C 1
ATOM 5049 O O . THR A 1 702 ? -41.703 29.984 -26.593 1.00 34.19 702 THR A O 1
ATOM 5052 N N . PRO A 1 703 ? -40.299 29.182 -28.138 1.00 58.62 703 PRO A N 1
ATOM 5053 C CA . PRO A 1 703 ? -39.137 28.988 -29.060 1.00 58.62 703 PRO A CA 1
ATOM 5054 C C . PRO A 1 703 ? -39.500 29.179 -30.581 1.00 58.62 703 PRO A C 1
ATOM 5056 O O . PRO A 1 703 ? -40.653 29.473 -30.881 1.00 58.62 703 PRO A O 1
ATOM 5059 N N . ALA A 1 704 ? -38.566 28.941 -31.542 1.00 30.45 704 ALA A N 1
ATOM 5060 C CA . ALA A 1 704 ? -38.728 28.001 -32.700 1.00 30.45 704 ALA A CA 1
ATOM 5061 C C . ALA A 1 704 ? -37.807 28.212 -33.954 1.00 30.45 704 ALA A C 1
ATOM 5063 O O . ALA A 1 704 ? -37.805 29.272 -34.572 1.00 30.45 704 ALA A O 1
ATOM 5064 N N . THR A 1 705 ? -37.192 27.091 -34.389 1.00 30.53 705 THR A N 1
ATOM 5065 C CA . THR A 1 705 ? -37.016 26.521 -35.765 1.00 30.53 705 THR A CA 1
ATOM 5066 C C . THR A 1 705 ? -35.933 26.959 -36.796 1.00 30.53 705 THR A C 1
ATOM 5068 O O . THR A 1 705 ? -35.803 28.114 -37.176 1.00 30.53 705 THR A O 1
ATOM 5071 N N . THR A 1 706 ? -35.259 25.902 -37.286 1.00 28.48 706 THR A N 1
ATOM 5072 C CA . THR A 1 706 ? -34.320 25.548 -38.400 1.00 28.48 706 THR A CA 1
ATOM 5073 C C . THR A 1 706 ? -34.845 25.778 -39.856 1.00 28.48 706 THR A C 1
ATOM 5075 O O . THR A 1 706 ? -36.006 26.177 -39.947 1.00 28.48 706 THR A O 1
ATOM 5078 N N . PRO A 1 707 ? -34.177 25.405 -41.007 1.00 46.44 707 PRO A N 1
ATOM 5079 C CA . PRO A 1 707 ? -32.772 24.985 -41.329 1.00 46.44 707 PRO A CA 1
ATOM 5080 C C . PRO A 1 707 ? -32.149 25.433 -42.726 1.00 46.44 707 PRO A C 1
ATOM 5082 O O . PRO A 1 707 ? -32.865 25.911 -43.596 1.00 46.44 707 PRO A O 1
ATOM 5085 N N . THR A 1 708 ? -30.824 25.176 -42.926 1.00 30.41 708 THR A N 1
ATOM 5086 C CA . THR A 1 708 ? -30.013 24.771 -44.150 1.00 30.41 708 THR A CA 1
ATOM 5087 C C . THR A 1 708 ? -30.049 25.529 -45.525 1.00 30.41 708 THR A C 1
ATOM 5089 O O . THR A 1 708 ? -30.992 26.256 -45.796 1.00 30.41 708 THR A O 1
ATOM 5092 N N . PRO A 1 709 ? -29.148 25.251 -46.524 1.00 52.00 709 PRO A N 1
ATOM 5093 C CA . PRO A 1 709 ? -27.663 25.148 -46.546 1.00 52.00 709 PRO A CA 1
ATOM 5094 C C . PRO A 1 709 ? -26.968 25.750 -47.829 1.00 52.00 709 PRO A C 1
ATOM 5096 O O . PRO A 1 709 ? -27.633 26.167 -48.771 1.00 52.00 709 PRO A O 1
ATOM 5099 N N . ALA A 1 710 ? -25.628 25.600 -47.905 1.00 28.89 710 ALA A N 1
ATOM 5100 C CA . ALA A 1 710 ? -24.767 25.414 -49.106 1.00 28.89 710 ALA A CA 1
ATOM 5101 C C . ALA A 1 710 ? -24.102 26.639 -49.795 1.00 28.89 710 ALA A C 1
ATOM 5103 O O . ALA A 1 710 ? -24.780 27.531 -50.282 1.00 28.89 710 ALA A O 1
ATOM 5104 N N . THR A 1 711 ? -22.755 26.649 -49.875 1.00 31.33 711 THR A N 1
ATOM 5105 C CA . THR A 1 711 ? -21.898 26.294 -51.048 1.00 31.33 711 THR A CA 1
ATOM 5106 C C . THR A 1 711 ? -20.513 26.980 -50.981 1.00 31.33 711 THR A C 1
ATOM 5108 O O . THR A 1 711 ? -20.435 28.200 -50.896 1.00 31.33 711 THR A O 1
ATOM 5111 N N . THR A 1 712 ? -19.429 26.201 -51.084 1.00 30.48 712 THR A N 1
ATOM 5112 C CA . THR A 1 712 ? -18.054 26.589 -51.512 1.00 30.48 712 THR A CA 1
ATOM 5113 C C . THR A 1 712 ? -18.012 26.777 -53.054 1.00 30.48 712 THR A C 1
ATOM 5115 O O . THR A 1 712 ? -18.922 26.231 -53.686 1.00 30.48 712 THR A O 1
ATOM 5118 N N . PRO A 1 713 ? -17.030 27.458 -53.722 1.00 41.94 713 PRO A N 1
ATOM 5119 C CA . PRO A 1 713 ? -15.569 27.334 -53.520 1.00 41.94 713 PRO A CA 1
ATOM 5120 C C . PRO A 1 713 ? -14.674 28.609 -53.704 1.00 41.94 713 PRO A C 1
ATOM 5122 O O . PRO A 1 713 ? -15.116 29.659 -54.151 1.00 41.94 713 PRO A O 1
ATOM 5125 N N . THR A 1 714 ? -13.398 28.427 -53.320 1.00 29.39 714 THR A N 1
ATOM 5126 C CA . THR A 1 714 ? -12.077 29.096 -53.555 1.00 29.39 714 THR A CA 1
ATOM 5127 C C . THR A 1 714 ? -11.861 30.043 -54.770 1.00 29.39 714 THR A C 1
ATOM 5129 O O . THR A 1 714 ? -12.670 30.043 -55.691 1.00 29.39 714 THR A O 1
ATOM 5132 N N . PRO A 1 715 ? -10.660 30.655 -54.971 1.00 48.91 715 PRO A N 1
ATOM 5133 C CA . PRO A 1 715 ? -9.720 31.378 -54.079 1.00 48.91 715 PRO A CA 1
ATOM 5134 C C . PRO A 1 715 ? -9.227 32.718 -54.718 1.00 48.91 715 PRO A C 1
ATOM 5136 O O . PRO A 1 715 ? -9.347 32.872 -55.927 1.00 48.91 715 PRO A O 1
ATOM 5139 N N . ALA A 1 716 ? -8.607 33.650 -53.968 1.00 27.20 716 ALA A N 1
ATOM 5140 C CA . ALA A 1 716 ? -7.462 34.484 -54.422 1.00 27.20 716 ALA A CA 1
ATOM 5141 C C . ALA A 1 716 ? -7.178 35.714 -53.529 1.00 27.20 716 ALA A C 1
ATOM 5143 O O . ALA A 1 716 ? -8.047 36.540 -53.280 1.00 27.20 716 ALA A O 1
ATOM 5144 N N . THR A 1 717 ? -5.891 35.839 -53.187 1.00 30.77 717 THR A N 1
ATOM 5145 C CA . THR A 1 717 ? -5.071 37.067 -53.117 1.00 30.77 717 THR A CA 1
ATOM 5146 C C . THR A 1 717 ? -5.446 38.194 -52.147 1.00 30.77 717 THR A C 1
ATOM 5148 O O . THR A 1 717 ? -6.350 38.988 -52.386 1.00 30.77 717 THR A O 1
ATOM 5151 N N . ASN A 1 718 ? -4.582 38.327 -51.138 1.00 28.88 718 ASN A N 1
ATOM 5152 C CA . ASN A 1 718 ? -4.254 39.549 -50.395 1.00 28.88 718 ASN A CA 1
ATOM 5153 C C . ASN A 1 718 ? -3.968 40.722 -51.371 1.00 28.88 718 ASN A C 1
ATOM 5155 O O . ASN A 1 718 ? -3.341 40.483 -52.411 1.00 28.88 718 ASN A O 1
ATOM 5159 N N . PRO A 1 719 ? -4.392 41.967 -51.077 1.00 36.38 719 PRO A N 1
ATOM 5160 C CA . PRO A 1 719 ? -3.562 42.812 -50.217 1.00 36.38 719 PRO A CA 1
ATOM 5161 C C . PRO A 1 719 ? -4.341 43.682 -49.209 1.00 36.38 719 PRO A C 1
ATOM 5163 O O . PRO A 1 719 ? -5.507 44.027 -49.386 1.00 36.38 719 PRO A O 1
ATOM 5166 N N . THR A 1 720 ? -3.609 44.056 -48.165 1.00 36.91 720 THR A N 1
ATOM 5167 C CA . THR A 1 720 ? -3.888 44.958 -47.037 1.00 36.91 720 THR A CA 1
ATOM 5168 C C . THR A 1 720 ? -4.737 46.196 -47.373 1.00 36.91 720 THR A C 1
ATOM 5170 O O . THR A 1 720 ? -4.545 46.815 -48.422 1.00 36.91 720 THR A O 1
ATOM 5173 N N . PRO A 1 721 ? -5.591 46.651 -46.434 1.00 33.38 721 PRO A N 1
ATOM 5174 C CA . PRO A 1 721 ? -5.290 47.934 -45.788 1.00 33.38 721 PRO A CA 1
ATOM 5175 C C . PRO A 1 721 ? -5.643 48.010 -44.289 1.00 33.38 721 PRO A C 1
ATOM 5177 O O . PRO A 1 721 ? -6.377 47.202 -43.730 1.00 33.38 721 PRO A O 1
ATOM 5180 N N . ALA A 1 722 ? -5.067 49.031 -43.663 1.00 29.80 722 ALA A N 1
ATOM 5181 C CA . ALA A 1 722 ? -5.018 49.308 -42.240 1.00 29.80 722 ALA A CA 1
ATOM 5182 C C . ALA A 1 722 ? -6.346 49.774 -41.591 1.00 29.80 722 ALA A C 1
ATOM 5184 O O . ALA A 1 722 ? -7.138 50.497 -42.194 1.00 29.80 722 ALA A O 1
ATOM 5185 N N . THR A 1 723 ? -6.446 49.444 -40.294 1.00 33.78 723 THR A N 1
ATOM 5186 C CA . THR A 1 723 ? -7.010 50.203 -39.150 1.00 33.78 723 THR A CA 1
ATOM 5187 C C . THR A 1 723 ? -8.518 50.469 -39.029 1.00 33.78 723 THR A C 1
ATOM 5189 O O . THR A 1 723 ? -9.036 51.428 -39.597 1.00 33.78 723 THR A O 1
ATOM 5192 N N . THR A 1 724 ? -9.175 49.744 -38.110 1.00 27.39 724 THR A N 1
ATOM 5193 C CA . THR A 1 724 ? -10.094 50.250 -37.048 1.00 27.39 724 THR A CA 1
ATOM 5194 C C . THR A 1 724 ? -10.200 49.159 -35.944 1.00 27.39 724 THR A C 1
ATOM 5196 O O . THR A 1 724 ? -9.953 47.998 -36.265 1.00 27.39 724 THR A O 1
ATOM 5199 N N . PRO A 1 725 ? -10.440 49.489 -34.655 1.00 31.88 725 PRO A N 1
ATOM 5200 C CA . PRO A 1 725 ? -9.920 48.747 -33.503 1.00 31.88 725 PRO A CA 1
ATOM 5201 C C . PRO A 1 725 ? -10.813 47.576 -33.065 1.00 31.88 725 PRO A C 1
ATOM 5203 O O . PRO A 1 725 ? -12.040 47.676 -33.076 1.00 31.88 725 PRO A O 1
ATOM 5206 N N . THR A 1 726 ? -10.175 46.488 -32.638 1.00 27.14 726 THR A N 1
ATOM 5207 C CA . THR A 1 726 ? -10.800 45.318 -32.002 1.00 27.14 726 THR A CA 1
ATOM 5208 C C . THR A 1 726 ? -10.872 45.541 -30.479 1.00 27.14 726 THR A C 1
ATOM 5210 O O . THR A 1 726 ? -9.980 46.203 -29.944 1.00 27.14 726 THR A O 1
ATOM 5213 N N . PRO A 1 727 ? -11.90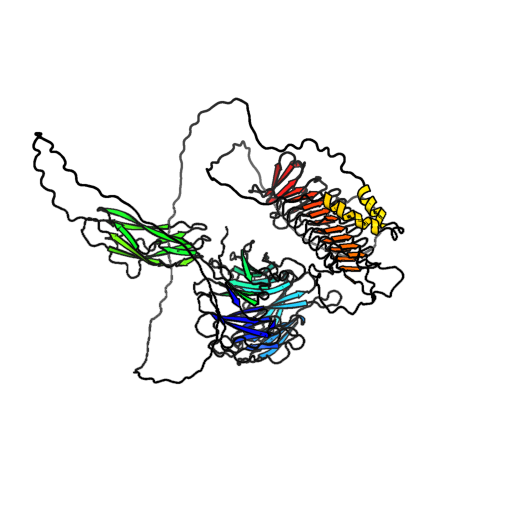7 45.047 -29.770 1.00 29.42 727 PRO A N 1
ATOM 5214 C CA . PRO A 1 727 ? -12.034 45.177 -28.316 1.00 29.42 727 PRO A CA 1
ATOM 5215 C C . PRO A 1 727 ? -10.883 44.484 -27.582 1.00 29.42 727 PRO A C 1
ATOM 5217 O O . PRO A 1 727 ? -10.350 43.498 -28.088 1.00 29.42 727 PRO A O 1
ATOM 5220 N N . ALA A 1 728 ? -10.543 45.007 -26.400 1.00 30.94 728 ALA A N 1
ATOM 5221 C CA . ALA A 1 728 ? -9.529 44.479 -25.495 1.00 30.94 728 ALA A CA 1
ATOM 5222 C C . ALA A 1 728 ? -9.616 42.950 -25.376 1.00 30.94 728 ALA A C 1
ATOM 5224 O O . ALA A 1 728 ? -10.650 42.398 -24.995 1.00 30.94 728 ALA A O 1
ATOM 5225 N N . THR A 1 729 ? -8.525 42.286 -25.744 1.00 28.17 729 THR A N 1
ATOM 5226 C CA . THR A 1 729 ? -8.281 40.880 -25.452 1.00 28.17 729 THR A CA 1
ATOM 5227 C C . THR A 1 729 ? -8.065 40.737 -23.954 1.00 28.17 729 THR A C 1
ATOM 5229 O O . THR A 1 729 ? -7.207 41.404 -23.381 1.00 28.17 729 THR A O 1
ATOM 5232 N N . THR A 1 730 ? -8.866 39.877 -23.341 1.00 28.44 730 THR A N 1
ATOM 5233 C CA . THR A 1 730 ? -8.620 39.262 -22.036 1.00 28.44 730 THR A CA 1
ATOM 5234 C C . THR A 1 730 ? -7.188 38.704 -22.007 1.00 28.44 730 THR A C 1
ATOM 5236 O O . THR A 1 730 ? -6.791 38.111 -23.017 1.00 28.44 730 THR A O 1
ATOM 5239 N N . PRO A 1 731 ? -6.402 38.898 -20.933 1.00 29.58 731 PRO A N 1
ATOM 5240 C CA . PRO A 1 731 ? -5.068 38.317 -20.848 1.00 29.58 731 PRO A CA 1
ATOM 5241 C C . PRO A 1 731 ? -5.179 36.789 -20.902 1.00 29.58 731 PRO A C 1
ATOM 5243 O O . PRO A 1 731 ? -5.949 36.175 -20.166 1.00 29.58 731 PRO A O 1
ATOM 5246 N N . THR A 1 732 ? -4.465 36.184 -21.846 1.00 25.77 732 THR A N 1
ATOM 5247 C CA . THR A 1 732 ? -4.133 34.756 -21.812 1.00 25.77 732 THR A CA 1
ATOM 5248 C C . THR A 1 732 ? -3.202 34.531 -20.620 1.00 25.77 732 THR A C 1
ATOM 5250 O O . THR A 1 732 ? -2.297 35.350 -20.458 1.00 25.77 732 THR A O 1
ATOM 5253 N N . PRO A 1 733 ? -3.378 33.467 -19.816 1.00 27.75 733 PRO A N 1
ATOM 5254 C CA . PRO A 1 733 ? -2.416 33.133 -18.770 1.00 27.75 733 PRO A CA 1
ATOM 5255 C C . PRO A 1 733 ? -1.030 32.954 -19.410 1.00 27.75 733 PRO A C 1
ATOM 5257 O O . PRO A 1 733 ? -0.965 32.332 -20.482 1.00 27.75 733 PRO A O 1
ATOM 5260 N N . PRO A 1 734 ? 0.051 33.496 -18.825 1.00 31.02 734 PRO A N 1
ATOM 5261 C CA . PRO A 1 734 ? 1.394 33.184 -19.283 1.00 31.02 734 PRO A CA 1
ATOM 5262 C C . PRO A 1 734 ? 1.599 31.668 -19.193 1.00 31.02 734 PRO A C 1
ATOM 5264 O O . PRO A 1 734 ? 1.156 31.003 -18.256 1.00 31.02 734 PRO A O 1
ATOM 5267 N N . THR A 1 735 ? 2.200 31.092 -20.230 1.00 28.52 735 THR A N 1
ATOM 5268 C CA . THR A 1 735 ? 2.702 29.722 -20.173 1.00 28.52 735 THR A CA 1
ATOM 5269 C C . THR A 1 735 ? 3.841 29.720 -19.170 1.00 28.52 735 THR A C 1
ATOM 5271 O O . THR A 1 735 ? 4.884 30.288 -19.476 1.00 28.52 735 THR A O 1
ATOM 5274 N N . THR A 1 736 ? 3.634 29.112 -18.005 1.00 30.83 736 THR A N 1
ATOM 5275 C CA . THR A 1 736 ? 4.685 28.907 -17.009 1.00 30.83 736 THR A CA 1
ATOM 5276 C C . THR A 1 736 ? 5.902 28.273 -17.690 1.00 30.83 736 THR A C 1
ATOM 5278 O O . THR A 1 736 ? 5.759 27.191 -18.283 1.00 30.83 736 THR A O 1
ATOM 5281 N N . PRO A 1 737 ? 7.083 28.916 -17.673 1.00 28.80 737 PRO A N 1
ATOM 5282 C CA . PRO A 1 737 ? 8.308 28.235 -18.048 1.00 28.80 737 PRO A CA 1
ATOM 5283 C C . PRO A 1 737 ? 8.460 27.048 -17.093 1.00 28.80 737 PRO A C 1
ATOM 5285 O O . PRO A 1 737 ? 8.433 27.174 -15.875 1.00 28.80 737 PRO A O 1
ATOM 5288 N N . THR A 1 738 ? 8.483 25.843 -17.656 1.00 34.09 738 THR A N 1
ATOM 5289 C CA . THR A 1 738 ? 8.824 24.645 -16.888 1.00 34.09 738 THR A CA 1
ATOM 5290 C C . THR A 1 738 ? 10.340 24.676 -16.712 1.00 34.09 738 THR A C 1
ATOM 5292 O O . THR A 1 738 ? 11.013 24.755 -17.745 1.00 34.09 738 THR A O 1
ATOM 5295 N N . PRO A 1 739 ? 10.877 24.614 -15.480 1.00 31.48 739 PRO A N 1
ATOM 5296 C CA . PRO A 1 739 ? 12.317 24.672 -15.261 1.00 31.48 739 PRO A CA 1
ATOM 5297 C C . PRO A 1 739 ? 13.028 23.606 -16.095 1.00 31.48 739 PRO A C 1
ATOM 5299 O O . PRO A 1 739 ? 12.552 22.467 -16.215 1.00 31.48 739 PRO A O 1
ATOM 5302 N N . ALA A 1 740 ? 14.159 23.969 -16.696 1.00 33.81 740 ALA A N 1
ATOM 5303 C CA . ALA A 1 740 ? 15.053 22.980 -17.274 1.00 33.81 740 ALA A CA 1
ATOM 5304 C C . ALA A 1 740 ? 15.543 22.049 -16.144 1.00 33.81 740 ALA A C 1
ATOM 5306 O O . ALA A 1 740 ? 15.799 22.513 -15.035 1.00 33.81 740 ALA A O 1
ATOM 5307 N N . PRO A 1 741 ? 15.631 20.727 -16.369 1.00 35.19 741 PRO A N 1
ATOM 5308 C CA . PRO A 1 741 ? 16.058 19.803 -15.330 1.00 35.19 741 PRO A CA 1
ATOM 5309 C C . PRO A 1 741 ? 17.505 20.089 -14.927 1.00 35.19 741 PRO A C 1
ATOM 5311 O O . PRO A 1 741 ? 18.416 19.993 -15.750 1.00 35.19 741 PRO A O 1
ATOM 5314 N N . ILE A 1 742 ? 17.684 20.393 -13.647 1.00 33.84 742 ILE A N 1
ATOM 5315 C CA . ILE A 1 742 ? 18.973 20.645 -13.014 1.00 33.84 742 ILE A CA 1
ATOM 5316 C C . ILE A 1 742 ? 19.790 19.338 -13.001 1.00 33.84 742 ILE A C 1
ATOM 5318 O O . ILE A 1 742 ? 19.284 18.324 -12.508 1.00 33.84 742 ILE A O 1
ATOM 5322 N N . PRO A 1 743 ? 21.019 19.289 -13.553 1.00 34.53 743 PRO A N 1
ATOM 5323 C CA . PRO A 1 743 ? 21.812 18.058 -13.625 1.00 34.53 743 PRO A CA 1
ATOM 5324 C C . PRO A 1 743 ? 22.412 17.594 -12.286 1.00 34.53 743 PRO A C 1
ATOM 5326 O O . PRO A 1 743 ? 23.015 16.520 -12.258 1.00 34.53 743 PRO A O 1
ATOM 5329 N N . PHE A 1 744 ? 22.204 18.330 -11.189 1.00 35.62 744 PHE A N 1
ATOM 5330 C CA . PHE A 1 744 ? 22.528 17.889 -9.832 1.00 35.62 744 PHE A CA 1
ATOM 5331 C C . PHE A 1 744 ? 21.260 17.637 -9.024 1.00 35.62 744 PHE A C 1
ATOM 5333 O O . PHE A 1 744 ? 20.438 18.527 -8.835 1.00 35.62 744 PHE A O 1
ATOM 5340 N N . ALA A 1 745 ? 21.106 16.412 -8.526 1.00 36.06 745 ALA A N 1
ATOM 5341 C CA . ALA A 1 745 ? 20.084 16.111 -7.530 1.00 36.06 745 ALA A CA 1
ATOM 5342 C C . ALA A 1 745 ? 20.598 16.495 -6.130 1.00 36.06 745 ALA A C 1
ATOM 5344 O O . ALA A 1 745 ? 21.795 16.363 -5.874 1.00 36.06 745 ALA A O 1
ATOM 5345 N N . GLU A 1 746 ? 19.706 16.833 -5.189 1.00 38.03 746 GLU A N 1
ATOM 5346 C CA . GLU A 1 746 ? 19.997 17.131 -3.762 1.00 38.03 746 GLU A CA 1
ATOM 5347 C C . GLU A 1 746 ? 20.914 16.112 -3.036 1.00 38.03 746 GLU A C 1
ATOM 5349 O O . GLU A 1 746 ? 21.397 16.354 -1.934 1.00 38.03 746 GLU A O 1
ATOM 5354 N N . THR A 1 747 ? 21.176 14.941 -3.626 1.00 37.81 747 THR A N 1
ATOM 5355 C CA . THR A 1 747 ? 22.036 13.894 -3.043 1.00 37.81 747 THR A CA 1
ATOM 5356 C C . THR A 1 747 ? 23.408 13.737 -3.692 1.00 37.81 747 THR A C 1
ATOM 5358 O O . THR A 1 747 ? 24.137 12.821 -3.303 1.00 37.81 747 THR A O 1
ATOM 5361 N N . ASP A 1 748 ? 23.800 14.592 -4.639 1.00 39.78 748 ASP A N 1
ATOM 5362 C CA . ASP A 1 748 ? 25.112 14.461 -5.285 1.00 39.78 748 ASP A CA 1
ATOM 5363 C C . ASP A 1 748 ? 26.301 14.892 -4.412 1.00 39.78 748 ASP A C 1
ATOM 5365 O O . ASP A 1 748 ? 27.445 14.748 -4.833 1.00 39.78 748 ASP A O 1
ATOM 5369 N N . CYS A 1 749 ? 26.080 15.221 -3.133 1.00 45.97 749 CYS A N 1
ATOM 5370 C CA . CYS A 1 749 ? 27.124 15.327 -2.103 1.00 45.97 749 CYS A CA 1
ATOM 5371 C C . CYS A 1 749 ? 27.697 13.941 -1.709 1.00 45.97 749 CYS A C 1
ATOM 5373 O O . CYS A 1 749 ? 27.871 13.601 -0.531 1.00 45.97 749 CYS A O 1
ATOM 5375 N N . ILE A 1 750 ? 27.953 13.070 -2.692 1.00 38.19 750 ILE A N 1
ATOM 5376 C CA . ILE A 1 750 ? 28.486 11.727 -2.489 1.00 38.19 750 ILE A CA 1
ATOM 5377 C C . ILE A 1 750 ? 30.000 11.826 -2.284 1.00 38.19 750 ILE A C 1
ATOM 5379 O O . ILE A 1 750 ? 30.798 11.637 -3.200 1.00 38.19 750 ILE A O 1
ATOM 5383 N N . CYS A 1 751 ? 30.412 12.015 -1.032 1.00 37.03 751 CYS A N 1
ATOM 5384 C CA . CYS A 1 751 ? 31.770 11.723 -0.580 1.00 37.03 751 CYS A CA 1
ATOM 5385 C C . CYS A 1 751 ? 32.085 10.227 -0.785 1.00 37.03 751 CYS A C 1
ATOM 5387 O O . CYS A 1 751 ? 31.934 9.404 0.125 1.00 37.03 751 CYS A O 1
ATOM 5389 N N . GLN A 1 752 ? 32.551 9.835 -1.974 1.00 31.25 752 GLN A N 1
ATOM 5390 C CA . GLN A 1 752 ? 33.285 8.585 -2.101 1.00 31.25 752 GLN A CA 1
ATOM 5391 C C . GLN A 1 752 ? 34.732 8.817 -1.675 1.00 31.25 752 GLN A C 1
ATOM 5393 O O . GLN A 1 752 ? 35.499 9.513 -2.332 1.00 31.25 752 GLN A O 1
ATOM 5398 N N . THR A 1 753 ? 35.144 8.104 -0.630 1.00 30.31 753 THR A N 1
ATOM 5399 C CA . THR A 1 753 ? 36.541 7.690 -0.466 1.00 30.31 753 THR A CA 1
ATOM 5400 C C . THR A 1 753 ? 36.886 6.672 -1.559 1.00 30.31 753 THR A C 1
ATOM 5402 O O . THR A 1 753 ? 37.116 5.491 -1.304 1.00 30.31 753 THR A O 1
ATOM 5405 N N . LEU A 1 754 ? 36.897 7.112 -2.818 1.00 29.22 754 LEU A N 1
ATOM 5406 C CA . LEU A 1 754 ? 37.671 6.423 -3.838 1.00 29.22 754 LEU A CA 1
ATOM 5407 C C . LEU A 1 754 ? 39.151 6.649 -3.506 1.00 29.22 754 LEU A C 1
ATOM 5409 O O . LEU A 1 754 ? 39.511 7.721 -3.015 1.00 29.22 754 LEU A O 1
ATOM 5413 N N . PRO A 1 755 ? 40.030 5.655 -3.717 1.00 26.97 755 PRO A N 1
ATOM 5414 C CA . PRO A 1 755 ? 41.457 5.890 -3.594 1.00 26.97 755 PRO A CA 1
ATOM 5415 C C . PRO A 1 755 ? 41.823 7.001 -4.580 1.00 26.97 755 PRO A C 1
ATOM 5417 O O . PRO A 1 755 ? 41.723 6.802 -5.791 1.00 26.97 755 PRO A O 1
ATOM 5420 N N . LEU A 1 756 ? 42.196 8.167 -4.050 1.00 32.72 756 LEU A N 1
ATOM 5421 C CA . LEU A 1 756 ? 42.667 9.290 -4.849 1.00 32.72 756 LEU A CA 1
ATOM 5422 C C . LEU A 1 756 ? 43.805 8.790 -5.756 1.00 32.72 756 LEU A C 1
ATOM 5424 O O . LEU A 1 756 ? 44.696 8.081 -5.263 1.00 32.72 756 LEU A O 1
ATOM 5428 N N . PRO A 1 757 ? 43.820 9.126 -7.058 1.00 31.66 757 PRO A N 1
ATOM 5429 C CA . PRO A 1 757 ? 45.066 9.065 -7.801 1.00 31.66 757 PRO A CA 1
ATOM 5430 C C . PRO A 1 757 ? 46.104 9.901 -7.040 1.00 31.66 757 PRO A C 1
ATOM 5432 O O . PRO A 1 757 ? 45.786 10.954 -6.492 1.00 31.66 757 PRO A O 1
ATOM 5435 N N . ASP A 1 758 ? 47.327 9.386 -6.941 1.00 34.38 758 ASP A N 1
ATOM 5436 C CA . ASP A 1 758 ? 48.448 10.050 -6.275 1.00 34.38 758 ASP A CA 1
ATOM 5437 C C . ASP A 1 758 ? 48.701 11.419 -6.930 1.00 34.38 758 ASP A C 1
ATOM 5439 O O . ASP A 1 758 ? 49.346 11.517 -7.972 1.00 34.38 758 ASP A O 1
ATOM 5443 N N . LEU A 1 759 ? 48.136 12.468 -6.329 1.00 40.34 759 LEU A N 1
ATOM 5444 C CA . LEU A 1 759 ? 48.231 13.867 -6.749 1.00 40.34 759 LEU A CA 1
ATOM 5445 C C . LEU A 1 759 ? 49.335 14.592 -5.973 1.00 40.34 759 LEU A C 1
ATOM 5447 O O . LEU A 1 759 ? 49.200 15.743 -5.562 1.00 40.34 759 LEU A O 1
ATOM 5451 N N . SER A 1 760 ? 50.476 13.928 -5.798 1.00 32.72 760 SER A N 1
ATOM 5452 C CA . SER A 1 760 ? 51.684 14.524 -5.220 1.00 32.72 760 SER A CA 1
ATOM 5453 C C . SER A 1 760 ? 52.298 15.671 -6.050 1.00 32.72 760 SER A C 1
ATOM 5455 O O . SER A 1 760 ? 53.328 16.212 -5.647 1.00 32.72 760 SER A O 1
ATOM 5457 N N . GLU A 1 761 ? 51.664 16.103 -7.149 1.00 35.59 761 GLU A N 1
ATOM 5458 C CA . GLU A 1 761 ? 52.079 17.264 -7.955 1.00 35.59 761 GLU A CA 1
ATOM 5459 C C . GLU A 1 761 ? 51.131 18.480 -7.931 1.00 35.59 761 GLU A C 1
ATOM 5461 O O . GLU A 1 761 ? 51.384 19.431 -8.668 1.00 35.59 761 GLU A O 1
ATOM 5466 N N . LEU A 1 762 ? 50.115 18.547 -7.058 1.00 35.53 762 LEU A N 1
ATOM 5467 C CA . LEU A 1 762 ? 49.397 19.812 -6.830 1.00 35.53 762 LEU A CA 1
ATOM 5468 C C . LEU A 1 762 ? 49.901 20.475 -5.541 1.00 35.53 762 LEU A C 1
ATOM 5470 O O . LEU A 1 762 ? 49.802 19.929 -4.438 1.00 35.53 762 LEU A O 1
ATOM 5474 N N . ILE A 1 763 ? 50.556 21.623 -5.710 1.00 34.59 763 ILE A N 1
ATOM 5475 C CA . ILE A 1 763 ? 51.234 22.373 -4.653 1.00 34.59 763 ILE A CA 1
ATOM 5476 C C . ILE A 1 763 ? 50.239 22.674 -3.527 1.00 34.59 763 ILE A C 1
ATOM 5478 O O . ILE A 1 763 ? 49.328 23.475 -3.681 1.00 34.59 763 ILE A O 1
ATOM 5482 N N . HIS A 1 764 ? 50.465 22.032 -2.380 1.00 38.69 764 HIS A N 1
ATOM 5483 C CA . HIS A 1 764 ? 49.842 22.375 -1.111 1.00 38.69 764 HIS A CA 1
ATOM 5484 C C . HIS A 1 764 ? 50.292 23.778 -0.679 1.00 38.69 764 HIS A C 1
ATOM 5486 O O . HIS A 1 764 ? 51.449 23.942 -0.278 1.00 38.69 764 HIS A O 1
ATOM 5492 N N . ASP A 1 765 ? 49.377 24.744 -0.648 1.00 33.03 765 ASP A N 1
ATOM 5493 C CA . ASP A 1 765 ? 49.456 25.840 0.318 1.00 33.03 765 ASP A CA 1
ATOM 5494 C C . ASP A 1 765 ? 48.349 25.654 1.362 1.00 33.03 765 ASP A C 1
ATOM 5496 O O . ASP A 1 765 ? 47.161 25.725 1.071 1.00 33.03 765 ASP A O 1
ATOM 5500 N N . ARG A 1 766 ? 48.756 25.344 2.595 1.00 35.78 766 ARG A N 1
ATOM 5501 C CA . ARG A 1 766 ? 47.877 24.976 3.715 1.00 35.78 766 ARG A CA 1
ATOM 5502 C C . ARG A 1 766 ? 47.245 26.197 4.384 1.00 35.78 766 ARG A C 1
ATOM 5504 O O . ARG A 1 766 ? 47.350 26.330 5.606 1.00 35.78 766 ARG A O 1
ATOM 5511 N N . THR A 1 767 ? 46.622 27.088 3.615 1.00 37.59 767 THR A N 1
ATOM 5512 C CA . THR A 1 767 ? 45.884 28.190 4.248 1.00 37.59 767 THR A CA 1
ATOM 5513 C C . THR A 1 767 ? 44.612 28.648 3.537 1.00 37.59 767 THR A C 1
ATOM 5515 O O . THR A 1 767 ? 43.748 29.142 4.243 1.00 37.59 767 THR A O 1
ATOM 5518 N N . TYR A 1 768 ? 44.448 28.457 2.225 1.00 38.50 768 TYR A N 1
ATOM 5519 C CA . TYR A 1 768 ? 43.192 28.700 1.497 1.00 38.50 768 TYR A CA 1
ATOM 5520 C C . TYR A 1 768 ? 43.228 27.860 0.212 1.00 38.50 768 TYR A C 1
ATOM 5522 O O . TYR A 1 768 ? 44.144 28.041 -0.594 1.00 38.50 768 TYR A O 1
ATOM 5530 N N . ASN A 1 769 ? 42.289 26.934 0.026 1.00 44.06 769 ASN A N 1
ATOM 5531 C CA . ASN A 1 769 ? 42.158 26.197 -1.230 1.00 44.06 769 ASN A CA 1
ATOM 5532 C C . ASN A 1 769 ? 41.499 27.129 -2.257 1.00 44.06 769 ASN A C 1
ATOM 5534 O O . ASN A 1 769 ? 40.298 27.370 -2.219 1.00 44.06 769 ASN A O 1
ATOM 5538 N N . VAL A 1 770 ? 42.302 27.715 -3.145 1.00 41.78 770 VAL A N 1
ATOM 5539 C CA . VAL A 1 770 ? 41.805 28.553 -4.244 1.00 41.78 770 VAL A CA 1
ATOM 5540 C C . VAL A 1 770 ? 41.950 27.773 -5.547 1.00 41.78 770 VAL A C 1
ATOM 5542 O O . VAL A 1 770 ? 43.075 27.488 -5.968 1.00 41.78 770 VAL A O 1
ATOM 5545 N N . ILE A 1 771 ? 40.835 27.453 -6.207 1.00 51.19 771 ILE A N 1
ATOM 5546 C CA . ILE A 1 771 ? 40.837 26.881 -7.560 1.00 51.19 771 ILE A CA 1
ATOM 5547 C C . ILE A 1 771 ? 40.668 28.043 -8.549 1.00 51.19 771 ILE A C 1
ATOM 5549 O O . ILE A 1 771 ? 39.580 28.587 -8.701 1.00 51.19 771 ILE A O 1
ATOM 5553 N N . LEU A 1 772 ? 41.759 28.465 -9.204 1.00 46.03 772 LEU A N 1
ATOM 5554 C CA . LEU A 1 772 ? 41.725 29.500 -10.247 1.00 46.03 772 LEU A CA 1
ATOM 5555 C C . LEU A 1 772 ? 41.959 28.882 -11.629 1.00 46.03 772 LEU A C 1
ATOM 5557 O O . LEU A 1 772 ? 43.084 28.495 -11.951 1.00 46.03 772 LEU A O 1
ATOM 5561 N N . GLY A 1 773 ? 40.930 28.875 -12.479 1.00 43.22 773 GLY A N 1
ATOM 5562 C CA . GLY A 1 773 ? 41.108 28.720 -13.923 1.00 43.22 773 GLY A CA 1
ATOM 5563 C C . GLY A 1 773 ? 41.791 29.965 -14.502 1.00 43.22 773 GLY A C 1
ATOM 5564 O O . GLY A 1 773 ? 41.301 31.082 -14.331 1.00 43.22 773 GLY A O 1
ATOM 5565 N N . THR A 1 774 ? 42.941 29.808 -15.169 1.00 33.28 774 THR A N 1
ATOM 5566 C CA . THR A 1 774 ? 43.590 30.917 -15.897 1.00 33.28 774 THR A CA 1
ATOM 5567 C C . THR A 1 774 ? 43.376 30.785 -17.408 1.00 33.28 774 THR A C 1
ATOM 5569 O O . THR A 1 774 ? 43.263 29.663 -17.895 1.00 33.28 774 THR A O 1
ATOM 5572 N N . PRO A 1 775 ? 43.356 31.893 -18.181 1.00 36.38 775 PRO A N 1
ATOM 5573 C CA . PRO A 1 775 ? 42.913 31.873 -19.581 1.00 36.38 775 PRO A CA 1
ATOM 5574 C C . PRO A 1 775 ? 43.903 31.254 -20.589 1.00 36.38 775 PRO A C 1
ATOM 5576 O O . PRO A 1 775 ? 43.623 31.281 -21.784 1.00 36.38 775 PRO A O 1
ATOM 5579 N N . GLU A 1 776 ? 45.083 30.777 -20.164 1.00 33.34 776 GLU A N 1
ATOM 5580 C CA . GLU A 1 776 ? 46.182 30.429 -21.089 1.00 33.34 776 GLU A CA 1
ATOM 5581 C C . GLU A 1 776 ? 46.922 29.103 -20.791 1.00 33.34 776 GLU A C 1
ATOM 5583 O O . GLU A 1 776 ? 47.906 28.808 -21.474 1.00 33.34 776 GLU A O 1
ATOM 5588 N N . ASP A 1 777 ? 46.478 28.271 -19.836 1.00 31.80 777 ASP A N 1
ATOM 5589 C CA . ASP A 1 777 ? 47.155 26.998 -19.508 1.00 31.80 777 ASP A CA 1
ATOM 5590 C C . ASP A 1 777 ? 46.210 25.779 -19.506 1.00 31.80 777 ASP A C 1
ATOM 5592 O O . ASP A 1 777 ? 45.823 25.250 -18.466 1.00 31.80 777 ASP A O 1
ATOM 5596 N N . ASP A 1 778 ? 45.889 25.292 -20.710 1.00 37.38 778 ASP A N 1
ATOM 5597 C CA . ASP A 1 778 ? 45.101 24.075 -21.001 1.00 37.38 778 ASP A CA 1
ATOM 5598 C C . ASP A 1 778 ? 45.798 22.751 -20.595 1.00 37.38 778 ASP A C 1
ATOM 5600 O O . ASP A 1 778 ? 45.682 21.733 -21.287 1.00 37.38 778 ASP A O 1
ATOM 5604 N N . ARG A 1 779 ? 46.598 22.717 -19.520 1.00 32.66 779 ARG A N 1
ATOM 5605 C CA . ARG A 1 779 ? 47.296 21.489 -19.083 1.00 32.66 779 ARG A CA 1
ATOM 5606 C C . ARG A 1 779 ? 47.286 21.214 -17.579 1.00 32.66 779 ARG A C 1
ATOM 5608 O O . ARG A 1 779 ? 48.159 20.496 -17.091 1.00 32.66 779 ARG A O 1
ATOM 5615 N N . ALA A 1 780 ? 46.239 21.650 -16.883 1.00 32.53 780 ALA A N 1
ATOM 5616 C CA . ALA A 1 780 ? 45.847 21.083 -15.592 1.00 32.53 780 ALA A CA 1
ATOM 5617 C C . ALA A 1 780 ? 44.314 21.025 -15.432 1.00 32.53 780 ALA A C 1
ATOM 5619 O O . ALA A 1 780 ? 43.758 21.749 -14.622 1.00 32.53 780 ALA A O 1
ATOM 5620 N N . MET A 1 781 ? 43.664 20.195 -16.255 1.00 35.56 781 MET A N 1
ATOM 5621 C CA . MET A 1 781 ? 42.355 19.514 -16.114 1.00 35.56 781 MET A CA 1
ATOM 5622 C C . MET A 1 781 ? 42.012 19.012 -17.527 1.00 35.56 781 MET A C 1
ATOM 5624 O O . MET A 1 781 ? 42.276 19.701 -18.508 1.00 35.56 781 MET A O 1
ATOM 5628 N N . ASP A 1 782 ? 41.546 17.777 -17.684 1.00 37.81 782 ASP A N 1
ATOM 5629 C CA . ASP A 1 782 ? 41.575 17.047 -18.963 1.00 37.81 782 ASP A CA 1
ATOM 5630 C C . ASP A 1 782 ? 40.542 17.477 -20.029 1.00 37.81 782 ASP A C 1
ATOM 5632 O O . ASP A 1 782 ? 40.261 16.714 -20.952 1.00 37.81 782 ASP A O 1
ATOM 5636 N N . GLY A 1 783 ? 40.012 18.700 -19.959 1.00 37.72 783 GLY A N 1
ATOM 5637 C CA . GLY A 1 783 ? 38.879 19.130 -20.780 1.00 37.72 783 GLY A CA 1
ATOM 5638 C C . GLY A 1 783 ? 37.521 18.651 -20.245 1.00 37.72 783 GLY A C 1
ATOM 5639 O O . GLY A 1 783 ? 36.578 18.532 -21.026 1.00 37.72 783 GLY A O 1
ATOM 5640 N N . SER A 1 784 ? 37.412 18.370 -18.942 1.00 38.00 784 SER A N 1
ATOM 5641 C CA . SER A 1 784 ? 36.161 18.020 -18.259 1.00 38.00 784 SER A CA 1
ATOM 5642 C C . SER A 1 784 ? 35.453 19.256 -17.659 1.00 38.00 784 SER A C 1
ATOM 5644 O O . SER A 1 784 ? 36.103 19.977 -16.903 1.00 38.00 784 SER A O 1
ATOM 5646 N N . PRO A 1 785 ? 34.142 19.469 -17.902 1.00 45.81 785 PRO A N 1
ATOM 5647 C CA . PRO A 1 785 ? 33.337 20.598 -17.393 1.00 45.81 785 PRO A CA 1
ATOM 5648 C C . PRO A 1 785 ? 32.905 20.442 -15.913 1.00 45.81 785 PRO A C 1
ATOM 5650 O O . PRO A 1 785 ? 31.771 20.741 -15.561 1.00 45.81 785 PRO A O 1
ATOM 5653 N N . LEU A 1 786 ? 33.764 19.884 -15.047 1.00 47.16 786 LEU A N 1
ATOM 5654 C CA . LEU A 1 786 ? 33.407 19.492 -13.672 1.00 47.16 786 LEU A CA 1
ATOM 5655 C C . LEU A 1 786 ? 34.325 20.154 -12.630 1.00 47.16 786 LEU A C 1
ATOM 5657 O O . LEU A 1 786 ? 35.536 19.916 -12.644 1.00 47.16 786 LEU A O 1
ATOM 5661 N N . GLY A 1 787 ? 33.746 20.931 -11.707 1.00 57.22 787 GLY A N 1
ATOM 5662 C CA . GLY A 1 787 ? 34.412 21.511 -10.532 1.00 57.22 787 GLY A CA 1
ATOM 5663 C C . GLY A 1 787 ? 33.953 20.844 -9.229 1.00 57.22 787 GLY A C 1
ATOM 5664 O O . GLY A 1 787 ? 32.756 20.715 -8.995 1.00 57.22 787 GLY A O 1
ATOM 5665 N N . TYR A 1 788 ? 34.889 20.420 -8.372 1.00 61.59 788 TYR A N 1
ATOM 5666 C CA . TYR A 1 788 ? 34.588 19.801 -7.072 1.00 61.59 788 TYR A CA 1
ATOM 5667 C C . TYR A 1 788 ? 35.343 20.513 -5.943 1.00 61.59 788 TYR A C 1
ATOM 5669 O O . TYR A 1 788 ? 36.574 20.595 -5.999 1.00 61.59 788 TYR A O 1
ATOM 5677 N N . GLY A 1 789 ? 34.615 20.965 -4.922 1.00 59.81 789 GLY A N 1
ATOM 5678 C CA . GLY A 1 789 ? 35.153 21.390 -3.631 1.00 59.81 789 GLY A CA 1
ATOM 5679 C C . GLY A 1 789 ? 35.577 20.206 -2.754 1.00 59.81 789 GLY A C 1
ATOM 5680 O O . GLY A 1 789 ? 35.569 19.042 -3.173 1.00 59.81 789 GLY A O 1
ATOM 5681 N N . THR A 1 790 ? 36.011 20.496 -1.539 1.00 62.22 790 THR A N 1
ATOM 5682 C CA . THR A 1 790 ? 36.672 19.595 -0.598 1.00 62.22 790 THR A CA 1
ATOM 5683 C C . THR A 1 790 ? 35.810 19.381 0.649 1.00 62.22 790 THR A C 1
ATOM 5685 O O . THR A 1 790 ? 34.602 19.217 0.541 1.00 62.22 790 THR A O 1
ATOM 5688 N N . GLN A 1 791 ? 36.432 19.203 1.818 1.00 63.81 791 GLN A N 1
ATOM 5689 C CA . GLN A 1 791 ? 35.713 19.152 3.097 1.00 63.81 791 GLN A CA 1
ATOM 5690 C C . GLN A 1 791 ? 35.922 20.415 3.944 1.00 63.81 791 GLN A C 1
ATOM 5692 O O . GLN A 1 791 ? 35.480 20.467 5.093 1.00 63.81 791 GLN A O 1
ATOM 5697 N N . ASP A 1 792 ? 36.674 21.368 3.403 1.00 65.00 792 ASP A N 1
ATOM 5698 C CA . ASP A 1 792 ? 37.026 22.636 4.018 1.00 65.00 792 ASP A CA 1
ATOM 5699 C C . ASP A 1 792 ? 36.373 23.757 3.198 1.00 65.00 792 ASP A C 1
ATOM 5701 O O . ASP A 1 792 ? 36.091 23.556 2.027 1.00 65.00 792 ASP A O 1
ATOM 5705 N N . ASN A 1 793 ? 36.224 24.948 3.780 1.00 69.75 793 ASN A N 1
ATOM 5706 C CA . ASN A 1 793 ? 35.722 26.128 3.070 1.00 69.75 793 ASN A CA 1
ATOM 5707 C C . ASN A 1 793 ? 36.579 26.445 1.833 1.00 69.75 793 ASN A C 1
ATOM 5709 O O . ASN A 1 793 ? 37.767 26.788 1.957 1.00 69.75 793 ASN A O 1
ATOM 5713 N N . ASP A 1 794 ? 35.961 26.398 0.663 1.00 70.00 794 ASP A N 1
ATOM 5714 C CA . ASP A 1 794 ? 36.613 26.568 -0.622 1.00 70.00 794 ASP A CA 1
ATOM 5715 C C . ASP A 1 794 ? 36.216 27.883 -1.309 1.00 70.00 794 ASP A C 1
ATOM 5717 O O . ASP A 1 794 ? 35.163 28.473 -1.077 1.00 70.00 794 ASP A O 1
ATOM 5721 N N . ILE A 1 795 ? 37.104 28.373 -2.180 1.00 75.69 795 ILE A N 1
ATOM 5722 C CA . ILE A 1 795 ? 36.785 29.444 -3.130 1.00 75.69 795 ILE A CA 1
ATOM 5723 C C . ILE A 1 795 ? 36.862 28.840 -4.528 1.00 75.69 795 ILE A C 1
ATOM 5725 O O . ILE A 1 795 ? 37.957 28.551 -5.033 1.00 75.69 795 ILE A O 1
ATOM 5729 N N . ILE A 1 796 ? 35.697 28.671 -5.145 1.00 76.50 796 ILE A N 1
ATOM 5730 C CA . ILE A 1 796 ? 35.516 28.059 -6.455 1.00 76.50 796 ILE A CA 1
ATOM 5731 C C . ILE A 1 796 ? 35.081 29.138 -7.441 1.00 76.50 796 ILE A C 1
ATOM 5733 O O . ILE A 1 796 ? 34.086 29.830 -7.250 1.00 76.50 796 ILE A O 1
ATOM 5737 N N . VAL A 1 797 ? 35.843 29.291 -8.519 1.00 79.44 797 VAL A N 1
ATOM 5738 C CA . VAL A 1 797 ? 35.504 30.223 -9.593 1.00 79.44 797 VAL A CA 1
ATOM 5739 C C . VAL A 1 797 ? 35.577 29.479 -10.916 1.00 79.44 797 VAL A C 1
ATOM 5741 O O . VAL A 1 797 ? 36.648 28.981 -11.280 1.00 79.44 797 VAL A O 1
ATOM 5744 N N . ALA A 1 798 ? 34.444 29.407 -11.612 1.00 71.50 798 ALA A N 1
ATOM 5745 C CA . ALA A 1 798 ? 34.303 28.672 -12.859 1.00 71.50 798 ALA A CA 1
ATOM 5746 C C . ALA A 1 798 ? 35.082 29.318 -14.016 1.00 71.50 798 ALA A C 1
ATOM 5748 O O . ALA A 1 798 ? 35.728 30.372 -13.876 1.00 71.50 798 ALA A O 1
ATOM 5749 N N . ASN A 1 799 ? 35.122 28.617 -15.150 1.00 65.44 799 ASN A N 1
ATOM 5750 C CA . ASN A 1 799 ? 35.904 29.032 -16.306 1.00 65.44 799 ASN A CA 1
ATOM 5751 C C . ASN A 1 799 ? 35.049 29.889 -17.264 1.00 65.44 799 ASN A C 1
ATOM 5753 O O . ASN A 1 799 ? 34.341 30.781 -16.816 1.00 65.44 799 ASN A O 1
ATOM 5757 N N . LEU A 1 800 ? 35.247 29.769 -18.577 1.00 64.38 800 LEU A N 1
ATOM 5758 C CA . LEU A 1 800 ? 34.379 30.394 -19.575 1.00 64.38 800 LEU A CA 1
ATOM 5759 C C . LEU A 1 800 ? 33.673 29.252 -20.313 1.00 64.38 800 LEU A C 1
ATOM 5761 O O . LEU A 1 800 ? 34.282 28.641 -21.193 1.00 64.38 800 LEU A O 1
ATOM 5765 N N . GLY A 1 801 ? 32.416 28.979 -19.982 1.00 70.12 801 GLY A N 1
ATOM 5766 C CA . GLY A 1 801 ? 31.626 27.895 -20.566 1.00 70.12 801 GLY A CA 1
ATOM 5767 C C . GLY A 1 801 ? 30.478 27.497 -19.643 1.00 70.12 801 GLY A C 1
ATOM 5768 O O . GLY A 1 801 ? 30.350 28.083 -18.586 1.00 70.12 801 GLY A O 1
ATOM 5769 N N . GLU A 1 802 ? 29.653 26.535 -20.062 1.00 76.62 802 GLU A N 1
ATOM 5770 C CA . GLU A 1 802 ? 28.648 25.913 -19.183 1.00 76.62 802 GLU A CA 1
ATOM 5771 C C . GLU A 1 802 ? 29.367 24.955 -18.221 1.00 76.62 802 GLU A C 1
ATOM 5773 O O . GLU A 1 802 ? 29.952 23.954 -18.662 1.00 76.62 802 GLU A O 1
ATOM 5778 N N . ASP A 1 803 ? 29.352 25.270 -16.931 1.00 69.56 803 ASP A N 1
ATOM 5779 C CA . ASP A 1 803 ? 30.078 24.558 -15.889 1.00 69.56 803 ASP A CA 1
ATOM 5780 C C . ASP A 1 803 ? 29.136 23.802 -14.935 1.00 69.56 803 ASP A C 1
ATOM 5782 O O . ASP A 1 803 ? 27.953 24.091 -14.777 1.00 69.56 803 ASP A O 1
ATOM 5786 N N . SER A 1 804 ? 29.674 22.762 -14.302 1.00 76.19 804 SER A N 1
ATOM 5787 C CA . SER A 1 804 ? 28.948 21.886 -13.386 1.00 76.19 804 SER A CA 1
ATOM 5788 C C . SER A 1 804 ? 29.775 21.768 -12.099 1.00 76.19 804 SER A C 1
ATOM 5790 O O . SER A 1 804 ? 30.836 21.135 -12.081 1.00 76.19 804 SER A O 1
ATOM 5792 N N . ILE A 1 805 ? 29.321 22.439 -11.035 1.00 74.81 805 ILE A N 1
ATOM 5793 C CA . ILE A 1 805 ? 30.072 22.689 -9.796 1.00 74.81 805 ILE A CA 1
ATOM 5794 C C . ILE A 1 805 ? 29.388 22.067 -8.571 1.00 74.81 805 ILE A C 1
ATOM 5796 O O . ILE A 1 805 ? 28.185 22.217 -8.374 1.00 74.81 805 ILE A O 1
ATOM 5800 N N . LEU A 1 806 ? 30.185 21.424 -7.714 1.00 79.06 806 LEU A N 1
ATOM 5801 C CA . LEU A 1 806 ? 29.757 20.865 -6.430 1.00 79.06 806 LEU A CA 1
ATOM 5802 C C . LEU A 1 806 ? 30.660 21.361 -5.284 1.00 79.06 806 LEU A C 1
ATOM 5804 O O . LEU A 1 806 ? 31.855 21.058 -5.308 1.00 79.06 806 LEU A O 1
ATOM 5808 N N . GLY A 1 807 ? 30.102 22.058 -4.287 1.00 69.19 807 GLY A N 1
ATOM 5809 C CA . GLY A 1 807 ? 30.820 22.596 -3.113 1.00 69.19 807 GLY A CA 1
ATOM 5810 C C . GLY A 1 807 ? 31.325 21.523 -2.139 1.00 69.19 807 GLY A C 1
ATOM 5811 O O . GLY A 1 807 ? 32.485 21.518 -1.745 1.00 69.19 807 GLY A O 1
ATOM 5812 N N . ASN A 1 808 ? 30.536 20.463 -1.932 1.00 73.00 808 ASN A N 1
ATOM 5813 C CA . ASN A 1 808 ? 30.780 19.363 -0.983 1.00 73.00 808 ASN A CA 1
ATOM 5814 C C . ASN A 1 808 ? 30.568 19.729 0.499 1.00 73.00 808 ASN A C 1
ATOM 5816 O O . ASN A 1 808 ? 29.422 19.735 0.934 1.00 73.00 808 ASN A O 1
ATOM 5820 N N . TRP A 1 809 ? 31.616 19.808 1.328 1.00 67.81 809 TRP A N 1
ATOM 5821 C CA . TRP A 1 809 ? 31.468 20.217 2.733 1.00 67.81 809 TRP A CA 1
ATOM 5822 C C . TRP A 1 809 ? 32.342 21.441 2.963 1.00 67.81 809 TRP A C 1
ATOM 5824 O O . TRP A 1 809 ? 33.530 21.381 2.669 1.00 67.81 809 TRP A O 1
ATOM 5834 N N . GLY A 1 810 ? 31.796 22.468 3.599 1.00 75.19 810 GLY A N 1
ATOM 5835 C CA . GLY A 1 810 ? 32.508 23.717 3.850 1.00 75.19 810 GLY A CA 1
ATOM 5836 C C . GLY A 1 810 ? 31.516 24.867 3.800 1.00 75.19 810 GLY A C 1
ATOM 5837 O O . GLY A 1 810 ? 30.410 24.678 3.336 1.00 75.19 810 GLY A O 1
ATOM 5838 N N . GLU A 1 811 ? 31.879 26.029 4.335 1.00 81.44 811 GLU A N 1
ATOM 5839 C CA . GLU A 1 811 ? 31.174 27.265 3.965 1.00 81.44 811 GLU A CA 1
ATOM 5840 C C . GLU A 1 811 ? 31.892 27.838 2.740 1.00 81.44 811 GLU A C 1
ATOM 5842 O O . GLU A 1 811 ? 32.962 28.453 2.875 1.00 81.44 811 GLU A O 1
ATOM 5847 N N . ASP A 1 812 ? 31.357 27.570 1.556 1.00 78.69 812 ASP A N 1
ATOM 5848 C CA . ASP A 1 812 ? 32.027 27.791 0.283 1.00 78.69 812 ASP A CA 1
ATOM 5849 C C . ASP A 1 812 ? 31.653 29.133 -0.355 1.00 78.69 812 ASP A C 1
ATOM 5851 O O . ASP A 1 812 ? 30.598 29.719 -0.124 1.00 78.69 812 ASP A O 1
ATOM 5855 N N . PHE A 1 813 ? 32.556 29.648 -1.190 1.00 82.81 813 PHE A N 1
ATOM 5856 C CA . PHE A 1 813 ? 32.291 30.767 -2.091 1.00 82.81 813 PHE A CA 1
ATOM 5857 C C . PHE A 1 813 ? 32.383 30.266 -3.528 1.00 82.81 813 PHE A C 1
ATOM 5859 O O . PHE A 1 813 ? 33.473 29.905 -3.982 1.00 82.81 813 PHE A O 1
ATOM 5866 N N . ILE A 1 814 ? 31.269 30.284 -4.257 1.00 85.31 814 ILE A N 1
ATOM 5867 C CA . ILE A 1 814 ? 31.166 29.739 -5.610 1.00 85.31 814 ILE A CA 1
ATOM 5868 C C . ILE A 1 814 ? 30.700 30.822 -6.588 1.00 85.31 814 ILE A C 1
ATOM 5870 O O . ILE A 1 814 ? 29.742 31.540 -6.319 1.00 85.31 814 ILE A O 1
ATOM 5874 N N . ASN A 1 815 ? 31.381 30.947 -7.732 1.00 86.69 815 ASN A N 1
ATOM 5875 C CA . ASN A 1 815 ? 31.014 31.880 -8.802 1.00 86.69 815 ASN A CA 1
ATOM 5876 C C . ASN A 1 815 ? 31.044 31.194 -10.183 1.00 86.69 815 ASN A C 1
ATOM 5878 O O . ASN A 1 815 ? 32.126 30.765 -10.602 1.00 86.69 815 ASN A O 1
ATOM 5882 N N . GLY A 1 816 ? 29.890 31.110 -10.859 1.00 82.50 816 GLY A N 1
ATOM 5883 C CA . GLY A 1 816 ? 29.698 30.484 -12.183 1.00 82.50 816 GLY A CA 1
ATOM 5884 C C . GLY A 1 816 ? 30.230 31.319 -13.356 1.00 82.50 816 GLY A C 1
ATOM 5885 O O . GLY A 1 816 ? 30.922 30.823 -14.238 1.00 82.50 816 GLY A O 1
ATOM 5886 N N . ARG A 1 817 ? 30.122 32.646 -13.247 1.00 84.88 817 ARG A N 1
ATOM 5887 C CA . ARG A 1 817 ? 30.584 33.663 -14.213 1.00 84.88 817 ARG A CA 1
ATOM 5888 C C . ARG A 1 817 ? 29.689 33.863 -15.425 1.00 84.88 817 ARG A C 1
ATOM 5890 O O . ARG A 1 817 ? 28.926 34.815 -15.421 1.00 84.88 817 ARG A O 1
ATOM 5897 N N . GLU A 1 818 ? 29.951 33.193 -16.542 1.00 84.06 818 GLU A N 1
ATOM 5898 C CA . GLU A 1 818 ? 29.234 33.410 -17.803 1.00 84.06 818 GLU A CA 1
ATOM 5899 C C . GLU A 1 818 ? 28.826 32.054 -18.374 1.00 84.06 818 GLU A C 1
ATOM 5901 O O . GLU A 1 818 ? 29.637 31.136 -18.329 1.00 84.06 818 GLU A O 1
ATOM 5906 N N . ASN A 1 819 ? 27.715 32.034 -19.119 1.00 84.44 819 ASN A N 1
ATOM 5907 C CA . ASN A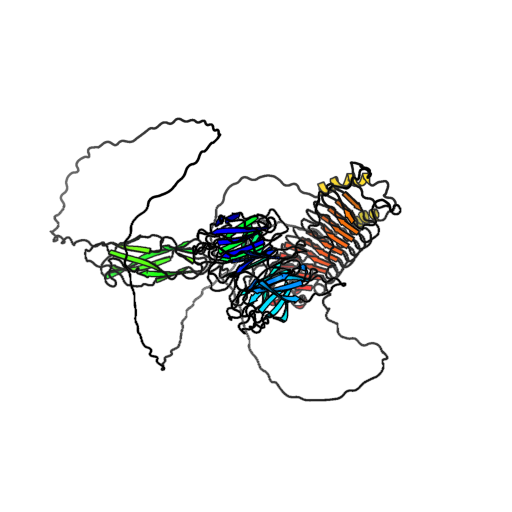 1 819 ? 27.004 30.868 -19.660 1.00 84.44 819 ASN A CA 1
ATOM 5908 C C . ASN A 1 819 ? 26.165 30.142 -18.602 1.00 84.44 819 ASN A C 1
ATOM 5910 O O . ASN A 1 819 ? 26.131 30.553 -17.462 1.00 84.44 819 ASN A O 1
ATOM 5914 N N . ASN A 1 820 ? 25.415 29.132 -19.044 1.00 83.81 820 ASN A N 1
ATOM 5915 C CA . ASN A 1 820 ? 24.434 28.442 -18.218 1.00 83.81 820 ASN A CA 1
ATOM 5916 C C . ASN A 1 820 ? 25.129 27.404 -17.338 1.00 83.81 820 ASN A C 1
ATOM 5918 O O . ASN A 1 820 ? 25.540 26.346 -17.829 1.00 83.81 820 ASN A O 1
ATOM 5922 N N . ASP A 1 821 ? 25.222 27.696 -16.056 1.00 80.06 821 ASP A N 1
ATOM 5923 C CA . ASP A 1 821 ? 25.928 26.884 -15.087 1.00 80.06 821 ASP A CA 1
ATOM 5924 C C . ASP A 1 821 ? 24.977 26.037 -14.252 1.00 80.06 821 ASP A C 1
ATOM 5926 O O . ASP A 1 821 ? 23.793 26.315 -14.073 1.00 80.06 821 ASP A O 1
ATOM 5930 N N . THR A 1 822 ? 25.506 24.945 -13.718 1.00 82.69 822 THR A N 1
ATOM 5931 C CA . THR A 1 822 ? 24.853 24.194 -12.654 1.00 82.69 822 THR A CA 1
ATOM 5932 C C . THR A 1 822 ? 25.738 24.220 -11.424 1.00 82.69 822 THR A C 1
ATOM 5934 O O . THR A 1 822 ? 26.908 23.846 -11.507 1.00 82.69 822 THR A O 1
ATOM 5937 N N . ILE A 1 823 ? 25.192 24.625 -10.279 1.00 82.44 823 ILE A N 1
ATOM 5938 C CA . ILE A 1 823 ? 25.939 24.788 -9.031 1.00 82.44 823 ILE A CA 1
ATOM 5939 C C . ILE A 1 823 ? 25.149 24.187 -7.867 1.00 82.44 823 ILE A C 1
ATOM 5941 O O . ILE A 1 823 ? 23.947 24.403 -7.747 1.00 82.44 823 ILE A O 1
ATOM 5945 N N . ASN A 1 824 ? 25.828 23.433 -7.003 1.00 84.38 824 ASN A N 1
ATOM 5946 C CA . ASN A 1 824 ? 25.263 22.893 -5.766 1.00 84.38 824 ASN A CA 1
ATOM 5947 C C . ASN A 1 824 ? 26.231 23.121 -4.591 1.00 84.38 824 ASN A C 1
ATOM 5949 O O . ASN A 1 824 ? 27.347 22.591 -4.625 1.00 84.38 824 ASN A O 1
ATOM 5953 N N . GLY A 1 825 ? 25.808 23.895 -3.584 1.00 78.31 825 GLY A N 1
ATOM 5954 C CA . GLY A 1 825 ? 26.592 24.225 -2.381 1.00 78.31 825 GLY A CA 1
ATOM 5955 C C . GLY A 1 825 ? 26.807 23.037 -1.439 1.00 78.31 825 GLY A C 1
ATOM 5956 O O . GLY A 1 825 ? 27.908 22.799 -0.951 1.00 78.31 825 GLY A O 1
ATOM 5957 N N . CYS A 1 826 ? 25.825 22.136 -1.382 1.00 82.12 826 CYS A N 1
ATOM 5958 C CA . CYS A 1 826 ? 25.815 20.896 -0.610 1.00 82.12 826 CYS A CA 1
ATOM 5959 C C . CYS A 1 826 ? 25.563 21.027 0.898 1.00 82.12 826 CYS A C 1
ATOM 5961 O O . CYS A 1 826 ? 24.474 20.665 1.346 1.00 82.12 826 CYS A O 1
ATOM 5963 N N . GLN A 1 827 ? 26.583 21.272 1.720 1.00 81.56 827 GLN A N 1
ATOM 5964 C CA . GLN A 1 827 ? 26.481 21.186 3.183 1.00 81.56 827 GLN A CA 1
ATOM 5965 C C . GLN A 1 827 ? 27.109 22.415 3.823 1.00 81.56 827 GLN A C 1
ATOM 5967 O O . GLN A 1 827 ? 28.280 22.649 3.566 1.00 81.56 827 GLN A O 1
ATOM 5972 N N . LEU A 1 828 ? 26.443 22.955 4.852 1.00 83.69 828 LEU A N 1
ATOM 5973 C CA . LEU A 1 828 ? 26.832 24.183 5.556 1.00 83.69 828 LEU A CA 1
ATOM 5974 C C . LEU A 1 828 ? 26.497 25.424 4.725 1.00 83.69 828 LEU A C 1
ATOM 5976 O O . LEU A 1 828 ? 26.033 25.314 3.607 1.00 83.69 828 LEU A O 1
ATOM 5980 N N . SER A 1 829 ? 26.665 26.591 5.343 1.00 87.12 829 SER A N 1
ATOM 5981 C CA . SER A 1 829 ? 26.254 27.871 4.777 1.00 87.12 829 SER A CA 1
ATOM 5982 C C . SER A 1 829 ? 27.185 28.336 3.660 1.00 87.12 829 SER A C 1
ATOM 5984 O O . SER A 1 829 ? 28.323 28.724 3.936 1.00 87.12 829 SER A O 1
ATOM 5986 N N . ASP A 1 830 ? 26.665 28.409 2.445 1.00 88.12 830 ASP A N 1
ATOM 5987 C CA . ASP A 1 830 ? 27.400 28.749 1.235 1.00 88.12 830 ASP A CA 1
ATOM 5988 C C . ASP A 1 830 ? 27.040 30.135 0.681 1.00 88.12 830 ASP A C 1
ATOM 5990 O O . ASP A 1 830 ? 25.970 30.702 0.917 1.00 88.12 830 ASP A O 1
ATOM 5994 N N . PHE A 1 831 ? 27.967 30.705 -0.091 1.00 90.88 831 PHE A N 1
ATOM 5995 C CA . PHE A 1 831 ? 27.725 31.851 -0.961 1.00 90.88 831 PHE A CA 1
ATOM 5996 C C . PHE A 1 831 ? 27.842 31.416 -2.420 1.00 90.88 831 PHE A C 1
ATOM 5998 O O . PHE A 1 831 ? 28.925 31.027 -2.865 1.00 90.88 831 PHE A O 1
ATOM 6005 N N . ILE A 1 832 ? 26.755 31.543 -3.177 1.00 92.31 832 ILE A N 1
ATOM 6006 C CA . ILE A 1 832 ? 26.678 31.135 -4.581 1.00 92.31 832 ILE A CA 1
ATOM 6007 C C . ILE A 1 832 ? 26.276 32.334 -5.446 1.00 92.31 832 ILE A C 1
ATOM 6009 O O . ILE A 1 832 ? 25.285 33.003 -5.174 1.00 92.31 832 ILE A O 1
ATOM 6013 N N . ASP A 1 833 ? 27.038 32.586 -6.508 1.00 94.56 833 ASP A N 1
ATOM 6014 C CA . ASP A 1 833 ? 26.729 33.564 -7.560 1.00 94.56 833 ASP A CA 1
ATOM 6015 C C . ASP A 1 833 ? 26.764 32.857 -8.923 1.00 94.56 833 ASP A C 1
ATOM 6017 O O . ASP A 1 833 ? 27.843 32.452 -9.369 1.00 94.56 833 ASP A O 1
ATOM 6021 N N . GLY A 1 834 ? 25.600 32.670 -9.554 1.00 89.50 834 GLY A N 1
ATOM 6022 C CA . GLY A 1 834 ? 25.461 32.040 -10.875 1.00 89.50 834 GLY A CA 1
ATOM 6023 C C . GLY A 1 834 ? 26.217 32.833 -11.934 1.00 89.50 834 GLY A C 1
ATOM 6024 O O . GLY A 1 834 ? 27.196 32.362 -12.513 1.00 89.50 834 GLY A O 1
ATOM 6025 N N . GLY A 1 835 ? 25.915 34.125 -12.025 1.00 89.56 835 GLY A N 1
ATOM 6026 C CA . GLY A 1 835 ? 26.668 35.073 -12.829 1.00 89.56 835 GLY A CA 1
ATOM 6027 C C . GLY A 1 835 ? 25.859 35.549 -14.025 1.00 89.56 835 GLY A C 1
ATOM 6028 O O . GLY A 1 835 ? 25.022 36.432 -13.890 1.00 89.56 835 GLY A O 1
ATOM 6029 N N . LYS A 1 836 ? 26.191 35.115 -15.236 1.00 89.81 836 LYS A N 1
ATOM 6030 C CA . LYS A 1 836 ? 25.418 35.441 -16.436 1.00 89.81 836 LYS A CA 1
ATOM 6031 C C . LYS A 1 836 ? 25.087 34.161 -17.161 1.00 89.81 836 LYS A C 1
ATOM 6033 O O . LYS A 1 836 ? 26.012 33.509 -17.617 1.00 89.81 836 LYS A O 1
ATOM 6038 N N . GLY A 1 837 ? 23.843 33.963 -17.530 1.00 88.94 837 GLY A N 1
ATOM 6039 C CA . GLY A 1 837 ? 23.397 32.722 -18.139 1.00 88.94 837 GLY A CA 1
ATOM 6040 C C . GLY A 1 837 ? 22.089 32.324 -17.495 1.00 88.94 837 GLY A C 1
ATOM 6041 O O . GLY A 1 837 ? 21.632 32.987 -16.585 1.00 88.94 837 GLY A O 1
ATOM 6042 N N . ASN A 1 838 ? 21.461 31.287 -18.024 1.00 88.44 838 ASN A N 1
ATOM 6043 C CA . ASN A 1 838 ? 20.305 30.694 -17.371 1.00 88.44 838 ASN A CA 1
ATOM 6044 C C . ASN A 1 838 ? 20.841 29.578 -16.477 1.00 88.44 838 ASN A C 1
ATOM 6046 O O . ASN A 1 838 ? 21.080 28.461 -16.957 1.00 88.44 838 ASN A O 1
ATOM 6050 N N . ASP A 1 839 ? 21.096 29.922 -15.227 1.00 85.81 839 ASP A N 1
ATOM 6051 C CA . ASP A 1 839 ? 21.819 29.115 -14.265 1.00 85.81 839 ASP A CA 1
ATOM 6052 C C . ASP A 1 839 ? 20.875 28.261 -13.428 1.00 85.81 839 ASP A C 1
ATOM 6054 O O . ASP A 1 839 ? 19.666 28.482 -13.318 1.00 85.81 839 ASP A O 1
ATOM 6058 N N . SER A 1 840 ? 21.438 27.217 -12.837 1.00 88.19 840 SER A N 1
ATOM 6059 C CA . SER A 1 840 ? 20.697 26.299 -11.997 1.00 88.19 840 SER A CA 1
ATOM 6060 C C . SER A 1 840 ? 21.421 26.060 -10.684 1.00 88.19 840 SER A C 1
ATOM 6062 O O . SER A 1 840 ? 22.457 25.393 -10.636 1.00 88.19 840 SER A O 1
ATOM 6064 N N . LEU A 1 841 ? 20.876 26.651 -9.623 1.00 87.12 841 LEU A N 1
ATOM 6065 C CA . LEU A 1 841 ? 21.557 26.878 -8.356 1.00 87.12 841 LEU A CA 1
ATOM 6066 C C . LEU A 1 841 ? 20.824 26.164 -7.218 1.00 87.12 841 LEU A C 1
ATOM 6068 O O . LEU A 1 841 ? 19.621 26.347 -7.028 1.00 87.12 841 LEU A O 1
ATOM 6072 N N . LEU A 1 842 ? 21.556 25.349 -6.460 1.00 89.38 842 LEU A N 1
ATOM 6073 C CA . LEU A 1 842 ? 21.079 24.682 -5.250 1.00 89.38 842 LEU A CA 1
ATOM 6074 C C . LEU A 1 842 ? 21.926 25.134 -4.057 1.00 89.38 842 LEU A C 1
ATOM 6076 O O . LEU A 1 842 ? 23.145 24.954 -4.097 1.00 89.38 842 LEU A O 1
ATOM 6080 N N . GLY A 1 843 ? 21.283 25.658 -3.010 1.00 80.94 843 GLY A N 1
ATOM 6081 C CA . GLY A 1 843 ? 21.933 26.003 -1.738 1.00 80.94 843 GLY A CA 1
ATOM 6082 C C . GLY A 1 843 ? 22.427 24.749 -1.035 1.00 80.94 843 GLY A C 1
ATOM 6083 O O . GLY A 1 843 ? 23.606 24.408 -1.088 1.00 80.94 843 GLY A O 1
ATOM 6084 N N . GLY A 1 844 ? 21.486 23.952 -0.538 1.00 83.69 844 GLY A N 1
ATOM 6085 C CA . GLY A 1 844 ? 21.777 22.630 -0.002 1.00 83.69 844 GLY A CA 1
ATOM 6086 C C . GLY A 1 844 ? 21.306 22.506 1.434 1.00 83.69 844 GLY A C 1
ATOM 6087 O O . GLY A 1 844 ? 20.146 22.178 1.668 1.00 83.69 844 GLY A O 1
ATOM 6088 N N . LYS A 1 845 ? 22.209 22.636 2.405 1.00 84.12 845 LYS A N 1
ATOM 6089 C CA . LYS A 1 845 ? 21.841 22.564 3.823 1.00 84.12 845 LYS A CA 1
ATOM 6090 C C . LYS A 1 845 ? 22.450 23.703 4.600 1.00 84.12 845 LYS A C 1
ATOM 6092 O O . LYS A 1 845 ? 23.642 23.917 4.468 1.00 84.12 845 LYS A O 1
ATOM 6097 N N . GLU A 1 846 ? 21.741 24.115 5.647 1.00 91.12 846 GLU A N 1
ATOM 6098 C CA . GLU A 1 846 ? 22.049 25.300 6.451 1.00 91.12 846 GLU A CA 1
ATOM 6099 C C . GLU A 1 846 ? 21.742 26.575 5.657 1.00 91.12 846 GLU A C 1
ATOM 6101 O O . GLU A 1 846 ? 21.077 26.510 4.646 1.00 91.12 846 GLU A O 1
ATOM 6106 N N . ASN A 1 847 ? 22.090 27.747 6.190 1.00 90.31 847 ASN A N 1
ATOM 6107 C CA . ASN A 1 847 ? 21.582 29.015 5.660 1.00 90.31 847 ASN A CA 1
ATOM 6108 C C . ASN A 1 847 ? 22.484 29.528 4.533 1.00 90.31 847 ASN A C 1
ATOM 6110 O O . ASN A 1 847 ? 23.606 29.955 4.825 1.00 90.31 847 ASN A O 1
ATOM 6114 N N . ASP A 1 848 ? 21.983 29.550 3.309 1.00 92.94 848 ASP A N 1
ATOM 6115 C CA . ASP A 1 848 ? 22.734 29.896 2.107 1.00 92.94 848 ASP A CA 1
ATOM 6116 C C . ASP A 1 848 ? 22.403 31.305 1.595 1.00 92.94 848 ASP A C 1
ATOM 6118 O O . ASP A 1 848 ? 21.321 31.854 1.823 1.00 92.94 848 ASP A O 1
ATOM 6122 N N . LEU A 1 849 ? 23.359 31.926 0.897 1.00 94.00 849 LEU A N 1
ATOM 6123 C CA . LEU A 1 849 ? 23.156 33.170 0.152 1.00 94.00 849 LEU A CA 1
ATOM 6124 C C . LEU A 1 849 ? 23.384 32.910 -1.336 1.00 94.00 849 LEU A C 1
ATOM 6126 O O . LEU A 1 849 ? 24.523 32.708 -1.758 1.00 94.00 849 LEU A O 1
ATOM 6130 N N . ILE A 1 850 ? 22.310 32.965 -2.123 1.00 94.94 850 ILE A N 1
ATOM 6131 C CA . ILE A 1 850 ? 22.325 32.615 -3.545 1.00 94.94 850 ILE A CA 1
ATOM 6132 C C . ILE A 1 850 ? 21.889 33.803 -4.401 1.00 94.94 850 ILE A C 1
ATOM 6134 O O . ILE A 1 850 ? 20.859 34.428 -4.146 1.00 94.94 850 ILE A O 1
ATOM 6138 N N . LEU A 1 851 ? 22.681 34.101 -5.430 1.00 93.94 851 LEU A N 1
ATOM 6139 C CA . LEU A 1 851 ? 22.427 35.134 -6.429 1.00 93.94 851 LEU A CA 1
ATOM 6140 C C . LEU A 1 851 ? 22.392 34.478 -7.818 1.00 93.94 851 LEU A C 1
ATOM 6142 O O . LEU A 1 851 ? 23.410 33.926 -8.237 1.00 93.94 851 LEU A O 1
ATOM 6146 N N . GLY A 1 852 ? 21.261 34.539 -8.527 1.00 91.88 852 GLY A N 1
ATOM 6147 C CA . GLY A 1 852 ? 21.179 34.129 -9.942 1.00 91.88 852 GLY A CA 1
ATOM 6148 C C . GLY A 1 852 ? 21.940 35.094 -10.854 1.00 91.88 852 GLY A C 1
ATOM 6149 O O . GLY A 1 852 ? 22.813 34.701 -11.625 1.00 91.88 852 GLY A O 1
ATOM 6150 N N . SER A 1 853 ? 21.780 36.390 -10.577 1.00 94.81 853 SER A N 1
ATOM 6151 C CA . SER A 1 853 ? 22.437 37.520 -11.239 1.00 94.81 853 SER A CA 1
ATOM 6152 C C . SER A 1 853 ? 21.815 37.909 -12.587 1.00 94.81 853 SER A C 1
ATOM 6154 O O . SER A 1 853 ? 21.047 38.865 -12.605 1.00 94.81 853 SER A O 1
ATOM 6156 N N . LYS A 1 854 ? 22.194 37.339 -13.733 1.00 93.25 854 LYS A N 1
ATOM 6157 C CA . LYS A 1 854 ? 21.647 37.747 -15.047 1.00 93.25 854 LYS A CA 1
ATOM 6158 C C . LYS A 1 854 ? 21.253 36.527 -15.869 1.00 93.25 854 LYS A C 1
ATOM 6160 O O . LYS A 1 854 ? 22.153 35.886 -16.402 1.00 93.25 854 LYS A O 1
ATOM 6165 N N . GLY A 1 855 ? 19.982 36.411 -16.221 1.00 92.25 855 GLY A N 1
ATOM 6166 C CA . GLY A 1 855 ? 19.449 35.378 -17.109 1.00 92.25 855 GLY A CA 1
ATOM 6167 C C . GLY A 1 855 ? 18.244 34.705 -16.467 1.00 92.25 855 GLY A C 1
ATOM 6168 O O . GLY A 1 855 ? 17.852 35.101 -15.388 1.00 92.25 855 GLY A O 1
ATOM 6169 N N . ASP A 1 856 ? 17.592 33.778 -17.174 1.00 88.88 856 ASP A N 1
ATOM 6170 C CA . ASP A 1 856 ? 16.406 33.110 -16.613 1.00 88.88 856 ASP A CA 1
ATOM 6171 C C . ASP A 1 856 ? 16.876 31.951 -15.713 1.00 88.88 856 ASP A C 1
ATOM 6173 O O . ASP A 1 856 ? 17.130 30.838 -16.200 1.00 88.88 856 ASP A O 1
ATOM 6177 N N . ASP A 1 857 ? 17.039 32.220 -14.424 1.00 89.75 857 ASP A N 1
ATOM 6178 C CA . ASP A 1 857 ? 17.675 31.340 -13.454 1.00 89.75 857 ASP A CA 1
ATOM 6179 C C . ASP A 1 857 ? 16.671 30.421 -12.744 1.00 89.75 857 ASP A C 1
ATOM 6181 O O . ASP A 1 857 ? 15.474 30.683 -12.609 1.00 89.75 857 ASP A O 1
ATOM 6185 N N . THR A 1 858 ? 17.154 29.269 -12.282 1.00 89.69 858 THR A N 1
ATOM 6186 C CA . THR A 1 858 ? 16.405 28.354 -11.412 1.00 89.69 858 THR A CA 1
ATOM 6187 C C . THR A 1 858 ? 17.147 28.195 -10.094 1.00 89.69 858 THR A C 1
ATOM 6189 O O . THR A 1 858 ? 18.203 27.564 -10.056 1.00 89.69 858 THR A O 1
ATOM 6192 N N . ILE A 1 859 ? 16.570 28.717 -9.011 1.00 89.38 859 ILE A N 1
ATOM 6193 C CA . ILE A 1 859 ? 17.188 28.778 -7.684 1.00 89.38 859 ILE A CA 1
ATOM 6194 C C . ILE A 1 859 ? 16.358 27.990 -6.668 1.00 89.38 859 ILE A C 1
ATOM 6196 O O . ILE A 1 859 ? 15.162 28.242 -6.507 1.00 89.38 859 ILE A O 1
ATOM 6200 N N . LEU A 1 860 ? 17.005 27.060 -5.961 1.00 88.94 860 LEU A N 1
ATOM 6201 C CA . LEU A 1 860 ? 16.424 26.272 -4.869 1.00 88.94 860 LEU A CA 1
ATOM 6202 C C . LEU A 1 860 ? 17.264 26.439 -3.590 1.00 88.94 860 LEU A C 1
ATOM 6204 O O . LEU A 1 860 ? 18.442 26.069 -3.591 1.00 88.94 860 LEU A O 1
ATOM 6208 N N . GLY A 1 861 ? 16.670 26.962 -2.514 1.00 79.69 861 GLY A N 1
ATOM 6209 C CA . GLY A 1 861 ? 17.313 27.077 -1.193 1.00 79.69 861 GLY A CA 1
ATOM 6210 C C . GLY A 1 861 ? 17.569 25.706 -0.556 1.00 79.69 861 GLY A C 1
ATOM 6211 O O . GLY A 1 861 ? 18.714 25.314 -0.319 1.00 79.69 861 GLY A O 1
ATOM 6212 N N . ASN A 1 862 ? 16.523 24.877 -0.520 1.00 88.12 862 ASN A N 1
ATOM 6213 C CA . ASN A 1 862 ? 16.468 23.555 0.113 1.00 88.12 862 ASN A CA 1
ATOM 6214 C C . ASN A 1 862 ? 16.336 23.641 1.645 1.00 88.12 862 ASN A C 1
ATOM 6216 O O . ASN A 1 862 ? 15.280 24.030 2.128 1.00 88.12 862 ASN A O 1
ATOM 6220 N N . LEU A 1 863 ? 17.312 23.163 2.429 1.00 84.06 863 LEU A N 1
ATOM 6221 C CA . LEU A 1 863 ? 17.194 23.109 3.891 1.00 84.06 863 LEU A CA 1
ATOM 6222 C C . LEU A 1 863 ? 17.919 24.286 4.540 1.00 84.06 863 LEU A C 1
ATOM 6224 O O . LEU A 1 863 ? 19.129 24.198 4.708 1.00 84.06 863 LEU A O 1
ATOM 6228 N N . GLY A 1 864 ? 17.227 25.279 5.081 1.00 88.06 864 GLY A N 1
ATOM 6229 C CA . GLY A 1 864 ? 17.933 26.402 5.695 1.00 88.06 864 GLY A CA 1
ATOM 6230 C C . GLY A 1 864 ? 17.072 27.639 5.799 1.00 88.06 864 GLY A C 1
ATOM 6231 O O . GLY A 1 864 ? 15.975 27.668 5.285 1.00 88.06 864 GLY A O 1
ATOM 6232 N N . ASN A 1 865 ? 17.530 28.660 6.525 1.00 89.94 865 ASN A N 1
ATOM 6233 C CA . ASN A 1 865 ? 16.928 29.989 6.396 1.00 89.94 865 ASN A CA 1
ATOM 6234 C C . ASN A 1 865 ? 17.721 30.739 5.331 1.00 89.94 865 ASN A C 1
ATOM 6236 O O . ASN A 1 865 ? 18.692 31.434 5.652 1.00 89.94 865 ASN A O 1
ATOM 6240 N N . ASP A 1 866 ? 17.335 30.554 4.083 1.00 95.38 866 ASP A N 1
ATOM 6241 C CA . ASP A 1 866 ? 18.115 30.966 2.933 1.00 95.38 866 ASP A CA 1
ATOM 6242 C C . ASP A 1 866 ? 17.795 32.401 2.516 1.00 95.38 866 ASP A C 1
ATOM 6244 O O . ASP A 1 866 ? 16.761 32.991 2.845 1.00 95.38 866 ASP A O 1
ATOM 6248 N N . THR A 1 867 ? 18.742 33.019 1.816 1.00 95.94 867 THR A N 1
ATOM 6249 C CA . THR A 1 867 ? 18.562 34.318 1.170 1.00 95.94 867 THR A CA 1
ATOM 6250 C C . THR A 1 867 ? 18.816 34.175 -0.321 1.00 95.94 867 THR A C 1
ATOM 6252 O O . THR A 1 867 ? 19.952 33.951 -0.737 1.00 95.94 867 THR A O 1
ATOM 6255 N N . LEU A 1 868 ? 17.767 34.339 -1.123 1.00 96.06 868 LEU A N 1
ATOM 6256 C CA . LEU A 1 868 ? 17.786 34.128 -2.570 1.00 96.06 868 LEU A CA 1
ATOM 6257 C C . LEU A 1 868 ? 17.477 35.452 -3.294 1.00 96.06 868 LEU A C 1
ATOM 6259 O O . LEU A 1 868 ? 16.500 36.113 -2.940 1.00 96.06 868 LEU A O 1
ATOM 6263 N N . CYS A 1 869 ? 18.266 35.836 -4.307 1.00 95.88 869 CYS A N 1
ATOM 6264 C CA . CYS A 1 869 ? 17.841 36.818 -5.324 1.00 95.88 869 CYS A CA 1
ATOM 6265 C C . CYS A 1 869 ? 17.957 36.217 -6.722 1.00 95.88 869 CYS A C 1
ATOM 6267 O O . CYS A 1 869 ? 19.007 35.656 -7.047 1.00 95.88 869 CYS A O 1
ATOM 6269 N N . GLY A 1 870 ? 16.888 36.362 -7.509 1.00 90.94 870 GLY A N 1
ATOM 6270 C CA . GLY A 1 870 ? 16.800 35.912 -8.900 1.00 90.94 870 GLY A CA 1
ATOM 6271 C C . GLY A 1 870 ? 17.787 36.697 -9.744 1.00 90.94 870 GLY A C 1
ATOM 6272 O O . GLY A 1 870 ? 18.890 36.233 -10.016 1.00 90.94 870 GLY A O 1
ATOM 6273 N N . GLY A 1 871 ? 17.497 37.977 -9.946 1.00 93.12 871 GLY A N 1
ATOM 6274 C CA . GLY A 1 871 ? 18.434 38.897 -10.571 1.00 93.12 871 GLY A CA 1
ATOM 6275 C C . GLY A 1 871 ? 17.761 39.726 -11.646 1.00 93.12 871 GLY A C 1
ATOM 6276 O O . GLY A 1 871 ? 16.766 40.383 -11.378 1.00 93.12 871 GLY A O 1
ATOM 6277 N N . GLU A 1 872 ? 18.380 39.820 -12.818 1.00 93.44 872 GLU A N 1
ATOM 6278 C CA . GLU A 1 872 ? 17.717 40.302 -14.030 1.00 93.44 872 GLU A CA 1
ATOM 6279 C C . GLU A 1 872 ? 17.192 39.098 -14.812 1.00 93.44 872 GLU A C 1
ATOM 6281 O O . GLU A 1 872 ? 17.972 38.165 -14.972 1.00 93.44 872 GLU A O 1
ATOM 6286 N N . ASN A 1 873 ? 16.030 39.247 -15.464 1.00 95.69 873 ASN A N 1
ATOM 6287 C CA . ASN A 1 873 ? 15.321 38.264 -16.303 1.00 95.69 873 ASN A CA 1
ATOM 6288 C C . ASN A 1 873 ? 14.330 37.376 -15.531 1.00 95.69 873 ASN A C 1
ATOM 6290 O O . ASN A 1 873 ? 14.066 37.644 -14.376 1.00 95.69 873 ASN A O 1
ATOM 6294 N N . ASP A 1 874 ? 13.628 36.472 -16.229 1.00 93.12 874 ASP A N 1
ATOM 6295 C CA . ASP A 1 874 ? 12.434 35.815 -15.684 1.00 93.12 874 ASP A CA 1
ATOM 6296 C C . ASP A 1 874 ? 12.846 34.556 -14.903 1.00 93.12 874 ASP A C 1
ATOM 6298 O O . ASP A 1 874 ? 13.154 33.520 -15.504 1.00 93.12 874 ASP A O 1
ATOM 6302 N N . ASP A 1 875 ? 12.811 34.620 -13.575 1.00 91.69 875 ASP A N 1
ATOM 6303 C CA . ASP A 1 875 ? 13.411 33.607 -12.713 1.00 91.69 875 ASP A CA 1
ATOM 6304 C C . ASP A 1 875 ? 12.399 32.639 -12.082 1.00 91.69 875 ASP A C 1
ATOM 6306 O O . ASP A 1 875 ? 11.211 32.920 -11.887 1.00 91.69 875 ASP A O 1
ATOM 6310 N N . TYR A 1 876 ? 12.888 31.457 -11.706 1.00 91.75 876 TYR A N 1
ATOM 6311 C CA . TYR A 1 876 ? 12.173 30.499 -10.868 1.00 91.75 876 TYR A CA 1
ATOM 6312 C C . TYR A 1 876 ? 12.886 30.348 -9.524 1.00 91.75 876 TYR A C 1
ATOM 6314 O O . TYR A 1 876 ? 13.997 29.818 -9.465 1.00 91.75 876 TYR A O 1
ATOM 6322 N N . LEU A 1 877 ? 12.222 30.737 -8.435 1.00 92.06 877 LEU A N 1
ATOM 6323 C CA . LEU A 1 877 ? 12.782 30.695 -7.086 1.00 92.06 877 LEU A CA 1
ATOM 6324 C C . LEU A 1 877 ? 11.934 29.850 -6.137 1.00 92.06 877 LEU A C 1
ATOM 6326 O O . LEU A 1 877 ? 10.701 29.944 -6.117 1.00 92.06 877 LEU A O 1
ATOM 6330 N N . ARG A 1 878 ? 12.609 29.061 -5.298 1.00 90.94 878 ARG A N 1
ATOM 6331 C CA . ARG A 1 878 ? 11.977 28.300 -4.220 1.00 90.94 878 ARG A CA 1
ATOM 6332 C C . ARG A 1 878 ? 12.832 28.271 -2.956 1.00 90.94 878 ARG A C 1
ATOM 6334 O O . ARG A 1 878 ? 14.002 27.912 -3.042 1.00 90.94 878 ARG A O 1
ATOM 6341 N N . GLY A 1 879 ? 12.237 28.624 -1.816 1.00 80.38 879 GLY A N 1
ATOM 6342 C CA . GLY A 1 879 ? 12.887 28.560 -0.499 1.00 80.38 879 GLY A CA 1
ATOM 6343 C C . GLY A 1 879 ? 13.030 27.128 0.018 1.00 80.38 879 GLY A C 1
ATOM 6344 O O . GLY A 1 879 ? 14.132 26.689 0.315 1.00 80.38 879 GLY A O 1
ATOM 6345 N N . ASP A 1 880 ? 11.943 26.354 -0.081 1.00 89.62 880 ASP A N 1
ATOM 6346 C CA . ASP A 1 880 ? 11.804 24.968 0.398 1.00 89.62 880 ASP A CA 1
ATOM 6347 C C . ASP A 1 880 ? 11.569 24.836 1.917 1.00 89.62 880 ASP A C 1
ATOM 6349 O O . ASP A 1 880 ? 10.420 24.987 2.313 1.00 89.62 880 ASP A O 1
ATOM 6353 N N . GLU A 1 881 ? 12.524 24.445 2.766 1.00 87.56 881 GLU A N 1
ATOM 6354 C CA . GLU A 1 881 ? 12.281 24.230 4.207 1.00 87.56 881 GLU A CA 1
ATOM 6355 C C . GLU A 1 881 ? 12.915 25.324 5.079 1.00 87.56 881 GLU A C 1
ATOM 6357 O O . GLU A 1 881 ? 14.123 25.522 5.031 1.00 87.56 881 GLU A O 1
ATOM 6362 N N . SER A 1 882 ? 12.172 25.803 6.083 1.00 92.25 882 SER A N 1
ATOM 6363 C CA . SER A 1 882 ? 12.541 26.835 7.078 1.00 92.25 882 SER A CA 1
ATOM 6364 C C . SER A 1 882 ? 12.178 28.255 6.631 1.00 92.25 882 SER A C 1
ATOM 6366 O O . SER A 1 882 ? 11.188 28.424 5.950 1.00 92.25 882 SER A O 1
ATOM 6368 N N . LYS A 1 883 ? 12.797 29.304 7.195 1.00 93.12 883 LYS A N 1
ATOM 6369 C CA . LYS A 1 883 ? 12.326 30.686 7.010 1.00 93.12 883 LYS A CA 1
ATOM 6370 C C . LYS A 1 883 ? 13.194 31.432 6.023 1.00 93.12 883 LYS A C 1
ATOM 6372 O O . LYS A 1 883 ? 14.251 31.935 6.414 1.00 93.12 883 LYS A O 1
ATOM 6377 N N . ASP A 1 884 ? 12.677 31.624 4.826 1.00 95.31 884 ASP A N 1
ATOM 6378 C CA . ASP A 1 884 ? 13.455 32.152 3.719 1.00 95.31 884 ASP A CA 1
ATOM 6379 C C . ASP A 1 884 ? 13.175 33.627 3.435 1.00 95.31 884 ASP A C 1
ATOM 6381 O O . ASP A 1 884 ? 12.097 34.179 3.699 1.00 95.31 884 ASP A O 1
ATOM 6385 N N . LEU A 1 885 ? 14.191 34.291 2.886 1.00 95.94 885 LEU A N 1
ATOM 6386 C CA . LEU A 1 885 ? 14.090 35.613 2.284 1.00 95.94 885 LEU A CA 1
ATOM 6387 C C . LEU A 1 885 ? 14.344 35.486 0.783 1.00 95.94 885 LEU A C 1
ATOM 6389 O O . LEU A 1 885 ? 15.472 35.240 0.366 1.00 95.94 885 LEU A O 1
ATOM 6393 N N . ILE A 1 886 ? 13.305 35.704 -0.017 1.00 97.19 886 ILE A N 1
ATOM 6394 C CA . ILE A 1 886 ? 13.346 35.509 -1.467 1.00 97.19 886 ILE A CA 1
ATOM 6395 C C . ILE A 1 886 ? 12.987 36.818 -2.174 1.00 97.19 886 ILE A C 1
ATOM 6397 O O . ILE A 1 886 ? 11.942 37.405 -1.884 1.00 97.19 886 ILE A O 1
ATOM 6401 N N . ASP A 1 887 ? 13.843 37.269 -3.090 1.00 97.38 887 ASP A N 1
ATOM 6402 C CA . ASP A 1 887 ? 13.662 38.480 -3.903 1.00 97.38 887 ASP A CA 1
ATOM 6403 C C . ASP A 1 887 ? 13.799 38.140 -5.399 1.00 97.38 887 ASP A C 1
ATOM 6405 O O . ASP A 1 887 ? 14.866 37.734 -5.844 1.00 97.38 887 ASP A O 1
ATOM 6409 N N . GLY A 1 888 ? 12.730 38.262 -6.186 1.00 92.25 888 GLY A N 1
ATOM 6410 C CA . GLY A 1 888 ? 12.769 38.030 -7.638 1.00 92.25 888 GLY A CA 1
ATOM 6411 C C . GLY A 1 888 ? 13.624 39.065 -8.371 1.00 92.25 888 GLY A C 1
ATOM 6412 O O . GLY A 1 888 ? 14.340 38.736 -9.309 1.00 92.25 888 GLY A O 1
ATOM 6413 N N . CYS A 1 889 ? 13.724 40.277 -7.815 1.00 93.75 889 CYS A N 1
ATOM 6414 C CA . CYS A 1 889 ? 14.523 41.371 -8.352 1.00 93.75 889 CYS A CA 1
ATOM 6415 C C . CYS A 1 889 ? 13.894 41.983 -9.650 1.00 93.75 889 CYS A C 1
ATOM 6417 O O . CYS A 1 889 ? 12.905 42.714 -9.532 1.00 93.75 889 CYS A O 1
ATOM 6419 N N . GLU A 1 890 ? 14.464 41.854 -10.854 1.00 92.56 890 GLU A N 1
ATOM 6420 C CA . GLU A 1 890 ? 13.898 42.380 -12.120 1.00 92.56 890 GLU A CA 1
ATOM 6421 C C . GLU A 1 890 ? 13.508 41.232 -13.069 1.00 92.56 890 GLU A C 1
ATOM 6423 O O . GLU A 1 890 ? 14.397 40.650 -13.671 1.00 92.56 890 GLU A O 1
ATOM 6428 N N . GLY A 1 891 ? 12.229 41.009 -13.364 1.00 92.56 891 GLY A N 1
ATOM 6429 C CA . GLY A 1 891 ? 11.805 39.856 -14.166 1.00 92.56 891 GLY A CA 1
ATOM 6430 C C . GLY A 1 891 ? 10.307 39.606 -14.085 1.00 92.56 891 GLY A C 1
ATOM 6431 O O . GLY A 1 891 ? 9.630 40.238 -13.290 1.00 92.56 891 GLY A O 1
ATOM 6432 N N . GLU A 1 892 ? 9.744 38.747 -14.939 1.00 92.94 892 GLU A N 1
ATOM 6433 C CA . GLU A 1 892 ? 8.460 38.096 -14.634 1.00 92.94 892 GLU A CA 1
ATOM 6434 C C . GLU A 1 892 ? 8.727 36.809 -13.841 1.00 92.94 892 GLU A C 1
ATOM 6436 O O . GLU A 1 892 ? 8.829 35.719 -14.411 1.00 92.94 892 GLU A O 1
ATOM 6441 N N . ASP A 1 893 ? 8.825 36.939 -12.521 1.00 93.38 893 ASP A N 1
ATOM 6442 C CA . ASP A 1 893 ? 9.371 35.885 -11.670 1.00 93.38 893 ASP A CA 1
ATOM 6443 C C . ASP A 1 893 ? 8.297 34.938 -11.138 1.00 93.38 893 ASP A C 1
ATOM 6445 O O . ASP A 1 893 ? 7.142 35.300 -10.900 1.00 93.38 893 ASP A O 1
ATOM 6449 N N . THR A 1 894 ? 8.673 33.682 -10.908 1.00 93.12 894 THR A N 1
ATOM 6450 C CA . THR A 1 894 ? 7.834 32.698 -10.217 1.00 93.12 894 THR A CA 1
ATOM 6451 C C . THR A 1 894 ? 8.477 32.302 -8.896 1.00 93.12 894 THR A C 1
ATOM 6453 O O . THR A 1 894 ? 9.517 31.648 -8.876 1.00 93.12 894 THR A O 1
ATOM 6456 N N . ILE A 1 895 ? 7.817 32.640 -7.788 1.00 93.31 895 ILE A N 1
ATOM 6457 C CA . ILE A 1 895 ? 8.374 32.534 -6.440 1.00 93.31 895 ILE A CA 1
ATOM 6458 C C . ILE A 1 895 ? 7.497 31.658 -5.541 1.00 93.31 895 ILE A C 1
ATOM 6460 O O . ILE A 1 895 ? 6.302 31.920 -5.348 1.00 93.31 895 ILE A O 1
ATOM 6464 N N . TYR A 1 896 ? 8.119 30.647 -4.934 1.00 92.81 896 TYR A N 1
ATOM 6465 C CA . TYR A 1 896 ? 7.517 29.766 -3.935 1.00 92.81 896 TYR A CA 1
ATOM 6466 C C . TYR A 1 896 ? 8.273 29.861 -2.604 1.00 92.81 896 TYR A C 1
ATOM 6468 O O . TYR A 1 896 ? 9.486 29.690 -2.588 1.00 92.81 896 TYR A O 1
ATOM 6476 N N . GLY A 1 897 ? 7.564 30.112 -1.500 1.00 85.44 897 GLY A N 1
ATOM 6477 C CA . GLY A 1 897 ? 8.153 30.152 -0.152 1.00 85.44 897 GLY A CA 1
ATOM 6478 C C . GLY A 1 897 ? 8.589 28.759 0.278 1.00 85.44 897 GLY A C 1
ATOM 6479 O O . GLY A 1 897 ? 9.733 28.374 0.080 1.00 85.44 897 GLY A O 1
ATOM 6480 N N . GLY A 1 898 ? 7.622 27.940 0.675 1.00 89.38 898 GLY A N 1
ATOM 6481 C CA . GLY A 1 898 ? 7.861 26.538 0.985 1.00 89.38 898 GLY A CA 1
ATOM 6482 C C . GLY A 1 898 ? 7.157 26.132 2.271 1.00 89.38 898 GLY A C 1
ATOM 6483 O O . GLY A 1 898 ? 5.940 26.291 2.394 1.00 89.38 898 GLY A O 1
ATOM 6484 N N . GLU A 1 899 ? 7.889 25.508 3.184 1.00 88.56 899 GLU A N 1
ATOM 6485 C CA . GLU A 1 899 ? 7.468 25.277 4.560 1.00 88.56 899 GLU A CA 1
ATOM 6486 C C . GLU A 1 899 ? 7.839 26.469 5.456 1.00 88.56 899 GLU A C 1
ATOM 6488 O O . GLU A 1 899 ? 8.680 27.269 5.102 1.00 88.56 899 GLU A O 1
ATOM 6493 N N . ASP A 1 900 ? 7.244 26.568 6.649 1.00 92.88 900 ASP A N 1
ATOM 6494 C CA . ASP A 1 900 ? 7.520 27.645 7.617 1.00 92.88 900 ASP A CA 1
ATOM 6495 C C . ASP A 1 900 ? 7.204 29.080 7.121 1.00 92.88 900 ASP A C 1
ATOM 6497 O O . ASP A 1 900 ? 6.221 29.277 6.425 1.00 92.88 900 ASP A O 1
ATOM 6501 N N . ASN A 1 901 ? 7.835 30.113 7.694 1.00 93.50 901 ASN A N 1
ATOM 6502 C CA . ASN A 1 901 ? 7.375 31.504 7.587 1.00 93.50 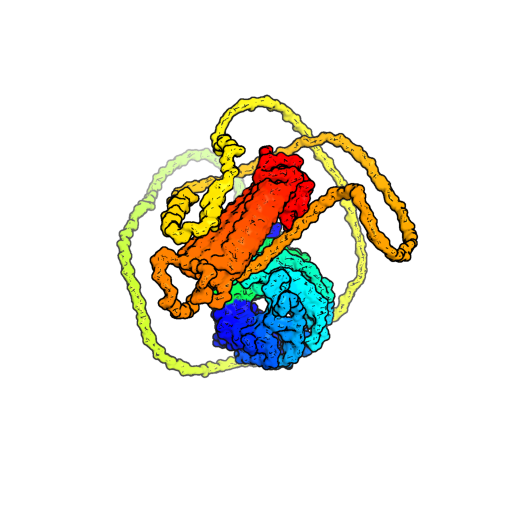901 ASN A CA 1
ATOM 6503 C C . ASN A 1 901 ? 8.366 32.345 6.780 1.00 93.50 901 ASN A C 1
ATOM 6505 O O . ASN A 1 901 ? 9.357 32.826 7.347 1.00 93.50 901 ASN A O 1
ATOM 6509 N N . ASP A 1 902 ? 8.007 32.624 5.537 1.00 96.69 902 ASP A N 1
ATOM 6510 C CA . ASP A 1 902 ? 8.875 33.235 4.538 1.00 96.69 902 ASP A CA 1
ATOM 6511 C C . ASP A 1 902 ? 8.553 34.703 4.263 1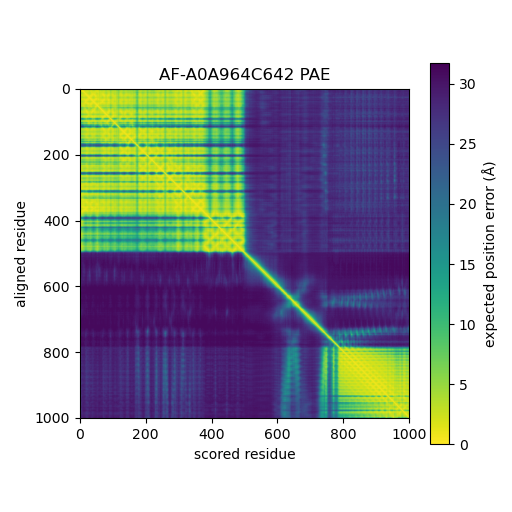.00 96.69 902 ASP A C 1
ATOM 6513 O O . ASP A 1 902 ? 7.473 35.228 4.564 1.00 96.69 902 ASP A O 1
ATOM 6517 N N . THR A 1 903 ? 9.515 35.391 3.654 1.00 97.00 903 THR A N 1
ATOM 6518 C CA . THR A 1 903 ? 9.339 36.720 3.064 1.00 97.00 903 THR A CA 1
ATOM 6519 C C . THR A 1 903 ? 9.652 36.663 1.577 1.00 97.00 903 THR A C 1
ATOM 6521 O O . THR A 1 903 ? 10.799 36.455 1.199 1.00 97.00 903 THR A O 1
ATOM 6524 N N . LEU A 1 904 ? 8.633 36.888 0.747 1.00 97.50 904 LEU A N 1
ATOM 6525 C CA . LEU A 1 904 ? 8.719 36.874 -0.710 1.00 97.50 904 LEU A CA 1
ATOM 6526 C C . LEU A 1 904 ? 8.533 38.289 -1.256 1.00 97.50 904 LEU A C 1
ATOM 6528 O O . LEU A 1 904 ? 7.561 38.976 -0.919 1.00 97.50 904 LEU A O 1
ATOM 6532 N N . ILE A 1 905 ? 9.443 38.695 -2.132 1.00 98.12 905 ILE A N 1
ATOM 6533 C CA . ILE A 1 905 ? 9.435 39.967 -2.846 1.00 98.12 905 ILE A CA 1
ATOM 6534 C C . ILE A 1 905 ? 9.489 39.633 -4.339 1.00 98.12 905 ILE A C 1
ATOM 6536 O O . ILE A 1 905 ? 10.450 39.017 -4.767 1.00 98.12 905 ILE A O 1
ATOM 6540 N N . GLY A 1 906 ? 8.452 39.985 -5.104 1.00 93.81 906 GLY A N 1
ATOM 6541 C CA . GLY A 1 906 ? 8.405 39.796 -6.561 1.00 93.81 906 GLY A CA 1
ATOM 6542 C C . GLY A 1 906 ? 9.419 40.703 -7.240 1.00 93.81 906 GLY A C 1
ATOM 6543 O O . GLY A 1 906 ? 10.416 40.241 -7.769 1.00 93.81 906 GLY A O 1
ATOM 6544 N N . GLY A 1 907 ? 9.251 42.011 -7.053 1.00 94.25 907 GLY A N 1
ATOM 6545 C CA . GLY A 1 907 ? 10.217 42.995 -7.519 1.00 94.25 907 GLY A CA 1
ATOM 6546 C C . GLY A 1 907 ? 9.650 43.814 -8.667 1.00 94.25 907 GLY A C 1
ATOM 6547 O O . GLY A 1 907 ? 8.680 44.551 -8.480 1.00 94.25 907 GLY A O 1
ATOM 6548 N N . SER A 1 908 ? 10.317 43.834 -9.816 1.00 93.31 908 SER A N 1
ATOM 6549 C CA . SER A 1 908 ? 9.853 44.563 -10.999 1.00 93.31 908 SER A CA 1
ATOM 6550 C C . SER A 1 908 ? 9.485 43.611 -12.124 1.00 93.31 908 SER A C 1
ATOM 6552 O O . SER A 1 908 ? 10.377 43.082 -12.762 1.00 93.31 908 SER A O 1
ATOM 6554 N N . GLY A 1 909 ? 8.210 43.568 -12.489 1.00 94.25 909 GLY A N 1
ATOM 6555 C CA . GLY A 1 909 ? 7.664 42.748 -13.566 1.00 94.25 909 GLY A CA 1
ATOM 6556 C C . GLY A 1 909 ? 6.331 42.156 -13.133 1.00 94.25 909 GLY A C 1
ATOM 6557 O O . GLY A 1 909 ? 5.706 42.694 -12.230 1.00 94.25 909 GLY A O 1
ATOM 6558 N N . ASN A 1 910 ? 5.799 41.186 -13.875 1.00 93.38 910 ASN A N 1
ATOM 6559 C CA . ASN A 1 910 ? 4.504 40.584 -13.547 1.00 93.38 910 ASN A CA 1
ATOM 6560 C C . ASN A 1 910 ? 4.748 39.253 -12.839 1.00 93.38 910 ASN A C 1
ATOM 6562 O O . ASN A 1 910 ? 4.866 38.222 -13.502 1.00 93.38 910 ASN A O 1
ATOM 6566 N N . ASP A 1 911 ? 4.789 39.286 -11.515 1.00 95.56 911 ASP A N 1
ATOM 6567 C CA . ASP A 1 911 ? 5.325 38.167 -10.745 1.00 95.56 911 ASP A CA 1
ATOM 6568 C C . ASP A 1 911 ? 4.228 37.206 -10.282 1.00 95.56 911 ASP A C 1
ATOM 6570 O O . ASP A 1 911 ? 3.066 37.576 -10.103 1.00 95.56 911 ASP A O 1
ATOM 6574 N N . VAL A 1 912 ? 4.582 35.945 -10.053 1.00 93.50 912 VAL A N 1
ATOM 6575 C CA . VAL A 1 912 ? 3.708 34.921 -9.473 1.00 93.50 912 VAL A CA 1
ATOM 6576 C C . VAL A 1 912 ? 4.259 34.516 -8.115 1.00 93.50 912 VAL A C 1
ATOM 6578 O O . VAL A 1 912 ? 5.303 33.880 -8.035 1.00 93.50 912 VAL A O 1
ATOM 6581 N N . LEU A 1 913 ? 3.534 34.827 -7.040 1.00 95.50 913 LEU A N 1
ATOM 6582 C CA . LEU A 1 913 ? 3.975 34.550 -5.674 1.00 95.50 913 LEU A CA 1
ATOM 6583 C C . LEU A 1 913 ? 3.038 33.557 -4.980 1.00 95.50 913 LEU A C 1
ATOM 6585 O O . LEU A 1 913 ? 1.819 33.757 -4.914 1.00 95.50 913 LEU A O 1
ATOM 6589 N N . SER A 1 914 ? 3.618 32.514 -4.388 1.00 93.69 914 SER A N 1
ATOM 6590 C CA . SER A 1 914 ? 2.934 31.562 -3.511 1.00 93.69 914 SER A CA 1
ATOM 6591 C C . SER A 1 914 ? 3.748 31.371 -2.240 1.00 93.69 914 SER A C 1
ATOM 6593 O O . SER A 1 914 ? 4.824 30.788 -2.272 1.00 93.69 914 SER A O 1
ATOM 6595 N N . GLY A 1 915 ? 3.215 31.805 -1.099 1.00 83.94 915 GLY A N 1
ATOM 6596 C CA . GLY A 1 915 ? 3.876 31.577 0.190 1.00 83.94 915 GLY A CA 1
ATOM 6597 C C . GLY A 1 915 ? 3.919 30.101 0.601 1.00 83.94 915 GLY A C 1
ATOM 6598 O O . GLY A 1 915 ? 4.683 29.743 1.475 1.00 83.94 915 GLY A O 1
ATOM 6599 N N . ASP A 1 916 ? 3.120 29.236 -0.032 1.00 89.75 916 ASP A N 1
ATOM 6600 C CA . ASP A 1 916 ? 2.961 27.838 0.384 1.00 89.75 916 ASP A CA 1
ATOM 6601 C C . ASP A 1 916 ? 2.594 27.740 1.874 1.00 89.75 916 ASP A C 1
ATOM 6603 O O . ASP A 1 916 ? 1.665 28.456 2.257 1.00 89.75 916 ASP A O 1
ATOM 6607 N N . LEU A 1 917 ? 3.157 26.810 2.656 1.00 87.25 917 LEU A N 1
ATOM 6608 C CA . LEU A 1 917 ? 2.768 26.589 4.056 1.00 87.25 917 LEU A CA 1
ATOM 6609 C C . LEU A 1 917 ? 3.202 27.766 4.956 1.00 87.25 917 LEU A C 1
ATOM 6611 O O . LEU A 1 917 ? 3.950 28.634 4.548 1.00 87.25 917 LEU A O 1
ATOM 6615 N N . GLY A 1 918 ? 2.695 27.792 6.194 1.00 88.88 918 GLY A N 1
ATOM 6616 C CA . GLY A 1 918 ? 3.106 28.747 7.231 1.00 88.88 918 GLY A CA 1
ATOM 6617 C C . GLY A 1 918 ? 2.562 30.176 7.103 1.00 88.88 918 GLY A C 1
ATOM 6618 O O . GLY A 1 918 ? 1.531 30.419 6.471 1.00 88.88 918 GLY A O 1
ATOM 6619 N N . GLU A 1 919 ? 3.152 31.101 7.868 1.00 93.31 919 GLU A N 1
ATOM 6620 C CA . GLU A 1 919 ? 2.728 32.506 7.925 1.00 93.31 919 GLU A CA 1
ATOM 6621 C C . GLU A 1 919 ? 3.695 33.422 7.169 1.00 93.31 919 GLU A C 1
ATOM 6623 O O . GLU A 1 919 ? 4.685 33.881 7.749 1.00 93.31 919 GLU A O 1
ATOM 6628 N N . ASN A 1 920 ? 3.379 33.727 5.907 1.00 95.94 920 ASN A N 1
ATOM 6629 C CA . ASN A 1 920 ? 4.320 34.396 5.004 1.00 95.94 920 ASN A CA 1
ATOM 6630 C C . ASN A 1 920 ? 3.964 35.858 4.736 1.00 95.94 920 ASN A C 1
ATOM 6632 O O . ASN A 1 920 ? 2.801 36.270 4.790 1.00 95.94 920 ASN A O 1
ATOM 6636 N N . LEU A 1 921 ? 4.985 36.645 4.407 1.00 96.19 921 LEU A N 1
ATOM 6637 C CA . LEU A 1 921 ? 4.873 38.015 3.919 1.00 96.19 921 LEU A CA 1
ATOM 6638 C C . LEU A 1 921 ? 5.131 38.038 2.410 1.00 96.19 921 LEU A C 1
ATOM 6640 O O . LEU A 1 921 ? 6.218 37.686 1.975 1.00 96.19 921 LEU A O 1
ATOM 6644 N N . LEU A 1 922 ? 4.152 38.490 1.628 1.00 97.19 922 LEU A N 1
ATOM 6645 C CA . LEU A 1 922 ? 4.230 38.590 0.174 1.00 97.19 922 LEU A CA 1
ATOM 6646 C C . LEU A 1 922 ? 4.164 40.059 -0.251 1.00 97.19 922 LEU A C 1
ATOM 6648 O O . LEU A 1 922 ? 3.256 40.799 0.152 1.00 97.19 922 LEU A O 1
ATOM 6652 N N . ILE A 1 923 ? 5.118 40.467 -1.081 1.00 97.75 923 ILE A N 1
ATOM 6653 C CA . ILE A 1 923 ? 5.234 41.808 -1.652 1.00 97.75 923 ILE A CA 1
ATOM 6654 C C . ILE A 1 923 ? 5.355 41.634 -3.165 1.00 97.75 923 ILE A C 1
ATOM 6656 O O . ILE A 1 923 ? 6.353 41.093 -3.617 1.00 97.75 923 ILE A O 1
ATOM 6660 N N . GLY A 1 924 ? 4.350 42.051 -3.936 1.00 92.00 924 GLY A N 1
ATOM 6661 C CA . GLY A 1 924 ? 4.383 41.906 -5.399 1.00 92.00 924 GLY A CA 1
ATOM 6662 C C . GLY A 1 924 ? 5.386 42.867 -6.029 1.00 92.00 924 GLY A C 1
ATOM 6663 O O . GLY A 1 924 ? 6.242 42.472 -6.805 1.00 92.00 924 GLY A O 1
ATOM 6664 N N . GLY A 1 925 ? 5.391 44.120 -5.570 1.00 95.44 925 GLY A N 1
ATOM 6665 C CA . GLY A 1 925 ? 6.262 45.153 -6.099 1.00 95.44 925 GLY A CA 1
ATOM 6666 C C . GLY A 1 925 ? 5.611 45.910 -7.254 1.00 95.44 925 GLY A C 1
ATOM 6667 O O . GLY A 1 925 ? 4.585 46.581 -7.092 1.00 95.44 925 GLY A O 1
ATOM 6668 N N . SER A 1 926 ? 6.291 45.966 -8.395 1.00 92.19 926 SER A N 1
ATOM 6669 C CA . SER A 1 926 ? 5.865 46.763 -9.538 1.00 92.19 926 SER A CA 1
ATOM 6670 C C . SER A 1 926 ? 5.566 45.921 -10.767 1.00 92.19 926 SER A C 1
ATOM 6672 O O . SER A 1 926 ? 6.443 45.637 -11.561 1.00 92.19 926 SER A O 1
ATOM 6674 N N . GLY A 1 927 ? 4.283 45.735 -11.032 1.00 94.56 927 GLY A N 1
ATOM 6675 C CA . GLY A 1 927 ? 3.765 45.230 -12.294 1.00 94.56 927 GLY A CA 1
ATOM 6676 C C . GLY A 1 927 ? 2.320 44.833 -12.100 1.00 94.56 927 GLY A C 1
ATOM 6677 O O . GLY A 1 927 ? 1.575 45.604 -11.490 1.00 94.56 927 GLY A O 1
ATOM 6678 N N . ASN A 1 928 ? 1.911 43.722 -12.701 1.00 92.44 928 ASN A N 1
ATOM 6679 C CA . ASN A 1 928 ? 0.618 43.095 -12.462 1.00 92.44 928 ASN A CA 1
ATOM 6680 C C . ASN A 1 928 ? 0.875 41.718 -11.854 1.00 92.44 928 ASN A C 1
ATOM 6682 O O . ASN A 1 928 ? 1.083 40.750 -12.589 1.00 92.44 928 ASN A O 1
ATOM 6686 N N . ASP A 1 929 ? 0.831 41.646 -10.532 1.00 95.75 929 ASP A N 1
ATOM 6687 C CA . ASP A 1 929 ? 1.319 40.471 -9.816 1.00 95.75 929 ASP A CA 1
ATOM 6688 C C . ASP A 1 929 ? 0.179 39.497 -9.512 1.00 95.75 929 ASP A C 1
ATOM 6690 O O . ASP A 1 929 ? -0.983 39.885 -9.348 1.00 95.75 929 ASP A O 1
ATOM 6694 N N . LEU A 1 930 ? 0.491 38.208 -9.440 1.00 93.00 930 LEU A N 1
ATOM 6695 C CA . LEU A 1 930 ? -0.439 37.133 -9.139 1.00 93.00 930 LEU A CA 1
ATOM 6696 C C . LEU A 1 930 ? -0.098 36.486 -7.797 1.00 93.00 930 LEU A C 1
ATOM 6698 O O . LEU A 1 930 ? 0.871 35.744 -7.672 1.00 93.00 930 LEU A O 1
ATOM 6702 N N . PHE A 1 931 ? -0.977 36.670 -6.814 1.00 94.38 931 PHE A N 1
ATOM 6703 C CA . PHE A 1 931 ? -0.867 36.016 -5.511 1.00 94.38 931 PHE A CA 1
ATOM 6704 C C . PHE A 1 931 ? -1.684 34.719 -5.491 1.00 94.38 931 PHE A C 1
ATOM 6706 O O . PHE A 1 931 ? -2.909 34.739 -5.660 1.00 94.38 931 PHE A O 1
ATOM 6713 N N . ILE A 1 932 ? -1.026 33.582 -5.264 1.00 90.12 932 ILE A N 1
ATOM 6714 C CA . ILE A 1 932 ? -1.673 32.268 -5.186 1.00 90.12 932 ILE A CA 1
ATOM 6715 C C . ILE A 1 932 ? -1.983 31.931 -3.726 1.00 90.12 932 ILE A C 1
ATOM 6717 O O . ILE A 1 932 ? -1.096 31.862 -2.881 1.00 90.12 932 ILE A O 1
ATOM 6721 N N . LEU A 1 933 ? -3.258 31.666 -3.433 1.00 86.00 933 LEU A N 1
ATOM 6722 C CA . LEU A 1 933 ? -3.733 31.287 -2.102 1.00 86.00 933 LEU A CA 1
ATOM 6723 C C . LEU A 1 933 ? -4.207 29.829 -2.073 1.00 86.00 933 LEU A C 1
ATOM 6725 O O . LEU A 1 933 ? -4.946 29.378 -2.958 1.00 86.00 933 LEU A O 1
ATOM 6729 N N . LYS A 1 934 ? -3.839 29.098 -1.016 1.00 83.06 934 LYS A N 1
ATOM 6730 C CA . LYS A 1 934 ? -4.268 27.713 -0.764 1.00 83.06 934 LYS A CA 1
ATOM 6731 C C . LYS A 1 934 ? -5.050 27.644 0.553 1.00 83.06 934 LYS A C 1
ATOM 6733 O O . LYS A 1 934 ? -4.838 28.438 1.463 1.00 83.06 934 LYS A O 1
ATOM 6738 N N . GLY A 1 935 ? -6.013 26.725 0.645 1.00 71.25 935 GLY A N 1
ATOM 6739 C CA . GLY A 1 935 ? -6.931 26.658 1.793 1.00 71.25 935 GLY A CA 1
ATOM 6740 C C . GLY A 1 935 ? -6.307 26.112 3.083 1.00 71.25 935 GLY A C 1
ATOM 6741 O O . GLY A 1 935 ? -6.840 26.355 4.164 1.00 71.25 935 GLY A O 1
ATOM 6742 N N . ASP A 1 936 ? -5.207 25.373 2.970 1.00 74.44 936 ASP A N 1
ATOM 6743 C CA . ASP A 1 936 ? -4.529 24.640 4.041 1.00 74.44 936 ASP A CA 1
ATOM 6744 C C . ASP A 1 936 ? -3.067 25.064 4.248 1.00 74.44 936 ASP A C 1
ATOM 6746 O O . ASP A 1 936 ? -2.352 24.428 5.018 1.00 74.44 936 ASP A O 1
ATOM 6750 N N . SER A 1 937 ? -2.631 26.161 3.625 1.00 74.25 937 SER A N 1
ATOM 6751 C CA . SER A 1 937 ? -1.225 26.567 3.607 1.00 74.25 937 SER A CA 1
ATOM 6752 C C . SER A 1 937 ? -0.852 27.631 4.645 1.00 74.25 937 SER A C 1
ATOM 6754 O O . SER A 1 937 ? 0.092 28.379 4.479 1.00 74.25 937 SER A O 1
ATOM 6756 N N . GLY A 1 938 ? -1.585 27.722 5.753 1.00 80.75 938 GLY A N 1
ATOM 6757 C CA . GLY A 1 938 ? -1.330 28.761 6.758 1.00 80.75 938 GLY A CA 1
ATOM 6758 C C . GLY A 1 938 ? -1.818 30.156 6.332 1.00 80.75 938 GLY A C 1
ATOM 6759 O O . GLY A 1 938 ? -2.685 30.278 5.467 1.00 80.75 938 GLY A O 1
ATOM 6760 N N . PHE A 1 939 ? -1.359 31.205 7.021 1.00 88.38 939 PHE A N 1
ATOM 6761 C CA . PHE A 1 939 ? -1.918 32.562 6.925 1.00 88.38 939 PHE A CA 1
ATOM 6762 C C . PHE A 1 939 ? -0.978 33.524 6.195 1.00 88.38 939 PHE A C 1
ATOM 6764 O O . PHE A 1 939 ? 0.115 33.803 6.662 1.00 88.38 939 PHE A O 1
ATOM 6771 N N . GLN A 1 940 ? -1.444 34.109 5.097 1.00 93.75 940 GLN A N 1
ATOM 6772 C CA . GLN A 1 940 ? -0.613 34.940 4.224 1.00 93.75 940 GLN A CA 1
ATOM 6773 C C . GLN A 1 940 ? -0.840 36.442 4.470 1.00 93.75 940 GLN A C 1
ATOM 6775 O O . GLN A 1 940 ? -1.978 36.884 4.624 1.00 93.75 940 GLN A O 1
ATOM 6780 N N . ILE A 1 941 ? 0.213 37.257 4.461 1.00 94.19 941 ILE A N 1
ATOM 6781 C CA . ILE A 1 941 ? 0.128 38.723 4.524 1.00 94.19 941 ILE A CA 1
ATOM 6782 C C . ILE A 1 941 ? 0.559 39.292 3.177 1.00 94.19 941 ILE A C 1
ATOM 6784 O O . ILE A 1 941 ? 1.726 39.203 2.820 1.00 94.19 941 ILE A O 1
ATOM 6788 N N . ILE A 1 942 ? -0.360 39.934 2.458 1.00 96.94 942 ILE A N 1
ATOM 6789 C CA . ILE A 1 942 ? -0.074 40.623 1.197 1.00 96.94 942 ILE A CA 1
ATOM 6790 C C . ILE A 1 942 ? 0.085 42.115 1.490 1.00 96.94 942 ILE A C 1
ATOM 6792 O O . ILE A 1 942 ? -0.856 42.771 1.953 1.00 96.94 942 ILE A O 1
ATOM 6796 N N . ALA A 1 943 ? 1.282 42.652 1.261 1.00 94.19 943 ALA A N 1
ATOM 6797 C CA . ALA A 1 943 ? 1.671 43.959 1.786 1.00 94.19 943 ALA A CA 1
ATOM 6798 C C . ALA A 1 943 ? 1.275 45.154 0.904 1.00 94.19 943 ALA A C 1
ATOM 6800 O O . ALA A 1 943 ? 1.049 46.245 1.439 1.00 94.19 943 ALA A O 1
ATOM 6801 N N . ASP A 1 944 ? 1.217 44.977 -0.419 1.00 92.88 944 ASP A N 1
ATOM 6802 C CA . ASP A 1 944 ? 1.184 46.082 -1.385 1.00 92.88 944 ASP A CA 1
ATOM 6803 C C . ASP A 1 944 ? 0.203 45.909 -2.558 1.00 92.88 944 ASP A C 1
ATOM 6805 O O . ASP A 1 944 ? 0.277 46.670 -3.519 1.00 92.88 944 ASP A O 1
ATOM 6809 N N . PHE A 1 945 ? -0.766 44.996 -2.434 1.00 94.94 945 PHE A N 1
ATOM 6810 C CA . PHE A 1 945 ? -1.772 44.706 -3.463 1.00 94.94 945 PHE A CA 1
ATOM 6811 C C . PHE A 1 945 ? -2.438 45.962 -4.065 1.00 94.94 945 PHE A C 1
ATOM 6813 O O . PHE A 1 945 ? -3.042 46.783 -3.360 1.00 94.94 945 PHE A O 1
ATOM 6820 N N . GLN A 1 946 ? -2.402 46.069 -5.393 1.00 91.44 946 GLN A N 1
ATOM 6821 C CA . GLN A 1 946 ? -2.958 47.149 -6.204 1.00 91.44 946 GLN A CA 1
ATOM 6822 C C . GLN A 1 946 ? -4.161 46.662 -7.025 1.00 91.44 946 GLN A C 1
ATOM 6824 O O . GLN A 1 946 ? -4.027 45.985 -8.044 1.00 91.44 946 GLN A O 1
ATOM 6829 N N . GLU A 1 947 ? -5.368 47.090 -6.641 1.00 87.62 947 GLU A N 1
ATOM 6830 C CA . GLU A 1 947 ? -6.591 46.772 -7.390 1.00 87.62 947 GLU A CA 1
ATOM 6831 C C . GLU A 1 947 ? -6.497 47.211 -8.865 1.00 87.62 947 GLU A C 1
ATOM 6833 O O . GLU A 1 947 ? -6.163 48.356 -9.186 1.00 87.62 947 GLU A O 1
ATOM 6838 N N . GLY A 1 948 ? -6.857 46.300 -9.774 1.00 80.50 948 GLY A N 1
ATOM 6839 C CA . GLY A 1 948 ? -6.888 46.550 -11.216 1.00 80.50 948 GLY A CA 1
ATOM 6840 C C . GLY A 1 948 ? -5.535 46.401 -11.913 1.00 80.50 948 GLY A C 1
ATOM 6841 O O . GLY A 1 948 ? -5.480 46.579 -13.132 1.00 80.50 948 GLY A O 1
ATOM 6842 N N . LYS A 1 949 ? -4.484 46.069 -11.159 1.00 87.44 949 LYS A N 1
ATOM 6843 C CA . LYS A 1 949 ? -3.219 45.546 -11.676 1.00 87.44 949 LYS A CA 1
ATOM 6844 C C . LYS A 1 949 ? -3.015 44.115 -11.206 1.00 87.44 949 LYS A C 1
ATOM 6846 O O . LYS A 1 949 ? -2.935 43.224 -12.041 1.00 87.44 949 LYS A O 1
ATOM 6851 N N . ASP A 1 950 ? -3.076 43.908 -9.898 1.00 94.06 950 ASP A N 1
ATOM 6852 C CA . ASP A 1 950 ? -2.762 42.619 -9.297 1.00 94.06 950 ASP A CA 1
ATOM 6853 C C . ASP A 1 950 ? -3.988 41.707 -9.275 1.00 94.06 950 ASP A C 1
ATOM 6855 O O . ASP A 1 950 ? -5.150 42.147 -9.235 1.00 94.06 950 ASP A O 1
ATOM 6859 N N . ALA A 1 951 ? -3.713 40.410 -9.283 1.00 90.88 951 ALA A N 1
ATOM 6860 C CA . ALA A 1 951 ? -4.688 39.344 -9.324 1.00 90.88 951 ALA A CA 1
ATOM 6861 C C . ALA A 1 951 ? -4.460 38.333 -8.196 1.00 90.88 951 ALA A C 1
ATOM 6863 O O . ALA A 1 951 ? -3.380 38.198 -7.625 1.00 90.88 951 ALA A O 1
ATOM 6864 N N . ILE A 1 952 ? -5.524 37.604 -7.878 1.00 91.62 952 ILE A N 1
ATOM 6865 C CA . ILE A 1 952 ? -5.530 36.547 -6.875 1.00 91.62 952 ILE A CA 1
ATOM 6866 C C . ILE A 1 952 ? -5.959 35.257 -7.564 1.00 91.62 952 ILE A C 1
ATOM 6868 O O . ILE A 1 952 ? -6.984 35.214 -8.248 1.00 91.62 952 ILE A O 1
ATOM 6872 N N . ALA A 1 953 ? -5.212 34.186 -7.353 1.00 86.38 953 ALA A N 1
ATOM 6873 C CA . ALA A 1 953 ? -5.596 32.849 -7.771 1.00 86.38 953 ALA A CA 1
ATOM 6874 C C . ALA A 1 953 ? -5.827 31.953 -6.557 1.00 86.38 953 ALA A C 1
ATOM 6876 O O . ALA A 1 953 ? -5.171 32.086 -5.525 1.00 86.38 953 ALA A O 1
ATOM 6877 N N . PHE A 1 954 ? -6.738 30.995 -6.706 1.00 81.94 954 PHE A N 1
ATOM 6878 C CA . PHE A 1 954 ? -6.873 29.897 -5.758 1.00 81.94 954 PHE A CA 1
ATOM 6879 C C . PHE A 1 954 ? -6.304 28.620 -6.350 1.00 81.94 954 PHE A C 1
ATOM 6881 O O . PHE A 1 954 ? -6.589 28.274 -7.499 1.00 81.94 954 PHE A O 1
ATOM 6888 N N . PHE A 1 955 ? -5.538 27.893 -5.545 1.00 72.12 955 PHE A N 1
ATOM 6889 C CA . PHE A 1 955 ? -5.084 26.561 -5.919 1.00 72.12 955 PHE A CA 1
ATOM 6890 C C . PHE A 1 955 ? -6.278 25.587 -6.028 1.00 72.12 955 PHE A C 1
ATOM 6892 O O . PHE A 1 955 ? -7.259 25.742 -5.284 1.00 72.12 955 PHE A O 1
ATOM 6899 N N . PRO A 1 956 ? -6.243 24.587 -6.937 1.00 69.12 956 PRO A N 1
ATOM 6900 C CA . PRO A 1 956 ? -7.349 23.652 -7.128 1.00 69.12 956 PRO A CA 1
ATOM 6901 C C . PRO A 1 956 ? -7.843 23.029 -5.815 1.00 69.12 956 PRO A C 1
ATOM 6903 O O . PRO A 1 956 ? -7.077 22.416 -5.079 1.00 69.12 956 PRO A O 1
ATOM 6906 N N . GLY A 1 957 ? -9.141 23.176 -5.539 1.00 69.69 957 GLY A N 1
ATOM 6907 C CA . GLY A 1 957 ? -9.769 22.740 -4.284 1.00 69.69 957 GLY A CA 1
ATOM 6908 C C . GLY A 1 957 ? -10.335 23.882 -3.435 1.00 69.69 957 GLY A C 1
ATOM 6909 O O . GLY A 1 957 ? -11.158 23.619 -2.561 1.00 69.69 957 GLY A O 1
ATOM 6910 N N . LEU A 1 958 ? -9.976 25.135 -3.734 1.00 75.25 958 LEU A N 1
ATOM 6911 C CA . LEU A 1 958 ? -10.581 26.334 -3.155 1.00 75.25 958 LEU A CA 1
ATOM 6912 C C . LEU A 1 958 ? -11.173 27.212 -4.268 1.00 75.25 958 LEU A C 1
ATOM 6914 O O . LEU A 1 958 ? -10.562 27.395 -5.318 1.00 75.25 958 LEU A O 1
ATOM 6918 N N . SER A 1 959 ? -12.378 27.746 -4.067 1.00 81.88 959 SER A N 1
ATOM 6919 C CA . SER A 1 959 ? -13.017 28.658 -5.019 1.00 81.88 959 SER A CA 1
ATOM 6920 C C . SER A 1 959 ? -13.493 29.944 -4.351 1.00 81.88 959 SER A C 1
ATOM 6922 O O . SER A 1 959 ? -13.676 30.015 -3.136 1.00 81.88 959 SER A O 1
ATOM 6924 N N . PHE A 1 960 ? -13.803 30.956 -5.163 1.00 80.69 960 PHE A N 1
ATOM 6925 C CA . PHE A 1 960 ? -14.396 32.202 -4.671 1.00 80.69 960 PHE A CA 1
ATOM 6926 C C . PHE A 1 960 ? -15.705 31.986 -3.881 1.00 80.69 960 PHE A C 1
ATOM 6928 O O . PHE A 1 960 ? -16.052 32.780 -3.009 1.00 80.69 960 PHE A O 1
ATOM 6935 N N . LEU A 1 961 ? -16.446 30.903 -4.155 1.00 83.81 961 LEU A N 1
ATOM 6936 C CA . LEU A 1 961 ? -17.677 30.585 -3.421 1.00 83.81 961 LEU A CA 1
ATOM 6937 C C . LEU A 1 961 ? -17.403 30.112 -1.988 1.00 83.81 961 LEU A C 1
ATOM 6939 O O . LEU A 1 961 ? -18.250 30.302 -1.107 1.00 83.81 961 LEU A O 1
ATOM 6943 N N . ASP A 1 962 ? -16.220 29.552 -1.755 1.00 86.12 962 ASP A N 1
ATOM 6944 C CA . ASP A 1 962 ? -15.810 28.951 -0.487 1.00 86.12 962 ASP A CA 1
ATOM 6945 C C . ASP A 1 962 ? -15.211 29.972 0.481 1.00 86.12 962 ASP A C 1
ATOM 6947 O O . ASP A 1 962 ? -14.970 29.647 1.642 1.00 86.12 962 ASP A O 1
ATOM 6951 N N . VAL A 1 963 ? -15.014 31.215 0.037 1.00 88.38 963 VAL A N 1
ATOM 6952 C CA . VAL A 1 963 ? -14.418 32.283 0.841 1.00 88.38 963 VAL A CA 1
ATOM 6953 C C . VAL A 1 963 ? -15.377 33.447 1.076 1.00 88.38 963 VAL A C 1
ATOM 6955 O O . VAL A 1 963 ? -16.360 33.650 0.357 1.00 88.38 963 VAL A O 1
ATOM 6958 N N . GLU A 1 964 ? -15.100 34.222 2.116 1.00 90.06 964 GLU A N 1
ATOM 6959 C CA . GLU A 1 964 ? -15.739 35.488 2.444 1.00 90.06 964 GLU A CA 1
ATOM 6960 C C . GLU A 1 964 ? -14.670 36.565 2.649 1.00 90.06 964 GLU A C 1
ATOM 6962 O O . GLU A 1 964 ? -13.641 36.327 3.279 1.00 90.06 964 GLU A O 1
ATOM 6967 N N . ILE A 1 965 ? -14.925 37.755 2.106 1.00 91.75 965 ILE A N 1
ATOM 6968 C CA . ILE A 1 965 ? -14.048 38.920 2.224 1.00 91.75 965 ILE A CA 1
ATOM 6969 C C . ILE A 1 965 ? -14.550 39.750 3.401 1.00 91.75 965 ILE A C 1
ATOM 6971 O O . ILE A 1 965 ? -15.692 40.219 3.397 1.00 91.75 965 ILE A O 1
ATOM 6975 N N . VAL A 1 966 ? -13.709 39.908 4.419 1.00 90.94 966 VAL A N 1
ATOM 6976 C CA . VAL A 1 966 ? -14.078 40.506 5.702 1.00 90.94 966 VAL A CA 1
ATOM 6977 C C . VAL A 1 966 ? -13.171 41.704 5.994 1.00 90.94 966 VAL A C 1
ATOM 6979 O O . VAL A 1 966 ? -11.950 41.559 5.992 1.00 90.94 966 VAL A O 1
ATOM 6982 N N . PRO A 1 967 ? -13.721 42.898 6.282 1.00 90.81 967 PRO A N 1
ATOM 6983 C CA . PRO A 1 967 ? -12.906 44.032 6.702 1.00 90.81 967 PRO A CA 1
ATOM 6984 C C . PRO A 1 967 ? -12.255 43.760 8.064 1.00 90.81 967 PRO A C 1
ATOM 6986 O O . PRO A 1 967 ? -12.939 43.389 9.021 1.00 90.81 967 PRO A O 1
ATOM 6989 N N . ASN A 1 968 ? -10.952 44.022 8.177 1.00 86.31 968 ASN A N 1
ATOM 6990 C CA . ASN A 1 968 ? -10.192 43.940 9.422 1.00 86.31 968 ASN A CA 1
ATOM 6991 C C . ASN A 1 968 ? -9.473 45.270 9.708 1.00 86.31 968 ASN A C 1
ATOM 6993 O O . ASN A 1 968 ? -8.295 45.473 9.417 1.00 86.31 968 ASN A O 1
ATOM 6997 N N . GLY A 1 969 ? -10.205 46.241 10.258 1.00 88.69 969 GLY A N 1
ATOM 6998 C CA . GLY A 1 969 ? -9.667 47.583 10.489 1.00 88.69 969 GLY A CA 1
ATOM 6999 C C . GLY A 1 969 ? -9.424 48.338 9.178 1.00 88.69 969 GLY A C 1
ATOM 7000 O O . GLY A 1 969 ? -10.386 48.701 8.507 1.00 88.69 969 GLY A O 1
ATOM 7001 N N . LYS A 1 970 ? -8.154 48.629 8.855 1.00 87.75 970 LYS A N 1
ATOM 7002 C CA . LYS A 1 970 ? -7.740 49.188 7.549 1.00 87.75 970 LYS A CA 1
ATOM 7003 C C . LYS A 1 970 ? -7.317 48.110 6.544 1.00 87.75 970 LYS A C 1
ATOM 7005 O O . LYS A 1 970 ? -7.033 48.455 5.405 1.00 87.75 970 LYS A O 1
ATOM 7010 N N . ASN A 1 971 ? -7.246 46.859 6.987 1.00 92.31 971 ASN A N 1
ATOM 7011 C CA . ASN A 1 971 ? -6.855 45.713 6.184 1.00 92.31 971 ASN A CA 1
ATOM 7012 C C . ASN A 1 971 ? -8.109 44.965 5.722 1.00 92.31 971 ASN A C 1
ATOM 7014 O O . ASN A 1 971 ? -9.216 45.184 6.234 1.00 92.31 971 ASN A O 1
ATOM 7018 N N . THR A 1 972 ? -7.921 44.033 4.798 1.00 93.69 972 THR A N 1
ATOM 7019 C CA . THR A 1 972 ? -8.968 43.114 4.349 1.00 93.69 972 THR A CA 1
ATOM 7020 C C . THR A 1 972 ? -8.514 41.684 4.536 1.00 93.69 972 THR A C 1
ATOM 7022 O O . THR A 1 972 ? -7.445 41.326 4.071 1.00 93.69 972 THR A O 1
ATOM 7025 N N . ALA A 1 973 ? -9.328 40.854 5.180 1.00 92.25 973 ALA A N 1
ATOM 7026 C CA . ALA A 1 973 ? -9.055 39.433 5.335 1.00 92.25 973 ALA A CA 1
ATOM 7027 C C . ALA A 1 973 ? -9.896 38.605 4.356 1.00 92.25 973 ALA A C 1
ATOM 7029 O O . ALA A 1 973 ? -11.091 38.861 4.189 1.00 92.25 973 ALA A O 1
ATOM 7030 N N . ILE A 1 974 ? -9.298 37.573 3.765 1.00 92.25 974 ILE A N 1
ATOM 7031 C CA . ILE A 1 974 ? -10.024 36.493 3.091 1.00 92.25 974 ILE A CA 1
ATOM 7032 C C . ILE A 1 974 ? -10.153 35.340 4.085 1.00 92.25 974 ILE A C 1
ATOM 7034 O O . ILE A 1 974 ? -9.159 34.837 4.608 1.00 92.25 974 ILE A O 1
ATOM 7038 N N . GLN A 1 975 ? -11.389 34.933 4.365 1.00 90.19 975 GLN A N 1
ATOM 7039 C CA . GLN A 1 975 ? -11.722 33.875 5.317 1.00 90.19 975 GLN A CA 1
ATOM 7040 C C . GLN A 1 975 ? -12.452 32.733 4.630 1.00 90.19 975 GLN A C 1
ATOM 7042 O O . GLN A 1 975 ? -13.212 32.955 3.692 1.00 90.19 975 GLN A O 1
ATOM 7047 N N . ILE A 1 976 ? -12.289 31.511 5.134 1.00 85.12 976 ILE A N 1
ATOM 7048 C CA . ILE A 1 976 ? -13.097 30.381 4.668 1.00 85.12 976 ILE A CA 1
ATOM 7049 C C . ILE A 1 976 ? -14.536 30.571 5.157 1.00 85.12 976 ILE A C 1
ATOM 7051 O O . ILE A 1 976 ? -14.799 30.755 6.349 1.00 85.12 976 ILE A O 1
ATOM 7055 N N . ARG A 1 977 ? -15.495 30.501 4.235 1.00 83.62 977 ARG A N 1
ATOM 7056 C CA . ARG A 1 977 ? -16.914 30.721 4.506 1.00 83.62 977 ARG A CA 1
ATOM 7057 C C . ARG A 1 977 ? -17.432 29.692 5.512 1.00 83.62 977 ARG A C 1
ATOM 7059 O O . ARG A 1 977 ? -17.342 28.487 5.307 1.00 83.62 977 ARG A O 1
ATOM 7066 N N . GLY A 1 978 ? -18.029 30.177 6.600 1.00 76.88 978 GLY A N 1
ATOM 7067 C CA . GLY A 1 978 ? -18.510 29.325 7.697 1.00 76.88 978 GLY A CA 1
ATOM 7068 C C . GLY A 1 978 ? -17.431 28.924 8.712 1.00 76.88 978 GLY A C 1
ATOM 7069 O O . GLY A 1 978 ? -17.756 28.253 9.691 1.00 76.88 978 GLY A O 1
ATOM 7070 N N . SER A 1 979 ? -16.189 29.374 8.518 1.00 77.81 979 SER A N 1
ATOM 7071 C CA . SER A 1 979 ? -15.082 29.295 9.472 1.00 77.81 979 SER A CA 1
ATOM 7072 C C . SER A 1 979 ? -14.765 30.683 10.056 1.00 77.81 979 SER A C 1
ATOM 7074 O O . SER A 1 979 ? -15.269 31.696 9.579 1.00 77.81 979 SER A O 1
ATOM 7076 N N . GLN A 1 980 ? -13.942 30.735 11.108 1.00 73.56 980 GLN A N 1
ATOM 7077 C CA . GLN A 1 980 ? -13.282 31.971 11.575 1.00 73.56 980 GLN A CA 1
ATOM 7078 C C . GLN A 1 980 ? -11.810 32.043 11.138 1.00 73.56 980 GLN A C 1
ATOM 7080 O O . GLN A 1 980 ? -11.075 32.920 11.583 1.00 73.56 980 GLN A O 1
ATOM 7085 N N . VAL A 1 981 ? -11.363 31.100 10.307 1.00 78.06 981 VAL A N 1
ATOM 7086 C CA . VAL A 1 981 ? -9.979 31.014 9.837 1.00 78.06 981 VAL A CA 1
ATOM 7087 C C . VAL A 1 981 ? -9.797 31.939 8.635 1.00 78.06 981 VAL A C 1
ATOM 7089 O O . VAL A 1 981 ? -10.454 31.758 7.605 1.00 78.06 981 VAL A O 1
ATOM 7092 N N . ALA A 1 982 ? -8.917 32.929 8.789 1.00 86.06 982 ALA A N 1
ATOM 7093 C CA . ALA A 1 982 ? -8.395 33.725 7.687 1.00 86.06 982 ALA A CA 1
ATOM 7094 C C . ALA A 1 982 ? -7.244 32.971 7.019 1.00 86.06 982 ALA A C 1
ATOM 7096 O O . ALA A 1 982 ? -6.417 32.390 7.716 1.00 86.06 982 ALA A O 1
ATOM 7097 N N . ILE A 1 983 ? -7.216 32.989 5.691 1.00 89.69 983 ILE A N 1
ATOM 7098 C CA . ILE A 1 983 ? -6.133 32.409 4.881 1.00 89.69 983 ILE A CA 1
ATOM 7099 C C . ILE A 1 983 ? -5.199 33.492 4.339 1.00 89.69 983 ILE A C 1
ATOM 7101 O O . ILE A 1 983 ? -4.049 33.218 4.028 1.00 89.69 983 ILE A O 1
ATOM 7105 N N . ALA A 1 984 ? -5.684 34.732 4.251 1.00 93.31 984 ALA A N 1
ATOM 7106 C CA . ALA A 1 984 ? -4.887 35.864 3.816 1.00 93.31 984 ALA A CA 1
ATOM 7107 C C . ALA A 1 984 ? -5.381 37.175 4.435 1.00 93.31 984 ALA A C 1
ATOM 7109 O O . ALA A 1 984 ? -6.585 37.346 4.661 1.00 93.31 984 ALA A O 1
ATOM 7110 N N . GLU A 1 985 ? -4.469 38.119 4.642 1.00 94.62 985 GLU A N 1
ATOM 7111 C CA . GLU A 1 985 ? -4.749 39.514 4.955 1.00 94.62 985 GLU A CA 1
ATOM 7112 C C . GLU A 1 985 ? -4.018 40.457 3.994 1.00 94.62 985 GLU A C 1
ATOM 7114 O O . GLU A 1 985 ? -2.812 40.375 3.802 1.00 94.62 985 GLU A O 1
ATOM 7119 N N . PHE A 1 986 ? -4.768 41.398 3.432 1.00 95.81 986 PHE A N 1
ATOM 7120 C CA . PHE A 1 986 ? -4.304 42.447 2.540 1.00 95.81 986 PHE A CA 1
ATOM 7121 C C . PHE A 1 986 ? -4.114 43.728 3.345 1.00 95.81 986 PHE A C 1
ATOM 7123 O O . PHE A 1 986 ? -5.078 44.314 3.862 1.00 95.81 986 PHE A O 1
ATOM 7130 N N . TRP A 1 987 ? -2.865 44.153 3.478 1.00 91.88 987 TRP A N 1
ATOM 7131 C CA . TRP A 1 987 ? -2.479 45.278 4.314 1.00 91.88 987 TRP A CA 1
ATOM 7132 C C . TRP A 1 987 ? -2.903 46.610 3.691 1.00 91.88 987 TRP A C 1
ATOM 7134 O O . TRP A 1 987 ? -2.584 46.912 2.549 1.00 91.88 987 TRP A O 1
ATOM 7144 N N . GLN A 1 988 ? -3.616 47.446 4.452 1.00 92.25 988 GLN A N 1
ATOM 7145 C CA . GLN A 1 988 ? -4.115 48.755 3.999 1.00 92.25 988 GLN A CA 1
ATOM 7146 C C . GLN A 1 988 ? -5.003 48.742 2.736 1.00 92.25 988 GLN A C 1
ATOM 7148 O O . GLN A 1 988 ? -5.227 49.798 2.138 1.00 92.25 988 GLN A O 1
ATOM 7153 N N . VAL A 1 989 ? -5.571 47.590 2.374 1.00 91.75 989 VAL A N 1
ATOM 7154 C CA . VAL A 1 989 ? -6.553 47.466 1.289 1.00 91.75 989 VAL A CA 1
ATOM 7155 C C . VAL A 1 989 ? -7.961 47.476 1.873 1.00 91.75 989 VAL A C 1
ATOM 7157 O O . VAL A 1 989 ? -8.273 46.706 2.783 1.00 91.75 989 VAL A O 1
ATOM 7160 N N . ASP A 1 990 ? -8.831 48.342 1.350 1.00 89.75 990 ASP A N 1
ATOM 7161 C CA . ASP A 1 990 ? -10.244 48.379 1.735 1.00 89.75 990 ASP A CA 1
ATOM 7162 C C . ASP A 1 990 ? -11.003 47.198 1.114 1.00 89.75 990 ASP A C 1
ATOM 7164 O O . ASP A 1 990 ? -10.867 46.917 -0.074 1.00 89.75 990 ASP A O 1
ATOM 7168 N N . SER A 1 991 ? -11.852 46.537 1.905 1.00 88.62 991 SER A N 1
ATOM 7169 C CA . SER A 1 991 ? -12.568 45.321 1.483 1.00 88.62 991 SER A CA 1
ATOM 7170 C C . SER A 1 991 ? -13.486 45.512 0.275 1.00 88.62 991 SER A C 1
ATOM 7172 O O . SER A 1 991 ? -13.858 44.537 -0.368 1.00 88.62 991 SER A O 1
ATOM 7174 N N . SER A 1 992 ? -13.855 46.755 -0.049 1.00 86.19 992 SER A N 1
ATOM 7175 C CA . SER A 1 992 ? -14.625 47.074 -1.254 1.00 86.19 992 SER A CA 1
ATOM 7176 C C . SER A 1 992 ? -13.826 46.968 -2.557 1.00 86.19 992 SER A C 1
ATOM 7178 O O . SER A 1 992 ? -14.445 46.893 -3.617 1.00 86.19 992 SER A O 1
ATOM 7180 N N . LEU A 1 993 ? -12.492 46.939 -2.476 1.00 85.75 993 LEU A N 1
ATOM 7181 C CA . LEU A 1 993 ? -11.569 46.861 -3.614 1.00 85.75 993 LEU A CA 1
ATOM 7182 C C . LEU A 1 993 ? -11.172 45.418 -3.964 1.00 85.75 993 LEU A C 1
ATOM 7184 O O . LEU A 1 993 ? -10.486 45.197 -4.954 1.00 85.75 993 LEU A O 1
ATOM 7188 N N . ILE A 1 994 ? -11.594 44.433 -3.160 1.00 87.94 994 ILE A N 1
ATOM 7189 C CA . ILE A 1 994 ? -11.409 43.008 -3.453 1.00 87.94 994 ILE A CA 1
ATOM 7190 C C . ILE A 1 994 ? -12.777 42.415 -3.787 1.00 87.94 994 ILE A C 1
ATOM 7192 O O . ILE A 1 994 ? -13.672 42.328 -2.947 1.00 87.94 994 ILE A O 1
ATOM 7196 N N . ASN A 1 995 ? -12.962 42.028 -5.041 1.00 82.00 995 ASN A N 1
ATOM 7197 C CA . ASN A 1 995 ? -14.193 41.453 -5.567 1.00 82.00 995 ASN A CA 1
ATOM 7198 C C . ASN A 1 995 ? -13.873 40.363 -6.601 1.00 82.00 995 ASN A C 1
ATOM 7200 O O . ASN A 1 995 ? -12.712 40.071 -6.861 1.00 82.00 995 ASN A O 1
ATOM 7204 N N . SER A 1 996 ? -14.900 39.736 -7.182 1.00 79.88 996 SER A N 1
ATOM 7205 C CA . SER A 1 996 ? -14.728 38.613 -8.116 1.00 79.88 996 SER A CA 1
ATOM 7206 C C . SER A 1 996 ? -13.829 38.916 -9.316 1.00 79.88 996 SER A C 1
ATOM 7208 O O . SER A 1 996 ? -13.252 37.984 -9.861 1.00 79.88 996 SER A O 1
ATOM 7210 N N . ASP A 1 997 ? -13.704 40.181 -9.724 1.00 81.19 997 ASP A N 1
ATOM 7211 C CA . ASP A 1 997 ? -12.902 40.580 -10.884 1.00 81.19 997 ASP A CA 1
ATOM 7212 C C . ASP A 1 997 ? -11.394 40.558 -10.585 1.00 81.19 997 ASP A C 1
ATOM 7214 O O . ASP A 1 997 ? -10.589 40.513 -11.511 1.00 81.19 997 ASP A O 1
ATOM 7218 N N . ASN A 1 998 ? -11.007 40.545 -9.303 1.00 85.56 998 ASN A N 1
ATOM 7219 C CA . ASN A 1 998 ? -9.621 40.350 -8.878 1.00 85.56 998 ASN A CA 1
ATOM 7220 C C . ASN A 1 998 ? -9.202 38.873 -8.903 1.00 85.56 998 ASN A C 1
ATOM 7222 O O . ASN A 1 998 ? -8.017 38.590 -8.756 1.00 85.56 998 ASN A O 1
ATOM 7226 N N . PHE A 1 999 ? -10.146 37.935 -9.054 1.00 84.50 999 PHE A N 1
ATOM 7227 C CA . PHE A 1 999 ? -9.858 36.503 -9.013 1.00 84.50 999 PHE A CA 1
ATOM 7228 C C . PHE A 1 999 ? -9.722 35.919 -10.415 1.00 84.50 999 PHE A C 1
ATOM 7230 O O . PHE A 1 999 ? -10.621 36.048 -11.250 1.00 84.50 999 PHE A O 1
ATOM 7237 N N . VAL A 1 1000 ? -8.623 35.209 -10.647 1.00 80.62 1000 VAL A N 1
ATOM 7238 C CA . VAL A 1 1000 ? -8.360 34.478 -11.889 1.00 80.62 1000 VAL A CA 1
ATOM 7239 C C . VAL A 1 1000 ? -8.388 32.970 -11.637 1.00 80.62 1000 VAL A C 1
ATOM 7241 O O . VAL A 1 1000 ? -8.077 32.495 -10.545 1.00 80.62 1000 VAL A O 1
ATOM 7244 N N . PHE A 1 1001 ? -8.817 32.208 -12.645 1.00 69.12 1001 PHE A N 1
ATOM 7245 C CA . PHE A 1 1001 ? -8.797 30.746 -12.600 1.00 69.12 1001 PHE A CA 1
ATOM 7246 C C . PHE A 1 1001 ? -7.471 30.250 -13.175 1.00 69.12 1001 PHE A C 1
ATOM 7248 O O . PHE A 1 1001 ? -7.135 30.625 -14.301 1.00 69.12 1001 PHE A O 1
ATOM 7255 N N . LEU A 1 1002 ? -6.760 29.429 -12.399 1.00 54.31 1002 LEU A N 1
ATOM 7256 C CA . LEU A 1 1002 ? -5.583 28.679 -12.846 1.00 54.31 1002 LEU A CA 1
ATOM 7257 C C . LEU A 1 1002 ? -5.972 27.523 -13.775 1.00 54.31 1002 LEU A C 1
ATOM 7259 O O . LEU A 1 1002 ? -7.039 26.901 -13.537 1.00 54.31 1002 LEU A O 1
#

Radius of gyration: 40.26 Å; Cα contacts (8 Å, |Δi|>4): 2439; chains: 1; bounding box: 106×109×145 Å

Mean predicted aligned error: 21.34 Å

pLDDT: mean 72.88, std 25.63, range [22.22, 98.69]

Sequence (1002 aa):
MSNTVNFSPATNFNTQSKPRSVVVADFNGDSKLDLATANRADNNVSILLGNGAGLFGEAPTSPLAAGKNPLAIVVGNFNSDTLPDLAVANYINPGASASVLLATGAGNFNSAATVPTPLANSPHFIAVGDLNNDGKQDLVVPNLWSNDVSILLANGAGNFSQGITISLPSISFLGQESAVTTSVSVADFNGDAKLDLAVTNSELLPPNGRVSIFLGNGNGSFQKLDNYNVGLFAYFVATADFNQDNKPDLVIADSGLPPVGLPGSVSVLLGNGSGGFSSPLKLNAGINPFSVAVADFNADSYLDLAVADNNTNDRTNPGSVSILLGDGTGGFSTLSQKFNVGINPTSVAARDFDGDGFSDLVIANAGSNNVSILLNQPSILEFTSPIYSDSEGDTGNVKIVAAKVKRHGGSSGKVTVAVNLSDSVGSATSGTDYINVFPIAVTFDNGDAADKVVEIPIVGDSVVENDETINFQLANVSGYAKFGTTTAATYTIINDDRVGIPTPIPTATPIPIPTATPIPIPTPIPTPIPTPIPTPIPTPIPAATPTPIPAATPTPIPTPIPTETPTPIPTPIPTATPTPIPTPIPTATPTPIPTAIPTATPTAGGAGTGTSPLQIPIDSIAFQNIPTSPELINTLTEVATSTQLIDNLPAIANSIPQLISILTPTPATTPTPVQIPTPVQIPTPVQIPTPVQILTPIRIPTPATTPTPATTPTPATNPTPATTPTPATTPTPPTTPTPAPIPFAETDCICQTLPLPDLSELIHDRTYNVILGTPEDDRAMDGSPLGYGTQDNDIIVANLGEDSILGNWGEDFINGRENNDTINGCQLSDFIDGGKGNDSLLGGKENDLILGSKGDDTILGNLGNDTLCGGENDDYLRGDESKDLIDGCEGEDTIYGGEDNDTLIGGSGNDVLSGDLGENLLIGGSGNDLFILKGDSGFQIIADFQEGKDAIAFFPGLSFLDVEIVPNGKNTAIQIRGSQVAIAEFWQVDSSLINSDNFVFL

Secondary structure (DSSP, 8-state):
------BPPPEEEE-SSSEEEEEEE-SSSSSS-EEEEEETTTTEEEEEEE-SSS-EEE-TTPSEE-SSSEEEEEEE-SSSSSSPEEEEEE--SSS-EEEEE-EEETTEEPPPEEPPS-PPS-B---EEE-SSSSSS-EEEEEETTTTEEEEEEE-SSS-EEEEEEEEPP--EETTEE-EEEEEEEEE-SSSSSS-EEEEEEEESSSS-EEEEEEEE-SSS-EEEEEEEE-SSEEEEEEEE-SSSSSS-EEEEEEE--TTS-PPPEEEEE-B-SSS-BPPPEEEE-SSSEEEEEEE-SSSSSS-EEEEEE--TT-SSS--EEEEE-B-SSS-B-SSPEEEE-SSSEEEEEEE-SSSSSS-EEEEEETTTTEEEEE-B-PEEEEES-SEEEEE--STT-EEEEEEEEEEES---S-EEEEEEE-SS--SPPBTTTB---PSEEEEE-TT--SPEEEEEEEE--S-----EEEEEEEEEEESSEEE-S--EEEEEEE------PPPPP-PPP-----------------------------------------------------------------------------------------------------------------S--S---THHHHHHHHHHS-TTGGG-HHHHHTTHHHHHTTT-PPPPP-------------------------------------------------------PPP-PPPPPP-PPPPPPPSS-TT------------TTS---TT-EEEE--TT-TTSS-S--EEE--SS-EEEE--SS--EEE--BSS-EEEEEES--EEE--BS--EEEEEESS-EEEEEES--EEEEEESS-EEEEEESS-EEEEEESS-EEEEEES--EEEEEESS-EEEEESS--EEEEEESS-EEEEESSS-EEEEEES--EEEE-TTS--EEESS--BTTBEEEE-TT--GGGEEEEEETTEEEEEETTSS-EEEEETT--GGG-SGGGEE--

Foldseek 3Di:
DDQDFDWDAWDWDFAFFQFFAKDWDQQAPPPFIKMWTCHFPVQWIWTWHAPLALDTDTQPPPTAHHGHRWHEKDWDQQQPDPGTWMKTWHADPPPTWIWTWDRPHRNDTDHTDIADDDDDHTFAYKDWDQQQQPPHIWIWTFHFVQQKIWTWDGPNRRYTDTDDIGHDDFDDDVNDGFKTWAEKDWDQLQPPPHIKIWTWMAGPDDAFTKTWIWHGPNRRDTDTDDMATDGRGFHYKDWDQQQPPPGIWMKTFAFDDPPQQDFTWIWTWHGPNRRDTHHTDTAHWAHTFQEWEWDQQFQPPGIKIWTFHFPPVDLPAFGWIWIWHGPNRSDTDNDTDIHTDHHGWNYKYWDNNNPQPGIWMWTRHNSRNIIITIHTFFKEKAWPDQEAEDALDEAPDWDWDWTKIFIDSFQRAKKKKWKAFDPCQWFDDDPAFWPDPPRDIDIRHRPRGDIDIDITTTHDRQDDDAKIKGKIFIDDMHTRYGYDDHGIHIYIHHYPHDDDDPDDDDDDDDDDDDDDDDDDDDDDDDDDDDDDDDDDDDDDDDDDDDDDDDDDDDDDDDDDDDDDDDDDDDDDDDDDDDDDDDDDDDDDDDYDDDDDDDDDDDDDDDDDDDDDDDDDDDDDDPPDDPPPDCVVVCVVVVVVPDPPCPPPVVPVVVCVVVVVVVPDDDDDDDDDDDDDDDDDDDDDDDDDDDDDDDDDDDDDDDDDDDDDDDDDDDDDDDDDDDDDDDDDDDDDPPDPPDDDDFPDRLPPLDPDPDPDDPPVPDDDDPPAAEDDDDPPDPPDDPPDLEAEADQEEHEEEHDEEAHEYENRHYQYEYECAEEEYHYANAYEEYEEENHAYQYEYEGHEEEYEYEPAYDAYEYEDAHYQYEYENHAEEYEEEDADDEYEYAPAHYQYEYEDHEEEYEYHCHAEAYEYEPFAYEYEYENHDFQYEYEFEPHRYEYEYEDDDQPRYAYEYDPPDDPVQWDWDDDPQKIFIGGPPDPDTRYIYHNDDSVSDDPVRYDYD

Solvent-accessible surface area (backbone atoms only — not comparable to full-atom values): 57584 Å² total; per-residue (Å²): 133,81,73,62,73,47,63,46,78,52,49,74,45,79,58,51,43,31,18,33,16,51,43,78,44,43,46,45,74,80,85,31,54,18,39,40,30,19,10,24,77,68,21,25,30,33,36,31,44,36,74,40,66,66,44,71,43,78,26,93,62,46,66,36,66,50,46,56,34,21,35,18,49,37,79,42,49,40,52,73,66,93,55,56,17,41,41,32,14,9,38,31,80,83,78,17,38,38,26,34,32,47,50,73,49,72,48,32,62,49,79,48,46,64,52,73,75,79,57,59,41,24,23,40,20,52,40,73,43,47,37,43,69,80,85,38,48,17,40,40,31,22,8,24,80,58,23,27,32,41,34,31,44,46,74,41,72,63,44,56,44,84,62,47,72,50,75,57,92,62,66,65,59,97,82,48,74,44,37,32,16,35,20,55,31,75,46,48,36,47,73,80,84,29,42,18,38,43,33,23,32,19,39,80,56,87,81,43,2,25,39,38,32,29,45,36,71,37,67,55,46,70,45,81,74,54,74,45,72,54,42,57,29,25,42,24,47,42,70,48,52,41,45,74,79,84,31,48,18,40,41,30,17,6,13,27,57,87,72,62,75,45,80,14,29,32,28,36,25,53,37,72,38,70,59,47,63,50,77,58,47,79,39,66,56,45,52,24,19,37,17,66,22,71,45,44,65,51,51,79,84,27,45,18,40,39,30,13,11,27,37,80,90,39,87,80,50,64,11,34,36,25,35,31,49,36,71,38,72,62,48,61,47,82,65,52,52,74,43,67,39,44,16,26,20,35,17,36,41,62,48,54,40,51,74,80,84,49,44,15,40,40,32,15,5,31,62,59,23,24,33,24,33,27,49,54,42,54,16,30,41,23,42,78,52,55,65,46,73,50,65,34,52,66,61,85,41,72,39,77,42,75,50,44,41,34,48,38,81,49,32,50,41,53,32,37,35,27,39,30,70,34,99,66,43,55,74,48,48,77,76,64,44,26,57,86,66,68,68,40,80,46,74,36,51,61,68,45,54,71,69,42,76,44,78,44,41,25,38,13,53,79,72,77,68,74,67,32,27,42,23,31,26,62,42,78,66,39,40,36,44,43,77,45,91,35,44,51,33,37,38,36,40,35,67,75,57,70,83,82,72,81,79,79,78,90,73,81,88,79,83,92,82,89,83,82,88,82,86,90,83,90,80,91,85,90,86,87,89,88,88,88,87,86,88,86,91,88,87,86,88,87,89,84,88,86,90,86,87,88,90,87,86,86,91,90,86,90,90,88,89,85,91,89,88,86,92,84,92,85,91,89,86,88,89,87,87,89,87,83,91,86,89,84,89,90,89,90,88,87,93,85,92,91,92,94,86,92,88,86,88,90,91,89,88,90,83,89,82,91,82,88,90,88,80,89,84,86,81,82,81,72,96,70,80,73,81,91,55,70,61,72,56,45,65,54,54,59,64,75,72,49,97,73,57,89,85,53,61,79,68,56,69,74,50,52,73,68,57,60,66,75,76,64,88,84,87,86,84,88,89,85,90,86,89,85,86,87,88,90,81,89,84,87,88,91,80,89,84,87,89,87,90,91,85,90,89,92,82,89,88,88,89,89,90,87,83,90,85,91,84,88,85,91,88,84,80,88,78,87,84,85,91,84,89,78,80,85,77,75,84,72,79,78,80,75,81,73,78,77,84,63,93,68,50,90,63,71,65,67,85,70,89,60,84,70,75,90,62,89,82,65,85,84,62,97,83,65,59,70,53,77,72,65,101,84,66,92,78,83,64,96,82,66,62,69,47,76,50,51,76,50,55,32,42,44,46,53,63,89,46,63,39,40,38,38,34,36,29,27,54,28,40,40,35,36,49,38,43,44,25,38,40,34,33,38,29,45,43,24,39,40,34,36,33,29,28,48,22,32,40,36,34,36,24,47,46,20,40,39,34,32,42,31,33,50,22,39,39,38,32,38,39,26,52,22,38,40,36,35,26,37,40,48,20,39,40,34,31,39,36,44,46,22,41,39,33,27,42,34,23,52,18,39,40,38,30,28,37,43,46,23,39,42,34,32,30,38,33,48,16,38,41,27,47,52,27,34,56,17,41,40,33,49,71,47,60,44,23,36,41,47,46,49,92,83,24,45,39,34,36,34,58,64,83,44,76,93,50,31,36,36,30,46,44,95,92,47,54,81,85,51,40,41,81,41,72,52,90,59,20,19,28,39,23,40,58,96,57,91,51,55,40,32,35,33,48,74,33,58,50,88,65,63,54,76,88,37,52,50,88,121